Protein 8VA7 (pdb70)

Radius of gyration: 38.42 Å; Cα contacts (8 Å, |Δi|>4): 3735; chains: 2; bounding box: 82×102×112 Å

Secondary structure (DSSP, 8-state):
---GGG-TTS-HHHHHHHHHHH--HHHHHHHTB-SSSSEE--BTTTTB--EEEEE-SSS-PPPB-TT-SSB---SS--B--PPPHHHHHHHT-HHHHHHHHHHHHHHHHHTT-SEEE--B-----STT-TTGGGS--S-HHHHHHHHHHHHHHHHTTT-EEEEBT-S-----TTTTSEEEE--HHHIIIIISHHHHIIIIIS--SEEEE-SSEESSSBGGG-IIIIIIIIIIIS---SEEEE-TT----HHHHHHTT--BB------GGGSTTSHHHHHHHHHTSS-SHHHHHHHHHHHHHHHTTTT-SSS----SS-HHHHHHHHHHHHHH-EEEEEGGG-PSPPTT--SEEEE-GGGTS-SSS-SGGG---BS----HHHHHHHHS-TTSEEEE----------------HHHHHHHHHHHHHT-SEEEEEEE--SSTTSS-SS---S-SS-GGGHHHHHHHHHHH-S-EEEEEE-SS----TTGGG-SEEEE-----TTHHHHHHHHHHSSS------SS-B-SSGGGSHHHHTT-SS-EE-SSSS-EEEE-TTTT--THHHHHHTT---SB-TT----SS-EEE---B----BPPP-SSS-EEEEEEEEE-SSS-EEEEEEEEEEESS-SS---S-EEEEEEEEEE-TT-EEEEEEEE-GGGT-EEETTTTEEE---EEEEEEEESSSS-EEEEEEEEE-/--PPPPGGG-TTS-HHHHHHHHHHHS-HHHHHHHTB-SSSSEE--BTTTTBPPEEEE--SSSPPPPB-SSSSSB---SS--B--PPPHHHHHHHT-HHHHHHHHHHHHHHHHHTT-SEE---B------TTBTTGGGS--S-HHHHHHHHHHHHHHHHTTT-EEEEEEES-----TTTTSEEEE--HHHIIIIISHHHHIIIIIT--SEEEE-SSEESSSBGGG-IIIIIIIIIIIS---SEEEEPTT----HHHHHHTT--BB-S-------GGGSTTSHHHHHHHHTTSS-SHHHHHHHHHHHHHHHTTTT-SS-----SS-HHHHHHHHHHHHHH-EEEEEGGG-PSPPTT--SEEEE-STTT--SSS-SGGG---BS----HHHHHHHHH-GGGEEEE---------------S-HHHHHHHHHHHHTT-SEEEEEEE--SSTTSS-TT-B-S-SS-STTHHHHHHHHHHH-S-EEEEEE-SS----TTTTTSSEEEE-----TTHHHHHHHHHHSSS---B--SS-B-SSGGGSHHHHTT-SS-EE-TTSS-EEEE-TTTT--THHHHHHTT---SB-TT--B-SS-EEE------B-----SSS-EEEEEEEEE-SSS-EEEEEEEEEEESS-SS---S-EEEEEEEEEE-TT-EEEEEEEE-GGGT-EEETTTTEEE---SEEEEEEESSSS-EEEEEEEE-

Sequence (1413 aa):
QTLPYLDPTLPIERRIDDALARMTTAEKIALIHAQSKFSSPGVKRLGIPELWMTDGPHGIRPEVLWDEWEQAGWTNDSCVAFPALTALAATWNSALSQAYGKALGEEARWRNKSVVLGPGVNIARTPLNGRNFEYMGEDPYLAARMVVPYIYGVQSNGVATSLKHFALNNHELNRHTTNVRVSDRALREIYLPAFEAAVREGKTWTVMGAYNLYRDQHLCHNQYLLNDVLKREWNYDGVVVSDWGGTHNTDEAVRHGLDLEFGTWTAYDSYYLARPYADAIAAGRYGTDELDDKVRRVLRLTYRTEMRTDRPRGAMCSEEHYAVARAVGNEAIVLLKNDKNILPLPADARNLLVVGENAIKMMTVGGGSSSLKAQREVLPLDGLRARFGADRVRFERGYVGDDVGQDLRDDRSPERLMADAVAAARQADYVLFVGGLNKSAGQDCEDSDRAGLALPYGQDALIAALAKANPRTIVLNISGNPVAMPWKNDVAAILQVWMLGSEAGHSMADVISGDANPSGKLPFTSYAALDQCGAHALGAYPGQKRADSEIWDVDYKEDIFVGYRWVDRQRLQPNFPFGHGLSYTTFAYGRLQLPQSVAVPTASAPLRVSVPIANTGTRAGQEVVQVYVRELRPKVDRPERELKAFRKVMLQPGERQILTFDLDETAFRYYDDDKQQQWVVNAGEFEIQIGSSSRDIRTKAKIRLQSHMQTLPYLDPTLPIERRIDDALARMTTAEKIALIHAQSKFSSPGVKRLGIPELWMTDGPHGIRPEVLWDEWEQAGWTNDSCVAFPALTALAATWNSALSQAYGKALGEEARWRNKSVVLGPGVNIARTPLNGRNFEYMGEDPYLAARRMVVPYIYGVQSNGVATSLKHFALNNHELNRHTTNVRVSDRALREIYLPAFEAAVREGKTWTVMGAYNLYRDQHLCHNQYLLNDVLKREWNYDGVVVSDWGGTHNTDEAVRHGLDLEFGTWGASNAYDSYYLARPYADAIAAGRYGTDELDDKVRRVLRLTYRTEMRTDRPRGAMCSEEHYAVARAVGNEAIVLLKNDKNILPLPADARNLLVVGENAIKMMTVGGGSSSLKAQREVLPLDGLRARFGADRVRFERGYVGDVTGQDLRDDRSPERLMADAVAAARQADYVLFVGGLNKSAGQDCEDSDRAGLALPYGQDALIAALAKANPRTIVLNISGNPVAMPWKNDVAAILQVWMLGSEAGHSMADVISGDANPSGKLPFTSYAALDQCGAHALGAYPGQKRADSEIWDVDYKEDIFVGYRWVDRQRLQPNFPFGHGLSYTTFAYGRLQLKSVAVPTASAPLRVSVPIANTGTRAGQEVVQVYVRELRPKVDRPERELKAFRKVMLQPGERQILTFDLDETAFRYYDDKQQQWVVNAGEFEIQIGSSSRDIRTKAKIRL

Structure (mmCIF, N/CA/C/O backbone):
data_8VA7
#
_entry.id   8VA7
#
_cell.length_a   135.609
_cell.length_b   132.867
_cell.length_c   99.217
_cell.angle_alpha   90.00
_cell.angle_beta   116.27
_cell.angle_gamma   90.00
#
_symmetry.space_group_name_H-M   'C 1 2 1'
#
loop_
_entity.id
_entity.type
_entity.pdbx_description
1 polymer 'Glycoside hydrolase family 3'
2 non-polymer GLYCEROL
3 non-polymer 'PHOSPHATE ION'
4 non-polymer DI(HYDROXYETHYL)ETHER
5 non-polymer 'TRIETHYLENE GLYCOL'
6 water water
#
loop_
_atom_site.group_PDB
_atom_site.id
_atom_site.type_symbol
_atom_site.label_atom_id
_atom_site.label_alt_id
_atom_site.label_comp_id
_atom_site.label_asym_id
_atom_site.label_entity_id
_atom_site.label_seq_id
_atom_site.pdbx_PDB_ins_code
_atom_site.Cartn_x
_atom_site.Cartn_y
_atom_site.Cartn_z
_atom_site.occupancy
_atom_site.B_iso_or_equiv
_atom_site.auth_seq_id
_atom_site.auth_comp_id
_atom_site.auth_asym_id
_atom_site.auth_atom_id
_atom_site.pdbx_PDB_model_num
ATOM 1 N N . GLN A 1 22 ? 14.187 64.770 22.990 1.00 85.15 20 GLN A N 1
ATOM 2 C CA . GLN A 1 22 ? 13.122 64.074 23.703 1.00 87.42 20 GLN A CA 1
ATOM 3 C C . GLN A 1 22 ? 13.295 62.561 23.623 1.00 84.31 20 GLN A C 1
ATOM 4 O O . GLN A 1 22 ? 12.905 61.934 22.638 1.00 72.11 20 GLN A O 1
ATOM 10 N N . THR A 1 23 ? 13.884 61.982 24.666 1.00 88.30 21 THR A N 1
ATOM 11 C CA . THR A 1 23 ? 14.040 60.536 24.732 1.00 75.59 21 THR A CA 1
ATOM 12 C C . THR A 1 23 ? 12.677 59.864 24.840 1.00 73.25 21 THR A C 1
ATOM 13 O O . THR A 1 23 ? 11.806 60.306 25.594 1.00 73.78 21 THR A O 1
ATOM 17 N N . LEU A 1 24 ? 12.492 58.797 24.068 1.00 62.21 22 LEU A N 1
ATOM 18 C CA . LEU A 1 24 ? 11.225 58.083 24.086 1.00 58.41 22 LEU A CA 1
ATOM 19 C C . LEU A 1 24 ? 10.986 57.483 25.471 1.00 57.52 22 LEU A C 1
ATOM 20 O O . LEU A 1 24 ? 11.939 57.064 26.139 1.00 52.20 22 LEU A O 1
ATOM 25 N N . PRO A 1 25 ? 9.733 57.436 25.936 1.00 52.27 23 PRO A N 1
ATOM 26 C CA . PRO A 1 25 ? 9.484 57.012 27.326 1.00 53.11 23 PRO A CA 1
ATOM 27 C C . PRO A 1 25 ? 9.943 55.598 27.635 1.00 59.87 23 PRO A C 1
ATOM 28 O O . PRO A 1 25 ? 10.420 55.340 28.747 1.00 55.64 23 PRO A O 1
ATOM 32 N N . TYR A 1 26 ? 9.814 54.667 26.688 1.00 54.90 24 TYR A N 1
ATOM 33 C CA . TYR A 1 26 ? 10.228 53.295 26.956 1.00 52.74 24 TYR A CA 1
ATOM 34 C C . TYR A 1 26 ? 11.742 53.138 27.008 1.00 57.87 24 TYR A C 1
ATOM 35 O O . TYR A 1 26 ? 12.223 52.092 27.456 1.00 59.50 24 TYR A O 1
ATOM 44 N N . LEU A 1 27 ? 12.498 54.143 26.568 1.00 59.46 25 LEU A N 1
ATOM 45 C CA . LEU A 1 27 ? 13.950 54.137 26.668 1.00 50.85 25 LEU A CA 1
ATOM 46 C C . LEU A 1 27 ? 14.470 55.049 27.770 1.00 52.41 25 LEU A C 1
ATOM 47 O O . LEU A 1 27 ? 15.689 55.179 27.923 1.00 53.96 25 LEU A O 1
ATOM 52 N N . ASP A 1 28 ? 13.583 55.682 28.539 1.00 54.32 26 ASP A N 1
ATOM 53 C CA . ASP A 1 28 ? 13.995 56.614 29.580 1.00 66.89 26 ASP A CA 1
ATOM 54 C C . ASP A 1 28 ? 14.075 55.875 30.909 1.00 60.46 26 ASP A C 1
ATOM 55 O O . ASP A 1 28 ? 13.029 55.473 31.443 1.00 59.13 26 ASP A O 1
ATOM 60 N N . PRO A 1 29 ? 15.267 55.672 31.478 1.00 60.74 27 PRO A N 1
ATOM 61 C CA . PRO A 1 29 ? 15.357 54.925 32.744 1.00 60.22 27 PRO A CA 1
ATOM 62 C C . PRO A 1 29 ? 14.793 55.674 33.938 1.00 59.08 27 PRO A C 1
ATOM 63 O O . PRO A 1 29 ? 14.506 55.041 34.961 1.00 65.67 27 PRO A O 1
ATOM 67 N N . THR A 1 30 ? 14.624 56.993 33.845 1.00 56.60 28 THR A N 1
ATOM 68 C CA . THR A 1 30 ? 14.132 57.790 34.962 1.00 59.08 28 THR A CA 1
ATOM 69 C C . THR A 1 30 ? 12.627 57.671 35.166 1.00 60.88 28 THR A C 1
ATOM 70 O O . THR A 1 30 ? 12.092 58.310 36.079 1.00 68.76 28 THR A O 1
ATOM 74 N N . LEU A 1 31 ? 11.936 56.876 34.353 1.00 48.96 29 LEU A N 1
ATOM 75 C CA . LEU A 1 31 ? 10.496 56.717 34.468 1.00 56.60 29 LEU A CA 1
ATOM 76 C C . LEU A 1 31 ? 10.152 55.390 35.135 1.00 55.88 29 LEU A C 1
ATOM 77 O O . LEU A 1 31 ? 10.950 54.447 35.101 1.00 55.68 29 LEU A O 1
ATOM 82 N N . PRO A 1 32 ? 8.980 55.292 35.766 1.00 60.67 30 PRO A N 1
ATOM 83 C CA . PRO A 1 32 ? 8.572 54.015 36.363 1.00 56.95 30 PRO A CA 1
ATOM 84 C C . PRO A 1 32 ? 8.506 52.908 35.322 1.00 53.68 30 PRO A C 1
ATOM 85 O O . PRO A 1 32 ? 8.296 53.154 34.132 1.00 61.81 30 PRO A O 1
ATOM 89 N N . ILE A 1 33 ? 8.686 51.671 35.791 1.00 50.21 31 ILE A N 1
ATOM 90 C CA . ILE A 1 33 ? 8.785 50.535 34.878 1.00 45.87 31 ILE A CA 1
ATOM 91 C C . ILE A 1 33 ? 7.472 50.322 34.133 1.00 48.93 31 ILE A C 1
ATOM 92 O O . ILE A 1 33 ? 7.466 50.027 32.932 1.00 52.91 31 ILE A O 1
ATOM 97 N N . GLU A 1 34 ? 6.340 50.486 34.824 1.00 47.04 32 GLU A N 1
ATOM 98 C CA . GLU A 1 34 ? 5.050 50.255 34.182 1.00 46.06 32 GLU A CA 1
ATOM 99 C C . GLU A 1 34 ? 4.733 51.324 33.145 1.00 48.63 32 GLU A C 1
ATOM 100 O O . GLU A 1 34 ? 4.062 51.036 32.147 1.00 52.62 32 GLU A O 1
ATOM 106 N N . ARG A 1 35 ? 5.199 52.557 33.358 1.00 44.84 33 ARG A N 1
ATOM 107 C CA . ARG A 1 35 ? 5.020 53.591 32.345 1.00 47.44 33 ARG A CA 1
ATOM 108 C C . ARG A 1 35 ? 5.865 53.299 31.112 1.00 48.47 33 ARG A C 1
ATOM 109 O O . ARG A 1 35 ? 5.445 53.577 29.983 1.00 54.81 33 ARG A O 1
ATOM 117 N N . ARG A 1 36 ? 7.058 52.731 31.307 1.00 43.58 34 ARG A N 1
ATOM 118 C CA . ARG A 1 36 ? 7.881 52.336 30.170 1.00 49.44 34 ARG A CA 1
ATOM 119 C C . ARG A 1 36 ? 7.273 51.156 29.424 1.00 51.89 34 ARG A C 1
ATOM 120 O O . ARG A 1 36 ? 7.420 51.056 28.200 1.00 51.88 34 ARG A O 1
ATOM 128 N N . ILE A 1 37 ? 6.588 50.259 30.137 1.00 44.82 35 ILE A N 1
ATOM 129 C CA . ILE A 1 37 ? 5.946 49.123 29.483 1.00 50.33 35 ILE A CA 1
ATOM 130 C C . ILE A 1 37 ? 4.742 49.585 28.673 1.00 50.70 35 ILE A C 1
ATOM 131 O O . ILE A 1 37 ? 4.510 49.108 27.556 1.00 54.99 35 ILE A O 1
ATOM 136 N N . ASP A 1 38 ? 3.957 50.517 29.220 1.00 48.03 36 ASP A N 1
ATOM 137 C CA . ASP A 1 38 ? 2.800 51.030 28.492 1.00 54.64 36 ASP A CA 1
ATOM 138 C C . ASP A 1 38 ? 3.225 51.740 27.214 1.00 52.32 36 ASP A C 1
ATOM 139 O O . ASP A 1 38 ? 2.536 51.656 26.189 1.00 42.76 36 ASP A O 1
ATOM 144 N N . ASP A 1 39 ? 4.360 52.442 27.252 1.00 47.19 37 ASP A N 1
ATOM 145 C CA . ASP A 1 39 ? 4.832 53.134 26.058 1.00 54.34 37 ASP A CA 1
ATOM 146 C C . ASP A 1 39 ? 5.431 52.156 25.055 1.00 51.65 37 ASP A C 1
ATOM 147 O O . ASP A 1 39 ? 5.237 52.305 23.843 1.00 66.88 37 ASP A O 1
ATOM 152 N N . ALA A 1 40 ? 6.161 51.150 25.540 1.00 52.04 38 ALA A N 1
ATOM 153 C CA . ALA A 1 40 ? 6.704 50.134 24.645 1.00 53.05 38 ALA A CA 1
ATOM 154 C C . ALA A 1 40 ? 5.592 49.299 24.022 1.00 56.83 38 ALA A C 1
ATOM 155 O O . ALA A 1 40 ? 5.690 48.895 22.858 1.00 58.66 38 ALA A O 1
ATOM 157 N N . LEU A 1 41 ? 4.527 49.032 24.783 1.00 54.14 39 LEU A N 1
ATOM 158 C CA . LEU A 1 41 ? 3.407 48.262 24.251 1.00 48.69 39 LEU A CA 1
ATOM 159 C C . LEU A 1 41 ? 2.663 49.041 23.173 1.00 55.08 39 LEU A C 1
ATOM 160 O O . LEU A 1 41 ? 2.202 48.458 22.185 1.00 66.55 39 LEU A O 1
ATOM 165 N N . ALA A 1 42 ? 2.543 50.360 23.341 1.00 59.44 40 ALA A N 1
ATOM 166 C CA . ALA A 1 42 ? 1.835 51.176 22.362 1.00 55.14 40 ALA A CA 1
ATOM 167 C C . ALA A 1 42 ? 2.593 51.299 21.047 1.00 54.35 40 ALA A C 1
ATOM 168 O O . ALA A 1 42 ? 1.991 51.669 20.033 1.00 59.86 40 ALA A O 1
ATOM 170 N N . ARG A 1 43 ? 3.891 50.997 21.037 1.00 52.78 41 ARG A N 1
ATOM 171 C CA . ARG A 1 43 ? 4.707 51.113 19.837 1.00 51.29 41 ARG A CA 1
ATOM 172 C C . ARG A 1 43 ? 4.874 49.795 19.091 1.00 55.07 41 ARG A C 1
ATOM 173 O O . ARG A 1 43 ? 5.399 49.800 17.972 1.00 60.50 41 ARG A O 1
ATOM 181 N N . MET A 1 44 ? 4.444 48.680 19.672 1.00 52.45 42 MET A N 1
ATOM 182 C CA . MET A 1 44 ? 4.579 47.377 19.037 1.00 52.20 42 MET A CA 1
ATOM 183 C C . MET A 1 44 ? 3.396 47.100 18.119 1.00 51.33 42 MET A C 1
ATOM 184 O O . MET A 1 44 ? 2.259 47.481 18.415 1.00 43.90 42 MET A O 1
ATOM 189 N N . THR A 1 45 ? 3.673 46.434 17.002 1.00 44.96 43 THR A N 1
ATOM 190 C CA . THR A 1 45 ? 2.618 45.971 16.119 1.00 47.88 43 THR A CA 1
ATOM 191 C C . THR A 1 45 ? 2.064 44.640 16.620 1.00 40.44 43 THR A C 1
ATOM 192 O O . THR A 1 45 ? 2.639 43.985 17.493 1.00 46.03 43 THR A O 1
ATOM 196 N N . THR A 1 46 ? 0.925 44.240 16.052 1.00 52.27 44 THR A N 1
ATOM 197 C CA . THR A 1 46 ? 0.315 42.970 16.437 1.00 49.74 44 THR A CA 1
ATOM 198 C C . THR A 1 46 ? 1.241 41.799 16.128 1.00 45.51 44 THR A C 1
ATOM 199 O O . THR A 1 46 ? 1.334 40.847 16.913 1.00 48.62 44 THR A O 1
ATOM 203 N N . ALA A 1 47 ? 1.946 41.857 14.996 1.00 47.71 45 ALA A N 1
ATOM 204 C CA . ALA A 1 47 ? 2.898 40.801 14.665 1.00 49.10 45 ALA A CA 1
ATOM 205 C C . ALA A 1 47 ? 4.058 40.775 15.653 1.00 48.23 45 ALA A C 1
ATOM 206 O O . ALA A 1 47 ? 4.537 39.699 16.029 1.00 49.00 45 ALA A O 1
ATOM 208 N N . GLU A 1 48 ? 4.523 41.950 16.082 1.00 51.33 46 GLU A N 1
ATOM 209 C CA . GLU A 1 48 ? 5.577 42.004 17.089 1.00 44.73 46 GLU A CA 1
ATOM 210 C C . GLU A 1 48 ? 5.083 41.512 18.444 1.00 49.66 46 GLU A C 1
ATOM 211 O O . GLU A 1 48 ? 5.863 40.940 19.215 1.00 53.09 46 GLU A O 1
ATOM 217 N N . LYS A 1 49 ? 3.801 41.723 18.752 1.00 43.32 47 LYS A N 1
ATOM 218 C CA . LYS A 1 49 ? 3.246 41.208 20.000 1.00 38.85 47 LYS A CA 1
ATOM 219 C C . LYS A 1 49 ? 3.162 39.686 19.978 1.00 48.43 47 LYS A C 1
ATOM 220 O O . LYS A 1 49 ? 3.406 39.031 20.998 1.00 53.37 47 LYS A O 1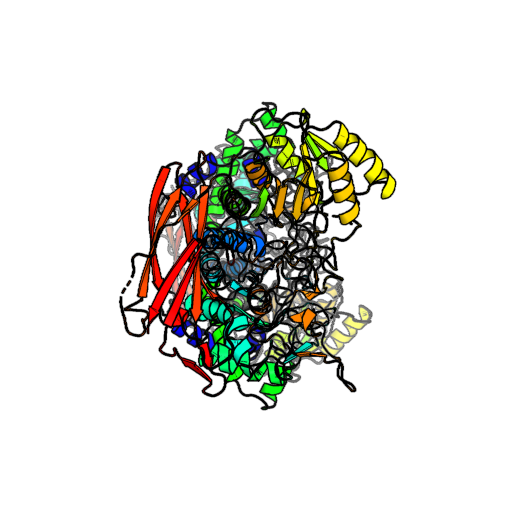
ATOM 226 N N . ILE A 1 50 ? 2.819 39.108 18.825 1.00 49.94 48 ILE A N 1
ATOM 227 C CA . ILE A 1 50 ? 2.735 37.656 18.716 1.00 44.43 48 ILE A CA 1
ATOM 228 C C . ILE A 1 50 ? 4.124 37.034 18.790 1.00 50.46 48 ILE A C 1
ATOM 229 O O . ILE A 1 50 ? 4.322 36.000 19.439 1.00 59.10 48 ILE A O 1
ATOM 234 N N . ALA A 1 51 ? 5.108 37.655 18.135 1.00 46.00 49 ALA A N 1
ATOM 235 C CA . ALA A 1 51 ? 6.461 37.109 18.145 1.00 53.19 49 ALA A CA 1
ATOM 236 C C . ALA A 1 51 ? 7.100 37.203 19.525 1.00 50.33 49 ALA A C 1
ATOM 237 O O . ALA A 1 51 ? 7.989 36.408 19.850 1.00 42.32 49 ALA A O 1
ATOM 239 N N . LEU A 1 52 ? 6.658 38.153 20.350 1.00 50.68 50 LEU A N 1
ATOM 240 C CA . LEU A 1 52 ? 7.282 38.347 21.654 1.00 45.49 50 LEU A CA 1
ATOM 241 C C . LEU A 1 52 ? 6.925 37.223 22.619 1.00 43.31 50 LEU A C 1
ATOM 242 O O . LEU A 1 52 ? 7.756 36.815 23.438 1.00 47.52 50 LEU A O 1
ATOM 247 N N . ILE A 1 53 ? 5.695 36.703 22.533 1.00 38.47 51 ILE A N 1
ATOM 248 C CA . ILE A 1 53 ? 5.194 35.770 23.538 1.00 40.67 51 ILE A CA 1
ATOM 249 C C . ILE A 1 53 ? 5.530 34.318 23.232 1.00 43.04 51 ILE A C 1
ATOM 250 O O . ILE A 1 53 ? 5.129 33.428 23.995 1.00 44.71 51 ILE A O 1
ATOM 255 N N . HIS A 1 54 ? 6.250 34.041 22.147 1.00 39.46 52 HIS A N 1
ATOM 256 C CA . HIS A 1 54 ? 6.674 32.680 21.853 1.00 40.85 52 HIS A CA 1
ATOM 257 C C . HIS A 1 54 ? 8.133 32.697 21.421 1.00 45.53 52 HIS A C 1
ATOM 258 O O . HIS A 1 54 ? 8.728 33.755 21.196 1.00 43.25 52 HIS A O 1
ATOM 265 N N . ALA A 1 55 ? 8.708 31.504 21.312 1.00 51.53 53 ALA A N 1
ATOM 266 C CA . ALA A 1 55 ? 10.139 31.356 21.103 1.00 45.05 53 ALA A CA 1
ATOM 267 C C . ALA A 1 55 ? 10.511 31.510 19.632 1.00 45.07 53 ALA A C 1
ATOM 268 O O . ALA A 1 55 ? 9.687 31.346 18.728 1.00 44.21 53 ALA A O 1
ATOM 270 N N . GLN A 1 56 ? 11.787 31.833 19.405 1.00 46.95 54 GLN A N 1
ATOM 271 C CA . GLN A 1 56 ? 12.375 31.825 18.074 1.00 38.67 54 GLN A CA 1
ATOM 272 C C . GLN A 1 56 ? 13.464 30.778 17.908 1.00 38.34 54 GLN A C 1
ATOM 273 O O . GLN A 1 56 ? 13.820 30.457 16.771 1.00 46.22 54 GLN A O 1
ATOM 279 N N . SER A 1 57 ? 14.000 30.250 19.002 1.00 49.90 55 SER A N 1
ATOM 280 C CA . SER A 1 57 ? 15.014 29.203 18.954 1.00 41.34 55 SER A CA 1
ATOM 281 C C . SER A 1 57 ? 14.702 28.213 20.071 1.00 38.08 55 SER A C 1
ATOM 282 O O . SER A 1 57 ? 13.574 28.139 20.570 1.00 47.87 55 SER A O 1
ATOM 285 N N . LYS A 1 58 ? 15.710 27.444 20.481 1.00 45.29 56 LYS A N 1
ATOM 286 C CA . LYS A 1 58 ? 15.506 26.467 21.544 1.00 40.93 56 LYS A CA 1
ATOM 287 C C . LYS A 1 58 ? 15.419 27.131 22.913 1.00 46.11 56 LYS A C 1
ATOM 288 O O . LYS A 1 58 ? 14.624 26.707 23.759 1.00 52.02 56 LYS A O 1
ATOM 294 N N . PHE A 1 59 ? 16.216 28.172 23.150 1.00 39.32 57 PHE A N 1
ATOM 295 C CA . PHE A 1 59 ? 16.282 28.806 24.463 1.00 40.77 57 PHE A CA 1
ATOM 296 C C . PHE A 1 59 ? 16.286 30.324 24.342 1.00 45.97 57 PHE A C 1
ATOM 297 O O . PHE A 1 59 ? 16.927 31.022 25.134 1.00 47.31 57 PHE A O 1
ATOM 305 N N . SER A 1 60 ? 15.568 30.866 23.359 1.00 40.13 58 SER A N 1
ATOM 306 C CA . SER A 1 60 ? 15.534 32.313 23.199 1.00 40.72 58 SER A CA 1
ATOM 307 C C . SER A 1 60 ? 14.237 32.740 22.528 1.00 47.57 58 SER A C 1
ATOM 308 O O . SER A 1 60 ? 13.679 32.020 21.695 1.00 46.09 58 SER A O 1
ATOM 311 N N . SER A 1 61 ? 13.765 33.927 22.911 1.00 43.44 59 SER A N 1
ATOM 312 C CA . SER A 1 61 ? 12.650 34.636 22.312 1.00 48.55 59 SER A CA 1
ATOM 313 C C . SER A 1 61 ? 13.159 35.884 21.595 1.00 50.21 59 SER A C 1
ATOM 314 O O . SER A 1 61 ? 14.125 36.510 22.044 1.00 45.66 59 SER A O 1
ATOM 317 N N . PRO A 1 62 ? 12.535 36.277 20.480 1.00 49.32 60 PRO A N 1
ATOM 318 C CA . PRO A 1 62 ? 13.138 37.322 19.636 1.00 43.75 60 PRO A CA 1
ATOM 319 C C . PRO A 1 62 ? 13.083 38.717 20.232 1.00 48.55 60 PRO A C 1
ATOM 320 O O . PRO A 1 62 ? 13.854 39.582 19.796 1.00 51.01 60 PRO A O 1
ATOM 324 N N . GLY A 1 63 ? 12.212 38.971 21.206 1.00 44.97 61 GLY A N 1
ATOM 325 C CA . GLY A 1 63 ? 12.076 40.331 21.688 1.00 40.78 61 GLY A CA 1
ATOM 326 C C . GLY A 1 63 ? 11.464 41.229 20.625 1.00 50.29 61 GLY A C 1
ATOM 327 O O . GLY A 1 63 ? 10.659 40.799 19.793 1.00 48.75 61 GLY A O 1
ATOM 328 N N . VAL A 1 64 ? 11.853 42.501 20.655 1.00 45.47 62 VAL A N 1
ATOM 329 C CA . VAL A 1 64 ? 11.443 43.481 19.652 1.00 43.90 62 VAL A CA 1
ATOM 330 C C . VAL A 1 64 ? 12.722 44.068 19.070 1.00 41.59 62 VAL A C 1
ATOM 331 O O . VAL A 1 64 ? 13.290 45.018 19.622 1.00 41.96 62 VAL A O 1
ATOM 335 N N . LYS A 1 65 ? 13.178 43.508 17.947 1.00 44.43 63 LYS A N 1
ATOM 336 C CA . LYS A 1 65 ? 14.450 43.927 17.368 1.00 40.80 63 LYS A CA 1
ATOM 337 C C . LYS A 1 65 ? 14.399 45.361 16.854 1.00 45.37 63 LYS A C 1
ATOM 338 O O . LYS A 1 65 ? 15.402 46.080 16.930 1.00 46.94 63 LYS A O 1
ATOM 344 N N . ARG A 1 66 ? 13.247 45.796 16.339 1.00 49.30 64 ARG A N 1
ATOM 345 C CA . ARG A 1 66 ? 13.138 47.146 15.795 1.00 47.92 64 ARG A CA 1
ATOM 346 C C . ARG A 1 66 ? 13.216 48.195 16.898 1.00 46.69 64 ARG A C 1
ATOM 347 O O . ARG A 1 66 ? 14.011 49.139 16.817 1.00 49.14 64 ARG A O 1
ATOM 355 N N . LEU A 1 67 ? 12.400 48.045 17.941 1.00 50.83 65 LEU A N 1
ATOM 356 C CA . LEU A 1 67 ? 12.330 49.028 19.015 1.00 45.96 65 LEU A CA 1
ATOM 357 C C . LEU A 1 67 ? 13.503 48.947 19.984 1.00 48.61 65 LEU A C 1
ATOM 358 O O . LEU A 1 67 ? 13.598 49.789 20.883 1.00 58.90 65 LEU A O 1
ATOM 363 N N . GLY A 1 68 ? 14.391 47.968 19.831 1.00 46.97 66 GLY A N 1
ATOM 364 C CA . GLY A 1 68 ? 15.527 47.824 20.715 1.00 31.84 66 GLY A CA 1
ATOM 365 C C . GLY A 1 68 ? 15.276 47.016 21.969 1.00 43.93 66 GLY A C 1
ATOM 366 O O . GLY A 1 68 ? 16.178 46.916 22.811 1.00 52.39 66 GLY A O 1
ATOM 367 N N . ILE A 1 69 ? 14.086 46.444 22.128 1.00 40.94 67 ILE A N 1
ATOM 368 C CA . ILE A 1 69 ? 13.773 45.605 23.283 1.00 42.96 67 ILE A CA 1
ATOM 369 C C . ILE A 1 69 ? 14.573 44.313 23.164 1.00 41.54 67 ILE A C 1
ATOM 370 O O . ILE A 1 69 ? 14.341 43.527 22.234 1.00 41.39 67 ILE A O 1
ATOM 375 N N . PRO A 1 70 ? 15.507 44.050 24.078 1.00 39.32 68 PRO A N 1
ATOM 376 C CA . PRO A 1 70 ? 16.428 42.918 23.906 1.00 40.08 68 PRO A CA 1
ATOM 377 C C . PRO A 1 70 ? 15.708 41.578 23.930 1.00 42.05 68 PRO A C 1
ATOM 378 O O . PRO A 1 70 ? 14.526 41.463 24.260 1.00 39.57 68 PRO A O 1
ATOM 382 N N . GLU A 1 71 ? 16.458 40.541 23.570 1.00 38.73 69 GLU A N 1
ATOM 383 C CA . GLU A 1 71 ? 15.946 39.182 23.588 1.00 40.17 69 GLU A CA 1
ATOM 384 C C . GLU A 1 71 ? 16.016 38.601 24.998 1.00 45.36 69 GLU A C 1
ATOM 385 O O . GLU A 1 71 ? 16.735 39.097 25.870 1.00 37.81 69 GLU A O 1
ATOM 391 N N . LEU A 1 72 ? 15.250 37.536 25.213 1.00 47.14 70 LEU A N 1
ATOM 392 C CA . LEU A 1 72 ? 15.257 36.789 26.464 1.00 48.32 70 LEU A CA 1
ATOM 393 C C . LEU A 1 72 ? 15.873 35.422 26.204 1.00 45.12 70 LEU A C 1
ATOM 394 O O . LEU A 1 72 ? 15.374 34.666 25.364 1.00 43.75 70 LEU A O 1
ATOM 399 N N . TRP A 1 73 ? 16.951 35.110 26.919 1.00 43.50 71 TRP A N 1
ATOM 400 C CA . TRP A 1 73 ? 17.686 33.862 26.737 1.00 45.91 71 TRP A CA 1
ATOM 401 C C . TRP A 1 73 ? 17.491 32.983 27.966 1.00 42.47 71 TRP A C 1
ATOM 402 O O . TRP A 1 73 ? 18.075 33.243 29.024 1.00 43.28 71 TRP A O 1
ATOM 413 N N . MET A 1 74 ? 16.675 31.944 27.822 1.00 39.19 72 MET A N 1
ATOM 414 C CA . MET A 1 74 ? 16.496 30.964 28.881 1.00 42.72 72 MET A CA 1
ATOM 415 C C . MET A 1 74 ? 17.705 30.040 28.950 1.00 44.51 72 MET A C 1
ATOM 416 O O . MET A 1 74 ? 18.389 29.803 27.950 1.00 42.69 72 MET A O 1
ATOM 421 N N . THR A 1 75 ? 17.969 29.516 30.145 1.00 39.89 73 THR A N 1
ATOM 422 C CA . THR A 1 75 ? 19.063 28.576 30.334 1.00 40.99 73 THR A CA 1
ATOM 423 C C . THR A 1 75 ? 18.659 27.518 31.349 1.00 44.58 73 THR A C 1
ATOM 424 O O . THR A 1 75 ? 17.999 27.818 32.348 1.00 43.60 73 THR A O 1
ATOM 428 N N . ASP A 1 76 ? 19.046 26.277 31.076 1.00 56.97 74 ASP A N 1
ATOM 429 C CA . ASP A 1 76 ? 18.755 25.176 31.979 1.00 43.53 74 ASP A CA 1
ATOM 430 C C . ASP A 1 76 ? 19.783 25.123 33.099 1.00 55.46 74 ASP A C 1
ATOM 431 O O . ASP A 1 76 ? 20.918 25.586 32.954 1.00 49.70 74 ASP A O 1
ATOM 436 N N . GLY A 1 77 ? 19.369 24.555 34.228 1.00 68.17 75 GLY A N 1
ATOM 437 C CA . GLY A 1 77 ? 20.273 24.302 35.321 1.00 62.78 75 GLY A CA 1
ATOM 438 C C . GLY A 1 77 ? 19.903 25.018 36.604 1.00 52.50 75 GLY A C 1
ATOM 439 O O . GLY A 1 77 ? 20.277 26.173 36.830 1.00 43.25 75 GLY A O 1
ATOM 440 N N . PRO A 1 78 ? 19.152 24.339 37.475 1.00 53.94 76 PRO A N 1
ATOM 441 C CA . PRO A 1 78 ? 19.017 24.826 38.855 1.00 49.03 76 PRO A CA 1
ATOM 442 C C . PRO A 1 78 ? 20.297 24.686 39.656 1.00 41.08 76 PRO A C 1
ATOM 443 O O . PRO A 1 78 ? 20.398 25.278 40.738 1.00 42.90 76 PRO A O 1
ATOM 447 N N . HIS A 1 79 ? 21.276 23.930 39.153 1.00 42.57 77 HIS A N 1
ATOM 448 C CA . HIS A 1 79 ? 22.552 23.732 39.822 1.00 38.27 77 HIS A CA 1
ATOM 449 C C . HIS A 1 79 ? 23.727 24.298 39.036 1.00 39.47 77 HIS A C 1
ATOM 450 O O . HIS A 1 79 ? 24.861 24.250 39.525 1.00 40.33 77 HIS A O 1
ATOM 457 N N . GLY A 1 80 ? 23.493 24.820 37.840 1.00 46.20 78 GLY A N 1
ATOM 458 C CA . GLY A 1 80 ? 24.576 25.348 37.035 1.00 44.90 78 GLY A CA 1
ATOM 459 C C . GLY A 1 80 ? 24.038 25.962 35.765 1.00 50.88 78 GLY A C 1
ATOM 460 O O . GLY A 1 80 ? 22.845 26.251 35.659 1.00 46.04 78 GLY A O 1
ATOM 461 N N . ILE A 1 81 ? 24.927 26.159 34.796 1.00 35.97 79 ILE A N 1
ATOM 462 C CA . ILE A 1 81 ? 24.566 26.737 33.505 1.00 41.76 79 ILE A CA 1
ATOM 463 C C . ILE A 1 81 ? 24.813 25.687 32.431 1.00 41.11 79 ILE A C 1
ATOM 464 O O . ILE A 1 81 ? 25.953 25.244 32.238 1.00 43.60 79 ILE A O 1
ATOM 469 N N . ARG A 1 82 ? 23.751 25.296 31.737 1.00 40.56 80 ARG A N 1
ATOM 470 C CA . ARG A 1 82 ? 23.865 24.276 30.706 1.00 45.47 80 ARG A CA 1
ATOM 471 C C . ARG A 1 82 ? 24.741 24.781 29.561 1.00 35.43 80 ARG A C 1
ATOM 472 O O . ARG A 1 82 ? 24.664 25.960 29.195 1.00 39.11 80 ARG A O 1
ATOM 480 N N . PRO A 1 83 ? 25.595 23.932 28.990 1.00 32.99 81 PRO A N 1
ATOM 481 C CA . PRO A 1 83 ? 26.381 24.347 27.823 1.00 41.97 81 PRO A CA 1
ATOM 482 C C . PRO A 1 83 ? 25.485 24.766 26.665 1.00 41.63 81 PRO A C 1
ATOM 483 O O . PRO A 1 83 ? 24.322 24.368 26.561 1.00 35.80 81 PRO A O 1
ATOM 487 N N . GLU A 1 84 ? 26.049 25.586 25.782 1.00 40.31 82 GLU A N 1
ATOM 488 C CA . GLU A 1 84 ? 25.276 26.157 24.688 1.00 46.81 82 GLU A CA 1
ATOM 489 C C . GLU A 1 84 ? 24.884 25.078 23.686 1.00 43.19 82 GLU A C 1
ATOM 490 O O . GLU A 1 84 ? 25.709 24.246 23.293 1.00 35.38 82 GLU A O 1
ATOM 496 N N . VAL A 1 85 ? 23.622 25.093 23.277 1.00 35.92 83 VAL A N 1
ATOM 497 C CA . VAL A 1 85 ? 23.110 24.151 22.305 1.00 41.12 83 VAL A CA 1
ATOM 498 C C . VAL A 1 85 ? 22.953 24.859 20.966 1.00 47.80 83 VAL A C 1
ATOM 499 O O . VAL A 1 85 ? 22.991 26.085 20.875 1.00 39.25 83 VAL A O 1
ATOM 503 N N . LEU A 1 86 ? 22.774 24.077 19.903 1.00 47.18 84 LEU A N 1
ATOM 504 C CA . LEU A 1 86 ? 22.551 24.651 18.585 1.00 40.90 84 LEU A CA 1
ATOM 505 C C . LEU A 1 86 ? 21.254 25.457 18.568 1.00 39.10 84 LEU A C 1
ATOM 506 O O . LEU A 1 86 ? 20.373 25.290 19.415 1.00 50.22 84 LEU A O 1
ATOM 511 N N . TRP A 1 87 ? 21.151 26.344 17.574 1.00 37.46 85 TRP A N 1
ATOM 512 C CA . TRP A 1 87 ? 20.044 27.294 17.523 1.00 28.36 85 TRP A CA 1
ATOM 513 C C . TRP A 1 87 ? 18.693 26.589 17.537 1.00 38.07 85 TRP A C 1
ATOM 514 O O . TRP A 1 87 ? 17.774 27.011 18.248 1.00 39.81 85 TRP A O 1
ATOM 525 N N . ASP A 1 88 ? 18.554 25.511 16.771 1.00 48.24 86 ASP A N 1
ATOM 526 C CA . ASP A 1 88 ? 17.285 24.801 16.650 1.00 52.57 86 ASP A CA 1
ATOM 527 C C . ASP A 1 88 ? 17.475 23.308 16.885 1.00 58.23 86 ASP A C 1
ATOM 528 O O . ASP A 1 88 ? 16.841 22.472 16.235 1.00 65.58 86 ASP A O 1
ATOM 533 N N . GLU A 1 89 ? 18.349 22.950 17.825 1.00 57.23 87 GLU A N 1
ATOM 534 C CA . GLU A 1 89 ? 18.606 21.553 18.143 1.00 56.90 87 GLU A CA 1
ATOM 535 C C . GLU A 1 89 ? 18.959 21.424 19.617 1.00 62.18 87 GLU A C 1
ATOM 536 O O . GLU A 1 89 ? 19.433 22.372 20.250 1.00 58.38 87 GLU A O 1
ATOM 542 N N . TRP A 1 90 ? 18.718 20.229 20.160 1.00 63.89 88 TRP A N 1
ATOM 543 C CA . TRP A 1 90 ? 19.126 19.910 21.521 1.00 46.83 88 TRP A CA 1
ATOM 544 C C . TRP A 1 90 ? 20.588 19.497 21.614 1.00 42.19 88 TRP A C 1
ATOM 545 O O . TRP A 1 90 ? 21.122 19.412 22.724 1.00 53.45 88 TRP A O 1
ATOM 556 N N . GLU A 1 91 ? 21.237 19.235 20.483 1.00 45.69 89 GLU A N 1
ATOM 557 C CA . GLU A 1 91 ? 22.645 18.873 20.478 1.00 48.80 89 GLU A CA 1
ATOM 558 C C . GLU A 1 91 ? 23.499 20.036 20.973 1.00 49.69 89 GLU A C 1
ATOM 559 O O . GLU A 1 91 ? 23.186 21.208 20.749 1.00 48.72 89 GLU A O 1
ATOM 565 N N . GLN A 1 92 ? 24.585 19.699 21.665 1.00 50.93 90 GLN A N 1
ATOM 566 C CA . GLN A 1 92 ? 25.507 20.715 22.151 1.00 47.02 90 GLN A CA 1
ATOM 567 C C . GLN A 1 92 ? 26.191 21.415 20.983 1.00 49.83 90 GLN A C 1
ATOM 568 O O . GLN A 1 92 ? 26.563 20.784 19.989 1.00 57.56 90 GLN A O 1
ATOM 574 N N . ALA A 1 93 ? 26.352 22.733 21.106 1.00 45.01 91 ALA A N 1
ATOM 575 C CA . ALA A 1 93 ? 26.881 23.547 20.020 1.00 48.01 91 ALA A CA 1
ATOM 576 C C . ALA A 1 93 ? 28.392 23.436 19.862 1.00 46.31 91 ALA A C 1
ATOM 577 O O . ALA A 1 93 ? 28.921 23.879 18.836 1.00 49.81 91 ALA A O 1
ATOM 579 N N . GLY A 1 94 ? 29.094 22.867 20.836 1.00 33.77 92 GLY A N 1
ATOM 580 C CA . GLY A 1 94 ? 30.533 22.740 20.749 1.00 37.16 92 GLY A CA 1
ATOM 581 C C . GLY A 1 94 ? 31.316 23.936 21.234 1.00 42.66 92 GLY A C 1
ATOM 582 O O . GLY A 1 94 ? 32.487 24.082 20.863 1.00 43.65 92 GLY A O 1
ATOM 583 N N . TRP A 1 95 ? 30.714 24.800 22.047 1.00 45.47 93 TRP A N 1
ATOM 584 C CA . TRP A 1 95 ? 31.430 25.953 22.571 1.00 47.78 93 TRP A CA 1
ATOM 585 C C . TRP A 1 95 ? 32.445 25.519 23.622 1.00 43.96 93 TRP A C 1
ATOM 586 O O . TRP A 1 95 ? 32.239 24.549 24.357 1.00 37.91 93 TRP A O 1
ATOM 597 N N . THR A 1 96 ? 33.560 26.248 23.681 1.00 39.87 94 THR A N 1
ATOM 598 C CA . THR A 1 96 ? 34.637 25.966 24.620 1.00 37.72 94 THR A CA 1
ATOM 599 C C . THR A 1 96 ? 34.756 27.035 25.701 1.00 44.23 94 THR A C 1
ATOM 600 O O . THR A 1 96 ? 35.824 27.191 26.302 1.00 45.92 94 THR A O 1
ATOM 604 N N . ASN A 1 97 ? 33.680 27.779 25.955 1.00 38.70 95 ASN A N 1
ATOM 605 C CA . ASN A 1 97 ? 33.669 28.803 26.987 1.00 32.38 95 ASN A CA 1
ATOM 606 C C . ASN A 1 97 ? 32.544 28.613 27.992 1.00 35.68 95 ASN A C 1
ATOM 607 O O . ASN A 1 97 ? 32.388 29.449 28.888 1.00 42.72 95 ASN A O 1
ATOM 612 N N . ASP A 1 98 ? 31.757 27.545 27.868 1.00 35.88 96 ASP A N 1
ATOM 613 C CA . ASP A 1 98 ? 30.599 27.312 28.717 1.00 39.73 96 ASP A CA 1
ATOM 614 C C . ASP A 1 98 ? 30.892 26.345 29.859 1.00 39.58 96 ASP A C 1
ATOM 615 O O . ASP A 1 98 ? 29.958 25.787 30.444 1.00 42.90 96 ASP A O 1
ATOM 620 N N . SER A 1 99 ? 32.166 26.135 30.186 1.00 37.19 97 SER A N 1
ATOM 621 C CA . SER A 1 99 ? 32.521 25.327 31.346 1.00 40.85 97 SER A CA 1
ATOM 622 C C . SER A 1 99 ? 32.250 26.123 32.616 1.00 37.76 97 SER A C 1
ATOM 623 O O . SER A 1 99 ? 32.876 27.162 32.851 1.00 44.29 97 SER A O 1
ATOM 626 N N . CYS A 1 100 ? 31.320 25.639 33.433 1.00 31.54 98 CYS A N 1
ATOM 627 C CA . CYS A 1 100 ? 30.823 26.369 34.587 1.00 37.57 98 CYS A CA 1
ATOM 628 C C . CYS A 1 100 ? 31.201 25.654 35.882 1.00 46.67 98 CYS A C 1
ATOM 629 O O . CYS A 1 100 ? 31.940 24.663 35.883 1.00 44.28 98 CYS A O 1
ATOM 632 N N . VAL A 1 101 ? 30.681 26.169 36.994 1.00 38.56 99 VAL A N 1
ATOM 633 C CA . VAL A 1 101 ? 30.786 25.528 38.299 1.00 36.37 99 VAL A CA 1
ATOM 634 C C . VAL A 1 101 ? 29.511 24.733 38.539 1.00 38.91 99 VAL A C 1
ATOM 635 O O . VAL A 1 101 ? 28.403 25.270 38.413 1.00 37.61 99 VAL A O 1
ATOM 639 N N . ALA A 1 102 ? 29.663 23.457 38.879 1.00 37.56 100 ALA A N 1
ATOM 640 C CA . ALA A 1 102 ? 28.523 22.580 39.136 1.00 32.56 100 ALA A CA 1
ATOM 641 C C . ALA A 1 102 ? 28.215 22.619 40.627 1.00 41.69 100 ALA A C 1
ATOM 642 O O . ALA A 1 102 ? 28.924 22.017 41.437 1.00 42.90 100 ALA A O 1
ATOM 644 N N . PHE A 1 103 ? 27.156 23.332 40.989 1.00 40.83 101 PHE A N 1
ATOM 645 C CA . PHE A 1 103 ? 26.743 23.442 42.376 1.00 38.76 101 PHE A CA 1
ATOM 646 C C . PHE A 1 103 ? 25.961 22.202 42.796 1.00 36.77 101 PHE A C 1
ATOM 647 O O . PHE A 1 103 ? 25.421 21.483 41.952 1.00 42.87 101 PHE A O 1
ATOM 655 N N . PRO A 1 104 ? 25.901 21.916 44.099 1.00 49.21 102 PRO A N 1
ATOM 656 C CA . PRO A 1 104 ? 25.165 20.733 44.559 1.00 49.33 102 PRO A CA 1
ATOM 657 C C . PRO A 1 104 ? 23.700 20.777 44.150 1.00 43.08 102 PRO A C 1
ATOM 658 O O . PRO A 1 104 ? 23.116 21.840 43.925 1.00 41.20 102 PRO A O 1
ATOM 662 N N . ALA A 1 105 ? 23.108 19.589 44.049 1.00 42.39 103 ALA A N 1
ATOM 663 C CA . ALA A 1 105 ? 21.699 19.476 43.707 1.00 37.80 103 ALA A CA 1
ATOM 664 C C . ALA A 1 105 ? 20.839 20.174 44.755 1.00 39.46 103 ALA A C 1
ATOM 665 O O . ALA A 1 105 ? 21.234 20.346 45.911 1.00 52.38 103 ALA A O 1
ATOM 667 N N . LEU A 1 106 ? 19.640 20.584 44.334 1.00 39.90 104 LEU A N 1
ATOM 668 C CA . LEU A 1 106 ? 18.745 21.300 45.236 1.00 38.41 104 LEU A CA 1
ATOM 669 C C . LEU A 1 106 ? 18.270 20.428 46.389 1.00 40.22 104 LEU A C 1
ATOM 670 O O . LEU A 1 106 ? 17.865 20.961 47.428 1.00 49.02 104 LEU A O 1
ATOM 675 N N . THR A 1 107 ? 18.307 19.103 46.235 1.00 46.61 105 THR A N 1
ATOM 676 C CA . THR A 1 107 ? 18.014 18.229 47.362 1.00 41.37 105 THR A CA 1
ATOM 677 C C . THR A 1 107 ? 19.134 18.248 48.395 1.00 42.19 105 THR A C 1
ATOM 678 O O . THR A 1 107 ? 18.901 17.883 49.552 1.00 53.25 105 THR A O 1
ATOM 682 N N . ALA A 1 108 ? 20.339 18.671 48.006 1.00 45.30 106 ALA A N 1
ATOM 683 C CA . ALA A 1 108 ? 21.417 18.826 48.975 1.00 40.48 106 ALA A CA 1
ATOM 684 C C . ALA A 1 108 ? 21.362 20.193 49.645 1.00 46.32 106 ALA A C 1
ATOM 685 O O . ALA A 1 108 ? 21.654 20.314 50.839 1.00 49.20 106 ALA A O 1
ATOM 687 N N . LEU A 1 109 ? 20.986 21.230 48.891 1.00 43.23 107 LEU A N 1
ATOM 688 C CA . LEU A 1 109 ? 20.827 22.555 49.481 1.00 47.68 107 LEU A CA 1
ATOM 689 C C . LEU A 1 109 ? 19.742 22.551 50.550 1.00 44.78 107 LEU A C 1
ATOM 690 O O . LEU A 1 109 ? 19.900 23.172 51.608 1.00 48.67 107 LEU A O 1
ATOM 695 N N . ALA A 1 110 ? 18.634 21.851 50.295 1.00 40.04 108 ALA A N 1
ATOM 696 C CA . ALA A 1 110 ? 17.583 21.742 51.301 1.00 41.04 108 ALA A CA 1
ATOM 697 C C . ALA A 1 110 ? 18.043 20.932 52.505 1.00 45.02 108 ALA A C 1
ATOM 698 O O . ALA A 1 110 ? 17.530 21.126 53.613 1.00 44.35 108 ALA A O 1
ATOM 700 N N . ALA A 1 111 ? 19.003 20.025 52.311 1.00 42.27 109 ALA A N 1
ATOM 701 C CA . ALA A 1 111 ? 19.525 19.245 53.426 1.00 46.08 109 ALA A CA 1
ATOM 702 C C . ALA A 1 111 ? 20.367 20.085 54.376 1.00 46.58 109 ALA A C 1
ATOM 703 O O . ALA A 1 111 ? 20.591 19.669 55.518 1.00 41.66 109 ALA A O 1
ATOM 705 N N . THR A 1 112 ? 20.837 21.254 53.934 1.00 41.91 110 THR A N 1
ATOM 706 C CA . THR A 1 112 ? 21.609 22.120 54.818 1.00 41.05 110 THR A CA 1
ATOM 707 C C . THR A 1 112 ? 20.721 22.816 55.839 1.00 39.58 110 THR A C 1
ATOM 708 O O . THR A 1 112 ? 21.181 23.130 56.943 1.00 36.86 110 THR A O 1
ATOM 712 N N . TRP A 1 113 ? 19.459 23.073 55.489 1.00 45.74 111 TRP A N 1
ATOM 713 C CA . TRP A 1 113 ? 18.522 23.828 56.320 1.00 42.18 111 TRP A CA 1
ATOM 714 C C . TRP A 1 113 ? 19.042 25.227 56.644 1.00 42.25 111 TRP A C 1
ATOM 715 O O . TRP A 1 113 ? 18.613 25.843 57.625 1.00 41.63 111 TRP A O 1
ATOM 726 N N . ASN A 1 114 ? 19.959 25.741 55.826 1.00 44.39 112 ASN A N 1
ATOM 727 C CA . ASN A 1 114 ? 20.601 27.032 56.045 1.00 43.31 112 ASN A CA 1
ATOM 728 C C . ASN A 1 114 ? 20.104 27.997 54.974 1.00 43.56 112 ASN A C 1
ATOM 729 O O . ASN A 1 114 ? 20.413 27.831 53.790 1.00 48.04 112 ASN A O 1
ATOM 734 N N . SER A 1 115 ? 19.338 29.008 55.394 1.00 41.69 113 SER A N 1
ATOM 735 C CA . SER A 1 115 ? 18.816 29.980 54.439 1.00 42.54 113 SER A CA 1
ATOM 736 C C . SER A 1 115 ? 19.907 30.910 53.924 1.00 42.44 113 SER A C 1
ATOM 737 O O . SER A 1 115 ? 19.799 31.427 52.806 1.00 41.91 113 SER A O 1
ATOM 740 N N . ALA A 1 116 ? 20.958 31.139 54.715 1.00 46.05 114 ALA A N 1
ATOM 741 C CA . ALA A 1 116 ? 22.045 32.001 54.262 1.00 49.35 114 ALA A CA 1
ATOM 742 C C . ALA A 1 116 ? 22.820 31.357 53.119 1.00 44.78 114 ALA A C 1
ATOM 743 O O . ALA A 1 116 ? 23.220 32.041 52.169 1.00 38.11 114 ALA A O 1
ATOM 745 N N . LEU A 1 117 ? 23.044 30.043 53.192 1.00 48.62 115 LEU A N 1
ATOM 746 C CA . LEU A 1 117 ? 23.724 29.352 52.104 1.00 48.35 115 LEU A CA 1
ATOM 747 C C . LEU A 1 117 ? 22.867 29.299 50.847 1.00 46.36 115 LEU A C 1
ATOM 748 O O . LEU A 1 117 ? 23.405 29.303 49.734 1.00 39.96 115 LEU A O 1
ATOM 753 N N . SER A 1 118 ? 21.541 29.251 51.001 1.00 44.31 116 SER A N 1
ATOM 754 C CA . SER A 1 118 ? 20.667 29.199 49.833 1.00 47.97 116 SER A CA 1
ATOM 755 C C . SER A 1 118 ? 20.720 30.500 49.042 1.00 45.02 116 SER A C 1
ATOM 756 O O . SER A 1 118 ? 20.641 30.485 47.808 1.00 40.37 116 SER A O 1
ATOM 759 N N . GLN A 1 119 ? 20.854 31.636 49.732 1.00 46.88 117 GLN A N 1
ATOM 760 C CA . GLN A 1 119 ? 20.971 32.910 49.033 1.00 42.13 117 GLN A CA 1
ATOM 761 C C . GLN A 1 119 ? 22.329 33.043 48.355 1.00 47.29 117 GLN A C 1
ATOM 762 O O . GLN A 1 119 ? 22.413 33.493 47.207 1.00 45.79 117 GLN A O 1
ATOM 768 N N . ALA A 1 120 ? 23.404 32.659 49.050 1.00 52.27 118 ALA A N 1
ATOM 769 C CA . ALA A 1 120 ? 24.720 32.654 48.421 1.00 48.76 118 ALA A CA 1
ATOM 770 C C . ALA A 1 120 ? 24.783 31.646 47.282 1.00 43.24 118 ALA A C 1
ATOM 771 O O . ALA A 1 120 ? 25.502 31.861 46.299 1.00 45.62 118 ALA A O 1
ATOM 773 N N . TYR A 1 121 ? 24.043 30.541 47.400 1.00 38.45 119 TYR A N 1
ATOM 774 C CA . TYR A 1 121 ? 23.914 29.606 46.288 1.00 41.53 119 TYR A CA 1
ATOM 775 C C . TYR A 1 121 ? 23.300 30.291 45.075 1.00 48.27 119 TYR A C 1
ATOM 776 O O . TYR A 1 121 ? 23.774 30.121 43.946 1.00 50.13 119 TYR A O 1
ATOM 785 N N . GLY A 1 122 ? 22.243 31.074 45.292 1.00 46.52 120 GLY A N 1
ATOM 786 C CA . GLY A 1 122 ? 21.604 31.757 44.182 1.00 36.99 120 GLY A CA 1
ATOM 787 C C . GLY A 1 122 ? 22.420 32.924 43.661 1.00 41.89 120 GLY A C 1
ATOM 788 O O . GLY A 1 122 ? 22.423 33.201 42.459 1.00 51.86 120 GLY A O 1
ATOM 789 N N . LYS A 1 123 ? 23.120 33.626 44.556 1.00 38.66 121 LYS A N 1
ATOM 790 C CA . LYS A 1 123 ? 23.945 34.749 44.125 1.00 43.22 121 LYS A CA 1
ATOM 791 C C . LYS A 1 123 ? 25.089 34.282 43.233 1.00 46.60 121 LYS A C 1
ATOM 792 O O . LYS A 1 123 ? 25.413 34.934 42.234 1.00 49.32 121 LYS A O 1
ATOM 798 N N . ALA A 1 124 ? 25.709 33.150 43.574 1.00 33.55 122 ALA A N 1
ATOM 799 C CA . ALA A 1 124 ? 26.792 32.628 42.748 1.00 45.34 122 ALA A CA 1
ATOM 800 C C . ALA A 1 124 ? 26.270 32.109 41.413 1.00 42.21 122 ALA A C 1
ATOM 801 O O . ALA A 1 124 ? 26.926 32.271 40.377 1.00 34.13 122 ALA A O 1
ATOM 803 N N . LEU A 1 125 ? 25.091 31.482 41.416 1.00 39.65 123 LEU A N 1
ATOM 804 C CA . LEU A 1 125 ? 24.529 30.965 40.173 1.00 50.35 123 LEU A CA 1
ATOM 805 C C . LEU A 1 125 ? 24.070 32.097 39.262 1.00 50.28 123 LEU A C 1
ATOM 806 O O . LEU A 1 125 ? 24.216 32.013 38.036 1.00 43.65 123 LEU A O 1
ATOM 811 N N . GLY A 1 126 ? 23.511 33.161 39.841 1.00 42.84 124 GLY A N 1
ATOM 812 C CA . GLY A 1 126 ? 23.111 34.302 39.038 1.00 44.96 124 GLY A CA 1
ATOM 813 C C . GLY A 1 126 ? 24.280 35.005 38.380 1.00 44.86 124 GLY A C 1
ATOM 814 O O . GLY A 1 126 ? 24.153 35.511 37.261 1.00 47.50 124 GLY A O 1
ATOM 815 N N . GLU A 1 127 ? 25.430 35.048 39.057 1.00 45.39 125 GLU A N 1
ATOM 816 C CA . GLU A 1 127 ? 26.613 35.659 38.461 1.00 48.75 125 GLU A CA 1
ATOM 817 C C . GLU A 1 127 ? 27.110 34.847 37.272 1.00 45.44 125 GLU A C 1
ATOM 818 O O . GLU A 1 127 ? 27.578 35.414 36.277 1.00 41.98 125 GLU A O 1
ATOM 824 N N . GLU A 1 128 ? 27.017 33.518 37.353 1.00 43.26 126 GLU A N 1
ATOM 825 C CA . GLU A 1 128 ? 27.360 32.684 36.208 1.00 44.12 126 GLU A CA 1
ATOM 826 C C . GLU A 1 128 ? 26.307 32.760 35.111 1.00 41.41 126 GLU A C 1
ATOM 827 O O . GLU A 1 128 ? 26.627 32.515 33.943 1.00 42.35 126 GLU A O 1
ATOM 833 N N . ALA A 1 129 ? 25.062 33.093 35.459 1.00 40.27 127 ALA A N 1
ATOM 834 C CA . ALA A 1 129 ? 24.051 33.327 34.435 1.00 42.72 127 ALA A CA 1
ATOM 835 C C . ALA A 1 129 ? 24.290 34.654 33.726 1.00 44.40 127 ALA A C 1
ATOM 836 O O . ALA A 1 129 ? 24.121 34.751 32.504 1.00 48.74 127 ALA A O 1
ATOM 838 N N . ARG A 1 130 ? 24.681 35.689 34.476 1.00 40.49 128 ARG A N 1
ATOM 839 C CA . ARG A 1 130 ? 25.034 36.962 33.856 1.00 46.24 128 ARG A CA 1
ATOM 840 C C . ARG A 1 130 ? 26.266 36.829 32.975 1.00 45.98 128 ARG A C 1
ATOM 841 O O . ARG A 1 130 ? 26.405 37.560 31.987 1.00 55.45 128 ARG A O 1
ATOM 849 N N . TRP A 1 131 ? 27.170 35.909 33.313 1.00 39.65 129 TRP A N 1
ATOM 850 C CA . TRP A 1 131 ? 28.367 35.717 32.502 1.00 44.52 129 TRP A CA 1
ATOM 851 C C . TRP A 1 131 ? 28.018 35.123 31.144 1.00 47.42 129 TRP A C 1
ATOM 852 O O . TRP A 1 131 ? 28.490 35.599 30.106 1.00 44.11 129 TRP A O 1
ATOM 863 N N . ARG A 1 132 ? 27.189 34.080 31.134 1.00 50.65 130 ARG A N 1
ATOM 864 C CA . ARG A 1 132 ? 26.732 33.465 29.895 1.00 40.02 130 ARG A CA 1
ATOM 865 C C . ARG A 1 132 ? 25.666 34.286 29.182 1.00 46.12 130 ARG A C 1
ATOM 866 O O . ARG A 1 132 ? 25.140 33.828 28.162 1.00 50.66 130 ARG A O 1
ATOM 874 N N . ASN A 1 133 ? 25.339 35.474 29.694 1.00 48.84 131 ASN A N 1
ATOM 875 C CA . ASN A 1 133 ? 24.338 36.357 29.094 1.00 45.47 131 ASN A CA 1
ATOM 876 C C . ASN A 1 133 ? 22.989 35.651 28.974 1.00 45.25 131 ASN A C 1
ATOM 877 O O . ASN A 1 133 ? 22.391 35.571 27.899 1.00 54.14 131 ASN A O 1
ATOM 882 N N . LYS A 1 134 ? 22.513 35.131 30.101 1.00 39.30 132 LYS A N 1
ATOM 883 C CA . LYS A 1 134 ? 21.242 34.431 30.176 1.00 40.05 132 LYS A CA 1
ATOM 884 C C . LYS A 1 134 ? 20.257 35.244 31.003 1.00 47.11 132 LYS A C 1
ATOM 885 O O . LYS A 1 134 ? 20.611 35.784 32.056 1.00 53.00 132 LYS A O 1
ATOM 891 N N . SER A 1 135 ? 19.018 35.326 30.523 1.00 33.69 133 SER A N 1
ATOM 892 C CA . SER A 1 135 ? 17.988 36.137 31.162 1.00 34.51 133 SER A CA 1
ATOM 893 C C . SER A 1 135 ? 17.291 35.399 32.300 1.00 38.75 133 SER A C 1
ATOM 894 O O . SER A 1 135 ? 17.095 35.962 33.382 1.00 42.07 133 SER A O 1
ATOM 897 N N . VAL A 1 136 ? 16.904 34.146 32.073 1.00 34.36 134 VAL A N 1
ATOM 898 C CA . VAL A 1 136 ? 16.118 33.376 33.029 1.00 32.46 134 VAL A CA 1
ATOM 899 C C . VAL A 1 136 ? 16.821 32.050 33.279 1.00 37.60 134 VAL A C 1
ATOM 900 O O . VAL A 1 136 ? 17.241 31.377 32.331 1.00 42.26 134 VAL A O 1
ATOM 904 N N . VAL A 1 137 ? 16.950 31.680 34.549 1.00 42.53 135 VAL A N 1
ATOM 905 C CA . VAL A 1 137 ? 17.456 30.370 34.943 1.00 43.14 135 VAL A CA 1
ATOM 906 C C . VAL A 1 137 ? 16.258 29.470 35.204 1.00 40.33 135 VAL A C 1
ATOM 907 O O . VAL A 1 137 ? 15.393 29.797 36.027 1.00 40.05 135 VAL A O 1
ATOM 911 N N . LEU A 1 138 ? 16.198 28.338 34.502 1.00 39.20 136 LEU A N 1
ATOM 912 C CA . LEU A 1 138 ? 15.089 27.396 34.648 1.00 50.87 136 LEU A CA 1
ATOM 913 C C . LEU A 1 138 ? 15.227 26.694 35.997 1.00 46.96 136 LEU A C 1
ATOM 914 O O . LEU A 1 138 ? 15.706 25.563 36.109 1.00 47.76 136 LEU A O 1
ATOM 919 N N . GLY A 1 139 ? 14.796 27.397 37.043 1.00 48.96 137 GLY A N 1
ATOM 920 C CA . GLY A 1 139 ? 14.877 26.914 38.401 1.00 39.07 137 GLY A CA 1
ATOM 921 C C . GLY A 1 139 ? 14.436 27.986 39.377 1.00 39.44 137 GLY A C 1
ATOM 922 O O . GLY A 1 139 ? 14.313 29.161 39.019 1.00 40.30 137 GLY A O 1
ATOM 923 N N . PRO A 1 140 ? 14.192 27.608 40.639 1.00 37.73 138 PRO A N 1
ATOM 924 C CA . PRO A 1 140 ? 14.322 26.275 41.235 1.00 40.03 138 PRO A CA 1
ATOM 925 C C . PRO A 1 140 ? 13.036 25.460 41.176 1.00 38.99 138 PRO A C 1
ATOM 926 O O . PRO A 1 140 ? 11.947 26.006 41.012 1.00 40.19 138 PRO A O 1
ATOM 930 N N . GLY A 1 141 ? 13.138 24.143 41.321 1.00 42.64 139 GLY A N 1
ATOM 931 C CA . GLY A 1 141 ? 11.973 23.281 41.403 1.00 49.85 139 GLY A CA 1
ATOM 932 C C . GLY A 1 141 ? 11.713 22.892 42.845 1.00 45.74 139 GLY A C 1
ATOM 933 O O . GLY A 1 141 ? 12.620 22.454 43.557 1.00 44.43 139 GLY A O 1
ATOM 934 N N . VAL A 1 142 ? 10.462 23.065 43.271 1.00 50.26 140 VAL A N 1
ATOM 935 C CA . VAL A 1 142 ? 10.074 22.770 44.646 1.00 52.68 140 VAL A CA 1
ATOM 936 C C . VAL A 1 142 ? 8.898 21.803 44.654 1.00 54.85 140 VAL A C 1
ATOM 937 O O . VAL A 1 142 ? 8.001 21.905 45.499 1.00 49.32 140 VAL A O 1
ATOM 941 N N . ASN A 1 143 ? 8.896 20.857 43.718 1.00 45.26 141 ASN A N 1
ATOM 942 C CA . ASN A 1 143 ? 7.837 19.858 43.673 1.00 44.56 141 ASN A CA 1
ATOM 943 C C . ASN A 1 143 ? 7.957 18.913 44.861 1.00 48.25 141 ASN A C 1
ATOM 944 O O . ASN A 1 143 ? 9.024 18.343 45.111 1.00 53.13 141 ASN A O 1
ATOM 949 N N . ILE A 1 144 ? 6.856 18.750 45.594 1.00 49.96 142 ILE A N 1
ATOM 950 C CA . ILE A 1 144 ? 6.857 17.909 46.784 1.00 41.53 142 ILE A CA 1
ATOM 951 C C . ILE A 1 144 ? 7.110 16.463 46.384 1.00 47.48 142 ILE A C 1
ATOM 952 O O . ILE A 1 144 ? 6.423 15.911 45.514 1.00 55.62 142 ILE A O 1
ATOM 957 N N . ALA A 1 145 ? 8.102 15.843 47.018 1.00 48.11 143 ALA A N 1
ATOM 958 C CA . ALA A 1 145 ? 8.456 14.451 46.748 1.00 56.48 143 ALA A CA 1
ATOM 959 C C . ALA A 1 145 ? 7.467 13.553 47.478 1.00 47.99 143 ALA A C 1
ATOM 960 O O . ALA A 1 145 ? 7.704 13.113 48.604 1.00 51.41 143 ALA A O 1
ATOM 962 N N . ARG A 1 146 ? 6.336 13.276 46.827 1.00 49.66 144 ARG A N 1
ATOM 963 C CA . ARG A 1 146 ? 5.328 12.403 47.414 1.00 54.66 144 ARG A CA 1
ATOM 964 C C . ARG A 1 146 ? 5.645 10.926 47.230 1.00 51.70 144 ARG A C 1
ATOM 965 O O . ARG A 1 146 ? 4.957 10.087 47.821 1.00 56.95 144 ARG A O 1
ATOM 973 N N . THR A 1 147 ? 6.658 10.588 46.432 1.00 48.58 145 THR A N 1
ATOM 974 C CA . THR A 1 147 ? 7.028 9.205 46.182 1.00 40.86 145 THR A CA 1
ATOM 975 C C . THR A 1 147 ? 8.540 9.094 46.041 1.00 48.06 145 THR A C 1
ATOM 976 O O . THR A 1 147 ? 9.170 9.945 45.395 1.00 42.03 145 THR A O 1
ATOM 980 N N . PRO A 1 148 ? 9.149 8.062 46.634 1.00 46.95 146 PRO A N 1
ATOM 981 C CA . PRO A 1 148 ? 10.604 7.890 46.510 1.00 44.62 146 PRO A CA 1
ATOM 982 C C . PRO A 1 148 ? 11.057 7.408 45.142 1.00 51.00 146 PRO A C 1
ATOM 983 O O . PRO A 1 148 ? 12.257 7.170 44.957 1.00 54.19 146 PRO A O 1
ATOM 987 N N . LEU A 1 149 ? 10.149 7.256 44.181 1.00 50.16 147 LEU A N 1
ATOM 988 C CA . LEU A 1 149 ? 10.489 6.754 42.858 1.00 39.82 147 LEU A CA 1
ATOM 989 C C . LEU A 1 149 ? 10.534 7.845 41.798 1.00 46.03 147 LEU A C 1
ATOM 990 O O . LEU A 1 149 ? 10.897 7.557 40.653 1.00 51.75 147 LEU A O 1
ATOM 995 N N . ASN A 1 150 ? 10.174 9.081 42.143 1.00 46.36 148 ASN A N 1
ATOM 996 C CA . ASN A 1 150 ? 10.216 10.169 41.174 1.00 47.27 148 ASN A CA 1
ATOM 997 C C . ASN A 1 150 ? 11.649 10.410 40.721 1.00 46.41 148 ASN A C 1
ATOM 998 O O . ASN A 1 150 ? 12.564 10.521 41.543 1.00 45.27 148 ASN A O 1
ATOM 1003 N N . GLY A 1 151 ? 11.838 10.495 39.404 1.00 43.82 149 GLY A N 1
ATOM 1004 C CA . GLY A 1 151 ? 13.186 10.531 38.861 1.00 37.09 149 GLY A CA 1
ATOM 1005 C C . GLY A 1 151 ? 13.927 11.818 39.170 1.00 41.28 149 GLY A C 1
ATOM 1006 O O . GLY A 1 151 ? 15.120 11.794 39.484 1.00 49.60 149 GLY A O 1
ATOM 1007 N N . ARG A 1 152 ? 13.240 12.957 39.080 1.00 43.89 150 ARG A N 1
ATOM 1008 C CA . ARG A 1 152 ? 13.882 14.257 39.232 1.00 54.90 150 ARG A CA 1
ATOM 1009 C C . ARG A 1 152 ? 13.646 14.872 40.611 1.00 54.97 150 ARG A C 1
ATOM 1010 O O . ARG A 1 152 ? 13.591 16.099 40.744 1.00 61.31 150 ARG A O 1
ATOM 1018 N N . ASN A 1 153 ? 13.521 14.040 41.648 1.00 51.00 151 ASN A N 1
ATOM 1019 C CA . ASN A 1 153 ? 13.458 14.561 43.009 1.00 44.67 151 ASN A CA 1
ATOM 1020 C C . ASN A 1 153 ? 14.781 15.166 43.457 1.00 47.12 151 ASN A C 1
ATOM 1021 O O . ASN A 1 153 ? 14.799 15.937 44.422 1.00 46.59 151 ASN A O 1
ATOM 1026 N N . PHE A 1 154 ? 15.884 14.838 42.777 1.00 53.14 152 PHE A N 1
ATOM 1027 C CA . PHE A 1 154 ? 17.192 15.339 43.186 1.00 46.71 152 PHE A CA 1
ATOM 1028 C C . PHE A 1 154 ? 17.303 16.850 43.017 1.00 50.12 152 PHE A C 1
ATOM 1029 O O . PHE A 1 154 ? 18.074 17.495 43.736 1.00 41.71 152 PHE A O 1
ATOM 1037 N N . GLU A 1 155 ? 16.558 17.431 42.078 1.00 48.70 153 GLU A N 1
ATOM 1038 C CA . GLU A 1 155 ? 16.565 18.873 41.872 1.00 37.05 153 GLU A CA 1
ATOM 1039 C C . GLU A 1 155 ? 15.419 19.572 42.590 1.00 40.95 153 GLU A C 1
ATOM 1040 O O . GLU A 1 155 ? 15.159 20.748 42.320 1.00 45.85 153 GLU A O 1
ATOM 1046 N N . TYR A 1 156 ? 14.731 18.881 43.492 1.00 47.50 154 TYR A N 1
ATOM 1047 C CA . TYR A 1 156 ? 13.665 19.461 44.293 1.00 56.12 154 TYR A CA 1
ATOM 1048 C C . TYR A 1 156 ? 14.158 19.664 45.725 1.00 54.08 154 TYR A C 1
ATOM 1049 O O . TYR A 1 156 ? 15.334 19.448 46.036 1.00 48.20 154 TYR A O 1
ATOM 1058 N N . MET A 1 157 ? 13.251 20.083 46.607 1.00 56.04 155 MET A N 1
ATOM 1059 C CA . MET A 1 157 ? 13.645 20.427 47.968 1.00 50.90 155 MET A CA 1
ATOM 1060 C C . MET A 1 157 ? 12.888 19.614 49.013 1.00 51.72 155 MET A C 1
ATOM 1061 O O . MET A 1 157 ? 12.326 20.178 49.957 1.00 50.11 155 MET A O 1
ATOM 1066 N N . GLY A 1 158 ? 12.870 18.296 48.856 1.00 42.20 156 GLY A N 1
ATOM 1067 C CA . GLY A 1 158 ? 12.348 17.421 49.889 1.00 42.92 156 GLY A CA 1
ATOM 1068 C C . GLY A 1 158 ? 10.848 17.206 49.814 1.00 47.45 156 GLY A C 1
ATOM 1069 O O . GLY A 1 158 ? 10.185 17.468 48.807 1.00 55.56 156 GLY A O 1
ATOM 1070 N N . GLU A 1 159 ? 10.308 16.716 50.933 1.00 44.17 157 GLU A N 1
ATOM 1071 C CA . GLU A 1 159 ? 8.905 16.338 51.029 1.00 42.56 157 GLU A CA 1
ATOM 1072 C C . GLU A 1 159 ? 8.065 17.283 51.875 1.00 48.34 157 GLU A C 1
ATOM 1073 O O . GLU A 1 159 ? 6.835 17.229 51.787 1.00 46.49 157 GLU A O 1
ATOM 1079 N N . ASP A 1 160 ? 8.687 18.134 52.691 1.00 42.63 158 ASP A N 1
ATOM 1080 C CA . ASP A 1 160 ? 7.913 19.012 53.561 1.00 37.66 158 ASP A CA 1
ATOM 1081 C C . ASP A 1 160 ? 7.691 20.359 52.885 1.00 43.64 158 ASP A C 1
ATOM 1082 O O . ASP A 1 160 ? 8.636 20.926 52.323 1.00 45.25 158 ASP A O 1
ATOM 1087 N N . PRO A 1 161 ? 6.469 20.896 52.920 1.00 51.02 159 PRO A N 1
ATOM 1088 C CA . PRO A 1 161 ? 6.230 22.196 52.277 1.00 49.34 159 PRO A CA 1
ATOM 1089 C C . PRO A 1 161 ? 6.920 23.353 52.978 1.00 51.69 159 PRO A C 1
ATOM 1090 O O . PRO A 1 161 ? 7.358 24.293 52.303 1.00 41.34 159 PRO A O 1
ATOM 1094 N N . TYR A 1 162 ? 7.038 23.314 54.309 1.00 42.27 160 TYR A N 1
ATOM 1095 C CA . TYR A 1 162 ? 7.641 24.434 55.024 1.00 45.30 160 TYR A CA 1
ATOM 1096 C C . TYR A 1 162 ? 9.142 24.510 54.774 1.00 48.32 160 TYR A C 1
ATOM 1097 O O . TYR A 1 162 ? 9.691 25.604 54.595 1.00 43.54 160 TYR A O 1
ATOM 1106 N N . LEU A 1 163 ? 9.826 23.363 54.771 1.00 41.45 161 LEU A N 1
ATOM 1107 C CA . LEU A 1 163 ? 11.256 23.364 54.479 1.00 42.45 161 LEU A CA 1
ATOM 1108 C C . LEU A 1 163 ? 11.527 23.871 53.069 1.00 54.36 161 LEU A C 1
ATOM 1109 O O . LEU A 1 163 ? 12.458 24.656 52.851 1.00 56.34 161 LEU A O 1
ATOM 1114 N N . ALA A 1 164 ? 10.719 23.440 52.098 1.00 53.91 162 ALA A N 1
ATOM 1115 C CA . ALA A 1 164 ? 10.884 23.925 50.732 1.00 47.55 162 ALA A CA 1
ATOM 1116 C C . ALA A 1 164 ? 10.577 25.414 50.635 1.00 46.32 162 ALA A C 1
ATOM 1117 O O . ALA A 1 164 ? 11.304 26.159 49.969 1.00 43.85 162 ALA A O 1
ATOM 1119 N N . ALA A 1 165 ? 9.512 25.867 51.303 1.00 44.26 163 ALA A N 1
ATOM 1120 C CA . ALA A 1 165 ? 9.141 27.276 51.239 1.00 45.21 163 ALA A CA 1
ATOM 1121 C C . ALA A 1 165 ? 10.184 28.172 51.896 1.00 49.76 163 ALA A C 1
ATOM 1122 O O . ALA A 1 165 ? 10.362 29.321 51.477 1.00 47.17 163 ALA A O 1
ATOM 1124 N N . ARG A 1 166 ? 10.880 27.673 52.920 1.00 47.55 164 ARG A N 1
ATOM 1125 C CA . ARG A 1 166 ? 11.895 28.474 53.592 1.00 45.40 164 ARG A CA 1
ATOM 1126 C C . ARG A 1 166 ? 13.240 28.445 52.879 1.00 44.50 164 ARG A C 1
ATOM 1127 O O . ARG A 1 166 ? 14.063 29.339 53.106 1.00 43.78 164 ARG A O 1
ATOM 1135 N N . MET A 1 167 ? 13.483 27.449 52.027 1.00 36.98 165 MET A N 1
ATOM 1136 C CA . MET A 1 167 ? 14.730 27.369 51.281 1.00 41.02 165 MET A CA 1
ATOM 1137 C C . MET A 1 167 ? 14.620 27.903 49.859 1.00 47.14 165 MET A C 1
ATOM 1138 O O . MET A 1 167 ? 15.655 28.153 49.230 1.00 42.14 165 MET A O 1
ATOM 1143 N N . VAL A 1 168 ? 13.404 28.088 49.341 1.00 44.69 166 VAL A N 1
ATOM 1144 C CA . VAL A 1 168 ? 13.256 28.569 47.970 1.00 46.18 166 VAL A CA 1
ATOM 1145 C C . VAL A 1 168 ? 13.344 30.091 47.907 1.00 45.04 166 VAL A C 1
ATOM 1146 O O . VAL A 1 168 ? 13.841 30.645 46.919 1.00 48.42 166 VAL A O 1
ATOM 1150 N N . VAL A 1 169 ? 12.889 30.787 48.945 1.00 42.49 167 VAL A N 1
ATOM 1151 C CA . VAL A 1 169 ? 12.854 32.248 48.953 1.00 39.33 167 VAL A CA 1
ATOM 1152 C C . VAL A 1 169 ? 14.267 32.828 48.917 1.00 43.13 167 VAL A C 1
ATOM 1153 O O . VAL A 1 169 ? 14.529 33.713 48.089 1.00 45.45 167 VAL A O 1
ATOM 1157 N N . PRO A 1 170 ? 15.209 32.389 49.765 1.00 50.80 168 PRO A N 1
ATOM 1158 C CA . PRO A 1 170 ? 16.572 32.932 49.645 1.00 48.86 168 PRO A CA 1
ATOM 1159 C C . PRO A 1 170 ? 17.252 32.558 48.341 1.00 44.57 168 PRO A C 1
ATOM 1160 O O . PRO A 1 170 ? 18.041 33.357 47.820 1.00 45.12 168 PRO A O 1
ATOM 1164 N N . TYR A 1 171 ? 16.972 31.370 47.798 1.00 43.43 169 TYR A N 1
ATOM 1165 C CA . TYR A 1 171 ? 17.523 30.997 46.498 1.00 43.31 169 TYR A CA 1
ATOM 1166 C C . TYR A 1 171 ? 17.096 31.984 45.418 1.00 43.98 169 TYR A C 1
ATOM 1167 O O . TYR A 1 171 ? 17.901 32.363 44.559 1.00 42.93 169 TYR A O 1
ATOM 1176 N N . ILE A 1 172 ? 15.832 32.411 45.446 1.00 43.05 170 ILE A N 1
ATOM 1177 C CA . ILE A 1 172 ? 15.339 33.342 44.437 1.00 50.43 170 ILE A CA 1
ATOM 1178 C C . ILE A 1 172 ? 15.927 34.731 44.655 1.00 46.80 170 ILE A C 1
ATOM 1179 O O . ILE A 1 172 ? 16.251 35.440 43.694 1.00 51.74 170 ILE A O 1
ATOM 1184 N N . TYR A 1 173 ? 16.079 35.141 45.918 1.00 41.91 171 TYR A N 1
ATOM 1185 C CA . TYR A 1 173 ? 16.695 36.433 46.206 1.00 39.96 171 TYR A CA 1
ATOM 1186 C C . TYR A 1 173 ? 18.112 36.504 45.651 1.00 46.16 171 TYR A C 1
ATOM 1187 O O . TYR A 1 173 ? 18.538 37.552 45.151 1.00 47.66 171 TYR A O 1
ATOM 1196 N N . GLY A 1 174 ? 18.853 35.397 45.724 1.00 46.13 172 GLY A N 1
ATOM 1197 C CA . GLY A 1 174 ? 20.236 35.416 45.273 1.00 51.30 172 GLY A CA 1
ATOM 1198 C C . GLY A 1 174 ? 20.362 35.548 43.767 1.00 53.69 172 GLY A C 1
ATOM 1199 O O . GLY A 1 174 ? 21.149 36.357 43.267 1.00 53.76 172 GLY A O 1
ATOM 1200 N N . VAL A 1 175 ? 19.589 34.754 43.023 1.00 46.71 173 VAL A N 1
ATOM 1201 C CA . VAL A 1 175 ? 19.671 34.791 41.566 1.00 43.44 173 VAL A CA 1
ATOM 1202 C C . VAL A 1 175 ? 19.166 36.128 41.037 1.00 49.46 173 VAL A C 1
ATOM 1203 O O . VAL A 1 175 ? 19.839 36.794 40.242 1.00 53.11 173 VAL A O 1
ATOM 1207 N N . GLN A 1 176 ? 17.976 36.543 41.474 1.00 45.71 174 GLN A N 1
ATOM 1208 C CA . GLN A 1 176 ? 17.375 37.767 40.960 1.00 41.92 174 GLN A CA 1
ATOM 1209 C C . GLN A 1 176 ? 18.084 39.026 41.442 1.00 49.93 174 GLN A C 1
ATOM 1210 O O . GLN A 1 176 ? 17.781 40.114 40.938 1.00 47.76 174 GLN A O 1
ATOM 1216 N N . SER A 1 177 ? 19.014 38.912 42.394 1.00 51.03 175 SER A N 1
ATOM 1217 C CA . SER A 1 177 ? 19.817 40.070 42.772 1.00 50.15 175 SER A CA 1
ATOM 1218 C C . SER A 1 177 ? 20.772 40.470 41.656 1.00 47.25 175 SER A C 1
ATOM 1219 O O . SER A 1 177 ? 21.176 41.636 41.576 1.00 53.07 175 SER A O 1
ATOM 1222 N N . ASN A 1 178 ? 21.143 39.526 40.793 1.00 48.23 176 ASN A N 1
ATOM 1223 C CA . ASN A 1 178 ? 21.999 39.801 39.649 1.00 57.47 176 ASN A CA 1
ATOM 1224 C C . ASN A 1 178 ? 21.223 40.278 38.429 1.00 51.09 176 ASN A C 1
ATOM 1225 O O . ASN A 1 178 ? 21.837 40.564 37.396 1.00 47.17 176 ASN A O 1
ATOM 1230 N N . GLY A 1 179 ? 19.900 40.371 38.519 1.00 47.39 177 GLY A N 1
ATOM 1231 C CA . GLY A 1 179 ? 19.093 40.701 37.365 1.00 48.18 177 GLY A CA 1
ATOM 1232 C C . GLY A 1 179 ? 18.743 39.528 36.482 1.00 47.73 177 GLY A C 1
ATOM 1233 O O . GLY A 1 179 ? 18.304 39.736 35.345 1.00 42.70 177 GLY A O 1
ATOM 1234 N N . VAL A 1 180 ? 18.935 38.302 36.962 1.00 49.11 178 VAL A N 1
ATOM 1235 C CA . VAL A 1 180 ? 18.583 37.088 36.235 1.00 42.49 178 VAL A CA 1
ATOM 1236 C C . VAL A 1 180 ? 17.364 36.482 36.911 1.00 41.85 178 VAL A C 1
ATOM 1237 O O . VAL A 1 180 ? 17.403 36.159 38.105 1.00 49.98 178 VAL A O 1
ATOM 1241 N N . ALA A 1 181 ? 16.284 36.325 36.153 1.00 41.53 179 ALA A N 1
ATOM 1242 C CA . ALA A 1 181 ? 15.041 35.832 36.724 1.00 45.05 179 ALA A CA 1
ATOM 1243 C C . ALA A 1 181 ? 15.130 34.341 37.026 1.00 42.92 179 ALA A C 1
ATOM 1244 O O . ALA A 1 181 ? 15.819 33.581 36.340 1.00 37.05 179 ALA A O 1
ATOM 1246 N N . THR A 1 182 ? 14.430 33.930 38.077 1.00 44.96 180 THR A N 1
ATOM 1247 C CA . THR A 1 182 ? 14.254 32.521 38.383 1.00 40.99 180 THR A CA 1
ATOM 1248 C C . THR A 1 182 ? 13.003 32.000 37.687 1.00 43.83 180 THR A C 1
ATOM 1249 O O . THR A 1 182 ? 12.120 32.764 37.291 1.00 44.44 180 THR A O 1
ATOM 1253 N N . SER A 1 183 ? 12.934 30.679 37.541 1.00 42.94 181 SER A N 1
ATOM 1254 C CA . SER A 1 183 ? 11.785 30.013 36.927 1.00 41.97 181 SER A CA 1
ATOM 1255 C C . SER A 1 183 ? 11.292 28.952 37.906 1.00 37.75 181 SER A C 1
ATOM 1256 O O . SER A 1 183 ? 11.798 27.828 37.918 1.00 32.40 181 SER A O 1
ATOM 1259 N N . LEU A 1 184 ? 10.309 29.322 38.728 1.00 40.64 182 LEU A N 1
ATOM 1260 C CA . LEU A 1 184 ? 9.692 28.400 39.673 1.00 35.82 182 LEU A CA 1
ATOM 1261 C C . LEU A 1 184 ? 9.166 27.174 38.935 1.00 44.30 182 LEU A C 1
ATOM 1262 O O . LEU A 1 184 ? 8.068 27.204 38.370 1.00 40.81 182 LEU A O 1
ATOM 1267 N N . LYS A 1 185 ? 9.944 26.094 38.941 1.00 48.04 183 LYS A N 1
ATOM 1268 C CA . LYS A 1 185 ? 9.711 24.992 38.018 1.00 39.80 183 LYS A CA 1
ATOM 1269 C C . LYS A 1 185 ? 8.490 24.168 38.406 1.00 42.76 183 LYS A C 1
ATOM 1270 O O . LYS A 1 185 ? 8.282 23.840 39.577 1.00 38.72 183 LYS A O 1
ATOM 1276 N N . HIS A 1 186 ? 7.682 23.841 37.396 1.00 59.17 184 HIS A N 1
ATOM 1277 C CA . HIS A 1 186 ? 6.625 22.835 37.498 1.00 51.87 184 HIS A CA 1
ATOM 1278 C C . HIS A 1 186 ? 5.553 23.241 38.508 1.00 47.51 184 HIS A C 1
ATOM 1279 O O . HIS A 1 186 ? 5.183 22.474 39.399 1.00 47.71 184 HIS A O 1
ATOM 1286 N N . PHE A 1 187 ? 5.050 24.467 38.358 1.00 43.49 185 PHE A N 1
ATOM 1287 C CA . PHE A 1 187 ? 3.923 24.922 39.161 1.00 46.54 185 PHE A CA 1
ATOM 1288 C C . PHE A 1 187 ? 2.716 24.042 38.875 1.00 55.34 185 PHE A C 1
ATOM 1289 O O . PHE A 1 187 ? 1.906 24.349 37.993 1.00 56.89 185 PHE A O 1
ATOM 1297 N N . ALA A 1 188 ? 2.596 22.941 39.614 1.00 52.47 186 ALA A N 1
ATOM 1298 C CA . ALA A 1 188 ? 1.608 21.918 39.303 1.00 52.92 186 ALA A CA 1
ATOM 1299 C C . ALA A 1 188 ? 1.541 20.862 40.392 1.00 55.13 186 ALA A C 1
ATOM 1300 O O . ALA A 1 188 ? 1.533 21.177 41.586 1.00 66.42 186 ALA A O 1
ATOM 1302 N N . LEU A 1 189 ? 1.479 19.603 39.972 1.00 49.30 187 LEU A N 1
ATOM 1303 C CA . LEU A 1 189 ? 1.584 18.448 40.850 1.00 55.12 187 LEU A CA 1
ATOM 1304 C C . LEU A 1 189 ? 2.481 17.403 40.203 1.00 59.60 187 LEU A C 1
ATOM 1305 O O . LEU A 1 189 ? 2.248 16.195 40.317 1.00 66.31 187 LEU A O 1
ATOM 1310 N N . ASN A 1 190 ? 3.517 17.866 39.500 1.00 49.13 188 ASN A N 1
ATOM 1311 C CA . ASN A 1 190 ? 4.453 16.999 38.784 1.00 53.38 188 ASN A CA 1
ATOM 1312 C C . ASN A 1 190 ? 5.337 16.286 39.803 1.00 48.13 188 ASN A C 1
ATOM 1313 O O . ASN A 1 190 ? 6.491 16.650 40.043 1.00 51.59 188 ASN A O 1
ATOM 1318 N N . ASN A 1 191 ? 4.778 15.241 40.408 1.00 49.53 189 ASN A N 1
ATOM 1319 C CA . ASN A 1 191 ? 5.452 14.493 41.459 1.00 50.83 189 ASN A CA 1
ATOM 1320 C C . ASN A 1 191 ? 5.999 13.154 40.984 1.00 50.39 189 ASN A C 1
ATOM 1321 O O . ASN A 1 191 ? 6.604 12.431 41.780 1.00 49.09 189 ASN A O 1
ATOM 1326 N N . HIS A 1 192 ? 5.792 12.802 39.717 1.00 54.63 190 HIS A N 1
ATOM 1327 C CA . HIS A 1 192 ? 6.404 11.617 39.135 1.00 49.95 190 HIS A CA 1
ATOM 1328 C C . HIS A 1 192 ? 6.513 11.825 37.633 1.00 45.98 190 HIS A C 1
ATOM 1329 O O . HIS A 1 192 ? 5.773 12.615 37.042 1.00 53.46 190 HIS A O 1
ATOM 1336 N N . GLU A 1 193 ? 7.453 11.108 37.017 1.00 48.00 191 GLU A N 1
ATOM 1337 C CA . GLU A 1 193 ? 7.776 11.328 35.614 1.00 51.98 191 GLU A CA 1
ATOM 1338 C C . GLU A 1 193 ? 7.146 10.314 34.671 1.00 47.24 191 GLU A C 1
ATOM 1339 O O . GLU A 1 193 ? 7.107 10.564 33.461 1.00 58.38 191 GLU A O 1
ATOM 1345 N N . LEU A 1 194 ? 6.657 9.188 35.182 1.00 47.80 192 LEU A N 1
ATOM 1346 C CA . LEU A 1 194 ? 6.002 8.205 34.329 1.00 45.61 192 LEU A CA 1
ATOM 1347 C C . LEU A 1 194 ? 4.688 8.775 33.808 1.00 48.66 192 LEU A C 1
ATOM 1348 O O . LEU A 1 194 ? 3.820 9.169 34.595 1.00 56.82 192 LEU A O 1
ATOM 1353 N N . ASN A 1 195 ? 4.550 8.828 32.481 1.00 54.67 193 ASN A N 1
ATOM 1354 C CA . ASN A 1 195 ? 3.369 9.392 31.826 1.00 53.23 193 ASN A CA 1
ATOM 1355 C C . ASN A 1 195 ? 3.156 10.849 32.230 1.00 46.64 193 ASN A C 1
ATOM 1356 O O . ASN A 1 195 ? 2.023 11.307 32.393 1.00 44.90 193 ASN A O 1
ATOM 1361 N N . ARG A 1 196 ? 4.258 11.590 32.379 1.00 45.83 194 ARG A N 1
ATOM 1362 C CA . ARG A 1 196 ? 4.177 12.958 32.883 1.00 37.20 194 ARG A CA 1
ATOM 1363 C C . ARG A 1 196 ? 3.432 13.893 31.939 1.00 46.77 194 ARG A C 1
ATOM 1364 O O . ARG A 1 196 ? 2.928 14.928 32.387 1.00 51.19 194 ARG A O 1
ATOM 1372 N N . HIS A 1 197 ? 3.350 13.562 30.650 1.00 51.27 195 HIS A N 1
ATOM 1373 C CA . HIS A 1 197 ? 2.648 14.411 29.695 1.00 43.28 195 HIS A CA 1
ATOM 1374 C C . HIS A 1 197 ? 1.151 14.142 29.638 1.00 42.06 195 HIS A C 1
ATOM 1375 O O . HIS A 1 197 ? 0.395 15.024 29.219 1.00 40.71 195 HIS A O 1
ATOM 1382 N N . THR A 1 198 ? 0.707 12.956 30.046 1.00 41.47 196 THR A N 1
ATOM 1383 C CA . THR A 1 198 ? -0.694 12.561 29.958 1.00 48.19 196 THR A CA 1
ATOM 1384 C C . THR A 1 198 ? -1.218 12.111 31.313 1.00 50.62 196 THR A C 1
ATOM 1385 O O . THR A 1 198 ? -1.993 11.156 31.414 1.00 63.91 196 THR A O 1
ATOM 1389 N N . THR A 1 199 ? -0.806 12.791 32.380 1.00 56.06 197 THR A N 1
ATOM 1390 C CA . THR A 1 199 ? -1.214 12.448 33.737 1.00 52.57 197 THR A CA 1
ATOM 1391 C C . THR A 1 199 ? -2.087 13.562 34.297 1.00 54.16 197 THR A C 1
ATOM 1392 O O . THR A 1 199 ? -1.658 14.719 34.366 1.00 57.55 197 THR A O 1
ATOM 1396 N N . ASN A 1 200 ? -3.307 13.211 34.692 1.00 51.99 198 ASN A N 1
ATOM 1397 C CA . ASN A 1 200 ? -4.227 14.138 35.336 1.00 47.04 198 ASN A CA 1
ATOM 1398 C C . ASN A 1 200 ? -4.260 13.834 36.829 1.00 51.90 198 ASN A C 1
ATOM 1399 O O . ASN A 1 200 ? -4.685 12.747 37.237 1.00 46.36 198 ASN A O 1
ATOM 1404 N N . VAL A 1 201 ? -3.811 14.788 37.635 1.00 55.11 199 VAL A N 1
ATOM 1405 C CA . VAL A 1 201 ? -3.726 14.615 39.080 1.00 55.87 199 VAL A CA 1
ATOM 1406 C C . VAL A 1 201 ? -5.062 14.986 39.708 1.00 51.37 199 VAL A C 1
ATOM 1407 O O . VAL A 1 201 ? -5.584 16.084 39.480 1.00 57.38 199 VAL A O 1
ATOM 1411 N N . ARG A 1 202 ? -5.617 14.073 40.501 1.00 42.22 200 ARG A N 1
ATOM 1412 C CA . ARG A 1 202 ? -6.840 14.315 41.257 1.00 48.76 200 ARG A CA 1
ATOM 1413 C C . ARG A 1 202 ? -6.468 14.408 42.731 1.00 57.51 200 ARG A C 1
ATOM 1414 O O . ARG A 1 202 ? -6.184 13.390 43.372 1.00 58.16 200 ARG A O 1
ATOM 1422 N N . VAL A 1 203 ? -6.467 15.627 43.265 1.00 56.77 201 VAL A N 1
ATOM 1423 C CA . VAL A 1 203 ? -6.071 15.882 44.643 1.00 47.52 201 VAL A CA 1
ATOM 1424 C C . VAL A 1 203 ? -7.109 16.788 45.291 1.00 44.89 201 VAL A C 1
ATOM 1425 O O . VAL A 1 203 ? -7.694 17.662 44.643 1.00 55.24 201 VAL A O 1
ATOM 1429 N N . SER A 1 204 ? -7.349 16.562 46.581 1.00 40.78 202 SER A N 1
ATOM 1430 C CA . SER A 1 204 ? -8.305 17.369 47.320 1.00 49.75 202 SER A CA 1
ATOM 1431 C C . SER A 1 204 ? -7.772 18.788 47.513 1.00 46.04 202 SER A C 1
ATOM 1432 O O . SER A 1 204 ? -6.588 19.074 47.316 1.00 54.08 202 SER A O 1
ATOM 1435 N N . ASP A 1 205 ? -8.674 19.690 47.909 1.00 38.60 203 ASP A N 1
ATOM 1436 C CA . ASP A 1 205 ? -8.270 21.069 48.161 1.00 44.42 203 ASP A CA 1
ATOM 1437 C C . ASP A 1 205 ? -7.403 21.184 49.408 1.00 52.33 203 ASP A C 1
ATOM 1438 O O . ASP A 1 205 ? -6.533 22.059 49.476 1.00 53.95 203 ASP A O 1
ATOM 1443 N N . ARG A 1 206 ? -7.622 20.318 50.401 1.00 54.42 204 ARG A N 1
ATOM 1444 C CA . ARG A 1 206 ? -6.820 20.373 51.619 1.00 59.54 204 ARG A CA 1
ATOM 1445 C C . ARG A 1 206 ? -5.374 19.982 51.341 1.00 52.40 204 ARG A C 1
ATOM 1446 O O . ARG A 1 206 ? -4.442 20.693 51.733 1.00 49.21 204 ARG A O 1
ATOM 1454 N N . ALA A 1 207 ? -5.168 18.850 50.663 1.00 45.68 205 ALA A N 1
ATOM 1455 C CA . ALA A 1 207 ? -3.811 18.431 50.329 1.00 50.49 205 ALA A CA 1
ATOM 1456 C C . ALA A 1 207 ? -3.148 19.405 49.365 1.00 54.12 205 ALA A C 1
ATOM 1457 O O . ALA A 1 207 ? -1.924 19.579 49.404 1.00 46.53 205 ALA A O 1
ATOM 1459 N N . LEU A 1 208 ? -3.936 20.050 48.504 1.00 50.47 206 LEU A N 1
ATOM 1460 C CA . LEU A 1 208 ? -3.383 21.044 47.591 1.00 44.91 206 LEU A CA 1
ATOM 1461 C C . LEU A 1 208 ? -2.900 22.278 48.345 1.00 47.39 206 LEU A C 1
ATOM 1462 O O . LEU A 1 208 ? -1.818 22.802 48.060 1.00 47.24 206 LEU A O 1
ATOM 1467 N N . ARG A 1 209 ? -3.682 22.746 49.319 1.00 52.64 207 ARG A N 1
ATOM 1468 C CA . ARG A 1 209 ? -3.353 23.981 50.021 1.00 57.39 207 ARG A CA 1
ATOM 1469 C C . ARG A 1 209 ? -2.310 23.780 51.115 1.00 56.97 207 ARG A C 1
ATOM 1470 O O . ARG A 1 209 ? -1.589 24.725 51.454 1.00 48.34 207 ARG A O 1
ATOM 1478 N N . GLU A 1 210 ? -2.211 22.576 51.680 1.00 52.88 208 GLU A N 1
ATOM 1479 C CA . GLU A 1 210 ? -1.328 22.346 52.816 1.00 49.93 208 GLU A CA 1
ATOM 1480 C C . GLU A 1 210 ? 0.004 21.710 52.444 1.00 44.94 208 GLU A C 1
ATOM 1481 O O . GLU A 1 210 ? 0.945 21.782 53.241 1.00 44.03 208 GLU A O 1
ATOM 1487 N N . ILE A 1 211 ? 0.115 21.097 51.267 1.00 47.19 209 ILE A N 1
ATOM 1488 C CA . ILE A 1 211 ? 1.317 20.344 50.923 1.00 45.64 209 ILE A CA 1
ATOM 1489 C C . ILE A 1 211 ? 1.946 20.874 49.642 1.00 47.27 209 ILE A C 1
ATOM 1490 O O . ILE A 1 211 ? 3.124 21.248 49.624 1.00 52.92 209 ILE A O 1
ATOM 1495 N N . TYR A 1 212 ? 1.168 20.913 48.564 1.00 49.58 210 TYR A N 1
ATOM 1496 C CA . TYR A 1 212 ? 1.729 21.128 47.236 1.00 46.64 210 TYR A CA 1
ATOM 1497 C C . TYR A 1 212 ? 1.838 22.597 46.849 1.00 40.63 210 TYR A C 1
ATOM 1498 O O . TYR A 1 212 ? 2.733 22.957 46.077 1.00 50.75 210 TYR A O 1
ATOM 1507 N N . LEU A 1 213 ? 0.967 23.455 47.366 1.00 41.63 211 LEU A N 1
ATOM 1508 C CA . LEU A 1 213 ? 0.998 24.876 47.028 1.00 47.76 211 LEU A CA 1
ATOM 1509 C C . LEU A 1 213 ? 1.862 25.748 47.944 1.00 50.23 211 LEU A C 1
ATOM 1510 O O . LEU A 1 213 ? 2.408 26.748 47.460 1.00 58.17 211 LEU A O 1
ATOM 1515 N N . PRO A 1 214 ? 1.999 25.454 49.253 1.00 38.15 212 PRO A N 1
ATOM 1516 C CA . PRO A 1 214 ? 2.777 26.365 50.118 1.00 50.89 212 PRO A CA 1
ATOM 1517 C C . PRO A 1 214 ? 4.156 26.734 49.593 1.00 46.72 212 PRO A C 1
ATOM 1518 O O . PRO A 1 214 ? 4.570 27.892 49.734 1.00 48.52 212 PRO A O 1
ATOM 1522 N N . ALA A 1 215 ? 4.882 25.791 48.989 1.00 47.38 213 ALA A N 1
ATOM 1523 C CA . ALA A 1 215 ? 6.216 26.110 48.490 1.00 43.69 213 ALA A CA 1
ATOM 1524 C C . ALA A 1 215 ? 6.156 27.111 47.341 1.00 52.61 213 ALA A C 1
ATOM 1525 O O . ALA A 1 215 ? 7.027 27.981 47.223 1.00 45.06 213 ALA A O 1
ATOM 1527 N N . PHE A 1 216 ? 5.132 27.011 46.489 1.00 52.11 214 PHE A N 1
ATOM 1528 C CA . PHE A 1 216 ? 5.012 27.935 45.366 1.00 41.60 214 PHE A CA 1
ATOM 1529 C C . PHE A 1 216 ? 4.529 29.309 45.815 1.00 44.96 214 PHE A C 1
ATOM 1530 O O . PHE A 1 216 ? 5.002 30.330 45.304 1.00 47.34 214 PHE A O 1
ATOM 1538 N N . GLU A 1 217 ? 3.592 29.355 46.766 1.00 50.21 215 GLU A N 1
ATOM 1539 C CA . GLU A 1 217 ? 3.061 30.638 47.216 1.00 47.59 215 GLU A CA 1
ATOM 1540 C C . GLU A 1 217 ? 4.137 31.479 47.890 1.00 44.39 215 GLU A C 1
ATOM 1541 O O . GLU A 1 217 ? 4.183 32.702 47.712 1.00 49.30 215 GLU A O 1
ATOM 1547 N N . ALA A 1 218 ? 5.012 30.842 48.671 1.00 48.84 216 ALA A N 1
ATOM 1548 C CA . ALA A 1 218 ? 6.094 31.578 49.316 1.00 45.59 216 ALA A CA 1
ATOM 1549 C C . ALA A 1 218 ? 7.075 32.129 48.289 1.00 48.32 216 ALA A C 1
ATOM 1550 O O . ALA A 1 218 ? 7.581 33.246 48.441 1.00 45.34 216 ALA A O 1
ATOM 1552 N N . ALA A 1 219 ? 7.349 31.361 47.232 1.00 47.34 217 ALA A N 1
ATOM 1553 C CA . ALA A 1 219 ? 8.272 31.825 46.203 1.00 46.45 217 ALA A CA 1
ATOM 1554 C C . ALA A 1 219 ? 7.677 32.962 45.381 1.00 51.07 217 ALA A C 1
ATOM 1555 O O . ALA A 1 219 ? 8.421 33.791 44.844 1.00 50.43 217 ALA A O 1
ATOM 1557 N N . VAL A 1 220 ? 6.354 33.022 45.276 1.00 42.34 218 VAL A N 1
ATOM 1558 C CA . VAL A 1 220 ? 5.693 34.071 44.507 1.00 38.93 218 VAL A CA 1
ATOM 1559 C C . VAL A 1 220 ? 5.450 35.313 45.355 1.00 46.78 218 VAL A C 1
ATOM 1560 O O . VAL A 1 220 ? 5.820 36.424 44.968 1.00 45.62 218 VAL A O 1
ATOM 1564 N N . ARG A 1 221 ? 4.830 35.143 46.524 1.00 44.81 219 ARG A N 1
ATOM 1565 C CA . ARG A 1 221 ? 4.480 36.295 47.349 1.00 37.66 219 ARG A CA 1
ATOM 1566 C C . ARG A 1 221 ? 5.705 36.888 48.036 1.00 45.96 219 ARG A C 1
ATOM 1567 O O . ARG A 1 221 ? 5.855 38.113 48.096 1.00 42.19 219 ARG A O 1
ATOM 1575 N N . GLU A 1 222 ? 6.587 36.042 48.566 1.00 43.09 220 GLU A N 1
ATOM 1576 C CA . GLU A 1 222 ? 7.755 36.514 49.299 1.00 51.69 220 GLU A CA 1
ATOM 1577 C C . GLU A 1 222 ? 9.013 36.546 48.439 1.00 53.18 220 GLU A C 1
ATOM 1578 O O . GLU A 1 222 ? 9.716 37.560 48.409 1.00 50.11 220 GLU A O 1
ATOM 1584 N N . GLY A 1 223 ? 9.313 35.451 47.736 1.00 53.24 221 GLY A N 1
ATOM 1585 C CA . GLY A 1 223 ? 10.482 35.420 46.875 1.00 46.05 221 GLY A CA 1
ATOM 1586 C C . GLY A 1 223 ? 10.401 36.356 45.687 1.00 51.52 221 GLY A C 1
ATOM 1587 O O . GLY A 1 223 ? 11.444 36.763 45.163 1.00 42.24 221 GLY A O 1
ATOM 1588 N N . LYS A 1 224 ? 9.186 36.702 45.253 1.00 42.43 222 LYS A N 1
ATOM 1589 C CA . LYS A 1 224 ? 8.966 37.629 44.141 1.00 48.03 222 LYS A CA 1
ATOM 1590 C C . LYS A 1 224 ? 9.613 37.115 42.854 1.00 44.86 222 LYS A C 1
ATOM 1591 O O . LYS A 1 224 ? 10.323 37.840 42.153 1.00 35.51 222 LYS A O 1
ATOM 1597 N N . THR A 1 225 ? 9.358 35.847 42.543 1.00 40.83 223 THR A N 1
ATOM 1598 C CA . THR A 1 225 ? 9.908 35.255 41.333 1.00 45.53 223 THR A CA 1
ATOM 1599 C C . THR A 1 225 ? 9.327 35.932 40.096 1.00 46.99 223 THR A C 1
ATOM 1600 O O . THR A 1 225 ? 8.134 36.248 40.038 1.00 40.40 223 THR A O 1
ATOM 1604 N N . TRP A 1 226 ? 10.187 36.174 39.109 1.00 43.74 224 TRP A N 1
ATOM 1605 C CA . TRP A 1 226 ? 9.791 36.869 37.892 1.00 43.95 224 TRP A CA 1
ATOM 1606 C C . TRP A 1 226 ? 9.278 35.933 36.807 1.00 42.39 224 TRP A C 1
ATOM 1607 O O . TRP A 1 226 ? 8.711 36.409 35.818 1.00 44.55 224 TRP A O 1
ATOM 1618 N N . THR A 1 227 ? 9.453 34.623 36.968 1.00 44.20 225 THR A N 1
ATOM 1619 C CA . THR A 1 227 ? 9.000 33.654 35.979 1.00 43.68 225 THR A CA 1
ATOM 1620 C C . THR A 1 227 ? 8.553 32.390 36.697 1.00 46.04 225 THR A C 1
ATOM 1621 O O . THR A 1 227 ? 9.236 31.917 37.610 1.00 42.24 225 THR A O 1
ATOM 1625 N N . VAL A 1 228 ? 7.400 31.860 36.294 1.00 45.63 226 VAL A N 1
ATOM 1626 C CA . VAL A 1 228 ? 6.858 30.616 36.828 1.00 42.31 226 VAL A CA 1
ATOM 1627 C C . VAL A 1 228 ? 6.649 29.654 35.666 1.00 46.03 226 VAL A C 1
ATOM 1628 O O . VAL A 1 228 ? 6.063 30.028 34.644 1.00 44.41 226 VAL A O 1
ATOM 1632 N N . MET A 1 229 ? 7.132 28.424 35.818 1.00 35.59 227 MET A N 1
ATOM 1633 C CA . MET A 1 229 ? 7.041 27.417 34.770 1.00 38.02 227 MET A CA 1
ATOM 1634 C C . MET A 1 229 ? 5.938 26.418 35.094 1.00 43.17 227 MET A C 1
ATOM 1635 O O . MET A 1 229 ? 5.915 25.844 36.188 1.00 43.76 227 MET A O 1
ATOM 1640 N N . GLY A 1 230 ? 5.030 26.213 34.140 1.00 43.81 228 GLY A N 1
ATOM 1641 C CA . GLY A 1 230 ? 4.036 25.167 34.280 1.00 44.35 228 GLY A CA 1
ATOM 1642 C C . GLY A 1 230 ? 4.588 23.815 33.869 1.00 48.88 228 GLY A C 1
ATOM 1643 O O . GLY A 1 230 ? 5.444 23.704 32.993 1.00 55.40 228 GLY A O 1
ATOM 1644 N N . ALA A 1 231 ? 4.083 22.768 34.515 1.00 43.47 229 ALA A N 1
ATOM 1645 C CA . ALA A 1 231 ? 4.608 21.426 34.316 1.00 51.62 229 ALA A CA 1
ATOM 1646 C C . ALA A 1 231 ? 3.933 20.758 33.119 1.00 48.46 229 ALA A C 1
ATOM 1647 O O . ALA A 1 231 ? 3.137 21.366 32.399 1.00 50.00 229 ALA A O 1
ATOM 1649 N N . TYR A 1 232 ? 4.254 19.481 32.902 1.00 48.78 230 TYR A N 1
ATOM 1650 C CA . TYR A 1 232 ? 3.718 18.714 31.786 1.00 38.94 230 TYR A CA 1
ATOM 1651 C C . TYR A 1 232 ? 2.390 18.040 32.098 1.00 38.30 230 TYR A C 1
ATOM 1652 O O . TYR A 1 232 ? 1.641 17.722 31.168 1.00 50.46 230 TYR A O 1
ATOM 1661 N N . ASN A 1 233 ? 2.083 17.811 33.372 1.00 47.67 231 ASN A N 1
ATOM 1662 C CA . ASN A 1 233 ? 0.920 17.022 33.756 1.00 57.05 231 ASN A CA 1
ATOM 1663 C C . ASN A 1 233 ? -0.350 17.865 33.643 1.00 55.67 231 ASN A C 1
ATOM 1664 O O . ASN A 1 233 ? -0.334 19.007 33.176 1.00 54.61 231 ASN A O 1
ATOM 1669 N N . LEU A 1 234 ? -1.474 17.300 34.079 1.00 54.83 232 LEU A N 1
ATOM 1670 C CA . LEU A 1 234 ? -2.770 17.953 34.001 1.00 56.21 232 LEU A CA 1
ATOM 1671 C C . LEU A 1 234 ? -3.406 18.025 35.382 1.00 55.90 232 LEU A C 1
ATOM 1672 O O . LEU A 1 234 ? -3.153 17.182 36.248 1.00 52.58 232 LEU A O 1
ATOM 1677 N N . TYR A 1 235 ? -4.236 19.048 35.578 1.00 54.51 233 TYR A N 1
ATOM 1678 C CA . TYR A 1 235 ? -5.011 19.209 36.803 1.00 55.84 233 TYR A CA 1
ATOM 1679 C C . TYR A 1 235 ? -6.421 19.625 36.419 1.00 55.96 233 TYR A C 1
ATOM 1680 O O . TYR A 1 235 ? -6.601 20.630 35.723 1.00 56.11 233 TYR A O 1
ATOM 1689 N N . ARG A 1 236 ? -7.412 18.854 36.871 1.00 54.03 234 ARG A N 1
ATOM 1690 C CA . ARG A 1 236 ? -8.811 19.038 36.476 1.00 55.87 234 ARG A CA 1
ATOM 1691 C C . ARG A 1 236 ? -8.959 18.977 34.956 1.00 53.07 234 ARG A C 1
ATOM 1692 O O . ARG A 1 236 ? -9.629 19.808 34.338 1.00 52.16 234 ARG A O 1
ATOM 1700 N N . ASP A 1 237 ? -8.311 17.976 34.354 1.00 53.64 235 ASP A N 1
ATOM 1701 C CA . ASP A 1 237 ? -8.358 17.736 32.910 1.00 57.49 235 ASP A CA 1
ATOM 1702 C C . ASP A 1 237 ? -7.858 18.936 32.110 1.00 53.24 235 ASP A C 1
ATOM 1703 O O . ASP A 1 237 ? -8.345 19.209 31.010 1.00 53.99 235 ASP A O 1
ATOM 1708 N N . GLN A 1 238 ? -6.881 19.660 32.652 1.00 51.36 236 GLN A N 1
ATOM 1709 C CA . GLN A 1 238 ? -6.272 20.788 31.959 1.00 51.64 236 GLN A CA 1
ATOM 1710 C C . GLN A 1 238 ? -4.773 20.767 32.204 1.00 55.44 236 GLN A C 1
ATOM 1711 O O . GLN A 1 238 ? -4.334 20.680 33.355 1.00 62.42 236 GLN A O 1
ATOM 1717 N N . HIS A 1 239 ? -3.993 20.846 31.127 1.00 48.86 237 HIS A N 1
ATOM 1718 C CA . HIS A 1 239 ? -2.549 20.959 31.269 1.00 52.11 237 HIS A CA 1
ATOM 1719 C C . HIS A 1 239 ? -2.195 22.230 32.029 1.00 52.72 237 HIS A C 1
ATOM 1720 O O . HIS A 1 239 ? -2.821 23.278 31.847 1.00 55.06 237 HIS A O 1
ATOM 1727 N N . LEU A 1 240 ? -1.187 22.131 32.893 1.00 53.60 238 LEU A N 1
ATOM 1728 C CA . LEU A 1 240 ? -0.852 23.233 33.785 1.00 52.21 238 LEU A CA 1
ATOM 1729 C C . LEU A 1 240 ? -0.153 24.387 33.081 1.00 51.70 238 LEU A C 1
ATOM 1730 O O . LEU A 1 240 ? -0.047 25.470 33.667 1.00 47.58 238 LEU A O 1
ATOM 1735 N N . CYS A 1 241 ? 0.325 24.192 31.851 1.00 49.54 239 CYS A N 1
ATOM 1736 C CA . CYS A 1 241 ? 0.844 25.316 31.084 1.00 48.30 239 CYS A CA 1
ATOM 1737 C C . CYS A 1 241 ? -0.261 26.239 30.593 1.00 41.35 239 CYS A C 1
ATOM 1738 O O . CYS A 1 241 ? 0.036 27.349 30.141 1.00 45.71 239 CYS A O 1
ATOM 1741 N N . HIS A 1 242 ? -1.524 25.807 30.675 1.00 43.23 240 HIS A N 1
ATOM 1742 C CA . HIS A 1 242 ? -2.693 26.611 30.344 1.00 51.84 240 HIS A CA 1
ATOM 1743 C C . HIS A 1 242 ? -3.868 26.073 31.167 1.00 52.42 240 HIS A C 1
ATOM 1744 O O . HIS A 1 242 ? -4.855 25.546 30.655 1.00 51.87 240 HIS A O 1
ATOM 1751 N N . ASN A 1 243 ? -3.756 26.216 32.485 1.00 50.38 241 ASN A N 1
ATOM 1752 C CA . ASN A 1 243 ? -4.756 25.745 33.436 1.00 55.03 241 ASN A CA 1
ATOM 1753 C C . ASN A 1 243 ? -5.457 26.952 34.045 1.00 54.02 241 ASN A C 1
ATOM 1754 O O . ASN A 1 243 ? -4.815 27.780 34.700 1.00 52.96 241 ASN A O 1
ATOM 1759 N N . GLN A 1 244 ? -6.772 27.048 33.836 1.00 48.24 242 GLN A N 1
ATOM 1760 C CA . GLN A 1 244 ? -7.509 28.209 34.328 1.00 52.22 242 GLN A CA 1
ATOM 1761 C C . GLN A 1 244 ? -7.598 28.227 35.849 1.00 61.92 242 GLN A C 1
ATOM 1762 O O . GLN A 1 244 ? -7.711 29.303 36.448 1.00 58.41 242 GLN A O 1
ATOM 1768 N N . TYR A 1 245 ? -7.545 27.059 36.490 1.00 54.29 243 TYR A N 1
ATOM 1769 C CA . TYR A 1 245 ? -7.765 26.997 37.930 1.00 46.88 243 TYR A CA 1
ATOM 1770 C C . TYR A 1 245 ? -6.537 27.444 38.714 1.00 50.50 243 TYR A C 1
ATOM 1771 O O . TYR A 1 245 ? -6.663 28.180 39.699 1.00 43.81 243 TYR A O 1
ATOM 1780 N N . LEU A 1 246 ? -5.345 27.022 38.296 1.00 52.82 244 LEU A N 1
ATOM 1781 C CA . LEU A 1 246 ? -4.129 27.331 39.037 1.00 53.70 244 LEU A CA 1
ATOM 1782 C C . LEU A 1 246 ? -3.356 28.519 38.480 1.00 52.72 244 LEU A C 1
ATOM 1783 O O . LEU A 1 246 ? -2.715 29.236 39.255 1.00 52.42 244 LEU A O 1
ATOM 1788 N N . LEU A 1 247 ? -3.399 28.753 37.166 1.00 46.84 245 LEU A N 1
ATOM 1789 C CA . LEU A 1 247 ? -2.672 29.889 36.605 1.00 43.05 245 LEU A CA 1
ATOM 1790 C C . LEU A 1 247 ? -3.447 31.192 36.767 1.00 46.61 245 LEU A C 1
ATOM 1791 O O . LEU A 1 247 ? -2.855 32.232 37.074 1.00 47.23 245 LEU A O 1
ATOM 1796 N N . ASN A 1 248 ? -4.763 31.159 36.561 1.00 51.13 246 ASN A N 1
ATOM 1797 C CA . ASN A 1 248 ? -5.580 32.365 36.668 1.00 55.45 246 ASN A CA 1
ATOM 1798 C C . ASN A 1 248 ? -6.105 32.573 38.087 1.00 56.64 246 ASN A C 1
ATOM 1799 O O . ASN A 1 248 ? -5.778 33.572 38.734 1.00 60.94 246 ASN A O 1
ATOM 1804 N N . ASP A 1 249 ? -6.918 31.635 38.579 1.00 50.77 247 ASP A N 1
ATOM 1805 C CA . ASP A 1 249 ? -7.605 31.837 39.852 1.00 48.78 247 ASP A CA 1
ATOM 1806 C C . ASP A 1 249 ? -6.621 31.914 41.013 1.00 57.37 247 ASP A C 1
ATOM 1807 O O . ASP A 1 249 ? -6.730 32.795 41.874 1.00 57.91 247 ASP A O 1
ATOM 1812 N N . VAL A 1 250 ? -5.653 31.001 41.055 1.00 58.24 248 VAL A N 1
ATOM 1813 C CA . VAL A 1 250 ? -4.744 30.905 42.192 1.00 46.53 248 VAL A CA 1
ATOM 1814 C C . VAL A 1 250 ? -3.558 31.843 42.009 1.00 53.19 248 VAL A C 1
ATOM 1815 O O . VAL A 1 250 ? -3.293 32.698 42.861 1.00 56.65 248 VAL A O 1
ATOM 1819 N N . LEU A 1 251 ? -2.837 31.692 40.898 1.00 48.79 249 LEU A N 1
ATOM 1820 C CA . LEU A 1 251 ? -1.577 32.402 40.709 1.00 48.59 249 LEU A CA 1
ATOM 1821 C C . LEU A 1 251 ? -1.784 33.889 40.446 1.00 50.15 249 LEU A C 1
ATOM 1822 O O . LEU A 1 251 ? -1.382 34.728 41.258 1.00 44.41 249 LEU A O 1
ATOM 1827 N N . LYS A 1 252 ? -2.411 34.229 39.318 1.00 46.50 250 LYS A N 1
ATOM 1828 C CA . LYS A 1 252 ? -2.497 35.624 38.906 1.00 48.04 250 LYS A CA 1
ATOM 1829 C C . LYS A 1 252 ? -3.565 36.411 39.656 1.00 49.70 250 LYS A C 1
ATOM 1830 O O . LYS A 1 252 ? -3.450 37.637 39.754 1.00 53.00 250 LYS A O 1
ATOM 1836 N N . ARG A 1 253 ? -4.592 35.748 40.189 1.00 45.93 251 ARG A N 1
ATOM 1837 C CA . ARG A 1 253 ? -5.670 36.438 40.893 1.00 51.29 251 ARG A CA 1
ATOM 1838 C C . ARG A 1 253 ? -5.483 36.405 42.407 1.00 53.05 251 ARG A C 1
ATOM 1839 O O . ARG A 1 253 ? -5.315 37.453 43.037 1.00 51.29 251 ARG A O 1
ATOM 1847 N N . GLU A 1 254 ? -5.511 35.211 43.006 1.00 54.16 252 GLU A N 1
ATOM 1848 C CA . GLU A 1 254 ? -5.431 35.111 44.461 1.00 54.97 252 GLU A CA 1
ATOM 1849 C C . GLU A 1 254 ? -4.075 35.573 44.981 1.00 57.69 252 GLU A C 1
ATOM 1850 O O . GLU A 1 254 ? -4.002 36.296 45.982 1.00 50.57 252 GLU A O 1
ATOM 1856 N N . TRP A 1 255 ? -2.994 35.171 44.319 1.00 54.35 253 TRP A N 1
ATOM 1857 C CA . TRP A 1 255 ? -1.648 35.532 44.742 1.00 51.32 253 TRP A CA 1
ATOM 1858 C C . TRP A 1 255 ? -1.152 36.823 44.104 1.00 49.70 253 TRP A C 1
ATOM 1859 O O . TRP A 1 255 ? -0.059 37.285 44.451 1.00 50.38 253 TRP A O 1
ATOM 1870 N N . ASN A 1 256 ? -1.927 37.411 43.192 1.00 53.45 254 ASN A N 1
ATOM 1871 C CA . ASN A 1 256 ? -1.580 38.669 42.528 1.00 47.92 254 ASN A CA 1
ATOM 1872 C C . ASN A 1 256 ? -0.208 38.579 41.861 1.00 52.00 254 ASN A C 1
ATOM 1873 O O . ASN A 1 256 ? 0.686 39.394 42.097 1.00 55.37 254 ASN A O 1
ATOM 1878 N N . TYR A 1 257 ? -0.049 37.568 41.011 1.00 47.61 255 TYR A N 1
ATOM 1879 C CA . TYR A 1 257 ? 1.220 37.322 40.337 1.00 52.32 255 TYR A CA 1
ATOM 1880 C C . TYR A 1 257 ? 1.353 38.251 39.135 1.00 53.57 255 TYR A C 1
ATOM 1881 O O . TYR A 1 257 ? 0.493 38.256 38.248 1.00 53.17 255 TYR A O 1
ATOM 1890 N N . ASP A 1 258 ? 2.432 39.032 39.107 1.00 48.29 256 ASP A N 1
ATOM 1891 C CA . ASP A 1 258 ? 2.684 39.984 38.035 1.00 46.31 256 ASP A CA 1
ATOM 1892 C C . ASP A 1 258 ? 3.769 39.525 37.072 1.00 52.90 256 ASP A C 1
ATOM 1893 O O . ASP A 1 258 ? 4.078 40.248 36.118 1.00 58.09 256 ASP A O 1
ATOM 1898 N N . GLY A 1 259 ? 4.356 38.355 37.292 1.00 50.90 257 GLY A N 1
ATOM 1899 C CA . GLY A 1 259 ? 5.430 37.856 36.460 1.00 48.23 257 GLY A CA 1
ATOM 1900 C C . GLY A 1 259 ? 4.932 37.122 35.233 1.00 46.60 257 GLY A C 1
ATOM 1901 O O . GLY A 1 259 ? 3.778 37.249 34.819 1.00 47.04 257 GLY A O 1
ATOM 1902 N N . VAL A 1 260 ? 5.830 36.332 34.649 1.00 46.40 258 VAL A N 1
ATOM 1903 C CA . VAL A 1 260 ? 5.558 35.580 33.431 1.00 48.24 258 VAL A CA 1
ATOM 1904 C C . VAL A 1 260 ? 5.284 34.130 33.799 1.00 50.49 258 VAL A C 1
ATOM 1905 O O . VAL A 1 260 ? 6.010 33.538 34.608 1.00 44.34 258 VAL A O 1
ATOM 1909 N N . VAL A 1 261 ? 4.234 33.559 33.212 1.00 52.25 259 VAL A N 1
ATOM 1910 C CA . VAL A 1 261 ? 3.969 32.132 33.342 1.00 50.65 259 VAL A CA 1
ATOM 1911 C C . VAL A 1 261 ? 4.521 31.431 32.108 1.00 47.07 259 VAL A C 1
ATOM 1912 O O . VAL A 1 261 ? 3.793 31.184 31.140 1.00 40.93 259 VAL A O 1
ATOM 1916 N N . VAL A 1 262 ? 5.821 31.128 32.127 1.00 48.46 260 VAL A N 1
ATOM 1917 C CA . VAL A 1 262 ? 6.420 30.396 31.021 1.00 37.80 260 VAL A CA 1
ATOM 1918 C C . VAL A 1 262 ? 5.986 28.934 31.081 1.00 41.05 260 VAL A C 1
ATOM 1919 O O . VAL A 1 262 ? 5.524 28.429 32.111 1.00 38.22 260 VAL A O 1
ATOM 1923 N N . SER A 1 263 ? 6.121 28.250 29.951 1.00 43.75 261 SER A N 1
ATOM 1924 C CA . SER A 1 263 ? 5.751 26.850 29.842 1.00 49.82 261 SER A CA 1
ATOM 1925 C C . SER A 1 263 ? 7.000 25.981 29.817 1.00 46.00 261 SER A C 1
ATOM 1926 O O . SER A 1 263 ? 8.064 26.404 29.355 1.00 38.35 261 SER A O 1
ATOM 1929 N N . ASP A 1 264 ? 6.865 24.763 30.333 1.00 43.80 262 ASP A N 1
ATOM 1930 C CA . ASP A 1 264 ? 7.933 23.788 30.190 1.00 44.73 262 ASP A CA 1
ATOM 1931 C C . ASP A 1 264 ? 8.065 23.392 28.724 1.00 45.69 262 ASP A C 1
ATOM 1932 O O . ASP A 1 264 ? 7.094 23.411 27.962 1.00 46.50 262 ASP A O 1
ATOM 1937 N N . TRP A 1 265 ? 9.288 23.042 28.330 1.00 46.35 263 TRP A N 1
ATOM 1938 C CA . TRP A 1 265 ? 9.601 22.785 26.930 1.00 45.01 263 TRP A CA 1
ATOM 1939 C C . TRP A 1 265 ? 8.806 21.600 26.395 1.00 46.77 263 TRP A C 1
ATOM 1940 O O . TRP A 1 265 ? 9.222 20.445 26.530 1.00 45.80 263 TRP A O 1
ATOM 1951 N N . GLY A 1 266 ? 7.658 21.887 25.786 1.00 48.92 264 GLY A N 1
ATOM 1952 C CA . GLY A 1 266 ? 6.763 20.867 25.284 1.00 47.44 264 GLY A CA 1
ATOM 1953 C C . GLY A 1 266 ? 5.455 20.729 26.033 1.00 48.25 264 GLY A C 1
ATOM 1954 O O . GLY A 1 266 ? 4.703 19.787 25.756 1.00 57.99 264 GLY A O 1
ATOM 1955 N N . GLY A 1 267 ? 5.155 21.634 26.965 1.00 43.48 265 GLY A N 1
ATOM 1956 C CA . GLY A 1 267 ? 3.969 21.533 27.790 1.00 46.98 265 GLY A CA 1
ATOM 1957 C C . GLY A 1 267 ? 2.719 22.171 27.236 1.00 52.53 265 GLY A C 1
ATOM 1958 O O . GLY A 1 267 ? 1.624 21.903 27.740 1.00 51.15 265 GLY A O 1
ATOM 1959 N N . THR A 1 268 ? 2.845 23.016 26.215 1.00 52.63 266 THR A N 1
ATOM 1960 C CA . THR A 1 268 ? 1.683 23.639 25.596 1.00 47.05 266 THR A CA 1
ATOM 1961 C C . THR A 1 268 ? 1.100 22.706 24.544 1.00 44.19 266 THR A C 1
ATOM 1962 O O . THR A 1 268 ? 1.826 22.200 23.681 1.00 41.54 266 THR A O 1
ATOM 1966 N N . HIS A 1 269 ? -0.215 22.480 24.614 1.00 47.19 267 HIS A N 1
ATOM 1967 C CA . HIS A 1 269 ? -0.863 21.534 23.715 1.00 52.06 267 HIS A CA 1
ATOM 1968 C C . HIS A 1 269 ? -2.175 22.055 23.136 1.00 48.47 267 HIS A C 1
ATOM 1969 O O . HIS A 1 269 ? -2.865 21.301 22.439 1.00 46.79 267 HIS A O 1
ATOM 1976 N N . ASN A 1 270 ? -2.540 23.310 23.390 1.00 46.08 268 ASN A N 1
ATOM 1977 C CA . ASN A 1 270 ? -3.825 23.833 22.946 1.00 43.24 268 ASN A CA 1
ATOM 1978 C C . ASN A 1 270 ? -3.698 25.331 22.717 1.00 50.51 268 ASN A C 1
ATOM 1979 O O . ASN A 1 270 ? -3.123 26.041 23.547 1.00 53.47 268 ASN A O 1
ATOM 1984 N N . THR A 1 271 ? -4.238 25.805 21.593 1.00 48.96 269 THR A N 1
ATOM 1985 C CA . THR A 1 271 ? -4.209 27.233 21.293 1.00 50.01 269 THR A CA 1
ATOM 1986 C C . THR A 1 271 ? -5.250 27.996 22.103 1.00 50.63 269 THR A C 1
ATOM 1987 O O . THR A 1 271 ? -4.953 29.063 22.650 1.00 60.22 269 THR A O 1
ATOM 1991 N N . ASP A 1 272 ? -6.470 27.459 22.197 1.00 51.73 270 ASP A N 1
ATOM 1992 C CA . ASP A 1 272 ? -7.543 28.169 22.887 1.00 51.54 270 ASP A CA 1
ATOM 1993 C C . ASP A 1 272 ? -7.239 28.337 24.371 1.00 50.93 270 ASP A C 1
ATOM 1994 O O . ASP A 1 272 ? -7.456 29.414 24.939 1.00 54.07 270 ASP A O 1
ATOM 1999 N N . GLU A 1 273 ? -6.735 27.284 25.018 1.00 49.65 271 GLU A N 1
ATOM 2000 C CA . GLU A 1 273 ? -6.440 27.378 26.443 1.00 51.97 271 GLU A CA 1
ATOM 2001 C C . GLU A 1 273 ? -5.227 28.260 26.713 1.00 49.85 271 GLU A C 1
ATOM 2002 O O . GLU A 1 273 ? -5.185 28.953 27.736 1.00 44.31 271 GLU A O 1
ATOM 2008 N N . ALA A 1 274 ? -4.241 28.261 25.812 1.00 47.49 272 ALA A N 1
ATOM 2009 C CA . ALA A 1 274 ? -3.053 29.084 26.010 1.00 49.77 272 ALA A CA 1
ATOM 2010 C C . ALA A 1 274 ? -3.363 30.575 25.968 1.00 53.24 272 ALA A C 1
ATOM 2011 O O . ALA A 1 274 ? -2.565 31.375 26.467 1.00 46.71 272 ALA A O 1
ATOM 2013 N N . VAL A 1 275 ? -4.496 30.964 25.390 1.00 50.55 273 VAL A N 1
ATOM 2014 C CA . VAL A 1 275 ? -4.863 32.374 25.312 1.00 52.22 273 VAL A CA 1
ATOM 2015 C C . VAL A 1 275 ? -5.651 32.813 26.540 1.00 47.42 273 VAL A C 1
ATOM 2016 O O . VAL A 1 275 ? -5.382 33.872 27.112 1.00 46.35 273 VAL A O 1
ATOM 2020 N N . ARG A 1 276 ? -6.624 32.009 26.967 1.00 49.99 274 ARG A N 1
ATOM 2021 C CA . ARG A 1 276 ? -7.515 32.390 28.055 1.00 53.08 274 ARG A CA 1
ATOM 2022 C C . ARG A 1 276 ? -6.983 31.994 29.427 1.00 52.94 274 ARG A C 1
ATOM 2023 O O . ARG A 1 276 ? -7.148 32.748 30.392 1.00 56.75 274 ARG A O 1
ATOM 2031 N N . HIS A 1 277 ? -6.349 30.828 29.540 1.00 48.41 275 HIS A N 1
ATOM 2032 C CA . HIS A 1 277 ? -5.926 30.322 30.840 1.00 60.17 275 HIS A CA 1
ATOM 2033 C C . HIS A 1 277 ? -4.623 30.940 31.335 1.00 57.13 275 HIS A C 1
ATOM 2034 O O . HIS A 1 277 ? -4.143 30.552 32.406 1.00 53.05 275 HIS A O 1
ATOM 2041 N N . GLY A 1 278 ? -4.039 31.876 30.592 1.00 47.03 276 GLY A N 1
ATOM 2042 C CA . GLY A 1 278 ? -2.924 32.650 31.101 1.00 56.96 276 GLY A CA 1
ATOM 2043 C C . GLY A 1 278 ? -1.546 32.071 30.854 1.00 49.74 276 GLY A C 1
ATOM 2044 O O . GLY A 1 278 ? -0.781 31.854 31.798 1.00 52.14 276 GLY A O 1
ATOM 2045 N N . LEU A 1 279 ? -1.214 31.820 29.591 1.00 49.54 277 LEU A N 1
ATOM 2046 C CA . LEU A 1 279 ? 0.134 31.435 29.196 1.00 43.11 277 LEU A CA 1
ATOM 2047 C C . LEU A 1 279 ? 0.820 32.652 28.589 1.00 49.16 277 LEU A C 1
ATOM 2048 O O . LEU A 1 279 ? 0.327 33.224 27.611 1.00 50.17 277 LEU A O 1
ATOM 2053 N N . ASP A 1 280 ? 1.949 33.050 29.173 1.00 47.07 278 ASP A N 1
ATOM 2054 C CA . ASP A 1 280 ? 2.633 34.272 28.769 1.00 46.51 278 ASP A CA 1
ATOM 2055 C C . ASP A 1 280 ? 3.789 34.035 27.810 1.00 50.00 278 ASP A C 1
ATOM 2056 O O . ASP A 1 280 ? 4.027 34.872 26.933 1.00 54.53 278 ASP A O 1
ATOM 2061 N N . LEU A 1 281 ? 4.513 32.926 27.947 1.00 40.53 279 LEU A N 1
ATOM 2062 C CA . LEU A 1 281 ? 5.676 32.661 27.109 1.00 43.75 279 LEU A CA 1
ATOM 2063 C C . LEU A 1 281 ? 5.730 31.179 26.771 1.00 47.28 279 LEU A C 1
ATOM 2064 O O . LEU A 1 281 ? 5.725 30.334 27.671 1.00 43.67 279 LEU A O 1
ATOM 2069 N N . GLU A 1 282 ? 5.786 30.872 25.477 1.00 44.30 280 GLU A N 1
ATOM 2070 C CA . GLU A 1 282 ? 5.741 29.504 24.980 1.00 45.08 280 GLU A CA 1
ATOM 2071 C C . GLU A 1 282 ? 7.114 29.078 24.473 1.00 46.74 280 GLU A C 1
ATOM 2072 O O . GLU A 1 282 ? 7.793 29.841 23.778 1.00 47.75 280 GLU A O 1
ATOM 2078 N N . PHE A 1 283 ? 7.512 27.853 24.815 1.00 43.85 281 PHE A N 1
ATOM 2079 C CA . PHE A 1 283 ? 8.822 27.333 24.450 1.00 42.47 281 PHE A CA 1
ATOM 2080 C C . PHE A 1 283 ? 8.735 25.835 24.192 1.00 47.01 281 PHE A C 1
ATOM 2081 O O . PHE A 1 283 ? 7.980 25.125 24.862 1.00 45.07 281 PHE A O 1
ATOM 2089 N N . GLY A 1 284 ? 9.519 25.365 23.222 1.00 38.33 282 GLY A N 1
ATOM 2090 C CA . GLY A 1 284 ? 9.684 23.942 22.991 1.00 41.44 282 GLY A CA 1
ATOM 2091 C C . GLY A 1 284 ? 8.454 23.199 22.524 1.00 45.51 282 GLY A C 1
ATOM 2092 O O . GLY A 1 284 ? 8.365 21.986 22.727 1.00 52.47 282 GLY A O 1
ATOM 2093 N N . THR A 1 285 ? 7.503 23.886 21.896 1.00 54.31 283 THR A N 1
ATOM 2094 C CA . THR A 1 285 ? 6.292 23.228 21.422 1.00 55.87 283 THR A CA 1
ATOM 2095 C C . THR A 1 285 ? 6.616 22.268 20.282 1.00 56.11 283 THR A C 1
ATOM 2096 O O . THR A 1 285 ? 7.346 22.617 19.350 1.00 58.56 283 THR A O 1
ATOM 2100 N N . TRP A 1 286 ? 6.073 21.054 20.365 1.00 55.50 284 TRP A N 1
ATOM 2101 C CA . TRP A 1 286 ? 6.328 20.044 19.346 1.00 58.54 284 TRP A CA 1
ATOM 2102 C C . TRP A 1 286 ? 5.744 20.471 18.005 1.00 66.44 284 TRP A C 1
ATOM 2103 O O . TRP A 1 286 ? 4.648 21.034 17.935 1.00 66.07 284 TRP A O 1
ATOM 2114 N N . THR A 1 287 ? 6.485 20.198 16.936 1.00 74.38 285 THR A N 1
ATOM 2115 C CA . THR A 1 287 ? 6.041 20.541 15.590 1.00 72.53 285 THR A CA 1
ATOM 2116 C C . THR A 1 287 ? 5.954 19.298 14.710 1.00 69.23 285 THR A C 1
ATOM 2117 O O . THR A 1 287 ? 4.964 19.091 14.009 1.00 77.49 285 THR A O 1
ATOM 2121 N N . ALA A 1 297 ? 8.329 26.195 11.840 1.00 48.15 295 ALA A N 1
ATOM 2122 C CA . ALA A 1 297 ? 8.146 25.472 13.093 1.00 55.80 295 ALA A CA 1
ATOM 2123 C C . ALA A 1 297 ? 7.685 26.411 14.203 1.00 57.76 295 ALA A C 1
ATOM 2124 O O . ALA A 1 297 ? 6.637 26.198 14.814 1.00 44.39 295 ALA A O 1
ATOM 2126 N N . TYR A 1 298 ? 8.477 27.455 14.460 1.00 45.72 296 TYR A N 1
ATOM 2127 C CA . TYR A 1 298 ? 8.128 28.412 15.502 1.00 41.92 296 TYR A CA 1
ATOM 2128 C C . TYR A 1 298 ? 6.901 29.236 15.142 1.00 46.31 296 TYR A C 1
ATOM 2129 O O . TYR A 1 298 ? 6.218 29.734 16.043 1.00 57.71 296 TYR A O 1
ATOM 2138 N N . ASP A 1 299 ? 6.603 29.389 13.851 1.00 58.90 297 ASP A N 1
ATOM 2139 C CA . ASP A 1 299 ? 5.354 30.023 13.455 1.00 46.24 297 ASP A CA 1
ATOM 2140 C C . ASP A 1 299 ? 4.152 29.130 13.729 1.00 42.05 297 ASP A C 1
ATOM 2141 O O . ASP A 1 299 ? 3.018 29.619 13.721 1.00 53.78 297 ASP A O 1
ATOM 2146 N N . SER A 1 300 ? 4.373 27.841 13.975 1.00 47.52 298 SER A N 1
ATOM 2147 C CA . SER A 1 300 ? 3.299 26.890 14.219 1.00 49.40 298 SER A CA 1
ATOM 2148 C C . SER A 1 300 ? 3.009 26.689 15.702 1.00 47.90 298 SER A C 1
ATOM 2149 O O . SER A 1 300 ? 2.271 25.763 16.055 1.00 44.04 298 SER A O 1
ATOM 2152 N N . TYR A 1 301 ? 3.569 27.525 16.571 1.00 44.91 299 TYR A N 1
ATOM 2153 C CA . TYR A 1 301 ? 3.291 27.407 17.993 1.00 52.91 299 TYR A CA 1
ATOM 2154 C C . TYR A 1 301 ? 1.844 27.792 18.290 1.00 44.61 299 TYR A C 1
ATOM 2155 O O . TYR A 1 301 ? 1.190 28.504 17.524 1.00 51.22 299 TYR A O 1
ATOM 2164 N N . TYR A 1 302 ? 1.347 27.309 19.430 1.00 45.08 300 TYR A N 1
ATOM 2165 C CA . TYR A 1 302 ? -0.035 27.576 19.812 1.00 51.43 300 TYR A CA 1
ATOM 2166 C C . TYR A 1 302 ? -0.288 29.055 20.079 1.00 56.29 300 TYR A C 1
ATOM 2167 O O . TYR A 1 302 ? -1.440 29.497 20.013 1.00 54.80 300 TYR A O 1
ATOM 2176 N N . LEU A 1 303 ? 0.757 29.828 20.374 1.00 49.35 301 LEU A N 1
ATOM 2177 C CA . LEU A 1 303 ? 0.654 31.274 20.522 1.00 47.72 301 LEU A CA 1
ATOM 2178 C C . LEU A 1 303 ? 1.327 32.009 19.365 1.00 52.37 301 LEU A C 1
ATOM 2179 O O . LEU A 1 303 ? 1.890 33.090 19.553 1.00 58.93 301 LEU A O 1
ATOM 2184 N N . ALA A 1 304 ? 1.275 31.432 18.160 1.00 50.94 302 ALA A N 1
ATOM 2185 C CA . ALA A 1 304 ? 1.939 32.018 16.998 1.00 54.48 302 ALA A CA 1
ATOM 2186 C C . ALA A 1 304 ? 0.878 32.230 15.923 1.00 52.63 302 ALA A C 1
ATOM 2187 O O . ALA A 1 304 ? -0.068 32.975 16.149 1.00 43.50 302 ALA A O 1
ATOM 2189 N N . ARG A 1 305 ? 1.020 31.595 14.758 1.00 48.70 303 ARG A N 1
ATOM 2190 C CA . ARG A 1 305 ? 0.060 31.811 13.678 1.00 47.69 303 ARG A CA 1
ATOM 2191 C C . ARG A 1 305 ? -1.371 31.425 14.044 1.00 46.02 303 ARG A C 1
ATOM 2192 O O . ARG A 1 305 ? -2.290 32.175 13.668 1.00 46.07 303 ARG A O 1
ATOM 2200 N N . PRO A 1 306 ? -1.641 30.310 14.740 1.00 44.32 304 PRO A N 1
ATOM 2201 C CA . PRO A 1 306 ? -3.029 30.065 15.175 1.00 45.77 304 PRO A CA 1
ATOM 2202 C C . PRO A 1 306 ? -3.604 31.193 16.013 1.00 52.81 304 PRO A C 1
ATOM 2203 O O . PRO A 1 306 ? -4.802 31.487 15.911 1.00 49.82 304 PRO A O 1
ATOM 2207 N N . TYR A 1 307 ? -2.779 31.842 16.838 1.00 51.67 305 TYR A N 1
ATOM 2208 C CA . TYR A 1 307 ? -3.254 32.977 17.621 1.00 49.71 305 TYR A CA 1
ATOM 2209 C C . TYR A 1 307 ? -3.407 34.222 16.753 1.00 41.14 305 TYR A C 1
ATOM 2210 O O . TYR A 1 307 ? -4.391 34.958 16.887 1.00 40.62 305 TYR A O 1
ATOM 2219 N N . ALA A 1 308 ? -2.451 34.467 15.853 1.00 53.17 306 ALA A N 1
ATOM 2220 C CA . ALA A 1 308 ? -2.527 35.643 14.992 1.00 48.61 306 ALA A CA 1
ATOM 2221 C C . ALA A 1 308 ? -3.712 35.572 14.037 1.00 52.82 306 ALA A C 1
ATOM 2222 O O . ALA A 1 308 ? -4.286 36.610 13.688 1.00 51.11 306 ALA A O 1
ATOM 2224 N N . ASP A 1 309 ? -4.092 34.368 13.602 1.00 45.20 307 ASP A N 1
ATOM 2225 C CA . ASP A 1 309 ? -5.239 34.245 12.708 1.00 50.10 307 ASP A CA 1
ATOM 2226 C C . ASP A 1 309 ? -6.549 34.424 13.463 1.00 53.80 307 ASP A C 1
ATOM 2227 O O . ASP A 1 309 ? -7.494 35.030 12.943 1.00 54.68 307 ASP A O 1
ATOM 2232 N N . ALA A 1 310 ? -6.625 33.907 14.692 1.00 49.56 308 ALA A N 1
ATOM 2233 C CA . ALA A 1 310 ? -7.853 34.025 15.470 1.00 44.36 308 ALA A CA 1
ATOM 2234 C C . ALA A 1 310 ? -8.120 35.465 15.888 1.00 52.00 308 ALA A C 1
ATOM 2235 O O . ALA A 1 310 ? -9.282 35.852 16.063 1.00 55.09 308 ALA A O 1
ATOM 2237 N N . ILE A 1 311 ? -7.068 36.270 16.053 1.00 50.32 309 ILE A N 1
ATOM 2238 C CA . ILE A 1 311 ? -7.260 37.679 16.379 1.00 50.76 309 ILE A CA 1
ATOM 2239 C C . ILE A 1 311 ? -7.782 38.439 15.166 1.00 59.27 309 ILE A C 1
ATOM 2240 O O . ILE A 1 311 ? -8.708 39.252 15.276 1.00 62.71 309 ILE A O 1
ATOM 2245 N N . ALA A 1 312 ? -7.203 38.185 13.990 1.00 53.51 310 ALA A N 1
ATOM 2246 C CA . ALA A 1 312 ? -7.651 38.868 12.782 1.00 54.36 310 ALA A CA 1
ATOM 2247 C C . ALA A 1 312 ? -9.047 38.422 12.366 1.00 61.03 310 ALA A C 1
ATOM 2248 O O . ALA A 1 312 ? -9.813 39.223 11.819 1.00 54.26 310 ALA A O 1
ATOM 2250 N N . ALA A 1 313 ? -9.394 37.158 12.618 1.00 58.75 311 ALA A N 1
ATOM 2251 C CA . ALA A 1 313 ? -10.718 36.648 12.280 1.00 53.73 311 ALA A CA 1
ATOM 2252 C C . ALA A 1 313 ? -11.805 37.152 13.218 1.00 59.94 311 ALA A C 1
ATOM 2253 O O . ALA A 1 313 ? -12.990 37.055 12.880 1.00 51.96 311 ALA A O 1
ATOM 2255 N N . GLY A 1 314 ? -11.435 37.678 14.381 1.00 50.92 312 GLY A N 1
ATOM 2256 C CA . GLY A 1 314 ? -12.395 38.213 15.321 1.00 54.37 312 GLY A CA 1
ATOM 2257 C C . GLY A 1 314 ? -12.810 37.284 16.440 1.00 48.75 312 GLY A C 1
ATOM 2258 O O . GLY A 1 314 ? -13.768 37.598 17.154 1.00 57.90 312 GLY A O 1
ATOM 2259 N N . ARG A 1 315 ? -12.124 36.156 16.617 1.00 53.67 313 ARG A N 1
ATOM 2260 C CA . ARG A 1 315 ? -12.448 35.223 17.689 1.00 54.40 313 ARG A CA 1
ATOM 2261 C C . ARG A 1 315 ? -11.795 35.596 19.013 1.00 53.76 313 ARG A C 1
ATOM 2262 O O . ARG A 1 315 ? -12.391 35.371 20.073 1.00 51.89 313 ARG A O 1
ATOM 2270 N N . TYR A 1 316 ? -10.590 36.155 18.980 1.00 50.81 314 TYR A N 1
ATOM 2271 C CA . TYR A 1 316 ? -9.888 36.592 20.177 1.00 45.04 314 TYR A CA 1
ATOM 2272 C C . TYR A 1 316 ? -9.557 38.072 20.067 1.00 51.75 314 TYR A C 1
ATOM 2273 O O . TYR A 1 316 ? -9.251 38.572 18.979 1.00 50.03 314 TYR A O 1
ATOM 2282 N N . GLY A 1 317 ? -9.625 38.773 21.200 1.00 54.12 315 GLY A N 1
ATOM 2283 C CA . GLY A 1 317 ? -9.242 40.166 21.258 1.00 42.87 315 GLY A CA 1
ATOM 2284 C C . GLY A 1 317 ? -7.758 40.338 21.521 1.00 54.60 315 GLY A C 1
ATOM 2285 O O . GLY A 1 317 ? -7.007 39.380 21.700 1.00 68.96 315 GLY A O 1
ATOM 2286 N N . THR A 1 318 ? -7.333 41.598 21.540 1.00 59.47 316 THR A N 1
ATOM 2287 C CA . THR A 1 318 ? -5.945 41.938 21.815 1.00 61.06 316 THR A CA 1
ATOM 2288 C C . THR A 1 318 ? -5.701 42.292 23.276 1.00 47.75 316 THR A C 1
ATOM 2289 O O . THR A 1 318 ? -4.548 42.507 23.662 1.00 52.15 316 THR A O 1
ATOM 2293 N N . ASP A 1 319 ? -6.752 42.353 24.097 1.00 48.75 317 ASP A N 1
ATOM 2294 C CA . ASP A 1 319 ? -6.571 42.651 25.514 1.00 58.83 317 ASP A CA 1
ATOM 2295 C C . ASP A 1 319 ? -5.833 41.520 26.221 1.00 56.01 317 ASP A C 1
ATOM 2296 O O . ASP A 1 319 ? -4.883 41.761 26.975 1.00 46.64 317 ASP A O 1
ATOM 2301 N N . GLU A 1 320 ? -6.260 40.275 25.991 1.00 55.61 318 GLU A N 1
ATOM 2302 C CA . GLU A 1 320 ? -5.528 39.138 26.537 1.00 47.34 318 GLU A CA 1
ATOM 2303 C C . GLU A 1 320 ? -4.138 39.030 25.927 1.00 52.58 318 GLU A C 1
ATOM 2304 O O . GLU A 1 320 ? -3.206 38.553 26.584 1.00 54.74 318 GLU A O 1
ATOM 2310 N N . LEU A 1 321 ? -3.979 39.464 24.675 1.00 55.35 319 LEU A N 1
ATOM 2311 C CA . LEU A 1 321 ? -2.651 39.498 24.073 1.00 56.78 319 LEU A CA 1
ATOM 2312 C C . LEU A 1 321 ? -1.783 40.565 24.725 1.00 51.39 319 LEU A C 1
ATOM 2313 O O . LEU A 1 321 ? -0.597 40.332 24.990 1.00 49.35 319 LEU A O 1
ATOM 2318 N N . ASP A 1 322 ? -2.357 41.740 24.999 1.00 50.05 320 ASP A N 1
ATOM 2319 C CA . ASP A 1 322 ? -1.595 42.800 25.648 1.00 51.46 320 ASP A CA 1
ATOM 2320 C C . ASP A 1 322 ? -1.175 42.410 27.059 1.00 49.60 320 ASP A C 1
ATOM 2321 O O . ASP A 1 322 ? -0.103 42.816 27.519 1.00 49.84 320 ASP A O 1
ATOM 2326 N N . ASP A 1 323 ? -2.000 41.627 27.760 1.00 50.98 321 ASP A N 1
ATOM 2327 C CA . ASP A 1 323 ? -1.620 41.165 29.092 1.00 49.78 321 ASP A CA 1
ATOM 2328 C C . ASP A 1 323 ? -0.386 40.276 29.032 1.00 50.74 321 ASP A C 1
ATOM 2329 O O . ASP A 1 323 ? 0.506 40.381 29.883 1.00 49.42 321 ASP A O 1
ATOM 2334 N N . LYS A 1 324 ? -0.318 39.390 28.036 1.00 52.33 322 LYS A N 1
ATOM 2335 C CA . LYS A 1 324 ? 0.873 38.567 27.862 1.00 43.97 322 LYS A CA 1
ATOM 2336 C C . LYS A 1 324 ? 2.084 39.426 27.525 1.00 47.79 322 LYS A C 1
ATOM 2337 O O . LYS A 1 324 ? 3.172 39.224 28.077 1.00 48.16 322 LYS A O 1
ATOM 2343 N N . VAL A 1 325 ? 1.912 40.397 26.625 1.00 45.37 323 VAL A N 1
ATOM 2344 C CA . VAL A 1 325 ? 3.011 41.289 26.271 1.00 45.33 323 VAL A CA 1
ATOM 2345 C C . VAL A 1 325 ? 3.398 42.160 27.461 1.00 44.73 323 VAL A C 1
ATOM 2346 O O . VAL A 1 325 ? 4.582 42.443 27.681 1.00 43.26 323 VAL A O 1
ATOM 2350 N N . ARG A 1 326 ? 2.410 42.591 28.250 1.00 45.29 324 ARG A N 1
ATOM 2351 C CA . ARG A 1 326 ? 2.700 43.405 29.427 1.00 43.28 324 ARG A CA 1
ATOM 2352 C C . ARG A 1 326 ? 3.598 42.658 30.404 1.00 53.56 324 ARG A C 1
ATOM 2353 O O . ARG A 1 326 ? 4.489 43.252 31.022 1.00 52.55 324 ARG A O 1
ATOM 2361 N N . ARG A 1 327 ? 3.384 41.349 30.550 1.00 50.09 325 ARG A N 1
ATOM 2362 C CA . ARG A 1 327 ? 4.173 40.564 31.491 1.00 43.26 325 ARG A CA 1
ATOM 2363 C C . ARG A 1 327 ? 5.536 40.198 30.916 1.00 40.76 325 ARG A C 1
ATOM 2364 O O . ARG A 1 327 ? 6.542 40.235 31.633 1.00 44.42 325 ARG A O 1
ATOM 2372 N N . VAL A 1 328 ? 5.592 39.846 29.630 1.00 48.81 326 VAL A N 1
ATOM 2373 C CA . VAL A 1 328 ? 6.873 39.518 29.011 1.00 45.60 326 VAL A CA 1
ATOM 2374 C C . VAL A 1 328 ? 7.773 40.747 28.967 1.00 46.64 326 VAL A C 1
ATOM 2375 O O . VAL A 1 328 ? 8.985 40.654 29.199 1.00 42.38 326 VAL A O 1
ATOM 2379 N N . LEU A 1 329 ? 7.199 41.919 28.679 1.00 46.70 327 LEU A N 1
ATOM 2380 C CA . LEU A 1 329 ? 7.980 43.150 28.731 1.00 46.58 327 LEU A CA 1
ATOM 2381 C C . LEU A 1 329 ? 8.425 43.459 30.155 1.00 45.39 327 LEU A C 1
ATOM 2382 O O . LEU A 1 329 ? 9.545 43.937 30.370 1.00 44.76 327 LEU A O 1
ATOM 2387 N N . ARG A 1 330 ? 7.563 43.192 31.140 1.00 45.52 328 ARG A N 1
ATOM 2388 C CA . ARG A 1 330 ? 7.955 43.386 32.533 1.00 44.72 328 ARG A CA 1
ATOM 2389 C C . ARG A 1 330 ? 9.110 42.466 32.906 1.00 49.40 328 ARG A C 1
ATOM 2390 O O . ARG A 1 330 ? 10.006 42.855 33.665 1.00 50.88 328 ARG A O 1
ATOM 2398 N N . LEU A 1 331 ? 9.110 41.242 32.375 1.00 44.94 329 LEU A N 1
ATOM 2399 C CA . LEU A 1 331 ? 10.248 40.350 32.569 1.00 40.91 329 LEU A CA 1
ATOM 2400 C C . LEU A 1 331 ? 11.498 40.901 31.895 1.00 44.39 329 LEU A C 1
ATOM 2401 O O . LEU A 1 331 ? 12.600 40.811 32.448 1.00 44.69 329 LEU A O 1
ATOM 2406 N N . THR A 1 332 ? 11.344 41.478 30.701 1.00 45.73 330 THR A N 1
ATOM 2407 C CA . THR A 1 332 ? 12.495 42.016 29.982 1.00 44.98 330 THR A CA 1
ATOM 2408 C C . THR A 1 332 ? 13.034 43.268 30.662 1.00 46.48 330 THR A C 1
ATOM 2409 O O . THR A 1 332 ? 14.252 43.475 30.717 1.00 46.11 330 THR A O 1
ATOM 2413 N N . TYR A 1 333 ? 12.145 44.114 31.190 1.00 53.87 331 TYR A N 1
ATOM 2414 C CA . TYR A 1 333 ? 12.584 45.329 31.867 1.00 52.28 331 TYR A CA 1
ATOM 2415 C C . TYR A 1 333 ? 13.224 45.045 33.219 1.00 50.12 331 TYR A C 1
ATOM 2416 O O . TYR A 1 333 ? 13.991 45.878 33.713 1.00 50.18 331 TYR A O 1
ATOM 2425 N N . ARG A 1 334 ? 12.931 43.895 33.825 1.00 50.97 332 ARG A N 1
ATOM 2426 C CA . ARG A 1 334 ? 13.599 43.496 35.057 1.00 48.60 332 ARG A CA 1
ATOM 2427 C C . ARG A 1 334 ? 14.933 42.807 34.806 1.00 48.25 332 ARG A C 1
ATOM 2428 O O . ARG A 1 334 ? 15.680 42.575 35.764 1.00 47.90 332 ARG A O 1
ATOM 2436 N N . THR A 1 335 ? 15.254 42.482 33.554 1.00 41.96 333 THR A N 1
ATOM 2437 C CA . THR A 1 335 ? 16.467 41.732 33.250 1.00 42.95 333 THR A CA 1
ATOM 2438 C C . THR A 1 335 ? 17.331 42.440 32.213 1.00 39.72 333 THR A C 1
ATOM 2439 O O . THR A 1 335 ? 18.180 43.265 32.563 1.00 52.65 333 THR A O 1
ATOM 2443 N N . GLU A 1 336 ? 17.118 42.127 30.932 1.00 44.21 334 GLU A N 1
ATOM 2444 C CA . GLU A 1 336 ? 18.027 42.582 29.884 1.00 42.64 334 GLU A CA 1
ATOM 2445 C C . GLU A 1 336 ? 17.919 44.075 29.603 1.00 47.33 334 GLU A C 1
ATOM 2446 O O . GLU A 1 336 ? 18.861 44.655 29.052 1.00 55.38 334 GLU A O 1
ATOM 2452 N N . MET A 1 337 ? 16.801 44.711 29.957 1.00 43.51 335 MET A N 1
ATOM 2453 C CA . MET A 1 337 ? 16.654 46.137 29.692 1.00 41.68 335 MET A CA 1
ATOM 2454 C C . MET A 1 337 ? 17.476 46.991 30.649 1.00 51.13 335 MET A C 1
ATOM 2455 O O . MET A 1 337 ? 17.768 48.148 30.332 1.00 48.69 335 MET A O 1
ATOM 2460 N N . ARG A 1 338 ? 17.856 46.448 31.802 1.00 54.71 336 ARG A N 1
ATOM 2461 C CA . ARG A 1 338 ? 18.617 47.198 32.786 1.00 56.41 336 ARG A CA 1
ATOM 2462 C C . ARG A 1 338 ? 20.095 47.251 32.409 1.00 58.02 336 ARG A C 1
ATOM 2463 O O . ARG A 1 338 ? 20.579 46.501 31.557 1.00 63.56 336 ARG A O 1
ATOM 2471 N N . THR A 1 339 ? 20.816 48.162 33.066 1.00 62.59 337 THR A N 1
ATOM 2472 C CA . THR A 1 339 ? 22.257 48.282 32.908 1.00 65.36 337 THR A CA 1
ATOM 2473 C C . THR A 1 339 ? 23.029 48.156 34.212 1.00 64.47 337 THR A C 1
ATOM 2474 O O . THR A 1 339 ? 24.212 47.801 34.171 1.00 70.19 337 THR A O 1
ATOM 2478 N N . ASP A 1 340 ? 22.400 48.420 35.356 1.00 52.33 338 ASP A N 1
ATOM 2479 C CA . ASP A 1 340 ? 23.070 48.392 36.650 1.00 49.74 338 ASP A CA 1
ATOM 2480 C C . ASP A 1 340 ? 23.317 46.982 37.173 1.00 54.27 338 ASP A C 1
ATOM 2481 O O . ASP A 1 340 ? 23.808 46.836 38.298 1.00 58.06 338 ASP A O 1
ATOM 2486 N N . ARG A 1 341 ? 22.989 45.951 36.400 1.00 48.83 339 ARG A N 1
ATOM 2487 C CA . ARG A 1 341 ? 23.197 44.587 36.852 1.00 47.07 339 ARG A CA 1
ATOM 2488 C C . ARG A 1 341 ? 24.690 44.269 36.926 1.00 48.82 339 ARG A C 1
ATOM 2489 O O . ARG A 1 341 ? 25.492 44.832 36.176 1.00 49.49 339 ARG A O 1
ATOM 2497 N N . PRO A 1 342 ? 25.088 43.373 37.825 1.00 46.16 340 PRO A N 1
ATOM 2498 C CA . PRO A 1 342 ? 26.491 42.950 37.861 1.00 43.06 340 PRO A CA 1
ATOM 2499 C C . PRO A 1 342 ? 26.834 42.113 36.641 1.00 42.78 340 PRO A C 1
ATOM 2500 O O . PRO A 1 342 ? 26.010 41.350 36.131 1.00 35.43 340 PRO A O 1
ATOM 2504 N N . ARG A 1 343 ? 28.074 42.271 36.170 1.00 37.86 341 ARG A N 1
ATOM 2505 C CA . ARG A 1 343 ? 28.499 41.566 34.965 1.00 36.14 341 ARG A CA 1
ATOM 2506 C C . ARG A 1 343 ? 28.593 40.064 35.193 1.00 40.83 341 ARG A C 1
ATOM 2507 O O . ARG A 1 343 ? 28.311 39.280 34.279 1.00 42.67 341 ARG A O 1
ATOM 2515 N N . GLY A 1 344 ? 28.980 39.645 36.395 1.00 38.85 342 GLY A N 1
ATOM 2516 C CA . GLY A 1 344 ? 29.108 38.237 36.699 1.00 31.81 342 GLY A CA 1
ATOM 2517 C C . GLY A 1 344 ? 30.488 37.696 36.391 1.00 38.39 342 GLY A C 1
ATOM 2518 O O . GLY A 1 344 ? 31.376 38.382 35.874 1.00 32.20 342 GLY A O 1
ATOM 2519 N N . ALA A 1 345 ? 30.666 36.423 36.727 1.00 42.18 343 ALA A N 1
ATOM 2520 C CA . ALA A 1 345 ? 31.917 35.718 36.483 1.00 39.97 343 ALA A CA 1
ATOM 2521 C C . ALA A 1 345 ? 31.616 34.226 36.437 1.00 40.74 343 ALA A C 1
ATOM 2522 O O . ALA A 1 345 ? 30.487 33.791 36.683 1.00 31.54 343 ALA A O 1
ATOM 2524 N N . MET A 1 346 ? 32.642 33.439 36.121 1.00 32.93 344 MET A N 1
ATOM 2525 C CA . MET A 1 346 ? 32.485 31.994 36.037 1.00 37.86 344 MET A CA 1
ATOM 2526 C C . MET A 1 346 ? 33.765 31.323 36.510 1.00 42.71 344 MET A C 1
ATOM 2527 O O . MET A 1 346 ? 34.863 31.737 36.126 1.00 42.01 344 MET A O 1
ATOM 2532 N N . CYS A 1 347 ? 33.611 30.297 37.350 1.00 39.09 345 CYS A N 1
ATOM 2533 C CA . CYS A 1 347 ? 34.734 29.527 37.887 1.00 41.79 345 CYS A CA 1
ATOM 2534 C C . CYS A 1 347 ? 35.679 30.413 38.699 1.00 38.94 345 CYS A C 1
ATOM 2535 O O . CYS A 1 347 ? 36.902 30.358 38.553 1.00 43.58 345 CYS A O 1
ATOM 2538 N N . SER A 1 348 ? 35.097 31.233 39.568 1.00 38.98 346 SER A N 1
ATOM 2539 C CA . SER A 1 348 ? 35.869 32.081 40.461 1.00 44.43 346 SER A CA 1
ATOM 2540 C C . SER A 1 348 ? 36.091 31.378 41.798 1.00 46.68 346 SER A C 1
ATOM 2541 O O . SER A 1 348 ? 35.468 30.360 42.108 1.00 39.88 346 SER A O 1
ATOM 2544 N N . GLU A 1 349 ? 37.002 31.938 42.599 1.00 50.75 347 GLU A N 1
ATOM 2545 C CA . GLU A 1 349 ? 37.277 31.364 43.913 1.00 47.96 347 GLU A CA 1
ATOM 2546 C C . GLU A 1 349 ? 36.054 31.446 44.817 1.00 42.62 347 GLU A C 1
ATOM 2547 O O . GLU A 1 349 ? 35.799 30.533 45.611 1.00 43.91 347 GLU A O 1
ATOM 2553 N N . GLU A 1 350 ? 35.284 32.531 44.709 1.00 40.47 348 GLU A N 1
ATOM 2554 C CA . GLU A 1 350 ? 34.076 32.665 45.517 1.00 40.80 348 GLU A CA 1
ATOM 2555 C C . GLU A 1 350 ? 33.037 31.615 45.142 1.00 43.72 348 GLU A C 1
ATOM 2556 O O . GLU A 1 350 ? 32.431 30.994 46.023 1.00 36.32 348 GLU A O 1
ATOM 2562 N N . HIS A 1 351 ? 32.822 31.401 43.840 1.00 46.24 349 HIS A N 1
ATOM 2563 C CA . HIS A 1 351 ? 31.805 30.448 43.402 1.00 41.81 349 HIS A CA 1
ATOM 2564 C C . HIS A 1 351 ? 32.171 29.023 43.796 1.00 44.17 349 HIS A C 1
ATOM 2565 O O . HIS A 1 351 ? 31.298 28.237 44.182 1.00 40.00 349 HIS A O 1
ATOM 2572 N N . TYR A 1 352 ? 33.454 28.668 43.703 1.00 45.24 350 TYR A N 1
ATOM 2573 C CA . TYR A 1 352 ? 33.882 27.356 44.176 1.00 42.81 350 TYR A CA 1
ATOM 2574 C C . TYR A 1 352 ? 33.761 27.254 45.691 1.00 47.51 350 TYR A C 1
ATOM 2575 O O . TYR A 1 352 ? 33.417 26.190 46.221 1.00 48.71 350 TYR A O 1
ATOM 2584 N N . ALA A 1 353 ? 34.034 28.350 46.404 1.00 45.04 351 ALA A N 1
ATOM 2585 C CA . ALA A 1 353 ? 33.909 28.336 47.857 1.00 40.40 351 ALA A CA 1
ATOM 2586 C C . ALA A 1 353 ? 32.457 28.199 48.296 1.00 46.35 351 ALA A C 1
ATOM 2587 O O . ALA A 1 353 ? 32.182 27.588 49.335 1.00 44.65 351 ALA A O 1
ATOM 2589 N N . VAL A 1 354 ? 31.521 28.759 47.527 1.00 42.75 352 VAL A N 1
ATOM 2590 C CA . VAL A 1 354 ? 30.105 28.605 47.849 1.00 36.21 352 VAL A CA 1
ATOM 2591 C C . VAL A 1 354 ? 29.679 27.153 47.681 1.00 38.32 352 VAL A C 1
ATOM 2592 O O . VAL A 1 354 ? 29.038 26.571 48.563 1.00 45.76 352 VAL A O 1
ATOM 2596 N N . ALA A 1 355 ? 30.033 26.543 46.546 1.00 48.31 353 ALA A N 1
ATOM 2597 C CA . ALA A 1 355 ? 29.715 25.134 46.335 1.00 45.13 353 ALA A CA 1
ATOM 2598 C C . ALA A 1 355 ? 30.403 24.248 47.363 1.00 46.69 353 ALA A C 1
ATOM 2599 O O . ALA A 1 355 ? 29.871 23.195 47.733 1.00 46.48 353 ALA A O 1
ATOM 2601 N N . ARG A 1 356 ? 31.583 24.657 47.834 1.00 47.98 354 ARG A N 1
ATOM 2602 C CA . ARG A 1 356 ? 32.261 23.917 48.892 1.00 42.67 354 ARG A CA 1
ATOM 2603 C C . ARG A 1 356 ? 31.491 24.009 50.204 1.00 40.44 354 ARG A C 1
ATOM 2604 O O . ARG A 1 356 ? 31.317 23.002 50.900 1.00 39.10 354 ARG A O 1
ATOM 2612 N N . ALA A 1 357 ? 31.014 25.207 50.550 1.00 36.47 355 ALA A N 1
ATOM 2613 C CA . ALA A 1 357 ? 30.297 25.389 51.807 1.00 26.47 355 ALA A CA 1
ATOM 2614 C C . ALA A 1 357 ? 28.947 24.683 51.785 1.00 32.52 355 ALA A C 1
ATOM 2615 O O . ALA A 1 357 ? 28.524 24.112 52.797 1.00 40.53 355 ALA A O 1
ATOM 2617 N N . VAL A 1 358 ? 28.253 24.717 50.645 1.00 40.94 356 VAL A N 1
ATOM 2618 C CA . VAL A 1 358 ? 26.969 24.030 50.537 1.00 37.68 356 VAL A CA 1
ATOM 2619 C C . VAL A 1 358 ? 27.147 22.531 50.741 1.00 40.54 356 VAL A C 1
ATOM 2620 O O . VAL A 1 358 ? 26.347 21.884 51.427 1.00 39.66 356 VAL A O 1
ATOM 2624 N N . GLY A 1 359 ? 28.204 21.959 50.163 1.00 41.72 357 GLY A N 1
ATOM 2625 C CA . GLY A 1 359 ? 28.419 20.526 50.291 1.00 40.27 357 GLY A CA 1
ATOM 2626 C C . GLY A 1 359 ? 28.789 20.104 51.700 1.00 41.94 357 GLY A C 1
ATOM 2627 O O . GLY A 1 359 ? 28.346 19.056 52.178 1.00 38.31 357 GLY A O 1
ATOM 2628 N N . ASN A 1 360 ? 29.606 20.909 52.385 1.00 37.49 358 ASN A N 1
ATOM 2629 C CA . ASN A 1 360 ? 30.012 20.562 53.743 1.00 36.11 358 ASN A CA 1
ATOM 2630 C C . ASN A 1 360 ? 28.826 20.540 54.696 1.00 41.38 358 ASN A C 1
ATOM 2631 O O . ASN A 1 360 ? 28.795 19.728 55.629 1.00 40.83 358 ASN A O 1
ATOM 2636 N N . GLU A 1 361 ? 27.843 21.409 54.481 1.00 28.56 359 GLU A N 1
ATOM 2637 C CA . GLU A 1 361 ? 26.657 21.452 55.325 1.00 24.86 359 GLU A CA 1
ATOM 2638 C C . GLU A 1 361 ? 25.499 20.637 54.764 1.00 33.55 359 GLU A C 1
ATOM 2639 O O . GLU A 1 361 ? 24.448 20.560 55.407 1.00 40.64 359 GLU A O 1
ATOM 2645 N N . ALA A 1 362 ? 25.663 20.028 53.590 1.00 37.15 360 ALA A N 1
ATOM 2646 C CA . ALA A 1 362 ? 24.617 19.188 53.023 1.00 40.77 360 ALA A CA 1
ATOM 2647 C C . ALA A 1 362 ? 24.759 17.728 53.420 1.00 38.48 360 ALA A C 1
ATOM 2648 O O . ALA A 1 362 ? 23.745 17.034 53.565 1.00 46.73 360 ALA A O 1
ATOM 2650 N N . ILE A 1 363 ? 25.994 17.248 53.590 1.00 29.82 361 ILE A N 1
ATOM 2651 C CA . ILE A 1 363 ? 26.215 15.853 53.949 1.00 37.82 361 ILE A CA 1
ATOM 2652 C C . ILE A 1 363 ? 25.516 15.552 55.265 1.00 43.93 361 ILE A C 1
ATOM 2653 O O . ILE A 1 363 ? 25.722 16.240 56.273 1.00 42.09 361 ILE A O 1
ATOM 2658 N N . VAL A 1 364 ? 24.669 14.527 55.256 1.00 41.13 362 VAL A N 1
ATOM 2659 C CA . VAL A 1 364 ? 23.884 14.136 56.419 1.00 38.81 362 VAL A CA 1
ATOM 2660 C C . VAL A 1 364 ? 24.523 12.899 57.032 1.00 47.14 362 VAL A C 1
ATOM 2661 O O . VAL A 1 364 ? 24.666 11.868 56.364 1.00 45.56 362 VAL A O 1
ATOM 2665 N N . LEU A 1 365 ? 24.910 12.997 58.301 1.00 57.04 363 LEU A N 1
ATOM 2666 C CA . LEU A 1 365 ? 25.481 11.862 59.019 1.00 44.98 363 LEU A CA 1
ATOM 2667 C C . LEU A 1 365 ? 24.340 11.021 59.579 1.00 51.26 363 LEU A C 1
ATOM 2668 O O . LEU A 1 365 ? 23.690 11.413 60.554 1.00 54.52 363 LEU A O 1
ATOM 2673 N N . LEU A 1 366 ? 24.090 9.867 58.962 1.00 49.25 364 LEU A N 1
ATOM 2674 C CA . LEU A 1 366 ? 22.975 9.024 59.381 1.00 49.86 364 LEU A CA 1
ATOM 2675 C C . LEU A 1 366 ? 23.370 8.122 60.547 1.00 52.02 364 LEU A C 1
ATOM 2676 O O . LEU A 1 366 ? 22.760 8.170 61.620 1.00 54.06 364 LEU A O 1
ATOM 2681 N N . LYS A 1 367 ? 24.394 7.297 60.352 1.00 50.81 365 LYS A N 1
ATOM 2682 C CA . LYS A 1 367 ? 24.877 6.378 61.372 1.00 43.80 365 LYS A CA 1
ATOM 2683 C C . LYS A 1 367 ? 26.354 6.644 61.632 1.00 47.54 365 LYS A C 1
ATOM 2684 O O . LYS A 1 367 ? 27.095 7.027 60.722 1.00 43.86 365 LYS A O 1
ATOM 2690 N N . ASN A 1 368 ? 26.777 6.452 62.885 1.00 43.17 366 ASN A N 1
ATOM 2691 C CA . ASN A 1 368 ? 28.162 6.654 63.299 1.00 44.32 366 ASN A CA 1
ATOM 2692 C C . ASN A 1 368 ? 28.381 5.811 64.557 1.00 54.03 366 ASN A C 1
ATOM 2693 O O . ASN A 1 368 ? 28.530 6.313 65.673 1.00 45.45 366 ASN A O 1
ATOM 2698 N N . ASP A 1 369 ? 28.407 4.494 64.365 1.00 52.62 367 ASP A N 1
ATOM 2699 C CA . ASP A 1 369 ? 28.496 3.565 65.481 1.00 47.53 367 ASP A CA 1
ATOM 2700 C C . ASP A 1 369 ? 29.869 3.646 66.135 1.00 48.19 367 ASP A C 1
ATOM 2701 O O . ASP A 1 369 ? 30.896 3.639 65.450 1.00 41.54 367 ASP A O 1
ATOM 2706 N N . LYS A 1 370 ? 29.876 3.736 67.467 1.00 54.17 368 LYS A N 1
ATOM 2707 C CA . LYS A 1 370 ? 31.088 3.772 68.285 1.00 49.83 368 LYS A CA 1
ATOM 2708 C C . LYS A 1 370 ? 32.017 4.925 67.912 1.00 49.03 368 LYS A C 1
ATOM 2709 O O . LYS A 1 370 ? 33.225 4.853 68.161 1.00 43.20 368 LYS A O 1
ATOM 2715 N N . ASN A 1 371 ? 31.467 5.989 67.327 1.00 54.02 369 ASN A N 1
ATOM 2716 C CA . ASN A 1 371 ? 32.232 7.173 66.933 1.00 50.12 369 ASN A CA 1
ATOM 2717 C C . ASN A 1 371 ? 33.408 6.802 66.031 1.00 52.95 369 ASN A C 1
ATOM 2718 O O . ASN A 1 371 ? 34.535 7.270 66.209 1.00 54.60 369 ASN A O 1
ATOM 2723 N N . ILE A 1 372 ? 33.134 5.942 65.046 1.00 49.30 370 ILE A N 1
ATOM 2724 C CA . ILE A 1 372 ? 34.172 5.558 64.094 1.00 49.73 370 ILE A CA 1
ATOM 2725 C C . ILE A 1 372 ? 34.636 6.768 63.294 1.00 61.42 370 ILE A C 1
ATOM 2726 O O . ILE A 1 372 ? 35.820 6.881 62.952 1.00 61.37 370 ILE A O 1
ATOM 2731 N N . LEU A 1 373 ? 33.727 7.696 62.999 1.00 58.93 371 LEU A N 1
ATOM 2732 C CA . LEU A 1 373 ? 34.049 8.959 62.353 1.00 48.26 371 LEU A CA 1
ATOM 2733 C C . LEU A 1 373 ? 34.126 10.077 63.385 1.00 49.69 371 LEU A C 1
ATOM 2734 O O . LEU A 1 373 ? 33.368 10.073 64.362 1.00 53.88 371 LEU A O 1
ATOM 2739 N N . PRO A 1 374 ? 35.030 11.051 63.208 1.00 47.40 372 PRO A N 1
ATOM 2740 C CA . PRO A 1 374 ? 35.946 11.242 62.076 1.00 47.88 372 PRO A CA 1
ATOM 2741 C C . PRO A 1 374 ? 37.159 10.321 62.133 1.00 47.80 372 PRO A C 1
ATOM 2742 O O . PRO A 1 374 ? 37.501 9.789 63.186 1.00 47.12 372 PRO A O 1
ATOM 2746 N N . LEU A 1 375 ? 37.824 10.116 61.000 1.00 46.00 373 LEU A N 1
ATOM 2747 C CA . LEU A 1 375 ? 39.013 9.284 60.975 1.00 48.85 373 LEU A CA 1
ATOM 2748 C C . LEU A 1 375 ? 40.159 9.981 61.707 1.00 48.59 373 LEU A C 1
ATOM 2749 O O . LEU A 1 375 ? 40.208 11.212 61.773 1.00 50.70 373 LEU A O 1
ATOM 2754 N N . PRO A 1 376 ? 41.089 9.214 62.275 1.00 51.43 374 PRO A N 1
ATOM 2755 C CA . PRO A 1 376 ? 42.239 9.827 62.948 1.00 48.61 374 PRO A CA 1
ATOM 2756 C C . PRO A 1 376 ? 43.095 10.626 61.977 1.00 40.80 374 PRO A C 1
ATOM 2757 O O . PRO A 1 376 ? 43.000 10.484 60.756 1.00 52.51 374 PRO A O 1
ATOM 2761 N N . ALA A 1 377 ? 43.946 11.484 62.545 1.00 33.89 375 ALA A N 1
ATOM 2762 C CA . ALA A 1 377 ? 44.826 12.304 61.720 1.00 43.47 375 ALA A CA 1
ATOM 2763 C C . ALA A 1 377 ? 45.863 11.461 60.990 1.00 49.01 375 ALA A C 1
ATOM 2764 O O . ALA A 1 377 ? 46.300 11.831 59.894 1.00 60.71 375 ALA A O 1
ATOM 2766 N N . ASP A 1 378 ? 46.269 10.333 61.574 1.00 46.42 376 ASP A N 1
ATOM 2767 C CA . ASP A 1 378 ? 47.226 9.424 60.958 1.00 61.30 376 ASP A CA 1
ATOM 2768 C C . ASP A 1 378 ? 46.544 8.239 60.281 1.00 58.80 376 ASP A C 1
ATOM 2769 O O . ASP A 1 378 ? 47.108 7.140 60.237 1.00 57.84 376 ASP A O 1
ATOM 2774 N N . ALA A 1 379 ? 45.338 8.441 59.756 1.00 48.83 377 ALA A N 1
ATOM 2775 C CA . ALA A 1 379 ? 44.592 7.350 59.146 1.00 51.31 377 ALA A CA 1
ATOM 2776 C C . ALA A 1 379 ? 45.267 6.896 57.858 1.00 55.11 377 ALA A C 1
ATOM 2777 O O . ALA A 1 379 ? 45.547 7.706 56.970 1.00 56.12 377 ALA A O 1
ATOM 2779 N N . ARG A 1 380 ? 45.529 5.594 57.760 1.00 48.87 378 ARG A N 1
ATOM 2780 C CA . ARG A 1 380 ? 46.157 5.006 56.587 1.00 50.76 378 ARG A CA 1
ATOM 2781 C C . ARG A 1 380 ? 45.449 3.698 56.259 1.00 50.31 378 ARG A C 1
ATOM 2782 O O . ARG A 1 380 ? 44.500 3.294 56.940 1.00 50.34 378 ARG A O 1
ATOM 2790 N N . ASN A 1 381 ? 45.921 3.035 55.201 1.00 47.91 379 ASN A N 1
ATOM 2791 C CA . ASN A 1 381 ? 45.393 1.737 54.776 1.00 52.91 379 ASN A CA 1
ATOM 2792 C C . ASN A 1 381 ? 43.893 1.817 54.493 1.00 51.12 379 ASN A C 1
ATOM 2793 O O . ASN A 1 381 ? 43.120 0.930 54.863 1.00 51.54 379 ASN A O 1
ATOM 2798 N N . LEU A 1 382 ? 43.476 2.893 53.832 1.00 55.60 380 LEU A N 1
ATOM 2799 C CA . LEU A 1 382 ? 42.072 3.104 53.509 1.00 53.56 380 LEU A CA 1
ATOM 2800 C C . LEU A 1 382 ? 41.738 2.476 52.163 1.00 44.31 380 LEU A C 1
ATOM 2801 O O . LEU A 1 382 ? 42.511 2.575 51.206 1.00 43.16 380 LEU A O 1
ATOM 2806 N N . LEU A 1 383 ? 40.579 1.826 52.097 1.00 44.84 381 LEU A N 1
ATOM 2807 C CA . LEU A 1 383 ? 40.089 1.204 50.875 1.00 47.22 381 LEU A CA 1
ATOM 2808 C C . LEU A 1 383 ? 38.790 1.874 50.456 1.00 51.11 381 LEU A C 1
ATOM 2809 O O . LEU A 1 383 ? 37.847 1.963 51.250 1.00 53.63 381 LEU A O 1
ATOM 2814 N N . VAL A 1 384 ? 38.744 2.345 49.213 1.00 47.05 382 VAL A N 1
ATOM 2815 C CA . VAL A 1 384 ? 37.553 2.960 48.638 1.00 51.50 382 VAL A CA 1
ATOM 2816 C C . VAL A 1 384 ? 36.956 1.987 47.633 1.00 41.60 382 VAL A C 1
ATOM 2817 O O . VAL A 1 384 ? 37.668 1.468 46.764 1.00 42.62 382 VAL A O 1
ATOM 2821 N N . VAL A 1 385 ? 35.657 1.730 47.758 1.00 43.75 383 VAL A N 1
ATOM 2822 C CA . VAL A 1 385 ? 34.947 0.795 46.893 1.00 45.25 383 VAL A CA 1
ATOM 2823 C C . VAL A 1 385 ? 33.716 1.492 46.333 1.00 46.18 383 VAL A C 1
ATOM 2824 O O . VAL A 1 385 ? 33.023 2.220 47.052 1.00 48.21 383 VAL A O 1
ATOM 2828 N N . GLY A 1 386 ? 33.449 1.277 45.049 1.00 52.63 384 GLY A N 1
ATOM 2829 C CA . GLY A 1 386 ? 32.245 1.796 44.423 1.00 52.25 384 GLY A CA 1
ATOM 2830 C C . GLY A 1 386 ? 32.489 2.483 43.095 1.00 56.18 384 GLY A C 1
ATOM 2831 O O . GLY A 1 386 ? 33.559 3.043 42.841 1.00 58.69 384 GLY A O 1
ATOM 2832 N N . GLU A 1 387 ? 31.475 2.438 42.227 1.00 57.32 385 GLU A N 1
ATOM 2833 C CA . GLU A 1 387 ? 31.559 3.140 40.951 1.00 55.18 385 GLU A CA 1
ATOM 2834 C C . GLU A 1 387 ? 31.427 4.646 41.141 1.00 54.04 385 GLU A C 1
ATOM 2835 O O . GLU A 1 387 ? 32.143 5.424 40.498 1.00 50.52 385 GLU A O 1
ATOM 2841 N N . ASN A 1 388 ? 30.529 5.075 42.030 1.00 50.95 386 ASN A N 1
ATOM 2842 C CA . ASN A 1 388 ? 30.311 6.493 42.295 1.00 51.36 386 ASN A CA 1
ATOM 2843 C C . ASN A 1 388 ? 31.513 7.176 42.936 1.00 56.06 386 ASN A C 1
ATOM 2844 O O . ASN A 1 388 ? 31.456 8.387 43.174 1.00 54.48 386 ASN A O 1
ATOM 2849 N N . ALA A 1 389 ? 32.587 6.440 43.224 1.00 48.31 387 ALA A N 1
ATOM 2850 C CA . ALA A 1 389 ? 33.799 7.051 43.749 1.00 49.55 387 ALA A CA 1
ATOM 2851 C C . ALA A 1 389 ? 34.700 7.601 42.652 1.00 48.11 387 ALA A C 1
ATOM 2852 O O . ALA A 1 389 ? 35.601 8.393 42.948 1.00 48.28 387 ALA A O 1
ATOM 2854 N N . ILE A 1 390 ? 34.482 7.201 41.399 1.00 46.89 388 ILE A N 1
ATOM 2855 C CA . ILE A 1 390 ? 35.304 7.661 40.285 1.00 49.41 388 ILE A CA 1
ATOM 2856 C C . ILE A 1 390 ? 34.415 8.080 39.122 1.00 53.43 388 ILE A C 1
ATOM 2857 O O . ILE A 1 390 ? 34.905 8.346 38.018 1.00 49.84 388 ILE A O 1
ATOM 2862 N N . LYS A 1 391 ? 33.106 8.143 39.355 1.00 47.89 389 LYS A N 1
ATOM 2863 C CA . LYS A 1 391 ? 32.140 8.483 38.318 1.00 54.65 389 LYS A CA 1
ATOM 2864 C C . LYS A 1 391 ? 31.678 9.924 38.491 1.00 50.30 389 LYS A C 1
ATOM 2865 O O . LYS A 1 391 ? 31.340 10.345 39.602 1.00 55.11 389 LYS A O 1
ATOM 2871 N N . MET A 1 392 ? 31.662 10.671 37.391 1.00 53.20 390 MET A N 1
ATOM 2872 C CA . MET A 1 392 ? 31.210 12.054 37.418 1.00 53.75 390 MET A CA 1
ATOM 2873 C C . MET A 1 392 ? 29.689 12.112 37.486 1.00 60.42 390 MET A C 1
ATOM 2874 O O . MET A 1 392 ? 28.992 11.370 36.787 1.00 53.44 390 MET A O 1
ATOM 2879 N N . MET A 1 393 ? 29.177 13.002 38.336 1.00 49.82 391 MET A N 1
ATOM 2880 C CA . MET A 1 393 ? 27.743 13.156 38.544 1.00 41.45 391 MET A CA 1
ATOM 2881 C C . MET A 1 393 ? 27.203 14.464 37.981 1.00 53.44 391 MET A C 1
ATOM 2882 O O . MET A 1 393 ? 26.034 14.789 38.210 1.00 58.85 391 MET A O 1
ATOM 2887 N N . THR A 1 394 ? 28.020 15.221 37.250 1.00 45.61 392 THR A N 1
ATOM 2888 C CA . THR A 1 394 ? 27.584 16.492 36.688 1.00 40.58 392 THR A CA 1
ATOM 2889 C C . THR A 1 394 ? 27.225 16.406 35.213 1.00 48.62 392 THR A C 1
ATOM 2890 O O . THR A 1 394 ? 26.482 17.264 34.722 1.00 45.60 392 THR A O 1
ATOM 2894 N N . VAL A 1 395 ? 27.728 15.403 34.501 1.00 43.17 393 VAL A N 1
ATOM 2895 C CA . VAL A 1 395 ? 27.436 15.211 33.086 1.00 44.21 393 VAL A CA 1
ATOM 2896 C C . VAL A 1 395 ? 26.319 14.184 32.955 1.00 53.32 393 VAL A C 1
ATOM 2897 O O . VAL A 1 395 ? 26.248 13.221 33.731 1.00 42.85 393 VAL A O 1
ATOM 2901 N N . GLY A 1 396 ? 25.431 14.401 31.989 1.00 48.68 394 GLY A N 1
ATOM 2902 C CA . GLY A 1 396 ? 24.311 13.510 31.753 1.00 40.25 394 GLY A CA 1
ATOM 2903 C C . GLY A 1 396 ? 23.041 13.995 32.425 1.00 44.40 394 GLY A C 1
ATOM 2904 O O . GLY A 1 396 ? 23.016 14.984 33.163 1.00 48.50 394 GLY A O 1
ATOM 2905 N N . GLY A 1 397 ? 21.962 13.267 32.154 1.00 47.76 395 GLY A N 1
ATOM 2906 C CA . GLY A 1 397 ? 20.668 13.590 32.713 1.00 47.68 395 GLY A CA 1
ATOM 2907 C C . GLY A 1 397 ? 19.836 14.560 31.907 1.00 49.91 395 GLY A C 1
ATOM 2908 O O . GLY A 1 397 ? 18.843 15.080 32.430 1.00 53.62 395 GLY A O 1
ATOM 2909 N N . GLY A 1 398 ? 20.204 14.823 30.655 1.00 55.55 396 GLY A N 1
ATOM 2910 C CA . GLY A 1 398 ? 19.438 15.722 29.815 1.00 50.27 396 GLY A CA 1
ATOM 2911 C C . GLY A 1 398 ? 19.545 17.177 30.224 1.00 53.02 396 GLY A C 1
ATOM 2912 O O . GLY A 1 398 ? 20.572 17.822 29.990 1.00 42.44 396 GLY A O 1
ATOM 2913 N N . SER A 1 399 ? 18.484 17.705 30.840 1.00 47.34 397 SER A N 1
ATOM 2914 C CA . SER A 1 399 ? 18.479 19.112 31.223 1.00 48.53 397 SER A CA 1
ATOM 2915 C C . SER A 1 399 ? 19.428 19.387 32.384 1.00 50.03 397 SER A C 1
ATOM 2916 O O . SER A 1 399 ? 19.899 20.519 32.540 1.00 58.93 397 SER A O 1
ATOM 2919 N N . SER A 1 400 ? 19.719 18.378 33.202 1.00 49.18 398 SER A N 1
ATOM 2920 C CA . SER A 1 400 ? 20.651 18.542 34.312 1.00 45.36 398 SER A CA 1
ATOM 2921 C C . SER A 1 400 ? 22.105 18.371 33.896 1.00 42.79 398 SER A C 1
ATOM 2922 O O . SER A 1 400 ? 22.988 18.435 34.759 1.00 46.64 398 SER A O 1
ATOM 2925 N N . SER A 1 401 ? 22.376 18.158 32.611 1.00 45.39 399 SER A N 1
ATOM 2926 C CA . SER A 1 401 ? 23.747 17.974 32.158 1.00 43.07 399 SER A CA 1
ATOM 2927 C C . SER A 1 401 ? 24.521 19.283 32.251 1.00 40.43 399 SER A C 1
ATOM 2928 O O . SER A 1 401 ? 24.008 20.354 31.915 1.00 38.64 399 SER A O 1
ATOM 2931 N N . LEU A 1 402 ? 25.764 19.187 32.714 1.00 40.54 400 LEU A N 1
ATOM 2932 C CA . LEU A 1 402 ? 26.634 20.342 32.868 1.00 38.44 400 LEU A CA 1
ATOM 2933 C C . LEU A 1 402 ? 28.038 19.977 32.414 1.00 35.46 400 LEU A C 1
ATOM 2934 O O . LEU A 1 402 ? 28.485 18.843 32.606 1.00 37.05 400 LEU A O 1
ATOM 2939 N N . LYS A 1 403 ? 28.724 20.940 31.807 1.00 31.76 401 LYS A N 1
ATOM 2940 C CA . LYS A 1 403 ? 30.144 20.810 31.488 1.00 34.72 401 LYS A CA 1
ATOM 2941 C C . LYS A 1 403 ? 30.905 21.505 32.611 1.00 36.12 401 LYS A C 1
ATOM 2942 O O . LYS A 1 403 ? 31.214 22.694 32.536 1.00 37.17 401 LYS A O 1
ATOM 2948 N N . ALA A 1 404 ? 31.189 20.757 33.673 1.00 31.19 402 ALA A N 1
ATOM 2949 C CA . ALA A 1 404 ? 31.925 21.316 34.797 1.00 37.15 402 ALA A CA 1
ATOM 2950 C C . ALA A 1 404 ? 33.390 21.497 34.425 1.00 35.54 402 ALA A C 1
ATOM 2951 O O . ALA A 1 404 ? 34.014 20.593 33.860 1.00 40.09 402 ALA A O 1
ATOM 2953 N N . GLN A 1 405 ? 33.936 22.677 34.730 1.00 35.30 403 GLN A N 1
ATOM 2954 C CA . GLN A 1 405 ? 35.359 22.911 34.509 1.00 40.90 403 GLN A CA 1
ATOM 2955 C C . GLN A 1 405 ? 36.202 21.910 35.288 1.00 40.89 403 GLN A C 1
ATOM 2956 O O . GLN A 1 405 ? 37.232 21.434 34.795 1.00 34.65 403 GLN A O 1
ATOM 2962 N N . ARG A 1 406 ? 35.779 21.578 36.506 1.00 40.33 404 ARG A N 1
ATOM 2963 C CA . ARG A 1 406 ? 36.421 20.542 37.299 1.00 47.75 404 ARG A CA 1
ATOM 2964 C C . ARG A 1 406 ? 35.369 19.881 38.175 1.00 48.26 404 ARG A C 1
ATOM 2965 O O . ARG A 1 406 ? 34.436 20.540 38.643 1.00 50.09 404 ARG A O 1
ATOM 2973 N N . GLU A 1 407 ? 35.518 18.576 38.383 1.00 44.37 405 GLU A N 1
ATOM 2974 C CA . GLU A 1 407 ? 34.662 17.833 39.303 1.00 45.29 405 GLU A CA 1
ATOM 2975 C C . GLU A 1 407 ? 35.553 16.912 40.120 1.00 42.44 405 GLU A C 1
ATOM 2976 O O . GLU A 1 407 ? 36.073 15.923 39.594 1.00 51.36 405 GLU A O 1
ATOM 2982 N N . VAL A 1 408 ? 35.733 17.238 41.397 1.00 40.12 406 VAL A N 1
ATOM 2983 C CA . VAL A 1 408 ? 36.580 16.440 42.276 1.00 49.15 406 VAL A CA 1
ATOM 2984 C C . VAL A 1 408 ? 35.848 15.139 42.590 1.00 43.83 406 VAL A C 1
ATOM 2985 O O . VAL A 1 408 ? 34.839 15.139 43.300 1.00 45.16 406 VAL A O 1
ATOM 2989 N N . LEU A 1 409 ? 36.350 14.031 42.055 1.00 41.86 407 LEU A N 1
ATOM 2990 C CA . LEU A 1 409 ? 35.756 12.737 42.331 1.00 45.50 407 LEU A CA 1
ATOM 2991 C C . LEU A 1 409 ? 35.976 12.360 43.796 1.00 42.12 407 LEU A C 1
ATOM 2992 O O . LEU A 1 409 ? 36.922 12.835 44.430 1.00 50.36 407 LEU A O 1
ATOM 2997 N N . PRO A 1 410 ? 35.103 11.521 44.362 1.00 45.98 408 PRO A N 1
ATOM 2998 C CA . PRO A 1 410 ? 35.311 11.083 45.753 1.00 51.16 408 PRO A CA 1
ATOM 2999 C C . PRO A 1 410 ? 36.669 10.447 45.993 1.00 43.94 408 PRO A C 1
ATOM 3000 O O . PRO A 1 410 ? 37.236 10.617 47.080 1.00 49.49 408 PRO A O 1
ATOM 3004 N N . LEU A 1 411 ? 37.216 9.725 45.012 1.00 37.57 409 LEU A N 1
ATOM 3005 C CA . LEU A 1 411 ? 38.553 9.165 45.177 1.00 39.08 409 LEU A CA 1
ATOM 3006 C C . LEU A 1 411 ? 39.616 10.256 45.134 1.00 43.20 409 LEU A C 1
ATOM 3007 O O . LEU A 1 411 ? 40.611 10.190 45.865 1.00 47.11 409 LEU A O 1
ATOM 3012 N N . ASP A 1 412 ? 39.422 11.271 44.288 1.00 45.26 410 ASP A N 1
ATOM 3013 C CA . ASP A 1 412 ? 40.384 12.366 44.214 1.00 43.92 410 ASP A CA 1
ATOM 3014 C C . ASP A 1 412 ? 40.363 13.208 45.483 1.00 50.07 410 ASP A C 1
ATOM 3015 O O . ASP A 1 412 ? 41.411 13.677 45.941 1.00 49.19 410 ASP A O 1
ATOM 3020 N N . GLY A 1 413 ? 39.178 13.413 46.062 1.00 44.45 411 GLY A N 1
ATOM 3021 C CA . GLY A 1 413 ? 39.092 14.199 47.281 1.00 39.15 411 GLY A CA 1
ATOM 3022 C C . GLY A 1 413 ? 39.685 13.485 48.481 1.00 41.85 411 GLY A C 1
ATOM 3023 O O . GLY A 1 413 ? 40.327 14.108 49.330 1.00 49.73 411 GLY A O 1
ATOM 3024 N N . LEU A 1 414 ? 39.479 12.168 48.568 1.00 39.23 412 LEU A N 1
ATOM 3025 C CA . LEU A 1 414 ? 40.038 11.408 49.681 1.00 37.94 412 LEU A CA 1
ATOM 3026 C C . LEU A 1 414 ? 41.544 11.230 49.542 1.00 41.50 412 LEU A C 1
ATOM 3027 O O . LEU A 1 414 ? 42.255 11.184 50.552 1.00 46.22 412 LEU A O 1
ATOM 3032 N N . ARG A 1 415 ? 42.050 11.125 48.311 1.00 45.65 413 ARG A N 1
ATOM 3033 C CA . ARG A 1 415 ? 43.492 11.013 48.117 1.00 41.59 413 ARG A CA 1
ATOM 3034 C C . ARG A 1 415 ? 44.198 12.348 48.311 1.00 41.79 413 ARG A C 1
ATOM 3035 O O . ARG A 1 415 ? 45.368 12.371 48.706 1.00 44.07 413 ARG A O 1
ATOM 3043 N N . ALA A 1 416 ? 43.515 13.462 48.036 1.00 38.87 414 ALA A N 1
ATOM 3044 C CA . ALA A 1 416 ? 44.103 14.766 48.323 1.00 38.55 414 ALA A CA 1
ATOM 3045 C C . ALA A 1 416 ? 44.216 15.005 49.822 1.00 35.16 414 ALA A C 1
ATOM 3046 O O . ALA A 1 416 ? 45.157 15.666 50.274 1.00 48.99 414 ALA A O 1
ATOM 3048 N N . ARG A 1 417 ? 43.274 14.474 50.603 1.00 31.77 415 ARG A N 1
ATOM 3049 C CA . ARG A 1 417 ? 43.332 14.606 52.053 1.00 41.84 415 ARG A CA 1
ATOM 3050 C C . ARG A 1 417 ? 44.270 13.582 52.680 1.00 43.28 415 ARG A C 1
ATOM 3051 O O . ARG A 1 417 ? 44.877 13.860 53.721 1.00 47.49 415 ARG A O 1
ATOM 3059 N N . PHE A 1 418 ? 44.406 12.405 52.066 1.00 44.61 416 PHE A N 1
ATOM 3060 C CA . PHE A 1 418 ? 45.293 11.341 52.541 1.00 43.54 416 PHE A CA 1
ATOM 3061 C C . PHE A 1 418 ? 46.133 10.884 51.350 1.00 43.84 416 PHE A C 1
ATOM 3062 O O . PHE A 1 418 ? 45.754 9.951 50.638 1.00 40.89 416 PHE A O 1
ATOM 3070 N N . GLY A 1 419 ? 47.272 11.539 51.142 1.00 41.04 417 GLY A N 1
ATOM 3071 C CA . GLY A 1 419 ? 48.113 11.279 49.992 1.00 43.67 417 GLY A CA 1
ATOM 3072 C C . GLY A 1 419 ? 48.905 9.993 50.113 1.00 42.34 417 GLY A C 1
ATOM 3073 O O . GLY A 1 419 ? 48.616 9.122 50.938 1.00 36.91 417 GLY A O 1
ATOM 3074 N N . ALA A 1 420 ? 49.917 9.878 49.261 1.00 41.79 418 ALA A N 1
ATOM 3075 C CA . ALA A 1 420 ? 50.846 8.732 49.228 1.00 40.46 418 ALA A CA 1
ATOM 3076 C C . ALA A 1 420 ? 50.016 7.458 49.036 1.00 43.27 418 ALA A C 1
ATOM 3077 O O . ALA A 1 420 ? 49.060 7.456 48.245 1.00 49.79 418 ALA A O 1
ATOM 3079 N N . ASP A 1 421 ? 50.347 6.368 49.730 1.00 49.76 419 ASP A N 1
ATOM 3080 C CA . ASP A 1 421 ? 49.619 5.111 49.623 1.00 49.47 419 ASP A CA 1
ATOM 3081 C C . ASP A 1 421 ? 48.582 4.947 50.730 1.00 44.33 419 ASP A C 1
ATOM 3082 O O . ASP A 1 421 ? 48.193 3.819 51.050 1.00 50.55 419 ASP A O 1
ATOM 3087 N N . ARG A 1 422 ? 48.121 6.052 51.318 1.00 40.21 420 ARG A N 1
ATOM 3088 C CA . ARG A 1 422 ? 47.165 5.982 52.416 1.00 44.05 420 ARG A CA 1
ATOM 3089 C C . ARG A 1 422 ? 45.757 5.620 51.959 1.00 46.90 420 ARG A C 1
ATOM 3090 O O . ARG A 1 422 ? 44.910 5.323 52.808 1.00 44.98 420 ARG A O 1
ATOM 3098 N N . VAL A 1 423 ? 45.485 5.630 50.654 1.00 45.21 421 VAL A N 1
ATOM 3099 C CA . VAL A 1 423 ? 44.151 5.350 50.132 1.00 49.11 421 VAL A CA 1
ATOM 3100 C C . VAL A 1 423 ? 44.279 4.409 48.942 1.00 52.81 421 VAL A C 1
ATOM 3101 O O . VAL A 1 423 ? 44.910 4.755 47.937 1.00 50.04 421 VAL A O 1
ATOM 3105 N N . ARG A 1 424 ? 43.681 3.226 49.052 1.00 49.10 422 ARG A N 1
ATOM 3106 C CA . ARG A 1 424 ? 43.575 2.277 47.956 1.00 46.75 422 ARG A CA 1
ATOM 3107 C C . ARG A 1 424 ? 42.143 2.256 47.435 1.00 44.45 422 ARG A C 1
ATOM 3108 O O . ARG A 1 424 ? 41.209 2.701 48.107 1.00 47.06 422 ARG A O 1
ATOM 3116 N N . PHE A 1 425 ? 41.975 1.731 46.223 1.00 38.97 423 PHE A N 1
ATOM 3117 C CA . PHE A 1 425 ? 40.672 1.743 45.572 1.00 48.68 423 PHE A CA 1
ATOM 3118 C C . PHE A 1 425 ? 40.404 0.419 44.873 1.00 45.71 423 PHE A C 1
ATOM 3119 O O . PHE A 1 425 ? 41.301 -0.171 44.265 1.00 46.19 423 PHE A O 1
ATOM 3127 N N . GLU A 1 426 ? 39.156 -0.036 44.966 1.00 45.09 424 GLU A N 1
ATOM 3128 C CA . GLU A 1 426 ? 38.656 -1.165 44.197 1.00 51.29 424 GLU A CA 1
ATOM 3129 C C . GLU A 1 426 ? 37.328 -0.777 43.562 1.00 52.70 424 GLU A C 1
ATOM 3130 O O . GLU A 1 426 ? 36.543 -0.021 44.142 1.00 45.78 424 GLU A O 1
ATOM 3136 N N . ARG A 1 427 ? 37.086 -1.300 42.357 1.00 47.51 425 ARG A N 1
ATOM 3137 C CA . ARG A 1 427 ? 35.888 -0.932 41.608 1.00 46.83 425 ARG A CA 1
ATOM 3138 C C . ARG A 1 427 ? 34.623 -1.352 42.349 1.00 49.13 425 ARG A C 1
ATOM 3139 O O . ARG A 1 427 ? 33.777 -0.516 42.686 1.00 54.15 425 ARG A O 1
ATOM 3147 N N . GLY A 1 428 ? 34.474 -2.648 42.606 1.00 49.34 426 GLY A N 1
ATOM 3148 C CA . GLY A 1 428 ? 33.324 -3.134 43.343 1.00 50.75 426 GLY A CA 1
ATOM 3149 C C . GLY A 1 428 ? 32.157 -3.537 42.465 1.00 64.64 426 GLY A C 1
ATOM 3150 O O . GLY A 1 428 ? 31.746 -4.702 42.469 1.00 70.12 426 GLY A O 1
ATOM 3151 N N . TYR A 1 429 ? 31.608 -2.587 41.711 1.00 57.31 427 TYR A N 1
ATOM 3152 C CA . TYR A 1 429 ? 30.464 -2.863 40.856 1.00 50.00 427 TYR A CA 1
ATOM 3153 C C . TYR A 1 429 ? 30.515 -1.951 39.639 1.00 58.86 427 TYR A C 1
ATOM 3154 O O . TYR A 1 429 ? 31.277 -0.983 39.589 1.00 58.38 427 TYR A O 1
ATOM 3163 N N . VAL A 1 430 ? 29.682 -2.275 38.652 1.00 60.68 428 VAL A N 1
ATOM 3164 C CA . VAL A 1 430 ? 29.558 -1.499 37.424 1.00 52.18 428 VAL A CA 1
ATOM 3165 C C . VAL A 1 430 ? 28.089 -1.157 37.222 1.00 53.41 428 VAL A C 1
ATOM 3166 O O . VAL A 1 430 ? 27.219 -2.020 37.384 1.00 53.77 428 VAL A O 1
ATOM 3170 N N . GLY A 1 431 ? 27.815 0.100 36.880 1.00 63.86 429 GLY A N 1
ATOM 3171 C CA . GLY A 1 431 ? 26.463 0.531 36.585 1.00 58.47 429 GLY A CA 1
ATOM 3172 C C . GLY A 1 431 ? 26.272 0.868 35.120 1.00 70.76 429 GLY A C 1
ATOM 3173 O O . GLY A 1 431 ? 25.640 0.111 34.377 1.00 71.62 429 GLY A O 1
ATOM 3174 N N A ASP A 1 432 ? 26.817 2.006 34.695 0.50 69.21 430 ASP A N 1
ATOM 3175 N N B ASP A 1 432 ? 26.818 2.005 34.694 0.50 69.21 430 ASP A N 1
ATOM 3176 C CA A ASP A 1 432 ? 26.751 2.435 33.306 0.50 68.76 430 ASP A CA 1
ATOM 3177 C CA B ASP A 1 432 ? 26.751 2.426 33.303 0.50 68.81 430 ASP A CA 1
ATOM 3178 C C A ASP A 1 432 ? 28.073 3.078 32.916 0.50 71.34 430 ASP A C 1
ATOM 3179 C C B ASP A 1 432 ? 28.068 3.081 32.915 0.50 71.34 430 ASP A C 1
ATOM 3180 O O A ASP A 1 432 ? 28.807 3.587 33.768 0.50 69.71 430 ASP A O 1
ATOM 3181 O O B ASP A 1 432 ? 28.793 3.602 33.767 0.50 69.71 430 ASP A O 1
ATOM 3190 N N . VAL A 1 433 ? 28.365 3.044 31.618 1.00 81.90 431 VAL A N 1
ATOM 3191 C CA . VAL A 1 433 ? 29.598 3.612 31.063 1.00 79.09 431 VAL A CA 1
ATOM 3192 C C . VAL A 1 433 ? 30.841 3.030 31.733 1.00 67.30 431 VAL A C 1
ATOM 3193 O O . VAL A 1 433 ? 30.847 1.877 32.164 1.00 64.73 431 VAL A O 1
ATOM 3197 N N . GLY A 1 443 ? 33.648 10.678 27.532 1.00 59.16 441 GLY A N 1
ATOM 3198 C CA . GLY A 1 443 ? 35.011 11.138 27.726 1.00 69.52 441 GLY A CA 1
ATOM 3199 C C . GLY A 1 443 ? 35.678 10.537 28.947 1.00 68.11 441 GLY A C 1
ATOM 3200 O O . GLY A 1 443 ? 36.885 10.679 29.141 1.00 61.59 441 GLY A O 1
ATOM 3201 N N . GLN A 1 444 ? 34.884 9.861 29.774 1.00 67.35 442 GLN A N 1
ATOM 3202 C CA . GLN A 1 444 ? 35.363 9.225 30.995 1.00 71.93 442 GLN A CA 1
ATOM 3203 C C . GLN A 1 444 ? 35.383 7.717 30.783 1.00 71.45 442 GLN A C 1
ATOM 3204 O O . GLN A 1 444 ? 34.340 7.110 30.518 1.00 76.14 442 GLN A O 1
ATOM 3210 N N . ASP A 1 445 ? 36.567 7.117 30.902 1.00 60.71 443 ASP A N 1
ATOM 3211 C CA . ASP A 1 445 ? 36.753 5.693 30.624 1.00 75.82 443 ASP A CA 1
ATOM 3212 C C . ASP A 1 445 ? 36.497 4.911 31.907 1.00 70.40 443 ASP A C 1
ATOM 3213 O O . ASP A 1 445 ? 37.396 4.697 32.722 1.00 72.15 443 ASP A O 1
ATOM 3218 N N . LEU A 1 446 ? 35.250 4.474 32.086 1.00 68.65 444 LEU A N 1
ATOM 3219 C CA . LEU A 1 446 ? 34.850 3.672 33.235 1.00 62.28 444 LEU A CA 1
ATOM 3220 C C . LEU A 1 446 ? 34.789 2.184 32.906 1.00 62.97 444 LEU A C 1
ATOM 3221 O O . LEU A 1 446 ? 33.970 1.453 33.473 1.00 56.38 444 LEU A O 1
ATOM 3226 N N . ARG A 1 447 ? 35.644 1.723 31.997 1.00 67.00 445 ARG A N 1
ATOM 3227 C CA . ARG A 1 447 ? 35.636 0.330 31.574 1.00 64.37 445 ARG A CA 1
ATOM 3228 C C . ARG A 1 447 ? 36.302 -0.557 32.617 1.00 69.92 445 ARG A C 1
ATOM 3229 O O . ARG A 1 447 ? 37.343 -0.206 33.181 1.00 63.36 445 ARG A O 1
ATOM 3237 N N . ASP A 1 448 ? 35.692 -1.713 32.871 1.00 64.54 446 ASP A N 1
ATOM 3238 C CA . ASP A 1 448 ? 36.268 -2.705 33.775 1.00 68.29 446 ASP A CA 1
ATOM 3239 C C . ASP A 1 448 ? 35.813 -4.077 33.298 1.00 68.93 446 ASP A C 1
ATOM 3240 O O . ASP A 1 448 ? 34.645 -4.438 33.472 1.00 70.21 446 ASP A O 1
ATOM 3245 N N . ASP A 1 449 ? 36.731 -4.835 32.700 1.00 66.23 447 ASP A N 1
ATOM 3246 C CA . ASP A 1 449 ? 36.405 -6.131 32.102 1.00 71.70 447 ASP A CA 1
ATOM 3247 C C . ASP A 1 449 ? 36.543 -7.236 33.152 1.00 72.11 447 ASP A C 1
ATOM 3248 O O . ASP A 1 449 ? 37.432 -8.088 33.104 1.00 73.60 447 ASP A O 1
ATOM 3253 N N . ARG A 1 450 ? 35.623 -7.209 34.114 1.00 75.41 448 ARG A N 1
ATOM 3254 C CA . ARG A 1 450 ? 35.606 -8.179 35.200 1.00 69.38 448 ARG A CA 1
ATOM 3255 C C . ARG A 1 450 ? 34.169 -8.540 35.543 1.00 67.47 448 ARG A C 1
ATOM 3256 O O . ARG A 1 450 ? 33.278 -7.686 35.510 1.00 60.99 448 ARG A O 1
ATOM 3264 N N . SER A 1 451 ? 33.954 -9.812 35.871 1.00 70.97 449 SER A N 1
ATOM 3265 C CA . SER A 1 451 ? 32.626 -10.305 36.190 1.00 74.38 449 SER A CA 1
ATOM 3266 C C . SER A 1 451 ? 32.117 -9.680 37.488 1.00 67.57 449 SER A C 1
ATOM 3267 O O . SER A 1 451 ? 32.906 -9.215 38.314 1.00 75.80 449 SER A O 1
ATOM 3270 N N . PRO A 1 452 ? 30.795 -9.649 37.687 1.00 69.09 450 PRO A N 1
ATOM 3271 C CA . PRO A 1 452 ? 30.267 -9.135 38.962 1.00 72.18 450 PRO A CA 1
ATOM 3272 C C . PRO A 1 452 ? 30.723 -9.939 40.166 1.00 77.34 450 PRO A C 1
ATOM 3273 O O . PRO A 1 452 ? 30.837 -9.383 41.265 1.00 73.52 450 PRO A O 1
ATOM 3277 N N . GLU A 1 453 ? 30.986 -11.236 39.992 1.00 75.72 451 GLU A N 1
ATOM 3278 C CA . GLU A 1 453 ? 31.559 -12.024 41.079 1.00 72.14 451 GLU A CA 1
ATOM 3279 C C . GLU A 1 453 ? 33.019 -11.655 41.311 1.00 71.96 451 GLU A C 1
ATOM 3280 O O . GLU A 1 453 ? 33.461 -11.538 42.460 1.00 62.11 451 GLU A O 1
ATOM 3286 N N . ARG A 1 454 ? 33.781 -11.462 40.231 1.00 68.25 452 ARG A N 1
ATOM 3287 C CA . ARG A 1 454 ? 35.193 -11.120 40.369 1.00 67.15 452 ARG A CA 1
ATOM 3288 C C . ARG A 1 454 ? 35.372 -9.727 40.962 1.00 71.53 452 ARG A C 1
ATOM 3289 O O . ARG A 1 454 ? 36.309 -9.492 41.735 1.00 67.39 452 ARG A O 1
ATOM 3297 N N . LEU A 1 455 ? 34.488 -8.791 40.609 1.00 62.58 453 LEU A N 1
ATOM 3298 C CA . LEU A 1 455 ? 34.570 -7.448 41.173 1.00 68.75 453 LEU A CA 1
ATOM 3299 C C . LEU A 1 455 ? 34.359 -7.470 42.681 1.00 65.35 453 LEU A C 1
ATOM 3300 O O . LEU A 1 455 ? 35.051 -6.765 43.424 1.00 63.06 453 LEU A O 1
ATOM 3305 N N . MET A 1 456 ? 33.409 -8.280 43.153 1.00 59.54 454 MET A N 1
ATOM 3306 C CA . MET A 1 456 ? 33.165 -8.370 44.587 1.00 64.04 454 MET A CA 1
ATOM 3307 C C . MET A 1 456 ? 34.257 -9.163 45.293 1.00 63.23 454 MET A C 1
ATOM 3308 O O . MET A 1 456 ? 34.606 -8.850 46.437 1.00 63.06 454 MET A O 1
ATOM 3313 N N . ALA A 1 457 ? 34.811 -10.182 44.631 1.00 66.84 455 ALA A N 1
ATOM 3314 C CA . ALA A 1 457 ? 35.873 -10.974 45.244 1.00 64.38 455 ALA A CA 1
ATOM 3315 C C . ALA A 1 457 ? 37.134 -10.144 45.450 1.00 61.78 455 ALA A C 1
ATOM 3316 O O . ALA A 1 457 ? 37.834 -10.308 46.456 1.00 59.07 455 ALA A O 1
ATOM 3318 N N . ASP A 1 458 ? 37.443 -9.251 44.507 1.00 66.78 456 ASP A N 1
ATOM 3319 C CA . ASP A 1 458 ? 38.598 -8.376 44.674 1.00 60.34 456 ASP A CA 1
ATOM 3320 C C . ASP A 1 458 ? 38.341 -7.306 45.726 1.00 64.09 456 ASP A C 1
ATOM 3321 O O . ASP A 1 458 ? 39.284 -6.830 46.368 1.00 68.56 456 ASP A O 1
ATOM 3326 N N . ALA A 1 459 ? 37.078 -6.918 45.917 1.00 65.67 457 ALA A N 1
ATOM 3327 C CA . ALA A 1 459 ? 36.755 -5.902 46.912 1.00 64.59 457 ALA A CA 1
ATOM 3328 C C . ALA A 1 459 ? 36.804 -6.465 48.327 1.00 60.26 457 ALA A C 1
ATOM 3329 O O . ALA A 1 459 ? 37.264 -5.786 49.251 1.00 67.37 457 ALA A O 1
ATOM 3331 N N . VAL A 1 460 ? 36.336 -7.700 48.517 1.00 57.54 458 VAL A N 1
ATOM 3332 C CA . VAL A 1 460 ? 36.357 -8.288 49.852 1.00 60.96 458 VAL A CA 1
ATOM 3333 C C . VAL A 1 460 ? 37.758 -8.765 50.219 1.00 60.73 458 VAL A C 1
ATOM 3334 O O . VAL A 1 460 ? 38.111 -8.803 51.403 1.00 69.36 458 VAL A O 1
ATOM 3338 N N . ALA A 1 461 ? 38.575 -9.133 49.228 1.00 60.90 459 ALA A N 1
ATOM 3339 C CA . ALA A 1 461 ? 39.946 -9.540 49.519 1.00 52.34 459 ALA A CA 1
ATOM 3340 C C . ALA A 1 461 ? 40.772 -8.363 50.018 1.00 55.32 459 ALA A C 1
ATOM 3341 O O . ALA A 1 461 ? 41.616 -8.521 50.908 1.00 64.94 459 ALA A O 1
ATOM 3343 N N . ALA A 1 462 ? 40.543 -7.175 49.457 1.00 56.87 460 ALA A N 1
ATOM 3344 C CA . ALA A 1 462 ? 41.215 -5.974 49.930 1.00 61.09 460 ALA A CA 1
ATOM 3345 C C . ALA A 1 462 ? 40.572 -5.403 51.186 1.00 59.87 460 ALA A C 1
ATOM 3346 O O . ALA A 1 462 ? 41.241 -4.683 51.935 1.00 64.10 460 ALA A O 1
ATOM 3348 N N . ALA A 1 463 ? 39.296 -5.710 51.434 1.00 54.89 461 ALA A N 1
ATOM 3349 C CA . ALA A 1 463 ? 38.634 -5.212 52.634 1.00 57.01 461 ALA A CA 1
ATOM 3350 C C . ALA A 1 463 ? 39.160 -5.893 53.891 1.00 63.54 461 ALA A C 1
ATOM 3351 O O . ALA A 1 463 ? 39.114 -5.304 54.977 1.00 61.08 461 ALA A O 1
ATOM 3353 N N . ARG A 1 464 ? 39.654 -7.127 53.767 1.00 66.68 462 ARG A N 1
ATOM 3354 C CA . ARG A 1 464 ? 40.243 -7.808 54.915 1.00 69.19 462 ARG A CA 1
ATOM 3355 C C . ARG A 1 464 ? 41.502 -7.096 55.392 1.00 64.90 462 ARG A C 1
ATOM 3356 O O . ARG A 1 464 ? 41.716 -6.935 56.599 1.00 69.69 462 ARG A O 1
ATOM 3364 N N . GLN A 1 465 ? 42.343 -6.660 54.461 1.00 62.11 463 GLN A N 1
ATOM 3365 C CA . GLN A 1 465 ? 43.609 -6.002 54.786 1.00 62.07 463 GLN A CA 1
ATOM 3366 C C . GLN A 1 465 ? 43.483 -4.487 54.696 1.00 69.42 463 GLN A C 1
ATOM 3367 O O . GLN A 1 465 ? 44.269 -3.818 54.025 1.00 74.68 463 GLN A O 1
ATOM 3373 N N . ALA A 1 466 ? 42.486 -3.925 55.376 1.00 61.69 464 ALA A N 1
ATOM 3374 C CA . ALA A 1 466 ? 42.246 -2.491 55.354 1.00 56.34 464 ALA A CA 1
ATOM 3375 C C . ALA A 1 466 ? 41.742 -2.037 56.714 1.00 49.07 464 ALA A C 1
ATOM 3376 O O . ALA A 1 466 ? 40.942 -2.729 57.351 1.00 57.50 464 ALA A O 1
ATOM 3378 N N . ASP A 1 467 ? 42.215 -0.870 57.155 1.00 51.85 465 ASP A N 1
ATOM 3379 C CA . ASP A 1 467 ? 41.764 -0.322 58.430 1.00 48.66 465 ASP A CA 1
ATOM 3380 C C . ASP A 1 467 ? 40.319 0.152 58.346 1.00 50.64 465 ASP A C 1
ATOM 3381 O O . ASP A 1 467 ? 39.540 -0.045 59.285 1.00 50.70 465 ASP A O 1
ATOM 3386 N N . TYR A 1 468 ? 39.947 0.781 57.233 1.00 60.31 466 TYR A N 1
ATOM 3387 C CA . TYR A 1 468 ? 38.588 1.254 57.020 1.00 52.51 466 TYR A CA 1
ATOM 3388 C C . TYR A 1 468 ? 38.169 0.939 55.591 1.00 53.00 466 TYR A C 1
ATOM 3389 O O . TYR A 1 468 ? 39.003 0.801 54.693 1.00 53.88 466 TYR A O 1
ATOM 3398 N N . VAL A 1 469 ? 36.859 0.826 55.391 1.00 52.24 467 VAL A N 1
ATOM 3399 C CA . VAL A 1 469 ? 36.272 0.581 54.078 1.00 47.63 467 VAL A CA 1
ATOM 3400 C C . VAL A 1 469 ? 35.331 1.738 53.780 1.00 50.67 467 VAL A C 1
ATOM 3401 O O . VAL A 1 469 ? 34.284 1.879 54.425 1.00 50.56 467 VAL A O 1
ATOM 3405 N N . LEU A 1 470 ? 35.698 2.567 52.805 1.00 49.03 468 LEU A N 1
ATOM 3406 C CA . LEU A 1 470 ? 34.905 3.734 52.420 1.00 52.46 468 LEU A CA 1
ATOM 3407 C C . LEU A 1 470 ? 34.170 3.403 51.125 1.00 48.47 468 LEU A C 1
ATOM 3408 O O . LEU A 1 470 ? 34.679 3.622 50.025 1.00 48.12 468 LEU A O 1
ATOM 3413 N N . PHE A 1 471 ? 32.956 2.871 51.260 1.00 41.44 469 PHE A N 1
ATOM 3414 C CA . PHE A 1 471 ? 32.140 2.549 50.099 1.00 43.48 469 PHE A CA 1
ATOM 3415 C C . PHE A 1 471 ? 31.374 3.782 49.637 1.00 43.61 469 PHE A C 1
ATOM 3416 O O . PHE A 1 471 ? 30.653 4.407 50.421 1.00 47.84 469 PHE A O 1
ATOM 3424 N N . VAL A 1 472 ? 31.529 4.125 48.361 1.00 40.67 470 VAL A N 1
ATOM 3425 C CA . VAL A 1 472 ? 30.871 5.281 47.760 1.00 45.00 470 VAL A CA 1
ATOM 3426 C C . VAL A 1 472 ? 29.978 4.754 46.644 1.00 49.25 470 VAL A C 1
ATOM 3427 O O . VAL A 1 472 ? 30.450 4.482 45.534 1.00 46.29 470 VAL A O 1
ATOM 3431 N N . GLY A 1 473 ? 28.688 4.607 46.932 1.00 41.35 471 GLY A N 1
ATOM 3432 C CA . GLY A 1 473 ? 27.725 4.097 45.983 1.00 46.42 471 GLY A CA 1
ATOM 3433 C C . GLY A 1 473 ? 26.560 5.055 45.813 1.00 51.92 471 GLY A C 1
ATOM 3434 O O . GLY A 1 473 ? 26.688 6.270 45.998 1.00 45.14 471 GLY A O 1
ATOM 3435 N N . GLY A 1 474 ? 25.410 4.488 45.448 1.00 42.57 472 GLY A N 1
ATOM 3436 C CA . GLY A 1 474 ? 24.201 5.257 45.247 1.00 40.38 472 GLY A CA 1
ATOM 3437 C C . GLY A 1 474 ? 23.644 5.064 43.845 1.00 48.52 472 GLY A C 1
ATOM 3438 O O . GLY A 1 474 ? 23.757 3.982 43.253 1.00 43.22 472 GLY A O 1
ATOM 3439 N N . LEU A 1 475 ? 23.037 6.127 43.325 1.00 39.48 473 LEU A N 1
ATOM 3440 C CA . LEU A 1 475 ? 22.427 6.121 42.009 1.00 36.82 473 LEU A CA 1
ATOM 3441 C C . LEU A 1 475 ? 23.342 6.844 41.017 1.00 41.68 473 LEU A C 1
ATOM 3442 O O . LEU A 1 475 ? 24.556 6.946 41.228 1.00 43.53 473 LEU A O 1
ATOM 3447 N N . ASN A 1 476 ? 22.766 7.350 39.932 1.00 50.88 474 ASN A N 1
ATOM 3448 C CA . ASN A 1 476 ? 23.486 8.142 38.940 1.00 52.67 474 ASN A CA 1
ATOM 3449 C C . ASN A 1 476 ? 22.461 8.973 38.176 1.00 41.62 474 ASN A C 1
ATOM 3450 O O . ASN A 1 476 ? 21.301 9.086 38.588 1.00 39.43 474 ASN A O 1
ATOM 3455 N N . LYS A 1 477 ? 22.884 9.552 37.054 1.00 43.20 475 LYS A N 1
ATOM 3456 C CA . LYS A 1 477 ? 22.010 10.372 36.227 1.00 43.67 475 LYS A CA 1
ATOM 3457 C C . LYS A 1 477 ? 21.485 9.634 35.002 1.00 41.68 475 LYS A C 1
ATOM 3458 O O . LYS A 1 477 ? 20.944 10.272 34.095 1.00 54.15 475 LYS A O 1
ATOM 3464 N N . SER A 1 478 ? 21.626 8.312 34.954 1.00 44.33 476 SER A N 1
ATOM 3465 C CA . SER A 1 478 ? 21.085 7.551 33.841 1.00 44.39 476 SER A CA 1
ATOM 3466 C C . SER A 1 478 ? 19.574 7.386 33.997 1.00 49.28 476 SER A C 1
ATOM 3467 O O . SER A 1 478 ? 18.991 7.685 35.043 1.00 49.23 476 SER A O 1
ATOM 3470 N N . ALA A 1 479 ? 18.938 6.903 32.933 1.00 54.27 477 ALA A N 1
ATOM 3471 C CA . ALA A 1 479 ? 17.496 6.699 32.950 1.00 49.17 477 ALA A CA 1
ATOM 3472 C C . ALA A 1 479 ? 17.128 5.603 33.943 1.00 39.61 477 ALA A C 1
ATOM 3473 O O . ALA A 1 479 ? 17.698 4.508 33.919 1.00 39.33 477 ALA A O 1
ATOM 3475 N N . GLY A 1 480 ? 16.173 5.902 34.821 1.00 40.70 478 GLY A N 1
ATOM 3476 C CA . GLY A 1 480 ? 15.765 4.983 35.861 1.00 45.40 478 GLY A CA 1
ATOM 3477 C C . GLY A 1 480 ? 16.289 5.306 37.243 1.00 54.08 478 GLY A C 1
ATOM 3478 O O . GLY A 1 480 ? 15.931 4.608 38.201 1.00 48.01 478 GLY A O 1
ATOM 3479 N N . GLN A 1 481 ? 17.126 6.334 37.380 1.00 42.82 479 GLN A N 1
ATOM 3480 C CA . GLN A 1 481 ? 17.659 6.719 38.681 1.00 46.96 479 GLN A CA 1
ATOM 3481 C C . GLN A 1 481 ? 17.333 8.178 38.972 1.00 43.25 479 GLN A C 1
ATOM 3482 O O . GLN A 1 481 ? 16.166 8.530 39.176 1.00 53.49 479 GLN A O 1
ATOM 3488 N N . ASP A 1 482 ? 18.352 9.034 38.993 1.00 33.85 480 ASP A N 1
ATOM 3489 C CA . ASP A 1 482 ? 18.147 10.472 39.152 1.00 37.16 480 ASP A CA 1
ATOM 3490 C C . ASP A 1 482 ? 18.163 11.142 37.778 1.00 45.99 480 ASP A C 1
ATOM 3491 O O . ASP A 1 482 ? 19.069 11.897 37.421 1.00 52.00 480 ASP A O 1
ATOM 3496 N N . CYS A 1 483 ? 17.124 10.842 37.001 1.00 45.02 481 CYS A N 1
ATOM 3497 C CA . CYS A 1 483 ? 16.975 11.367 35.653 1.00 44.22 481 CYS A CA 1
ATOM 3498 C C . CYS A 1 483 ? 15.586 11.969 35.495 1.00 52.39 481 CYS A C 1
ATOM 3499 O O . CYS A 1 483 ? 14.674 11.692 36.276 1.00 45.27 481 CYS A O 1
ATOM 3502 N N . GLU A 1 484 ? 15.428 12.789 34.456 1.00 58.63 482 GLU A N 1
ATOM 3503 C CA . GLU A 1 484 ? 14.232 13.612 34.318 1.00 49.93 482 GLU A CA 1
ATOM 3504 C C . GLU A 1 484 ? 13.096 12.927 33.570 1.00 55.82 482 GLU A C 1
ATOM 3505 O O . GLU A 1 484 ? 11.926 13.219 33.845 1.00 59.03 482 GLU A O 1
ATOM 3511 N N . ASP A 1 485 ? 13.396 12.030 32.630 1.00 57.89 483 ASP A N 1
ATOM 3512 C CA . ASP A 1 485 ? 12.376 11.460 31.760 1.00 62.63 483 ASP A CA 1
ATOM 3513 C C . ASP A 1 485 ? 11.986 10.039 32.160 1.00 58.20 483 ASP A C 1
ATOM 3514 O O . ASP A 1 485 ? 11.439 9.298 31.336 1.00 54.95 483 ASP A O 1
ATOM 3519 N N . SER A 1 486 ? 12.245 9.647 33.404 1.00 50.83 484 SER A N 1
ATOM 3520 C CA . SER A 1 486 ? 11.911 8.302 33.855 1.00 53.41 484 SER A CA 1
ATOM 3521 C C . SER A 1 486 ? 11.792 8.303 35.372 1.00 51.33 484 SER A C 1
ATOM 3522 O O . SER A 1 486 ? 12.076 9.300 36.040 1.00 50.22 484 SER A O 1
ATOM 3525 N N . ASP A 1 487 ? 11.362 7.165 35.905 1.00 40.41 485 ASP A N 1
ATOM 3526 C CA . ASP A 1 487 ? 11.238 6.946 37.337 1.00 48.70 485 ASP A CA 1
ATOM 3527 C C . ASP A 1 487 ? 12.092 5.755 37.750 1.00 54.77 485 ASP A C 1
ATOM 3528 O O . ASP A 1 487 ? 12.649 5.036 36.916 1.00 57.12 485 ASP A O 1
ATOM 3533 N N . ARG A 1 488 ? 12.188 5.549 39.060 1.00 46.97 486 ARG A N 1
ATOM 3534 C CA . ARG A 1 488 ? 12.940 4.425 39.593 1.00 45.34 486 ARG A CA 1
ATOM 3535 C C . ARG A 1 488 ? 12.096 3.157 39.568 1.00 51.64 486 ARG A C 1
ATOM 3536 O O . ARG A 1 488 ? 10.873 3.194 39.732 1.00 53.42 486 ARG A O 1
ATOM 3544 N N . ALA A 1 489 ? 12.767 2.023 39.358 1.00 48.61 487 ALA A N 1
ATOM 3545 C CA . ALA A 1 489 ? 12.066 0.744 39.368 1.00 48.43 487 ALA A CA 1
ATOM 3546 C C . ALA A 1 489 ? 11.702 0.316 40.783 1.00 57.28 487 ALA A C 1
ATOM 3547 O O . ALA A 1 489 ? 10.739 -0.436 40.973 1.00 63.79 487 ALA A O 1
ATOM 3549 N N . GLY A 1 490 ? 12.446 0.780 41.778 1.00 60.85 488 GLY A N 1
ATOM 3550 C CA . GLY A 1 490 ? 12.154 0.418 43.148 1.00 52.09 488 GLY A CA 1
ATOM 3551 C C . GLY A 1 490 ? 12.978 1.238 44.115 1.00 48.26 488 GLY A C 1
ATOM 3552 O O . GLY A 1 490 ? 13.663 2.187 43.730 1.00 47.77 488 GLY A O 1
ATOM 3553 N N . LEU A 1 491 ? 12.898 0.853 45.388 1.00 53.94 489 LEU A N 1
ATOM 3554 C CA . LEU A 1 491 ? 13.625 1.544 46.445 1.00 43.19 489 LEU A CA 1
ATOM 3555 C C . LEU A 1 491 ? 15.015 0.970 46.682 1.00 46.30 489 LEU A C 1
ATOM 3556 O O . LEU A 1 491 ? 15.863 1.656 47.267 1.00 49.86 489 LEU A O 1
ATOM 3561 N N . ALA A 1 492 ? 15.272 -0.257 46.237 1.00 49.57 490 ALA A N 1
ATOM 3562 C CA . ALA A 1 492 ? 16.553 -0.899 46.484 1.00 54.11 490 ALA A CA 1
ATOM 3563 C C . ALA A 1 492 ? 17.657 -0.260 45.645 1.00 48.48 490 ALA A C 1
ATOM 3564 O O . ALA A 1 492 ? 17.406 0.419 44.646 1.00 59.59 490 ALA A O 1
ATOM 3566 N N . LEU A 1 493 ? 18.893 -0.490 46.069 1.00 52.63 491 LEU A N 1
ATOM 3567 C CA . LEU A 1 493 ? 20.043 0.007 45.323 1.00 53.23 491 LEU A CA 1
ATOM 3568 C C . LEU A 1 493 ? 20.229 -0.815 44.052 1.00 60.29 491 LEU A C 1
ATOM 3569 O O . LEU A 1 493 ? 20.165 -2.049 44.102 1.00 66.83 491 LEU A O 1
ATOM 3574 N N . PRO A 1 494 ? 20.461 -0.182 42.908 1.00 50.60 492 PRO A N 1
ATOM 3575 C CA . PRO A 1 494 ? 20.626 -0.929 41.659 1.00 57.44 492 PRO A CA 1
ATOM 3576 C C . PRO A 1 494 ? 22.000 -1.581 41.578 1.00 54.72 492 PRO A C 1
ATOM 3577 O O . PRO A 1 494 ? 22.870 -1.384 42.427 1.00 54.61 492 PRO A O 1
ATOM 3581 N N . TYR A 1 495 ? 22.176 -2.376 40.522 1.00 56.10 493 TYR A N 1
ATOM 3582 C CA . TYR A 1 495 ? 23.434 -3.055 40.213 1.00 62.93 493 TYR A CA 1
ATOM 3583 C C . TYR A 1 495 ? 23.894 -3.976 41.340 1.00 65.56 493 TYR A C 1
ATOM 3584 O O . TYR A 1 495 ? 25.086 -4.284 41.445 1.00 63.04 493 TYR A O 1
ATOM 3593 N N . GLY A 1 496 ? 22.970 -4.422 42.185 1.00 61.27 494 GLY A N 1
ATOM 3594 C CA . GLY A 1 496 ? 23.311 -5.346 43.256 1.00 45.54 494 GLY A CA 1
ATOM 3595 C C . GLY A 1 496 ? 24.253 -4.779 44.295 1.00 51.92 494 GLY A C 1
ATOM 3596 O O . GLY A 1 496 ? 25.179 -5.473 44.734 1.00 55.67 494 GLY A O 1
ATOM 3597 N N . GLN A 1 497 ? 24.038 -3.526 44.704 1.00 49.07 495 GLN A N 1
ATOM 3598 C CA . GLN A 1 497 ? 24.895 -2.924 45.719 1.00 54.00 495 GLN A CA 1
ATOM 3599 C C . GLN A 1 497 ? 24.618 -3.472 47.113 1.00 58.69 495 GLN A C 1
ATOM 3600 O O . GLN A 1 497 ? 25.492 -3.387 47.982 1.00 44.63 495 GLN A O 1
ATOM 3606 N N . ASP A 1 498 ? 23.427 -4.030 47.347 1.00 48.79 496 ASP A N 1
ATOM 3607 C CA . ASP A 1 498 ? 23.121 -4.597 48.656 1.00 53.31 496 ASP A CA 1
ATOM 3608 C C . ASP A 1 498 ? 24.028 -5.779 48.973 1.00 58.67 496 ASP A C 1
ATOM 3609 O O . ASP A 1 498 ? 24.539 -5.896 50.094 1.00 56.99 496 ASP A O 1
ATOM 3614 N N . ALA A 1 499 ? 24.243 -6.666 47.998 1.00 51.62 497 ALA A N 1
ATOM 3615 C CA . ALA A 1 499 ? 25.131 -7.802 48.220 1.00 57.20 497 ALA A CA 1
ATOM 3616 C C . ALA A 1 499 ? 26.585 -7.364 48.332 1.00 54.59 497 ALA A C 1
ATOM 3617 O O . ALA A 1 499 ? 27.389 -8.048 48.975 1.00 51.95 497 ALA A O 1
ATOM 3619 N N . LEU A 1 500 ? 26.943 -6.235 47.719 1.00 59.51 498 LEU A N 1
ATOM 3620 C CA . LEU A 1 500 ? 28.314 -5.746 47.803 1.00 56.47 498 LEU A CA 1
ATOM 3621 C C . LEU A 1 500 ? 28.597 -5.101 49.154 1.00 54.24 498 LEU A C 1
ATOM 3622 O O . LEU A 1 500 ? 29.673 -5.303 49.727 1.00 53.17 498 LEU A O 1
ATOM 3627 N N . ILE A 1 501 ? 27.646 -4.324 49.676 1.00 56.92 499 ILE A N 1
ATOM 3628 C CA . ILE A 1 501 ? 27.839 -3.686 50.974 1.00 52.29 499 ILE A CA 1
ATOM 3629 C C . ILE A 1 501 ? 27.817 -4.725 52.088 1.00 57.10 499 ILE A C 1
ATOM 3630 O O . ILE A 1 501 ? 28.568 -4.624 53.066 1.00 54.30 499 ILE A O 1
ATOM 3635 N N . ALA A 1 502 ? 26.963 -5.743 51.958 1.00 55.03 500 ALA A N 1
ATOM 3636 C CA . ALA A 1 502 ? 26.922 -6.800 52.963 1.00 56.11 500 ALA A CA 1
ATOM 3637 C C . ALA A 1 502 ? 28.204 -7.624 52.951 1.00 53.35 500 ALA A C 1
ATOM 3638 O O . ALA A 1 502 ? 28.682 -8.053 54.008 1.00 53.49 500 ALA A O 1
ATOM 3640 N N . ALA A 1 503 ? 28.776 -7.853 51.767 1.00 51.14 501 ALA A N 1
ATOM 3641 C CA . ALA A 1 503 ? 30.016 -8.616 51.682 1.00 53.23 501 ALA A CA 1
ATOM 3642 C C . ALA A 1 503 ? 31.201 -7.825 52.218 1.00 52.97 501 ALA A C 1
ATOM 3643 O O . ALA A 1 503 ? 32.125 -8.410 52.794 1.00 58.24 501 ALA A O 1
ATOM 3645 N N . LEU A 1 504 ? 31.199 -6.502 52.038 1.00 56.60 502 LEU A N 1
ATOM 3646 C CA . LEU A 1 504 ? 32.268 -5.683 52.597 1.00 60.76 502 LEU A CA 1
ATOM 3647 C C . LEU A 1 504 ? 32.127 -5.534 54.106 1.00 57.05 502 LEU A C 1
ATOM 3648 O O . LEU A 1 504 ? 33.135 -5.482 54.820 1.00 57.46 502 LEU A O 1
ATOM 3653 N N . ALA A 1 505 ? 30.891 -5.467 54.609 1.00 54.77 503 ALA A N 1
ATOM 3654 C CA . ALA A 1 505 ? 30.683 -5.356 56.048 1.00 57.19 503 ALA A CA 1
ATOM 3655 C C . ALA A 1 505 ? 31.046 -6.647 56.770 1.00 57.51 503 ALA A C 1
ATOM 3656 O O . ALA A 1 505 ? 31.499 -6.606 57.919 1.00 49.58 503 ALA A O 1
ATOM 3658 N N . LYS A 1 506 ? 30.853 -7.797 56.120 1.00 50.98 504 LYS A N 1
ATOM 3659 C CA . LYS A 1 506 ? 31.240 -9.063 56.733 1.00 54.14 504 LYS A CA 1
ATOM 3660 C C . LYS A 1 506 ? 32.755 -9.219 56.761 1.00 62.78 504 LYS A C 1
ATOM 3661 O O . LYS A 1 506 ? 33.319 -9.689 57.757 1.00 65.42 504 LYS A O 1
ATOM 3667 N N . ALA A 1 507 ? 33.431 -8.825 55.680 1.00 48.20 505 ALA A N 1
ATOM 3668 C CA . ALA A 1 507 ? 34.884 -8.922 55.632 1.00 57.36 505 ALA A CA 1
ATOM 3669 C C . ALA A 1 507 ? 35.564 -7.888 56.518 1.00 56.20 505 ALA A C 1
ATOM 3670 O O . ALA A 1 507 ? 36.740 -8.058 56.857 1.00 60.40 505 ALA A O 1
ATOM 3672 N N . ASN A 1 508 ? 34.858 -6.828 56.902 1.00 51.76 506 ASN A N 1
ATOM 3673 C CA . ASN A 1 508 ? 35.440 -5.785 57.735 1.00 56.45 506 ASN A CA 1
ATOM 3674 C C . ASN A 1 508 ? 34.335 -5.039 58.474 1.00 61.84 506 ASN A C 1
ATOM 3675 O O . ASN A 1 508 ? 33.461 -4.434 57.840 1.00 63.75 506 ASN A O 1
ATOM 3680 N N . PRO A 1 509 ? 34.336 -5.058 59.811 1.00 70.68 507 PRO A N 1
ATOM 3681 C CA . PRO A 1 509 ? 33.309 -4.315 60.558 1.00 68.90 507 PRO A CA 1
ATOM 3682 C C . PRO A 1 509 ? 33.447 -2.807 60.448 1.00 65.16 507 PRO A C 1
ATOM 3683 O O . PRO A 1 509 ? 32.503 -2.092 60.809 1.00 64.88 507 PRO A O 1
ATOM 3687 N N . ARG A 1 510 ? 34.579 -2.305 59.967 1.00 57.64 508 ARG A N 1
ATOM 3688 C CA . ARG A 1 510 ? 34.790 -0.866 59.808 1.00 63.27 508 ARG A CA 1
ATOM 3689 C C . ARG A 1 510 ? 34.537 -0.446 58.360 1.00 61.18 508 ARG A C 1
ATOM 3690 O O . ARG A 1 510 ? 35.403 0.093 57.670 1.00 55.85 508 ARG A O 1
ATOM 3698 N N . THR A 1 511 ? 33.315 -0.708 57.906 1.00 54.70 509 THR A N 1
ATOM 3699 C CA . THR A 1 511 ? 32.870 -0.334 56.570 1.00 51.06 509 THR A CA 1
ATOM 3700 C C . THR A 1 511 ? 31.976 0.895 56.666 1.00 54.02 509 THR A C 1
ATOM 3701 O O . THR A 1 511 ? 31.074 0.946 57.507 1.00 56.10 509 THR A O 1
ATOM 3705 N N . ILE A 1 512 ? 32.234 1.882 55.810 1.00 51.66 510 ILE A N 1
ATOM 3706 C CA . ILE A 1 512 ? 31.505 3.144 55.804 1.00 52.67 510 ILE A CA 1
ATOM 3707 C C . ILE A 1 512 ? 30.843 3.306 54.442 1.00 49.00 510 ILE A C 1
ATOM 3708 O O . ILE A 1 512 ? 31.483 3.089 53.407 1.00 51.68 510 ILE A O 1
ATOM 3713 N N . VAL A 1 513 ? 29.567 3.686 54.446 1.00 43.07 511 VAL A N 1
ATOM 3714 C CA . VAL A 1 513 ? 28.761 3.788 53.235 1.00 51.35 511 VAL A CA 1
ATOM 3715 C C . VAL A 1 513 ? 28.465 5.256 52.960 1.00 52.60 511 VAL A C 1
ATOM 3716 O O . VAL A 1 513 ? 27.979 5.975 53.842 1.00 50.15 511 VAL A O 1
ATOM 3720 N N . LEU A 1 514 ? 28.754 5.696 51.736 1.00 44.22 512 LEU A N 1
ATOM 3721 C CA . LEU A 1 514 ? 28.437 7.042 51.274 1.00 42.63 512 LEU A CA 1
ATOM 3722 C C . LEU A 1 514 ? 27.444 6.927 50.127 1.00 40.84 512 LEU A C 1
ATOM 3723 O O . LEU A 1 514 ? 27.769 6.368 49.075 1.00 49.29 512 LEU A O 1
ATOM 3728 N N . ASN A 1 515 ? 26.240 7.456 50.331 1.00 40.30 513 ASN A N 1
ATOM 3729 C CA . ASN A 1 515 ? 25.133 7.283 49.399 1.00 45.35 513 ASN A CA 1
ATOM 3730 C C . ASN A 1 515 ? 24.961 8.546 48.562 1.00 48.67 513 ASN A C 1
ATOM 3731 O O . ASN A 1 515 ? 24.662 9.617 49.103 1.00 47.29 513 ASN A O 1
ATOM 3736 N N . ILE A 1 516 ? 25.141 8.417 47.251 1.00 45.74 514 ILE A N 1
ATOM 3737 C CA . ILE A 1 516 ? 24.968 9.519 46.310 1.00 43.41 514 ILE A CA 1
ATOM 3738 C C . ILE A 1 516 ? 23.635 9.297 45.605 1.00 43.00 514 ILE A C 1
ATOM 3739 O O . ILE A 1 516 ? 23.546 8.525 44.646 1.00 39.20 514 ILE A O 1
ATOM 3744 N N . SER A 1 517 ? 22.591 9.976 46.077 1.00 42.84 515 SER A N 1
ATOM 3745 C CA . SER A 1 517 ? 21.264 9.819 45.498 1.00 44.26 515 SER A CA 1
ATOM 3746 C C . SER A 1 517 ? 20.406 11.014 45.881 1.00 52.35 515 SER A C 1
ATOM 3747 O O . SER A 1 517 ? 20.625 11.648 46.917 1.00 55.24 515 SER A O 1
ATOM 3750 N N . GLY A 1 518 ? 19.426 11.310 45.031 1.00 46.76 516 GLY A N 1
ATOM 3751 C CA . GLY A 1 518 ? 18.469 12.363 45.310 1.00 48.34 516 GLY A CA 1
ATOM 3752 C C . GLY A 1 518 ? 17.189 11.814 45.903 1.00 50.08 516 GLY A C 1
ATOM 3753 O O . GLY A 1 518 ? 16.298 12.571 46.300 1.00 48.64 516 GLY A O 1
ATOM 3754 N N . ASN A 1 519 ? 17.091 10.490 45.962 1.00 44.06 517 ASN A N 1
ATOM 3755 C CA . ASN A 1 519 ? 15.957 9.783 46.530 1.00 47.84 517 ASN A CA 1
ATOM 3756 C C . ASN A 1 519 ? 16.441 8.817 47.600 1.00 53.10 517 ASN A C 1
ATOM 3757 O O . ASN A 1 519 ? 17.585 8.355 47.550 1.00 57.31 517 ASN A O 1
ATOM 3762 N N . PRO A 1 520 ? 15.597 8.500 48.581 1.00 50.21 518 PRO A N 1
ATOM 3763 C CA . PRO A 1 520 ? 15.995 7.521 49.597 1.00 46.60 518 PRO A CA 1
ATOM 3764 C C . PRO A 1 520 ? 16.188 6.142 48.989 1.00 51.68 518 PRO A C 1
ATOM 3765 O O . PRO A 1 520 ? 15.538 5.770 48.009 1.00 46.88 518 PRO A O 1
ATOM 3769 N N . VAL A 1 521 ? 17.104 5.381 49.582 1.00 54.97 519 VAL A N 1
ATOM 3770 C CA . VAL A 1 521 ? 17.430 4.044 49.106 1.00 55.25 519 VAL A CA 1
ATOM 3771 C C . VAL A 1 521 ? 17.190 3.047 50.229 1.00 50.54 519 VAL A C 1
ATOM 3772 O O . VAL A 1 521 ? 17.264 3.384 51.415 1.00 53.24 519 VAL A O 1
ATOM 3776 N N . ALA A 1 522 ? 16.889 1.809 49.845 1.00 53.55 520 ALA A N 1
ATOM 3777 C CA . ALA A 1 522 ? 16.697 0.750 50.825 1.00 50.46 520 ALA A CA 1
ATOM 3778 C C . ALA A 1 522 ? 18.029 0.374 51.460 1.00 50.99 520 ALA A C 1
ATOM 3779 O O . ALA A 1 522 ? 19.072 0.367 50.799 1.00 53.00 520 ALA A O 1
ATOM 3781 N N . MET A 1 523 ? 17.993 0.062 52.754 1.00 52.02 521 MET A N 1
ATOM 3782 C CA . MET A 1 523 ? 19.194 -0.258 53.526 1.00 47.48 521 MET A CA 1
ATOM 3783 C C . MET A 1 523 ? 18.961 -1.534 54.323 1.00 52.24 521 MET A C 1
ATOM 3784 O O . MET A 1 523 ? 18.737 -1.489 55.540 1.00 63.37 521 MET A O 1
ATOM 3789 N N . PRO A 1 524 ? 19.011 -2.698 53.669 1.00 52.88 522 PRO A N 1
ATOM 3790 C CA . PRO A 1 524 ? 18.977 -3.957 54.427 1.00 51.29 522 PRO A CA 1
ATOM 3791 C C . PRO A 1 524 ? 20.259 -4.216 55.192 1.00 47.68 522 PRO A C 1
ATOM 3792 O O . PRO A 1 524 ? 20.272 -5.073 56.084 1.00 46.80 522 PRO A O 1
ATOM 3796 N N . TRP A 1 525 ? 21.333 -3.497 54.867 1.00 49.06 523 TRP A N 1
ATOM 3797 C CA . TRP A 1 525 ? 22.628 -3.618 55.520 1.00 46.35 523 TRP A CA 1
ATOM 3798 C C . TRP A 1 525 ? 22.839 -2.553 56.589 1.00 50.88 523 TRP A C 1
ATOM 3799 O O . TRP A 1 525 ? 23.986 -2.251 56.936 1.00 59.54 523 TRP A O 1
ATOM 3810 N N . LYS A 1 526 ? 21.754 -1.974 57.111 1.00 55.45 524 LYS A N 1
ATOM 3811 C CA . LYS A 1 526 ? 21.880 -0.873 58.062 1.00 60.25 524 LYS A CA 1
ATOM 3812 C C . LYS A 1 526 ? 22.590 -1.314 59.337 1.00 61.19 524 LYS A C 1
ATOM 3813 O O . LYS A 1 526 ? 23.459 -0.600 59.851 1.00 60.18 524 LYS A O 1
ATOM 3819 N N . ASN A 1 527 ? 22.237 -2.488 59.860 1.00 68.31 525 ASN A N 1
ATOM 3820 C CA . ASN A 1 527 ? 22.816 -2.981 61.104 1.00 48.90 525 ASN A CA 1
ATOM 3821 C C . ASN A 1 527 ? 24.184 -3.624 60.915 1.00 55.85 525 ASN A C 1
ATOM 3822 O O . ASN A 1 527 ? 24.792 -4.045 61.905 1.00 53.31 525 ASN A O 1
ATOM 3827 N N . ASP A 1 528 ? 24.679 -3.711 59.681 1.00 55.55 526 ASP A N 1
ATOM 3828 C CA . ASP A 1 528 ? 25.982 -4.299 59.405 1.00 59.67 526 ASP A CA 1
ATOM 3829 C C . ASP A 1 528 ? 27.065 -3.259 59.151 1.00 55.45 526 ASP A C 1
ATOM 3830 O O . ASP A 1 528 ? 28.251 -3.600 59.190 1.00 59.39 526 ASP A O 1
ATOM 3835 N N . VAL A 1 529 ? 26.690 -2.010 58.901 1.00 57.92 527 VAL A N 1
ATOM 3836 C CA . VAL A 1 529 ? 27.624 -0.958 58.517 1.00 52.54 527 VAL A CA 1
ATOM 3837 C C . VAL A 1 529 ? 27.916 -0.082 59.727 1.00 55.92 527 VAL A C 1
ATOM 3838 O O . VAL A 1 529 ? 27.021 0.209 60.531 1.00 52.74 527 VAL A O 1
ATOM 3842 N N . ALA A 1 530 ? 29.177 0.335 59.862 1.00 52.42 528 ALA A N 1
ATOM 3843 C CA . ALA A 1 530 ? 29.563 1.181 60.985 1.00 48.89 528 ALA A CA 1
ATOM 3844 C C . ALA A 1 530 ? 28.995 2.588 60.842 1.00 51.45 528 ALA A C 1
ATOM 3845 O O . ALA A 1 530 ? 28.332 3.096 61.754 1.00 56.12 528 ALA A O 1
ATOM 3847 N N . ALA A 1 531 ? 29.242 3.235 59.703 1.00 44.94 529 ALA A N 1
ATOM 3848 C CA . ALA A 1 531 ? 28.830 4.613 59.483 1.00 46.40 529 ALA A CA 1
ATOM 3849 C C . ALA A 1 531 ? 28.171 4.754 58.119 1.00 49.52 529 ALA A C 1
ATOM 3850 O O . ALA A 1 531 ? 28.646 4.191 57.128 1.00 47.12 529 ALA A O 1
ATOM 3852 N N . ILE A 1 532 ? 27.077 5.513 58.074 1.00 46.59 530 ILE A N 1
ATOM 3853 C CA . ILE A 1 532 ? 26.326 5.760 56.848 1.00 51.68 530 ILE A CA 1
ATOM 3854 C C . ILE A 1 532 ? 26.144 7.263 56.690 1.00 48.75 530 ILE A C 1
ATOM 3855 O O . ILE A 1 532 ? 25.743 7.947 57.639 1.00 45.61 530 ILE A O 1
ATOM 3860 N N . LEU A 1 533 ? 26.431 7.774 55.493 1.00 48.68 531 LEU A N 1
ATOM 3861 C CA . LEU A 1 533 ? 26.300 9.193 55.193 1.00 44.58 531 LEU A CA 1
ATOM 3862 C C . LEU A 1 533 ? 25.507 9.377 53.908 1.00 45.76 531 LEU A C 1
ATOM 3863 O O . LEU A 1 533 ? 25.717 8.654 52.929 1.00 45.57 531 LEU A O 1
ATOM 3868 N N . GLN A 1 534 ? 24.599 10.351 53.917 1.00 45.70 532 GLN A N 1
ATOM 3869 C CA . GLN A 1 534 ? 23.851 10.751 52.727 1.00 44.14 532 GLN A CA 1
ATOM 3870 C C . GLN A 1 534 ? 24.540 11.987 52.158 1.00 41.08 532 GLN A C 1
ATOM 3871 O O . GLN A 1 534 ? 24.332 13.104 52.639 1.00 51.55 532 GLN A O 1
ATOM 3877 N N . VAL A 1 535 ? 25.365 11.784 51.128 1.00 43.78 533 VAL A N 1
ATOM 3878 C CA . VAL A 1 535 ? 26.234 12.843 50.621 1.00 47.22 533 VAL A CA 1
ATOM 3879 C C . VAL A 1 535 ? 25.673 13.554 49.395 1.00 47.60 533 VAL A C 1
ATOM 3880 O O . VAL A 1 535 ? 26.242 14.578 48.980 1.00 52.04 533 VAL A O 1
ATOM 3884 N N . TRP A 1 536 ? 24.592 13.046 48.798 1.00 44.88 534 TRP A N 1
ATOM 3885 C CA . TRP A 1 536 ? 23.925 13.693 47.670 1.00 48.44 534 TRP A CA 1
ATOM 3886 C C . TRP A 1 536 ? 24.840 13.852 46.461 1.00 43.97 534 TRP A C 1
ATOM 3887 O O . TRP A 1 536 ? 25.932 13.277 46.412 1.00 44.62 534 TRP A O 1
ATOM 3898 N N . MET A 1 537 ? 24.392 14.633 45.478 1.00 41.64 535 MET A N 1
ATOM 3899 C CA . MET A 1 537 ? 25.205 15.017 44.330 1.00 44.10 535 MET A CA 1
ATOM 3900 C C . MET A 1 537 ? 25.694 16.442 44.563 1.00 45.70 535 MET A C 1
ATOM 3901 O O . MET A 1 537 ? 24.916 17.396 44.464 1.00 45.86 535 MET A O 1
ATOM 3906 N N . LEU A 1 538 ? 26.983 16.585 44.875 1.00 44.76 536 LEU A N 1
ATOM 3907 C CA . LEU A 1 538 ? 27.527 17.874 45.283 1.00 49.56 536 LEU A CA 1
ATOM 3908 C C . LEU A 1 538 ? 28.135 18.668 44.134 1.00 50.52 536 LEU A C 1
ATOM 3909 O O . LEU A 1 538 ? 28.339 19.879 44.279 1.00 44.49 536 LEU A O 1
ATOM 3914 N N . GLY A 1 539 ? 28.436 18.027 43.013 1.00 41.47 537 GLY A N 1
ATOM 3915 C CA . GLY A 1 539 ? 28.878 18.749 41.830 1.00 37.68 537 GLY A CA 1
ATOM 3916 C C . GLY A 1 539 ? 30.384 18.933 41.799 1.00 40.77 537 GLY A C 1
ATOM 3917 O O . GLY A 1 539 ? 31.136 17.965 41.922 1.00 38.45 537 GLY A O 1
ATOM 3918 N N . SER A 1 540 ? 30.819 20.185 41.633 1.00 37.04 538 SER A N 1
ATOM 3919 C CA . SER A 1 540 ? 32.232 20.464 41.387 1.00 44.29 538 SER A CA 1
ATOM 3920 C C . SER A 1 540 ? 33.095 20.084 42.584 1.00 42.31 538 SER A C 1
ATOM 3921 O O . SER A 1 540 ? 34.070 19.336 42.447 1.00 48.09 538 SER A O 1
ATOM 3924 N N . GLU A 1 541 ? 32.759 20.595 43.764 1.00 46.51 539 GLU A N 1
ATOM 3925 C CA . GLU A 1 541 ? 33.529 20.320 44.977 1.00 45.57 539 GLU A CA 1
ATOM 3926 C C . GLU A 1 541 ? 32.946 19.141 45.752 1.00 46.48 539 GLU A C 1
ATOM 3927 O O . GLU A 1 541 ? 32.749 19.200 46.965 1.00 58.34 539 GLU A O 1
ATOM 3933 N N . ALA A 1 542 ? 32.669 18.047 45.041 1.00 45.86 540 ALA A N 1
ATOM 3934 C CA . ALA A 1 542 ? 32.046 16.884 45.666 1.00 53.54 540 ALA A CA 1
ATOM 3935 C C . ALA A 1 542 ? 33.042 16.109 46.521 1.00 43.47 540 ALA A C 1
ATOM 3936 O O . ALA A 1 542 ? 32.821 15.906 47.719 1.00 47.91 540 ALA A O 1
ATOM 3938 N N . GLY A 1 543 ? 34.147 15.666 45.917 1.00 45.68 541 GLY A N 1
ATOM 3939 C CA . GLY A 1 543 ? 35.121 14.877 46.652 1.00 45.23 541 GLY A CA 1
ATOM 3940 C C . GLY A 1 543 ? 35.801 15.643 47.769 1.00 47.53 541 GLY A C 1
ATOM 3941 O O . GLY A 1 543 ? 36.216 15.049 48.769 1.00 45.43 541 GLY A O 1
ATOM 3942 N N . HIS A 1 544 ? 35.926 16.963 47.622 1.00 44.29 542 HIS A N 1
ATOM 3943 C CA . HIS A 1 544 ? 36.553 17.762 48.668 1.00 37.90 542 HIS A CA 1
ATOM 3944 C C . HIS A 1 544 ? 35.634 17.914 49.874 1.00 45.23 542 HIS A C 1
ATOM 3945 O O . HIS A 1 544 ? 36.100 17.905 51.019 1.00 39.21 542 HIS A O 1
ATOM 3952 N N . SER A 1 545 ? 34.327 18.054 49.639 1.00 44.36 543 SER A N 1
ATOM 3953 C CA . SER A 1 545 ? 33.384 18.151 50.749 1.00 37.88 543 SER A CA 1
ATOM 3954 C C . SER A 1 545 ? 33.321 16.847 51.535 1.00 48.08 543 SER A C 1
ATOM 3955 O O . SER A 1 545 ? 33.183 16.863 52.764 1.00 43.44 543 SER A O 1
ATOM 3958 N N . MET A 1 546 ? 33.418 15.708 50.843 1.00 42.31 544 MET A N 1
ATOM 3959 C CA . MET A 1 546 ? 33.409 14.421 51.532 1.00 38.44 544 MET A CA 1
ATOM 3960 C C . MET A 1 546 ? 34.642 14.255 52.410 1.00 48.68 544 MET A C 1
ATOM 3961 O O . MET A 1 546 ? 34.540 13.786 53.550 1.00 43.28 544 MET A O 1
ATOM 3966 N N . ALA A 1 547 ? 35.816 14.634 51.898 1.00 49.98 545 ALA A N 1
ATOM 3967 C CA . ALA A 1 547 ? 37.041 14.514 52.680 1.00 41.59 545 ALA A CA 1
ATOM 3968 C C . ALA A 1 547 ? 37.023 15.424 53.902 1.00 45.65 545 ALA A C 1
ATOM 3969 O O . ALA A 1 547 ? 37.573 15.062 54.948 1.00 43.39 545 ALA A O 1
ATOM 3971 N N . ASP A 1 548 ? 36.402 16.601 53.792 1.00 38.45 546 ASP A N 1
ATOM 3972 C CA . ASP A 1 548 ? 36.291 17.482 54.949 1.00 41.14 546 ASP A CA 1
ATOM 3973 C C . ASP A 1 548 ? 35.430 16.865 56.043 1.00 49.84 546 ASP A C 1
ATOM 3974 O O . ASP A 1 548 ? 35.660 17.121 57.231 1.00 53.25 546 ASP A O 1
ATOM 3979 N N . VAL A 1 549 ? 34.443 16.051 55.667 1.00 52.69 547 VAL A N 1
ATOM 3980 C CA . VAL A 1 549 ? 33.578 15.421 56.658 1.00 48.04 547 VAL A CA 1
ATOM 3981 C C . VAL A 1 549 ? 34.198 14.132 57.182 1.00 48.73 547 VAL A C 1
ATOM 3982 O O . VAL A 1 549 ? 34.180 13.867 58.390 1.00 52.72 547 VAL A O 1
ATOM 3986 N N . ILE A 1 550 ? 34.764 13.317 56.291 1.00 44.66 548 ILE A N 1
ATOM 3987 C CA . ILE A 1 550 ? 35.343 12.042 56.704 1.00 49.03 548 ILE A CA 1
ATOM 3988 C C . ILE A 1 550 ? 36.555 12.269 57.600 1.00 44.44 548 ILE A C 1
ATOM 3989 O O . ILE A 1 550 ? 36.704 11.626 58.646 1.00 41.50 548 ILE A O 1
ATOM 3994 N N . SER A 1 551 ? 37.437 13.193 57.210 1.00 47.43 549 SER A N 1
ATOM 3995 C CA . SER A 1 551 ? 38.641 13.437 57.997 1.00 49.20 549 SER A CA 1
ATOM 3996 C C . SER A 1 551 ? 38.330 14.163 59.299 1.00 54.30 549 SER A C 1
ATOM 3997 O O . SER A 1 551 ? 39.013 13.946 60.307 1.00 57.73 549 SER A O 1
ATOM 4000 N N . GLY A 1 552 ? 37.316 15.026 59.300 1.00 48.81 550 GLY A N 1
ATOM 4001 C CA . GLY A 1 552 ? 36.954 15.795 60.473 1.00 34.65 550 GLY A CA 1
ATOM 4002 C C . GLY A 1 552 ? 37.192 17.284 60.358 1.00 40.83 550 GLY A C 1
ATOM 4003 O O . GLY A 1 552 ? 36.931 18.009 61.324 1.00 45.30 550 GLY A O 1
ATOM 4004 N N . ASP A 1 553 ? 37.675 17.768 59.211 1.00 41.05 551 ASP A N 1
ATOM 4005 C CA . ASP A 1 553 ? 37.894 19.197 59.026 1.00 41.78 551 ASP A CA 1
ATOM 4006 C C . ASP A 1 553 ? 36.598 19.997 59.042 1.00 48.23 551 ASP A C 1
ATOM 4007 O O . ASP A 1 553 ? 36.654 21.231 59.091 1.00 48.43 551 ASP A O 1
ATOM 4012 N N . ALA A 1 554 ? 35.446 19.331 58.999 1.00 36.65 552 ALA A N 1
ATOM 4013 C CA . ALA A 1 554 ? 34.155 19.996 59.079 1.00 44.79 552 ALA A CA 1
ATOM 4014 C C . ALA A 1 554 ? 33.189 19.091 59.828 1.00 47.86 552 ALA A C 1
ATOM 4015 O O . ALA A 1 554 ? 33.203 17.871 59.645 1.00 48.51 552 ALA A O 1
ATOM 4017 N N . ASN A 1 555 ? 32.356 19.694 60.673 1.00 43.81 553 ASN A N 1
ATOM 4018 C CA . ASN A 1 555 ? 31.384 18.942 61.455 1.00 46.10 553 ASN A CA 1
ATOM 4019 C C . ASN A 1 555 ? 30.105 18.771 60.646 1.00 41.37 553 ASN A C 1
ATOM 4020 O O . ASN A 1 555 ? 29.517 19.776 60.224 1.00 45.92 553 ASN A O 1
ATOM 4025 N N . PRO A 1 556 ? 29.647 17.543 60.402 1.00 42.49 554 PRO A N 1
ATOM 4026 C CA . PRO A 1 556 ? 28.426 17.353 59.607 1.00 43.84 554 PRO A CA 1
ATOM 4027 C C . PRO A 1 556 ? 27.219 17.989 60.282 1.00 45.28 554 PRO A C 1
ATOM 4028 O O . PRO A 1 556 ? 26.915 17.709 61.444 1.00 49.41 554 PRO A O 1
ATOM 4032 N N . SER A 1 557 ? 26.525 18.850 59.534 1.00 39.05 555 SER A N 1
ATOM 4033 C CA . SER A 1 557 ? 25.367 19.570 60.051 1.00 42.37 555 SER A CA 1
ATOM 4034 C C . SER A 1 557 ? 24.147 19.415 59.150 1.00 34.89 555 SER A C 1
ATOM 4035 O O . SER A 1 557 ? 23.218 20.225 59.230 1.00 37.53 555 SER A O 1
ATOM 4038 N N . GLY A 1 558 ? 24.127 18.393 58.299 1.00 38.30 556 GLY A N 1
ATOM 4039 C CA . GLY A 1 558 ? 23.024 18.197 57.376 1.00 45.14 556 GLY A CA 1
ATOM 4040 C C . GLY A 1 558 ? 21.907 17.366 57.988 1.00 39.59 556 GLY A C 1
ATOM 4041 O O . GLY A 1 558 ? 22.150 16.451 58.772 1.00 48.64 556 GLY A O 1
ATOM 4042 N N . LYS A 1 559 ? 20.676 17.705 57.617 1.00 39.37 557 LYS A N 1
ATOM 4043 C CA . LYS A 1 559 ? 19.490 16.968 58.023 1.00 35.82 557 LYS A CA 1
ATOM 4044 C C . LYS A 1 559 ? 18.769 16.457 56.783 1.00 48.08 557 LYS A C 1
ATOM 4045 O O . LYS A 1 559 ? 18.860 17.051 55.705 1.00 54.34 557 LYS A O 1
ATOM 4051 N N . LEU A 1 560 ? 18.052 15.353 56.941 1.00 49.59 558 LEU A N 1
ATOM 4052 C CA . LEU A 1 560 ? 17.359 14.744 55.809 1.00 50.94 558 LEU A CA 1
ATOM 4053 C C . LEU A 1 560 ? 16.155 15.586 55.403 1.00 48.51 558 LEU A C 1
ATOM 4054 O O . LEU A 1 560 ? 15.287 15.855 56.244 1.00 50.81 558 LEU A O 1
ATOM 4059 N N . PRO A 1 561 ? 16.062 16.025 54.146 1.00 36.88 559 PRO A N 1
ATOM 4060 C CA . PRO A 1 561 ? 14.868 16.749 53.693 1.00 42.54 559 PRO A CA 1
ATOM 4061 C C . PRO A 1 561 ? 13.685 15.851 53.368 1.00 52.23 559 PRO A C 1
ATOM 4062 O O . PRO A 1 561 ? 12.619 16.368 53.017 1.00 50.86 559 PRO A O 1
ATOM 4066 N N . PHE A 1 562 ? 13.841 14.532 53.465 1.00 50.72 560 PHE A N 1
ATOM 4067 C CA . PHE A 1 562 ? 12.742 13.601 53.262 1.00 47.73 560 PHE A CA 1
ATOM 4068 C C . PHE A 1 562 ? 12.849 12.474 54.279 1.00 43.90 560 PHE A C 1
ATOM 4069 O O . PHE A 1 562 ? 13.828 12.365 55.022 1.00 47.50 560 PHE A O 1
ATOM 4077 N N . THR A 1 563 ? 11.825 11.626 54.300 1.00 45.78 561 THR A N 1
ATOM 4078 C CA . THR A 1 563 ? 11.796 10.455 55.169 1.00 52.41 561 THR A CA 1
ATOM 4079 C C . THR A 1 563 ? 12.431 9.285 54.425 1.00 53.07 561 THR A C 1
ATOM 4080 O O . THR A 1 563 ? 11.902 8.826 53.408 1.00 53.82 561 THR A O 1
ATOM 4084 N N . SER A 1 564 ? 13.569 8.807 54.926 1.00 49.87 562 SER A N 1
ATOM 4085 C CA . SER A 1 564 ? 14.227 7.652 54.328 1.00 46.52 562 SER A CA 1
ATOM 4086 C C . SER A 1 564 ? 13.459 6.380 54.662 1.00 46.61 562 SER A C 1
ATOM 4087 O O . SER A 1 564 ? 13.688 5.767 55.710 1.00 49.82 562 SER A O 1
ATOM 4090 N N . TYR A 1 565 ? 12.547 5.979 53.779 1.00 47.43 563 TYR A N 1
ATOM 4091 C CA . TYR A 1 565 ? 11.705 4.819 54.039 1.00 47.47 563 TYR A CA 1
ATOM 4092 C C . TYR A 1 565 ? 12.534 3.543 54.093 1.00 51.49 563 TYR A C 1
ATOM 4093 O O . TYR A 1 565 ? 13.492 3.370 53.334 1.00 49.41 563 TYR A O 1
ATOM 4102 N N . ALA A 1 566 ? 12.157 2.642 55.002 1.00 58.61 564 ALA A N 1
ATOM 4103 C CA . ALA A 1 566 ? 12.802 1.337 55.067 1.00 57.76 564 ALA A CA 1
ATOM 4104 C C . ALA A 1 566 ? 12.289 0.401 53.983 1.00 57.40 564 ALA A C 1
ATOM 4105 O O . ALA A 1 566 ? 13.032 -0.470 53.517 1.00 61.98 564 ALA A O 1
ATOM 4107 N N . ALA A 1 567 ? 11.033 0.566 53.572 1.00 63.34 565 ALA A N 1
ATOM 4108 C CA . ALA A 1 567 ? 10.447 -0.225 52.501 1.00 61.89 565 ALA A CA 1
ATOM 4109 C C . ALA A 1 567 ? 9.592 0.685 51.632 1.00 61.05 565 ALA A C 1
ATOM 4110 O O . ALA A 1 567 ? 9.251 1.806 52.018 1.00 55.05 565 ALA A O 1
ATOM 4112 N N . LEU A 1 568 ? 9.246 0.187 50.442 1.00 63.82 566 LEU A N 1
ATOM 4113 C CA . LEU A 1 568 ? 8.494 1.004 49.496 1.00 54.23 566 LEU A CA 1
ATOM 4114 C C . LEU A 1 568 ? 7.064 1.246 49.963 1.00 62.96 566 LEU A C 1
ATOM 4115 O O . LEU A 1 568 ? 6.504 2.319 49.707 1.00 58.34 566 LEU A O 1
ATOM 4120 N N . ASP A 1 569 ? 6.460 0.277 50.649 1.00 64.09 567 ASP A N 1
ATOM 4121 C CA . ASP A 1 569 ? 5.082 0.417 51.103 1.00 56.02 567 ASP A CA 1
ATOM 4122 C C . ASP A 1 569 ? 4.940 1.321 52.320 1.00 52.32 567 ASP A C 1
ATOM 4123 O O . ASP A 1 569 ? 3.810 1.563 52.758 1.00 60.14 567 ASP A O 1
ATOM 4128 N N . GLN A 1 570 ? 6.041 1.824 52.879 1.00 53.17 568 GLN A N 1
ATOM 4129 C CA . GLN A 1 570 ? 5.952 2.789 53.967 1.00 59.30 568 GLN A CA 1
ATOM 4130 C C . GLN A 1 570 ? 5.565 4.181 53.488 1.00 57.64 568 GLN A C 1
ATOM 4131 O O . GLN A 1 570 ? 5.287 5.051 54.321 1.00 48.39 568 GLN A O 1
ATOM 4137 N N . CYS A 1 571 ? 5.544 4.411 52.178 1.00 56.36 569 CYS A N 1
ATOM 4138 C CA . CYS A 1 571 ? 5.104 5.680 51.619 1.00 54.05 569 CYS A CA 1
ATOM 4139 C C . CYS A 1 571 ? 3.598 5.654 51.398 1.00 53.15 569 CYS A C 1
ATOM 4140 O O . CYS A 1 571 ? 3.044 4.656 50.928 1.00 55.23 569 CYS A O 1
ATOM 4143 N N . GLY A 1 572 ? 2.938 6.762 51.745 1.00 47.69 570 GLY A N 1
ATOM 4144 C CA . GLY A 1 572 ? 1.491 6.819 51.625 1.00 48.17 570 GLY A CA 1
ATOM 4145 C C . GLY A 1 572 ? 1.001 6.697 50.197 1.00 52.18 570 GLY A C 1
ATOM 4146 O O . GLY A 1 572 ? -0.095 6.186 49.953 1.00 53.84 570 GLY A O 1
ATOM 4147 N N . ALA A 1 573 ? 1.802 7.160 49.234 1.00 57.89 571 ALA A N 1
ATOM 4148 C CA . ALA A 1 573 ? 1.403 7.068 47.835 1.00 55.52 571 ALA A CA 1
ATOM 4149 C C . ALA A 1 573 ? 1.439 5.632 47.330 1.00 57.25 571 ALA A C 1
ATOM 4150 O O . ALA A 1 573 ? 0.669 5.274 46.433 1.00 59.65 571 ALA A O 1
ATOM 4152 N N . HIS A 1 574 ? 2.316 4.800 47.891 1.00 54.56 572 HIS A N 1
ATOM 4153 C CA . HIS A 1 574 ? 2.464 3.418 47.452 1.00 50.60 572 HIS A CA 1
ATOM 4154 C C . HIS A 1 574 ? 1.703 2.425 48.315 1.00 49.89 572 HIS A C 1
ATOM 4155 O O . HIS A 1 574 ? 1.326 1.357 47.820 1.00 49.75 572 HIS A O 1
ATOM 4162 N N . ALA A 1 575 ? 1.473 2.743 49.591 1.00 56.84 573 ALA A N 1
ATOM 4163 C CA . ALA A 1 575 ? 0.700 1.845 50.442 1.00 58.49 573 ALA A CA 1
ATOM 4164 C C . ALA A 1 575 ? -0.748 1.762 49.980 1.00 57.82 573 ALA A C 1
ATOM 4165 O O . ALA A 1 575 ? -1.346 0.680 49.978 1.00 63.46 573 ALA A O 1
ATOM 4167 N N . LEU A 1 576 ? -1.326 2.892 49.579 1.00 55.24 574 LEU A N 1
ATOM 4168 C CA . LEU A 1 576 ? -2.696 2.928 49.087 1.00 51.59 574 LEU A CA 1
ATOM 4169 C C . LEU A 1 576 ? -2.802 2.594 47.605 1.00 60.28 574 LEU A C 1
ATOM 4170 O O . LEU A 1 576 ? -3.901 2.682 47.045 1.00 61.08 574 LEU A O 1
ATOM 4175 N N . GLY A 1 577 ? -1.697 2.217 46.963 1.00 51.44 575 GLY A N 1
ATOM 4176 C CA . GLY A 1 577 ? -1.706 1.837 45.563 1.00 50.56 575 GLY A CA 1
ATOM 4177 C C . GLY A 1 577 ? -2.186 2.935 44.637 1.00 61.14 575 GLY A C 1
ATOM 4178 O O . GLY A 1 577 ? -3.225 2.793 43.985 1.00 73.49 575 GLY A O 1
ATOM 4179 N N . ALA A 1 578 ? -1.440 4.032 44.565 1.00 56.28 576 ALA A N 1
ATOM 4180 C CA . ALA A 1 578 ? -1.843 5.173 43.753 1.00 57.02 576 ALA A CA 1
ATOM 4181 C C . ALA A 1 578 ? -0.613 5.969 43.322 1.00 58.48 576 ALA A C 1
ATOM 4182 O O . ALA A 1 578 ? -0.562 7.194 43.445 1.00 62.92 576 ALA A O 1
ATOM 4184 N N . TYR A 1 579 ? 0.400 5.276 42.807 1.00 64.47 577 TYR A N 1
ATOM 4185 C CA . TYR A 1 579 ? 1.588 5.960 42.310 1.00 65.19 577 TYR A CA 1
ATOM 4186 C C . TYR A 1 579 ? 1.468 6.269 40.818 1.00 73.80 577 TYR A C 1
ATOM 4187 O O . TYR A 1 579 ? 1.575 7.441 40.436 1.00 82.48 577 TYR A O 1
ATOM 4196 N N . PRO A 1 580 ? 1.252 5.272 39.930 1.00 69.80 578 PRO A N 1
ATOM 4197 C CA . PRO A 1 580 ? 1.274 5.589 38.496 1.00 53.79 578 PRO A CA 1
ATOM 4198 C C . PRO A 1 580 ? -0.023 6.219 38.016 1.00 61.41 578 PRO A C 1
ATOM 4199 O O . PRO A 1 580 ? -0.020 7.040 37.093 1.00 70.04 578 PRO A O 1
ATOM 4203 N N . GLY A 1 581 ? -1.132 5.851 38.642 1.00 60.55 579 GLY A N 1
ATOM 4204 C CA . GLY A 1 581 ? -2.444 6.260 38.189 1.00 65.65 579 GLY A CA 1
ATOM 4205 C C . GLY A 1 581 ? -3.149 5.151 37.437 1.00 73.17 579 GLY A C 1
ATOM 4206 O O . GLY A 1 581 ? -2.710 3.998 37.389 1.00 68.94 579 GLY A O 1
ATOM 4207 N N . GLN A 1 582 ? -4.274 5.520 36.832 1.00 77.38 580 GLN A N 1
ATOM 4208 C CA . GLN A 1 582 ? -5.095 4.591 36.068 1.00 75.35 580 GLN A CA 1
ATOM 4209 C C . GLN A 1 582 ? -5.224 5.088 34.635 1.00 70.84 580 GLN A C 1
ATOM 4210 O O . GLN A 1 582 ? -5.597 6.243 34.404 1.00 69.37 580 GLN A O 1
ATOM 4216 N N . LYS A 1 583 ? -4.909 4.215 33.682 1.00 71.99 581 LYS A N 1
ATOM 4217 C CA . LYS A 1 583 ? -5.037 4.537 32.268 1.00 67.74 581 LYS A CA 1
ATOM 4218 C C . LYS A 1 583 ? -6.505 4.517 31.859 1.00 67.82 581 LYS A C 1
ATOM 4219 O O . LYS A 1 583 ? -7.218 3.543 32.121 1.00 74.25 581 LYS A O 1
ATOM 4225 N N . ARG A 1 584 ? -6.954 5.594 31.220 1.00 66.28 582 ARG A N 1
ATOM 4226 C CA . ARG A 1 584 ? -8.332 5.661 30.755 1.00 70.20 582 ARG A CA 1
ATOM 4227 C C . ARG A 1 584 ? -8.549 4.712 29.582 1.00 68.02 582 ARG A C 1
ATOM 4228 O O . ARG A 1 584 ? -7.617 4.367 28.850 1.00 73.53 582 ARG A O 1
ATOM 4236 N N . ALA A 1 585 ? -9.802 4.288 29.410 1.00 68.89 583 ALA A N 1
ATOM 4237 C CA . ALA A 1 585 ? -10.124 3.305 28.380 1.00 69.90 583 ALA A CA 1
ATOM 4238 C C . ALA A 1 585 ? -9.929 3.884 26.983 1.00 69.68 583 ALA A C 1
ATOM 4239 O O . ALA A 1 585 ? -9.146 3.361 26.183 1.00 74.33 583 ALA A O 1
ATOM 4241 N N . ASP A 1 586 ? -10.637 4.970 26.672 1.00 76.04 584 ASP A N 1
ATOM 4242 C CA . ASP A 1 586 ? -10.554 5.557 25.338 1.00 84.15 584 ASP A CA 1
ATOM 4243 C C . ASP A 1 586 ? -9.366 6.507 25.219 1.00 75.97 584 ASP A C 1
ATOM 4244 O O . ASP A 1 586 ? -8.490 6.320 24.368 1.00 75.55 584 ASP A O 1
ATOM 4249 N N . SER A 1 587 ? -9.320 7.530 26.068 1.00 73.45 585 SER A N 1
ATOM 4250 C CA . SER A 1 587 ? -8.274 8.536 25.980 1.00 66.97 585 SER A CA 1
ATOM 4251 C C . SER A 1 587 ? -6.934 7.968 26.450 1.00 69.12 585 SER A C 1
ATOM 4252 O O . SER A 1 587 ? -6.847 6.875 27.017 1.00 72.22 585 SER A O 1
ATOM 4255 N N . GLU A 1 588 ? -5.876 8.738 26.203 1.00 62.19 586 GLU A N 1
ATOM 4256 C CA . GLU A 1 588 ? -4.526 8.379 26.613 1.00 60.82 586 GLU A CA 1
ATOM 4257 C C . GLU A 1 588 ? -4.126 9.033 27.929 1.00 68.85 586 GLU A C 1
ATOM 4258 O O . GLU A 1 588 ? -2.970 8.909 28.347 1.00 63.90 586 GLU A O 1
ATOM 4264 N N . ILE A 1 589 ? -5.052 9.719 28.589 1.00 65.65 587 ILE A N 1
ATOM 4265 C CA . ILE A 1 589 ? -4.754 10.423 29.830 1.00 68.91 587 ILE A CA 1
ATOM 4266 C C . ILE A 1 589 ? -4.748 9.435 30.988 1.00 70.26 587 ILE A C 1
ATOM 4267 O O . ILE A 1 589 ? -5.609 8.551 31.079 1.00 68.51 587 ILE A O 1
ATOM 4272 N N . TRP A 1 590 ? -3.766 9.576 31.872 1.00 64.85 588 TRP A N 1
ATOM 4273 C CA . TRP A 1 590 ? -3.685 8.792 33.095 1.00 56.99 588 TRP A CA 1
ATOM 4274 C C . TRP A 1 590 ? -4.251 9.598 34.256 1.00 66.27 588 TRP A C 1
ATOM 4275 O O . TRP A 1 590 ? -4.021 10.807 34.355 1.00 68.28 588 TRP A O 1
ATOM 4286 N N . ASP A 1 591 ? -4.991 8.925 35.130 1.00 67.14 589 ASP A N 1
ATOM 4287 C CA . ASP A 1 591 ? -5.635 9.557 36.279 1.00 60.41 589 ASP A CA 1
ATOM 4288 C C . ASP A 1 591 ? -4.995 9.018 37.554 1.00 63.22 589 ASP A C 1
ATOM 4289 O O . ASP A 1 591 ? -5.266 7.886 37.964 1.00 73.76 589 ASP A O 1
ATOM 4294 N N . VAL A 1 592 ? -4.146 9.831 38.180 1.00 54.78 590 VAL A N 1
ATOM 4295 C CA . VAL A 1 592 ? -3.560 9.508 39.475 1.00 57.10 590 VAL A CA 1
ATOM 4296 C C . VAL A 1 592 ? -4.374 10.202 40.557 1.00 57.52 590 VAL A C 1
ATOM 4297 O O . VAL A 1 592 ? -4.738 11.378 40.425 1.00 54.95 590 VAL A O 1
ATOM 4301 N N . ASP A 1 593 ? -4.683 9.467 41.622 1.00 58.00 591 ASP A N 1
ATOM 4302 C CA . ASP A 1 593 ? -5.519 9.965 42.709 1.00 60.86 591 ASP A CA 1
ATOM 4303 C C . ASP A 1 593 ? -4.678 10.005 43.978 1.00 59.34 591 ASP A C 1
ATOM 4304 O O . ASP A 1 593 ? -4.325 8.956 44.527 1.00 65.21 591 ASP A O 1
ATOM 4309 N N . TYR A 1 594 ? -4.352 11.213 44.438 1.00 55.27 592 TYR A N 1
ATOM 4310 C CA . TYR A 1 594 ? -3.570 11.371 45.658 1.00 55.25 592 TYR A CA 1
ATOM 4311 C C . TYR A 1 594 ? -4.386 10.913 46.861 1.00 49.07 592 TYR A C 1
ATOM 4312 O O . TYR A 1 594 ? -5.062 11.721 47.506 1.00 50.21 592 TYR A O 1
ATOM 4321 N N . LYS A 1 595 ? -4.326 9.616 47.166 1.00 47.48 593 LYS A N 1
ATOM 4322 C CA . LYS A 1 595 ? -5.172 9.054 48.212 1.00 50.85 593 LYS A CA 1
ATOM 4323 C C . LYS A 1 595 ? -4.622 9.312 49.610 1.00 51.94 593 LYS A C 1
ATOM 4324 O O . LYS A 1 595 ? -5.394 9.335 50.575 1.00 60.57 593 LYS A O 1
ATOM 4330 N N . GLU A 1 596 ? -3.308 9.507 49.748 1.00 40.26 594 GLU A N 1
ATOM 4331 C CA . GLU A 1 596 ? -2.752 9.789 51.067 1.00 46.64 594 GLU A CA 1
ATOM 4332 C C . GLU A 1 596 ? -3.091 11.195 51.544 1.00 54.80 594 GLU A C 1
ATOM 4333 O O . GLU A 1 596 ? -2.935 11.483 52.736 1.00 47.75 594 GLU A O 1
ATOM 4339 N N . ASP A 1 597 ? -3.542 12.066 50.643 1.00 51.26 595 ASP A N 1
ATOM 4340 C CA . ASP A 1 597 ? -4.029 13.416 50.968 1.00 50.20 595 ASP A CA 1
ATOM 4341 C C . ASP A 1 597 ? -2.878 14.190 51.609 1.00 50.14 595 ASP A C 1
ATOM 4342 O O . ASP A 1 597 ? -1.773 14.206 51.045 1.00 53.68 595 ASP A O 1
ATOM 4347 N N . ILE A 1 598 ? -3.078 14.836 52.761 1.00 53.02 596 ILE A N 1
ATOM 4348 C CA . ILE A 1 598 ? -2.020 15.636 53.367 1.00 66.96 596 ILE A CA 1
ATOM 4349 C C . ILE A 1 598 ? -0.922 14.774 53.972 1.00 68.57 596 ILE A C 1
ATOM 4350 O O . ILE A 1 598 ? 0.192 15.264 54.194 1.00 66.53 596 ILE A O 1
ATOM 4355 N N . PHE A 1 599 ? -1.200 13.500 54.245 1.00 57.51 597 PHE A N 1
ATOM 4356 C CA . PHE A 1 599 ? -0.245 12.624 54.923 1.00 62.89 597 PHE A CA 1
ATOM 4357 C C . PHE A 1 599 ? 0.795 12.150 53.911 1.00 54.31 597 PHE A C 1
ATOM 4358 O O . PHE A 1 599 ? 0.738 11.042 53.371 1.00 51.26 597 PHE A O 1
ATOM 4366 N N . VAL A 1 600 ? 1.771 13.019 53.660 1.00 62.53 598 VAL A N 1
ATOM 4367 C CA . VAL A 1 600 ? 2.843 12.769 52.705 1.00 58.07 598 VAL A CA 1
ATOM 4368 C C . VAL A 1 600 ? 4.168 12.799 53.452 1.00 53.72 598 VAL A C 1
ATOM 4369 O O . VAL A 1 600 ? 4.438 13.740 54.209 1.00 55.73 598 VAL A O 1
ATOM 4373 N N . GLY A 1 601 ? 4.986 11.776 53.242 1.00 52.63 599 GLY A N 1
ATOM 4374 C CA . GLY A 1 601 ? 6.302 11.745 53.864 1.00 54.55 599 GLY A CA 1
ATOM 4375 C C . GLY A 1 601 ? 6.211 11.344 55.317 1.00 60.57 599 GLY A C 1
ATOM 4376 O O . GLY A 1 601 ? 5.614 10.317 55.654 1.00 54.06 599 GLY A O 1
ATOM 4377 N N . TYR A 1 602 ? 6.808 12.156 56.193 1.00 54.70 600 TYR A N 1
ATOM 4378 C CA . TYR A 1 602 ? 6.774 11.855 57.619 1.00 48.05 600 TYR A CA 1
ATOM 4379 C C . TYR A 1 602 ? 5.379 12.007 58.207 1.00 53.43 600 TYR A C 1
ATOM 4380 O O . TYR A 1 602 ? 5.113 11.468 59.286 1.00 56.61 600 TYR A O 1
ATOM 4389 N N . ARG A 1 603 ? 4.483 12.722 57.523 1.00 60.93 601 ARG A N 1
ATOM 4390 C CA . ARG A 1 603 ? 3.102 12.822 57.978 1.00 57.58 601 ARG A CA 1
ATOM 4391 C C . ARG A 1 603 ? 2.357 11.500 57.854 1.00 52.85 601 ARG A C 1
ATOM 4392 O O . ARG A 1 603 ? 1.294 11.342 58.463 1.00 62.31 601 ARG A O 1
ATOM 4400 N N . TRP A 1 604 ? 2.887 10.552 57.080 1.00 50.97 602 TRP A N 1
ATOM 4401 C CA . TRP A 1 604 ? 2.269 9.241 56.935 1.00 56.90 602 TRP A CA 1
ATOM 4402 C C . TRP A 1 604 ? 2.838 8.223 57.916 1.00 47.59 602 TRP A C 1
ATOM 4403 O O . TRP A 1 604 ? 2.079 7.459 58.522 1.00 57.34 602 TRP A O 1
ATOM 4414 N N . VAL A 1 605 ? 4.162 8.198 58.088 1.00 47.12 603 VAL A N 1
ATOM 4415 C CA . VAL A 1 605 ? 4.767 7.244 59.009 1.00 57.02 603 VAL A CA 1
ATOM 4416 C C . VAL A 1 605 ? 4.464 7.590 60.461 1.00 55.70 603 VAL A C 1
ATOM 4417 O O . VAL A 1 605 ? 4.493 6.704 61.322 1.00 63.85 603 VAL A O 1
ATOM 4421 N N . ASP A 1 606 ? 4.166 8.856 60.760 1.00 46.60 604 ASP A N 1
ATOM 4422 C CA . ASP A 1 606 ? 3.807 9.226 62.125 1.00 50.25 604 ASP A CA 1
ATOM 4423 C C . ASP A 1 606 ? 2.385 8.794 62.464 1.00 61.27 604 ASP A C 1
ATOM 4424 O O . ASP A 1 606 ? 2.131 8.307 63.571 1.00 61.51 604 ASP A O 1
ATOM 4429 N N . ARG A 1 607 ? 1.448 8.965 61.528 1.00 59.44 605 ARG A N 1
ATOM 4430 C CA . ARG A 1 607 ? 0.078 8.519 61.764 1.00 58.82 605 ARG A CA 1
ATOM 4431 C C . ARG A 1 607 ? 0.000 7.000 61.830 1.00 63.15 605 ARG A C 1
ATOM 4432 O O . ARG A 1 607 ? -0.621 6.437 62.740 1.00 68.44 605 ARG A O 1
ATOM 4440 N N . GLN A 1 608 ? 0.628 6.317 60.875 1.00 52.82 606 GLN A N 1
ATOM 4441 C CA . GLN A 1 608 ? 0.625 4.861 60.844 1.00 61.25 606 GLN A CA 1
ATOM 4442 C C . GLN A 1 608 ? 1.598 4.244 61.840 1.00 62.91 606 GLN A C 1
ATOM 4443 O O . GLN A 1 608 ? 1.629 3.014 61.963 1.00 59.12 606 GLN A O 1
ATOM 4449 N N . ARG A 1 609 ? 2.382 5.063 62.545 1.00 57.55 607 ARG A N 1
ATOM 4450 C CA . ARG A 1 609 ? 3.344 4.591 63.543 1.00 61.78 607 ARG A CA 1
ATOM 4451 C C . ARG A 1 609 ? 4.312 3.573 62.940 1.00 60.17 607 ARG A C 1
ATOM 4452 O O . ARG A 1 609 ? 4.557 2.501 63.497 1.00 63.08 607 ARG A O 1
ATOM 4460 N N . LEU A 1 610 ? 4.864 3.924 61.783 1.00 54.59 608 LEU A N 1
ATOM 4461 C CA . LEU A 1 610 ? 5.843 3.099 61.094 1.00 59.62 608 LEU A CA 1
ATOM 4462 C C . LEU A 1 610 ? 7.252 3.567 61.431 1.00 53.74 608 LEU A C 1
ATOM 4463 O O . LEU A 1 610 ? 7.476 4.734 61.763 1.00 53.42 608 LEU A O 1
ATOM 4468 N N . GLN A 1 611 ? 8.205 2.641 61.343 1.00 60.78 609 GLN A N 1
ATOM 4469 C CA . GLN A 1 611 ? 9.590 2.918 61.710 1.00 65.10 609 GLN A CA 1
ATOM 4470 C C . GLN A 1 611 ? 10.475 2.892 60.471 1.00 53.80 609 GLN A C 1
ATOM 4471 O O . GLN A 1 611 ? 10.895 1.811 60.032 1.00 58.09 609 GLN A O 1
ATOM 4477 N N . PRO A 1 612 ? 10.788 4.035 59.876 1.00 50.13 610 PRO A N 1
ATOM 4478 C CA . PRO A 1 612 ? 11.696 4.065 58.727 1.00 59.11 610 PRO A CA 1
ATOM 4479 C C . PRO A 1 612 ? 13.139 3.880 59.185 1.00 55.99 610 PRO A C 1
ATOM 4480 O O . PRO A 1 612 ? 13.432 3.769 60.374 1.00 59.74 610 PRO A O 1
ATOM 4484 N N . ASN A 1 613 ? 14.048 3.844 58.209 1.00 52.47 611 ASN A N 1
ATOM 4485 C CA . ASN A 1 613 ? 15.468 3.759 58.534 1.00 54.07 611 ASN A CA 1
ATOM 4486 C C . ASN A 1 613 ? 15.941 5.023 59.242 1.00 54.89 611 ASN A C 1
ATOM 4487 O O . ASN A 1 613 ? 16.598 4.954 60.287 1.00 56.16 611 ASN A O 1
ATOM 4492 N N . PHE A 1 614 ? 15.611 6.190 58.686 1.00 47.28 612 PHE A N 1
ATOM 4493 C CA . PHE A 1 614 ? 15.958 7.471 59.279 1.00 46.32 612 PHE A CA 1
ATOM 4494 C C . PHE A 1 614 ? 14.808 8.431 58.995 1.00 45.17 612 PHE A C 1
ATOM 4495 O O . PHE A 1 614 ? 14.391 8.568 57.830 1.00 58.00 612 PHE A O 1
ATOM 4503 N N . PRO A 1 615 ? 14.277 9.099 60.010 1.00 43.38 613 PRO A N 1
ATOM 4504 C CA . PRO A 1 615 ? 13.094 9.944 59.825 1.00 45.49 613 PRO A CA 1
ATOM 4505 C C . PRO A 1 615 ? 13.455 11.267 59.156 1.00 45.18 613 PRO A C 1
ATOM 4506 O O . PRO A 1 615 ? 14.607 11.538 58.824 1.00 48.97 613 PRO A O 1
ATOM 4510 N N . PHE A 1 616 ? 12.430 12.093 58.960 1.00 42.16 614 PHE A N 1
ATOM 4511 C CA . PHE A 1 616 ? 12.624 13.416 58.385 1.00 38.88 614 PHE A CA 1
ATOM 4512 C C . PHE A 1 616 ? 13.391 14.309 59.353 1.00 48.09 614 PHE A C 1
ATOM 4513 O O . PHE A 1 616 ? 13.197 14.248 60.570 1.00 50.24 614 PHE A O 1
ATOM 4521 N N . GLY A 1 617 ? 14.272 15.142 58.804 1.00 43.42 615 GLY A N 1
ATOM 4522 C CA . GLY A 1 617 ? 15.070 16.019 59.637 1.00 46.90 615 GLY A CA 1
ATOM 4523 C C . GLY A 1 617 ? 16.107 15.318 60.482 1.00 48.51 615 GLY A C 1
ATOM 4524 O O . GLY A 1 617 ? 16.591 15.897 61.457 1.00 43.64 615 GLY A O 1
ATOM 4525 N N . HIS A 1 618 ? 16.462 14.084 60.137 1.00 49.23 616 HIS A N 1
ATOM 4526 C CA . HIS A 1 618 ? 17.472 13.343 60.877 1.00 44.89 616 HIS A CA 1
ATOM 4527 C C . HIS A 1 618 ? 18.868 13.733 60.407 1.00 49.44 616 HIS A C 1
ATOM 4528 O O . HIS A 1 618 ? 19.097 13.957 59.216 1.00 57.11 616 HIS A O 1
ATOM 4535 N N . GLY A 1 619 ? 19.802 13.812 61.352 1.00 52.97 617 GLY A N 1
ATOM 4536 C CA . GLY A 1 619 ? 21.172 14.168 61.036 1.00 41.90 617 GLY A CA 1
ATOM 4537 C C . GLY A 1 619 ? 22.057 14.265 62.262 1.00 38.21 617 GLY A C 1
ATOM 4538 O O . GLY A 1 619 ? 21.828 15.105 63.136 1.00 44.55 617 GLY A O 1
ATOM 4539 N N . LEU A 1 620 ? 23.077 13.414 62.333 1.00 44.22 618 LEU A N 1
ATOM 4540 C CA . LEU A 1 620 ? 23.955 13.354 63.494 1.00 47.19 618 LEU A CA 1
ATOM 4541 C C . LEU A 1 620 ? 25.020 14.446 63.406 1.00 47.12 618 LEU A C 1
ATOM 4542 O O . LEU A 1 620 ? 24.982 15.326 62.541 1.00 45.88 618 LEU A O 1
ATOM 4547 N N . SER A 1 621 ? 25.990 14.394 64.316 1.00 48.54 619 SER A N 1
ATOM 4548 C CA . SER A 1 621 ? 27.080 15.359 64.349 1.00 49.09 619 SER A CA 1
ATOM 4549 C C . SER A 1 621 ? 28.233 14.755 65.135 1.00 41.56 619 SER A C 1
ATOM 4550 O O . SER A 1 621 ? 28.045 13.845 65.946 1.00 51.76 619 SER A O 1
ATOM 4553 N N . TYR A 1 622 ? 29.436 15.275 64.883 1.00 40.63 620 TYR A N 1
ATOM 4554 C CA . TYR A 1 622 ? 30.606 14.836 65.635 1.00 50.23 620 TYR A CA 1
ATOM 4555 C C . TYR A 1 622 ? 30.620 15.360 67.065 1.00 50.40 620 TYR A C 1
ATOM 4556 O O . TYR A 1 622 ? 31.537 15.019 67.820 1.00 53.29 620 TYR A O 1
ATOM 4565 N N . THR A 1 623 ? 29.641 16.175 67.448 1.00 49.48 621 THR A N 1
ATOM 4566 C CA . THR A 1 623 ? 29.473 16.649 68.814 1.00 48.13 621 THR A CA 1
ATOM 4567 C C . THR A 1 623 ? 28.035 16.381 69.246 1.00 50.93 621 THR A C 1
ATOM 4568 O O . THR A 1 623 ? 27.223 15.854 68.480 1.00 41.16 621 THR A O 1
ATOM 4572 N N . THR A 1 624 ? 27.719 16.746 70.485 1.00 49.36 622 THR A N 1
ATOM 4573 C CA . THR A 1 624 ? 26.392 16.538 71.043 1.00 41.71 622 THR A CA 1
ATOM 4574 C C . THR A 1 624 ? 25.746 17.879 71.365 1.00 44.18 622 THR A C 1
ATOM 4575 O O . THR A 1 624 ? 26.423 18.895 71.544 1.00 48.38 622 THR A O 1
ATOM 4579 N N . PHE A 1 625 ? 24.417 17.868 71.438 1.00 33.82 623 PHE A N 1
ATOM 4580 C CA . PHE A 1 625 ? 23.640 19.058 71.752 1.00 43.06 623 PHE A CA 1
ATOM 4581 C C . PHE A 1 625 ? 22.582 18.716 72.790 1.00 46.77 623 PHE A C 1
ATOM 4582 O O . PHE A 1 625 ? 21.907 17.687 72.685 1.00 41.55 623 PHE A O 1
ATOM 4590 N N . ALA A 1 626 ? 22.444 19.581 73.790 1.00 44.23 624 ALA A N 1
ATOM 4591 C CA . ALA A 1 626 ? 21.476 19.406 74.862 1.00 46.19 624 ALA A CA 1
ATOM 4592 C C . ALA A 1 626 ? 20.423 20.503 74.794 1.00 51.99 624 ALA A C 1
ATOM 4593 O O . ALA A 1 626 ? 20.742 21.670 74.546 1.00 56.47 624 ALA A O 1
ATOM 4595 N N . TYR A 1 627 ? 19.169 20.121 75.016 1.00 48.72 625 TYR A N 1
ATOM 4596 C CA . TYR A 1 627 ? 18.037 21.034 74.946 1.00 51.57 625 TYR A CA 1
ATOM 4597 C C . TYR A 1 627 ? 17.492 21.276 76.346 1.00 57.98 625 TYR A C 1
ATOM 4598 O O . TYR A 1 627 ? 17.282 20.326 77.108 1.00 51.53 625 TYR A O 1
ATOM 4607 N N . GLY A 1 628 ? 17.265 22.542 76.680 1.00 54.86 626 GLY A N 1
ATOM 4608 C CA . GLY A 1 628 ? 16.645 22.900 77.935 1.00 47.32 626 GLY A CA 1
ATOM 4609 C C . GLY A 1 628 ? 15.134 22.786 77.866 1.00 53.37 626 GLY A C 1
ATOM 4610 O O . GLY A 1 628 ? 14.555 22.260 76.915 1.00 62.31 626 GLY A O 1
ATOM 4611 N N . ARG A 1 629 ? 14.488 23.297 78.908 1.00 50.77 627 ARG A N 1
ATOM 4612 C CA . ARG A 1 629 ? 13.034 23.292 78.968 1.00 55.60 627 ARG A CA 1
ATOM 4613 C C . ARG A 1 629 ? 12.459 24.372 78.061 1.00 60.33 627 ARG A C 1
ATOM 4614 O O . ARG A 1 629 ? 12.948 25.505 78.032 1.00 58.33 627 ARG A O 1
ATOM 4622 N N . LEU A 1 630 ? 11.422 24.008 77.309 1.00 60.76 628 LEU A N 1
ATOM 4623 C CA . LEU A 1 630 ? 10.736 24.972 76.461 1.00 52.27 628 LEU A CA 1
ATOM 4624 C C . LEU A 1 630 ? 10.063 26.037 77.317 1.00 56.28 628 LEU A C 1
ATOM 4625 O O . LEU A 1 630 ? 9.367 25.723 78.287 1.00 64.82 628 LEU A O 1
ATOM 4630 N N . GLN A 1 631 ? 10.279 27.300 76.959 1.00 50.28 629 GLN A N 1
ATOM 4631 C CA . GLN A 1 631 ? 9.763 28.434 77.717 1.00 63.38 629 GLN A CA 1
ATOM 4632 C C . GLN A 1 631 ? 8.542 28.993 76.995 1.00 76.99 629 GLN A C 1
ATOM 4633 O O . GLN A 1 631 ? 8.669 29.620 75.938 1.00 68.02 629 GLN A O 1
ATOM 4639 N N . LEU A 1 632 ? 7.359 28.764 77.569 1.00 86.11 630 LEU A N 1
ATOM 4640 C CA . LEU A 1 632 ? 6.110 29.273 77.031 1.00 84.06 630 LEU A CA 1
ATOM 4641 C C . LEU A 1 632 ? 5.587 30.421 77.889 1.00 99.79 630 LEU A C 1
ATOM 4642 O O . LEU A 1 632 ? 5.782 30.432 79.108 1.00 107.26 630 LEU A O 1
ATOM 4647 N N . PRO A 1 633 ? 4.923 31.402 77.285 1.00 103.23 631 PRO A N 1
ATOM 4648 C CA . PRO A 1 633 ? 4.321 32.478 78.077 1.00 107.56 631 PRO A CA 1
ATOM 4649 C C . PRO A 1 633 ? 3.084 31.993 78.818 1.00 105.77 631 PRO A C 1
ATOM 4650 O O . PRO A 1 633 ? 2.419 31.033 78.424 1.00 101.40 631 PRO A O 1
ATOM 4654 N N . GLN A 1 634 ? 2.784 32.681 79.915 1.00 94.71 632 GLN A N 1
ATOM 4655 C CA . GLN A 1 634 ? 1.638 32.334 80.746 1.00 91.79 632 GLN A CA 1
ATOM 4656 C C . GLN A 1 634 ? 0.324 32.653 80.039 1.00 91.21 632 GLN A C 1
ATOM 4657 O O . GLN A 1 634 ? -0.525 31.779 79.863 1.00 75.52 632 GLN A O 1
ATOM 4663 N N . SER A 1 637 ? -3.381 29.655 77.923 1.00 79.06 635 SER A N 1
ATOM 4664 C CA . SER A 1 637 ? -4.608 30.397 77.657 1.00 77.89 635 SER A CA 1
ATOM 4665 C C . SER A 1 637 ? -4.322 31.644 76.827 1.00 75.81 635 SER A C 1
ATOM 4666 O O . SER A 1 637 ? -5.103 32.596 76.828 1.00 73.91 635 SER A O 1
ATOM 4669 N N . VAL A 1 638 ? -3.192 31.632 76.118 1.00 73.97 636 VAL A N 1
ATOM 4670 C CA . VAL A 1 638 ? -2.823 32.764 75.279 1.00 76.67 636 VAL A CA 1
ATOM 4671 C C . VAL A 1 638 ? -3.714 32.796 74.041 1.00 69.52 636 VAL A C 1
ATOM 4672 O O . VAL A 1 638 ? -4.175 31.758 73.546 1.00 68.22 636 VAL A O 1
ATOM 4676 N N . ALA A 1 639 ? -3.978 34.003 73.546 1.00 68.43 637 ALA A N 1
ATOM 4677 C CA . ALA A 1 639 ? -4.793 34.164 72.353 1.00 72.69 637 ALA A CA 1
ATOM 4678 C C . ALA A 1 639 ? -4.027 33.699 71.115 1.00 70.89 637 ALA A C 1
ATOM 4679 O O . ALA A 1 639 ? -2.822 33.430 71.153 1.00 72.47 637 ALA A O 1
ATOM 4681 N N . VAL A 1 640 ? -4.749 33.603 70.003 1.00 64.99 638 VAL A N 1
ATOM 4682 C CA . VAL A 1 640 ? -4.157 33.206 68.728 1.00 62.54 638 VAL A CA 1
ATOM 4683 C C . VAL A 1 640 ? -3.191 34.295 68.279 1.00 72.07 638 VAL A C 1
ATOM 4684 O O . VAL A 1 640 ? -3.591 35.460 68.142 1.00 79.61 638 VAL A O 1
ATOM 4688 N N . PRO A 1 641 ? -1.923 33.972 68.045 1.00 67.28 639 PRO A N 1
ATOM 4689 C CA . PRO A 1 641 ? -0.952 35.003 67.664 1.00 67.26 639 PRO A CA 1
ATOM 4690 C C . PRO A 1 641 ? -1.175 35.479 66.236 1.00 71.86 639 PRO A C 1
ATOM 4691 O O . PRO A 1 641 ? -1.883 34.863 65.437 1.00 71.71 639 PRO A O 1
ATOM 4695 N N . THR A 1 642 ? -0.550 36.612 65.925 1.00 71.23 640 THR A N 1
ATOM 4696 C CA . THR A 1 642 ? -0.588 37.207 64.597 1.00 69.28 640 THR A CA 1
ATOM 4697 C C . THR A 1 642 ? 0.832 37.560 64.172 1.00 75.47 640 THR A C 1
ATOM 4698 O O . THR A 1 642 ? 1.806 37.261 64.870 1.00 69.80 640 THR A O 1
ATOM 4702 N N . ALA A 1 643 ? 0.949 38.204 63.009 1.00 78.79 641 ALA A N 1
ATOM 4703 C CA . ALA A 1 643 ? 2.261 38.624 62.531 1.00 76.08 641 ALA A CA 1
ATOM 4704 C C . ALA A 1 643 ? 2.824 39.764 63.368 1.00 68.76 641 ALA A C 1
ATOM 4705 O O . ALA A 1 643 ? 4.046 39.878 63.517 1.00 65.87 641 ALA A O 1
ATOM 4707 N N . SER A 1 644 ? 1.957 40.613 63.920 1.00 72.09 642 SER A N 1
ATOM 4708 C CA . SER A 1 644 ? 2.394 41.715 64.767 1.00 73.11 642 SER A CA 1
ATOM 4709 C C . SER A 1 644 ? 2.523 41.323 66.232 1.00 76.52 642 SER A C 1
ATOM 4710 O O . SER A 1 644 ? 3.273 41.974 66.969 1.00 81.62 642 SER A O 1
ATOM 4713 N N . ALA A 1 645 ? 1.815 40.283 66.670 1.00 65.88 643 ALA A N 1
ATOM 4714 C CA . ALA A 1 645 ? 1.893 39.781 68.041 1.00 69.21 643 ALA A CA 1
ATOM 4715 C C . ALA A 1 645 ? 2.065 38.269 67.984 1.00 72.23 643 ALA A C 1
ATOM 4716 O O . ALA A 1 645 ? 1.102 37.513 68.169 1.00 61.11 643 ALA A O 1
ATOM 4718 N N . PRO A 1 646 ? 3.280 37.794 67.730 1.00 75.29 644 PRO A N 1
ATOM 4719 C CA . PRO A 1 646 ? 3.506 36.352 67.601 1.00 69.75 644 PRO A CA 1
ATOM 4720 C C . PRO A 1 646 ? 3.611 35.674 68.961 1.00 63.87 644 PRO A C 1
ATOM 4721 O O . PRO A 1 646 ? 3.752 36.314 70.004 1.00 72.54 644 PRO A O 1
ATOM 4725 N N . LEU A 1 647 ? 3.539 34.345 68.927 1.00 54.24 645 LEU A N 1
ATOM 4726 C CA . LEU A 1 647 ? 3.701 33.521 70.123 1.00 64.24 645 LEU A CA 1
ATOM 4727 C C . LEU A 1 647 ? 5.184 33.206 70.275 1.00 69.38 645 LEU A C 1
ATOM 4728 O O . LEU A 1 647 ? 5.731 32.371 69.551 1.00 66.23 645 LEU A O 1
ATOM 4733 N N . ARG A 1 648 ? 5.836 33.879 71.218 1.00 69.24 646 ARG A N 1
ATOM 4734 C CA . ARG A 1 648 ? 7.274 33.735 71.407 1.00 60.11 646 ARG A CA 1
ATOM 4735 C C . ARG A 1 648 ? 7.566 32.494 72.243 1.00 53.26 646 ARG A C 1
ATOM 4736 O O . ARG A 1 648 ? 7.059 32.355 73.361 1.00 73.69 646 ARG A O 1
ATOM 4744 N N . VAL A 1 649 ? 8.380 31.594 71.699 1.00 54.80 647 VAL A N 1
ATOM 4745 C CA . VAL A 1 649 ? 8.836 30.409 72.412 1.00 60.73 647 VAL A CA 1
ATOM 4746 C C . VAL A 1 649 ? 10.358 30.418 72.424 1.00 63.07 647 VAL A C 1
ATOM 4747 O O . VAL A 1 649 ? 11.002 30.941 71.508 1.00 52.43 647 VAL A O 1
ATOM 4751 N N . SER A 1 650 ? 10.935 29.847 73.479 1.00 62.34 648 SER A N 1
ATOM 4752 C CA . SER A 1 650 ? 12.380 29.830 73.643 1.00 56.41 648 SER A CA 1
ATOM 4753 C C . SER A 1 650 ? 12.821 28.477 74.178 1.00 52.63 648 SER A C 1
ATOM 4754 O O . SER A 1 650 ? 12.120 27.847 74.974 1.00 61.15 648 SER A O 1
ATOM 4757 N N . VAL A 1 651 ? 13.996 28.041 73.734 1.00 48.76 649 VAL A N 1
ATOM 4758 C CA . VAL A 1 651 ? 14.570 26.770 74.168 1.00 52.34 649 VAL A CA 1
ATOM 4759 C C . VAL A 1 651 ? 16.083 26.921 74.290 1.00 48.97 649 VAL A C 1
ATOM 4760 O O . VAL A 1 651 ? 16.742 27.370 73.341 1.00 54.31 649 VAL A O 1
ATOM 4764 N N . PRO A 1 652 ? 16.670 26.588 75.437 1.00 52.83 650 PRO A N 1
ATOM 4765 C CA . PRO A 1 652 ? 18.131 26.651 75.556 1.00 46.25 650 PRO A CA 1
ATOM 4766 C C . PRO A 1 652 ? 18.798 25.569 74.722 1.00 50.76 650 PRO A C 1
ATOM 4767 O O . PRO A 1 652 ? 18.361 24.416 74.701 1.00 53.22 650 PRO A O 1
ATOM 4771 N N . ILE A 1 653 ? 19.863 25.956 74.025 1.00 50.30 651 ILE A N 1
ATOM 4772 C CA . ILE A 1 653 ? 20.667 25.041 73.224 1.00 51.02 651 ILE A CA 1
ATOM 4773 C C . ILE A 1 653 ? 22.110 25.149 73.696 1.00 55.09 651 ILE A C 1
ATOM 4774 O O . ILE A 1 653 ? 22.627 26.258 73.873 1.00 51.10 651 ILE A O 1
ATOM 4779 N N . ALA A 1 654 ? 22.756 24.003 73.900 1.00 47.42 652 ALA A N 1
ATOM 4780 C CA . ALA A 1 654 ? 24.132 23.971 74.371 1.00 49.90 652 ALA A CA 1
ATOM 4781 C C . ALA A 1 654 ? 24.892 22.860 73.663 1.00 52.92 652 ALA A C 1
ATOM 4782 O O . ALA A 1 654 ? 24.336 21.794 73.386 1.00 45.56 652 ALA A O 1
ATOM 4784 N N . ASN A 1 655 ? 26.166 23.121 73.372 1.00 49.83 653 ASN A N 1
ATOM 4785 C CA . ASN A 1 655 ? 27.061 22.128 72.780 1.00 47.91 653 ASN A CA 1
ATOM 4786 C C . ASN A 1 655 ? 27.770 21.409 73.921 1.00 49.83 653 ASN A C 1
ATOM 4787 O O . ASN A 1 655 ? 28.703 21.944 74.524 1.00 51.96 653 ASN A O 1
ATOM 4792 N N . THR A 1 656 ? 27.327 20.187 74.219 1.00 45.84 654 THR A N 1
ATOM 4793 C CA . THR A 1 656 ? 27.883 19.391 75.307 1.00 47.67 654 THR A CA 1
ATOM 4794 C C . THR A 1 656 ? 28.949 18.412 74.825 1.00 45.54 654 THR A C 1
ATOM 4795 O O . THR A 1 656 ? 29.070 17.309 75.368 1.00 51.94 654 THR A O 1
ATOM 4799 N N . GLY A 1 657 ? 29.725 18.795 73.814 1.00 50.88 655 GLY A N 1
ATOM 4800 C CA . GLY A 1 657 ? 30.777 17.938 73.303 1.00 52.08 655 GLY A CA 1
ATOM 4801 C C . GLY A 1 657 ? 32.138 18.601 73.310 1.00 54.54 655 GLY A C 1
ATOM 4802 O O . GLY A 1 657 ? 32.317 19.662 73.915 1.00 61.13 655 GLY A O 1
ATOM 4803 N N . THR A 1 658 ? 33.109 17.985 72.637 1.00 55.31 656 THR A N 1
ATOM 4804 C CA . THR A 1 658 ? 34.465 18.512 72.576 1.00 57.79 656 THR A CA 1
ATOM 4805 C C . THR A 1 658 ? 34.785 19.203 71.256 1.00 59.91 656 THR A C 1
ATOM 4806 O O . THR A 1 658 ? 35.826 19.861 71.158 1.00 69.94 656 THR A O 1
ATOM 4810 N N . ARG A 1 659 ? 33.926 19.076 70.249 1.00 54.82 657 ARG A N 1
ATOM 4811 C CA . ARG A 1 659 ? 34.166 19.649 68.935 1.00 47.22 657 ARG A CA 1
ATOM 4812 C C . ARG A 1 659 ? 33.100 20.689 68.617 1.00 49.79 657 ARG A C 1
ATOM 4813 O O . ARG A 1 659 ? 31.968 20.610 69.104 1.00 54.34 657 ARG A O 1
ATOM 4821 N N . ALA A 1 660 ? 33.474 21.666 67.798 1.00 45.76 658 ALA A N 1
ATOM 4822 C CA . ALA A 1 660 ? 32.524 22.666 67.336 1.00 42.20 658 ALA A CA 1
ATOM 4823 C C . ALA A 1 660 ? 31.664 22.098 66.214 1.00 45.17 658 ALA A C 1
ATOM 4824 O O . ALA A 1 660 ? 32.109 21.261 65.424 1.00 45.05 658 ALA A O 1
ATOM 4826 N N . GLY A 1 661 ? 30.420 22.559 66.153 1.00 43.57 659 GLY A N 1
ATOM 4827 C CA . GLY A 1 661 ? 29.502 22.072 65.139 1.00 45.93 659 GLY A CA 1
ATOM 4828 C C . GLY A 1 661 ? 28.250 22.916 65.092 1.00 46.03 659 GLY A C 1
ATOM 4829 O O . GLY A 1 661 ? 28.042 23.811 65.915 1.00 43.35 659 GLY A O 1
ATOM 4830 N N . GLN A 1 662 ? 27.412 22.610 64.104 1.00 46.17 660 GLN A N 1
ATOM 4831 C CA . GLN A 1 662 ? 26.150 23.303 63.891 1.00 37.48 660 GLN A CA 1
ATOM 4832 C C . GLN A 1 662 ? 24.998 22.331 64.097 1.00 39.26 660 GLN A C 1
ATOM 4833 O O . GLN A 1 662 ? 25.098 21.152 63.745 1.00 43.40 660 GLN A O 1
ATOM 4839 N N . GLU A 1 663 ? 23.905 22.832 64.667 1.00 40.34 661 GLU A N 1
ATOM 4840 C CA . GLU A 1 663 ? 22.718 22.032 64.929 1.00 38.25 661 GLU A CA 1
ATOM 4841 C C . GLU A 1 663 ? 21.497 22.725 64.347 1.00 40.39 661 GLU A C 1
ATOM 4842 O O . GLU A 1 663 ? 21.338 23.941 64.484 1.00 48.92 661 GLU A O 1
ATOM 4848 N N . VAL A 1 664 ? 20.640 21.944 63.699 1.00 45.75 662 VAL A N 1
ATOM 4849 C CA . VAL A 1 664 ? 19.406 22.441 63.104 1.00 38.32 662 VAL A CA 1
ATOM 4850 C C . VAL A 1 664 ? 18.290 22.179 64.109 1.00 39.69 662 VAL A C 1
ATOM 4851 O O . VAL A 1 664 ? 17.749 21.072 64.184 1.00 42.97 662 VAL A O 1
ATOM 4855 N N . VAL A 1 665 ? 17.946 23.198 64.889 1.00 42.03 663 VAL A N 1
ATOM 4856 C CA . VAL A 1 665 ? 16.867 23.088 65.865 1.00 42.93 663 VAL A CA 1
ATOM 4857 C C . VAL A 1 665 ? 15.538 23.189 65.127 1.00 49.95 663 VAL A C 1
ATOM 4858 O O . VAL A 1 665 ? 15.256 24.195 64.469 1.00 55.02 663 VAL A O 1
ATOM 4862 N N . GLN A 1 666 ? 14.719 22.148 65.236 1.00 40.92 664 GLN A N 1
ATOM 4863 C CA . GLN A 1 666 ? 13.475 22.037 64.486 1.00 42.09 664 GLN A CA 1
ATOM 4864 C C . GLN A 1 666 ? 12.289 22.143 65.434 1.00 45.29 664 GLN A C 1
ATOM 4865 O O . GLN A 1 666 ? 12.253 21.467 66.468 1.00 43.58 664 GLN A O 1
ATOM 4871 N N . VAL A 1 667 ? 11.322 22.984 65.078 1.00 36.43 665 VAL A N 1
ATOM 4872 C CA . VAL A 1 667 ? 10.125 23.210 65.879 1.00 40.27 665 VAL A CA 1
ATOM 4873 C C . VAL A 1 667 ? 8.946 22.550 65.178 1.00 42.52 665 VAL A C 1
ATOM 4874 O O . VAL A 1 667 ? 8.745 22.743 63.973 1.00 47.86 665 VAL A O 1
ATOM 4878 N N . TYR A 1 668 ? 8.171 21.774 65.931 1.00 48.58 666 TYR A N 1
ATOM 4879 C CA . TYR A 1 668 ? 7.005 21.082 65.404 1.00 46.68 666 TYR A CA 1
ATOM 4880 C C . TYR A 1 668 ? 5.782 21.441 66.234 1.00 44.76 666 TYR A C 1
ATOM 4881 O O . TYR A 1 668 ? 5.875 21.660 67.445 1.00 46.93 666 TYR A O 1
ATOM 4890 N N . VAL A 1 669 ? 4.631 21.500 65.568 1.00 41.59 667 VAL A N 1
ATOM 4891 C CA . VAL A 1 669 ? 3.364 21.847 66.199 1.00 47.81 667 VAL A CA 1
ATOM 4892 C C . VAL A 1 669 ? 2.396 20.687 66.016 1.00 50.26 667 VAL A C 1
ATOM 4893 O O . VAL A 1 669 ? 2.336 20.078 64.942 1.00 51.00 667 VAL A O 1
ATOM 4897 N N . ARG A 1 670 ? 1.645 20.380 67.072 1.00 54.47 668 ARG A N 1
ATOM 4898 C CA . ARG A 1 670 ? 0.689 19.281 67.077 1.00 56.73 668 ARG A CA 1
ATOM 4899 C C . ARG A 1 670 ? -0.625 19.762 67.672 1.00 53.74 668 ARG A C 1
ATOM 4900 O O . ARG A 1 670 ? -0.636 20.364 68.751 1.00 65.09 668 ARG A O 1
ATOM 4908 N N . GLU A 1 671 ? -1.724 19.503 66.970 1.00 55.78 669 GLU A N 1
ATOM 4909 C CA . GLU A 1 671 ? -3.060 19.816 67.459 1.00 58.20 669 GLU A CA 1
ATOM 4910 C C . GLU A 1 671 ? -3.666 18.551 68.054 1.00 65.87 669 GLU A C 1
ATOM 4911 O O . GLU A 1 671 ? -3.785 17.531 67.366 1.00 62.07 669 GLU A O 1
ATOM 4917 N N . LEU A 1 672 ? -4.045 18.621 69.332 1.00 71.68 670 LEU A N 1
ATOM 4918 C CA . LEU A 1 672 ? -4.495 17.424 70.036 1.00 70.37 670 LEU A CA 1
ATOM 4919 C C . LEU A 1 672 ? -5.873 16.978 69.560 1.00 69.75 670 LEU A C 1
ATOM 4920 O O . LEU A 1 672 ? -6.098 15.784 69.330 1.00 75.73 670 LEU A O 1
ATOM 4925 N N . ARG A 1 673 ? -6.807 17.916 69.410 1.00 76.59 671 ARG A N 1
ATOM 4926 C CA . ARG A 1 673 ? -8.178 17.607 69.007 1.00 81.17 671 ARG A CA 1
ATOM 4927 C C . ARG A 1 673 ? -8.593 18.542 67.879 1.00 70.57 671 ARG A C 1
ATOM 4928 O O . ARG A 1 673 ? -9.187 19.602 68.121 1.00 73.78 671 ARG A O 1
ATOM 4936 N N . PRO A 1 674 ? -8.298 18.185 66.634 1.00 77.38 672 PRO A N 1
ATOM 4937 C CA . PRO A 1 674 ? -8.718 19.003 65.496 1.00 72.98 672 PRO A CA 1
ATOM 4938 C C . PRO A 1 674 ? -10.074 18.557 64.957 1.00 74.65 672 PRO A C 1
ATOM 4939 O O . PRO A 1 674 ? -10.598 17.497 65.306 1.00 67.01 672 PRO A O 1
ATOM 4943 N N . LYS A 1 675 ? -10.636 19.400 64.090 1.00 75.30 673 LYS A N 1
ATOM 4944 C CA . LYS A 1 675 ? -11.897 19.067 63.436 1.00 69.26 673 LYS A CA 1
ATOM 4945 C C . LYS A 1 675 ? -11.681 18.036 62.333 1.00 66.94 673 LYS A C 1
ATOM 4946 O O . LYS A 1 675 ? -12.225 16.928 62.386 1.00 67.48 673 LYS A O 1
ATOM 4952 N N . VAL A 1 676 ? -10.886 18.389 61.325 1.00 73.70 674 VAL A N 1
ATOM 4953 C CA . VAL A 1 676 ? -10.554 17.475 60.239 1.00 77.09 674 VAL A CA 1
ATOM 4954 C C . VAL A 1 676 ? -9.314 16.681 60.624 1.00 67.16 674 VAL A C 1
ATOM 4955 O O . VAL A 1 676 ? -8.767 16.855 61.719 1.00 65.39 674 VAL A O 1
ATOM 4959 N N . ASP A 1 677 ? -8.862 15.806 59.730 1.00 61.47 675 ASP A N 1
ATOM 4960 C CA . ASP A 1 677 ? -7.669 15.016 59.996 1.00 62.08 675 ASP A CA 1
ATOM 4961 C C . ASP A 1 677 ? -6.421 15.881 59.866 1.00 67.54 675 ASP A C 1
ATOM 4962 O O . ASP A 1 677 ? -6.268 16.630 58.896 1.00 69.90 675 ASP A O 1
ATOM 4967 N N . ARG A 1 678 ? -5.533 15.779 60.850 1.00 58.62 676 ARG A N 1
ATOM 4968 C CA . ARG A 1 678 ? -4.265 16.490 60.855 1.00 62.33 676 ARG A CA 1
ATOM 4969 C C . ARG A 1 678 ? -3.169 15.541 61.313 1.00 64.06 676 ARG A C 1
ATOM 4970 O O . ARG A 1 678 ? -3.425 14.633 62.115 1.00 50.58 676 ARG A O 1
ATOM 4978 N N . PRO A 1 679 ? -1.946 15.716 60.815 1.00 65.77 677 PRO A N 1
ATOM 4979 C CA . PRO A 1 679 ? -0.858 14.794 61.167 1.00 67.56 677 PRO A CA 1
ATOM 4980 C C . PRO A 1 679 ? -0.510 14.860 62.646 1.00 57.94 677 PRO A C 1
ATOM 4981 O O . PRO A 1 679 ? -0.974 15.720 63.399 1.00 57.23 677 PRO A O 1
ATOM 4985 N N . GLU A 1 680 ? 0.337 13.915 63.064 1.00 57.22 678 GLU A N 1
ATOM 4986 C CA . GLU A 1 680 ? 0.789 13.885 64.451 1.00 62.85 678 GLU A CA 1
ATOM 4987 C C . GLU A 1 680 ? 1.652 15.093 64.787 1.00 57.73 678 GLU A C 1
ATOM 4988 O O . GLU A 1 680 ? 1.666 15.539 65.940 1.00 59.19 678 GLU A O 1
ATOM 4994 N N . ARG A 1 681 ? 2.373 15.630 63.806 1.00 53.01 679 ARG A N 1
ATOM 4995 C CA . ARG A 1 681 ? 3.182 16.828 63.986 1.00 57.13 679 ARG A CA 1
ATOM 4996 C C . ARG A 1 681 ? 3.588 17.346 62.615 1.00 57.80 679 ARG A C 1
ATOM 4997 O O . ARG A 1 681 ? 3.750 16.568 61.669 1.00 42.03 679 ARG A O 1
ATOM 5005 N N . GLU A 1 682 ? 3.740 18.665 62.517 1.00 56.35 680 GLU A N 1
ATOM 5006 C CA . GLU A 1 682 ? 4.110 19.323 61.272 1.00 51.28 680 GLU A CA 1
ATOM 5007 C C . GLU A 1 682 ? 5.228 20.320 61.535 1.00 50.96 680 GLU A C 1
ATOM 5008 O O . GLU A 1 682 ? 5.221 21.018 62.553 1.00 56.15 680 GLU A O 1
ATOM 5014 N N . LEU A 1 683 ? 6.186 20.383 60.613 1.00 50.02 681 LEU A N 1
ATOM 5015 C CA . LEU A 1 683 ? 7.281 21.335 60.736 1.00 45.56 681 LEU A CA 1
ATOM 5016 C C . LEU A 1 683 ? 6.767 22.753 60.516 1.00 46.30 681 LEU A C 1
ATOM 5017 O O . LEU A 1 683 ? 6.120 23.041 59.505 1.00 50.41 681 LEU A O 1
ATOM 5022 N N . LYS A 1 684 ? 7.056 23.642 61.468 1.00 51.18 682 LYS A N 1
ATOM 5023 C CA . LYS A 1 684 ? 6.577 25.016 61.405 1.00 51.96 682 LYS A CA 1
ATOM 5024 C C . LYS A 1 684 ? 7.659 26.065 61.608 1.00 42.19 682 LYS A C 1
ATOM 5025 O O . LYS A 1 684 ? 7.396 27.245 61.348 1.00 44.22 682 LYS A O 1
ATOM 5031 N N . ALA A 1 685 ? 8.852 25.687 62.058 1.00 43.78 683 ALA A N 1
ATOM 5032 C CA . ALA A 1 685 ? 9.949 26.627 62.247 1.00 44.00 683 ALA A CA 1
ATOM 5033 C C . ALA A 1 685 ? 11.234 25.843 62.451 1.00 44.30 683 ALA A C 1
ATOM 5034 O O . ALA A 1 685 ? 11.208 24.699 62.916 1.00 50.96 683 ALA A O 1
ATOM 5036 N N . PHE A 1 686 ? 12.354 26.468 62.096 1.00 44.65 684 PHE A N 1
ATOM 5037 C CA . PHE A 1 686 ? 13.663 25.878 62.335 1.00 41.68 684 PHE A CA 1
ATOM 5038 C C . PHE A 1 686 ? 14.722 26.964 62.231 1.00 40.93 684 PHE A C 1
ATOM 5039 O O . PHE A 1 686 ? 14.542 27.961 61.527 1.00 44.85 684 PHE A O 1
ATOM 5047 N N . ARG A 1 687 ? 15.827 26.759 62.946 1.00 40.00 685 ARG A N 1
ATOM 5048 C CA . ARG A 1 687 ? 16.954 27.681 62.899 1.00 45.00 685 ARG A CA 1
ATOM 5049 C C . ARG A 1 687 ? 18.241 26.897 63.097 1.00 46.36 685 ARG A C 1
ATOM 5050 O O . ARG A 1 687 ? 18.320 26.042 63.984 1.00 46.11 685 ARG A O 1
ATOM 5058 N N . LYS A 1 688 ? 19.240 27.191 62.270 1.00 44.20 686 LYS A N 1
ATOM 5059 C CA . LYS A 1 688 ? 20.534 26.525 62.320 1.00 44.79 686 LYS A CA 1
ATOM 5060 C C . LYS A 1 688 ? 21.523 27.426 63.052 1.00 41.42 686 LYS A C 1
ATOM 5061 O O . LYS A 1 688 ? 21.773 28.557 62.622 1.00 45.95 686 LYS A O 1
ATOM 5067 N N . VAL A 1 689 ? 22.083 26.925 64.151 1.00 39.35 687 VAL A N 1
ATOM 5068 C CA . VAL A 1 689 ? 22.964 27.705 65.012 1.00 43.73 687 VAL A CA 1
ATOM 5069 C C . VAL A 1 689 ? 24.283 26.961 65.181 1.00 46.25 687 VAL A C 1
ATOM 5070 O O . VAL A 1 689 ? 24.306 25.729 65.278 1.00 42.52 687 VAL A O 1
ATOM 5074 N N . MET A 1 690 ? 25.382 27.712 65.199 1.00 41.79 688 MET A N 1
ATOM 5075 C CA . MET A 1 690 ? 26.714 27.164 65.416 1.00 35.06 688 MET A CA 1
ATOM 5076 C C . MET A 1 690 ? 27.144 27.452 66.848 1.00 43.58 688 MET A C 1
ATOM 5077 O O . MET A 1 690 ? 27.076 28.599 67.303 1.00 34.83 688 MET A O 1
ATOM 5082 N N . LEU A 1 691 ? 27.592 26.414 67.550 1.00 46.08 689 LEU A N 1
ATOM 5083 C CA . LEU A 1 691 ? 27.949 26.520 68.958 1.00 41.93 689 LEU A CA 1
ATOM 5084 C C . LEU A 1 691 ? 29.348 25.972 69.182 1.00 42.08 689 LEU A C 1
ATOM 5085 O O . LEU A 1 691 ? 29.690 24.901 68.671 1.00 40.92 689 LEU A O 1
ATOM 5090 N N . GLN A 1 692 ? 30.150 26.709 69.941 1.00 39.97 690 GLN A N 1
ATOM 5091 C CA . GLN A 1 692 ? 31.458 26.240 70.358 1.00 46.19 690 GLN A CA 1
ATOM 5092 C C . GLN A 1 692 ? 31.312 25.208 71.473 1.00 45.15 690 GLN A C 1
ATOM 5093 O O . GLN A 1 692 ? 30.271 25.138 72.132 1.00 49.94 690 GLN A O 1
ATOM 5099 N N . PRO A 1 693 ? 32.333 24.377 71.693 1.00 45.44 691 PRO A N 1
ATOM 5100 C CA . PRO A 1 693 ? 32.251 23.377 72.770 1.00 52.47 691 PRO A CA 1
ATOM 5101 C C . PRO A 1 693 ? 32.017 24.031 74.123 1.00 52.68 691 PRO A C 1
ATOM 5102 O O . PRO A 1 693 ? 32.842 24.807 74.612 1.00 43.93 691 PRO A O 1
ATOM 5106 N N . GLY A 1 694 ? 30.872 23.713 74.728 1.00 51.31 692 GLY A N 1
ATOM 5107 C CA . GLY A 1 694 ? 30.506 24.242 76.022 1.00 54.17 692 GLY A CA 1
ATOM 5108 C C . GLY A 1 694 ? 29.662 25.497 75.993 1.00 57.71 692 GLY A C 1
ATOM 5109 O O . GLY A 1 694 ? 29.207 25.942 77.054 1.00 58.35 692 GLY A O 1
ATOM 5110 N N . GLU A 1 695 ? 29.435 26.082 74.819 1.00 51.07 693 GLU A N 1
ATOM 5111 C CA . GLU A 1 695 ? 28.661 27.310 74.721 1.00 46.94 693 GLU A CA 1
ATOM 5112 C C . GLU A 1 695 ? 27.169 27.005 74.721 1.00 47.93 693 GLU A C 1
ATOM 5113 O O . GLU A 1 695 ? 26.720 26.029 74.113 1.00 48.01 693 GLU A O 1
ATOM 5119 N N . ARG A 1 696 ? 26.402 27.850 75.406 1.00 60.53 694 ARG A N 1
ATOM 5120 C CA . ARG A 1 696 ? 24.957 27.700 75.508 1.00 59.38 694 ARG A CA 1
ATOM 5121 C C . ARG A 1 696 ? 24.285 28.991 75.069 1.00 61.35 694 ARG A C 1
ATOM 5122 O O . ARG A 1 696 ? 24.669 30.077 75.516 1.00 60.79 694 ARG A O 1
ATOM 5130 N N . GLN A 1 697 ? 23.285 28.872 74.197 1.00 50.25 695 GLN A N 1
ATOM 5131 C CA . GLN A 1 697 ? 22.527 30.012 73.702 1.00 54.77 695 GLN A CA 1
ATOM 5132 C C . GLN A 1 697 ? 21.038 29.778 73.917 1.00 59.96 695 GLN A C 1
ATOM 5133 O O . GLN A 1 697 ? 20.602 28.691 74.307 1.00 58.17 695 GLN A O 1
ATOM 5139 N N . ILE A 1 698 ? 20.257 30.822 73.653 1.00 54.60 696 ILE A N 1
ATOM 5140 C CA . ILE A 1 698 ? 18.803 30.779 73.738 1.00 53.21 696 ILE A CA 1
ATOM 5141 C C . ILE A 1 698 ? 18.240 31.145 72.372 1.00 60.57 696 ILE A C 1
ATOM 5142 O O . ILE A 1 698 ? 18.586 32.193 71.815 1.00 55.07 696 ILE A O 1
ATOM 5147 N N . LEU A 1 699 ? 17.380 30.284 71.836 1.00 58.40 697 LEU A N 1
ATOM 5148 C CA . LEU A 1 699 ? 16.762 30.492 70.532 1.00 60.00 697 LEU A CA 1
ATOM 5149 C C . LEU A 1 699 ? 15.297 30.855 70.732 1.00 58.64 697 LEU A C 1
ATOM 5150 O O . LEU A 1 699 ? 14.529 30.063 71.286 1.00 49.20 697 LEU A O 1
ATOM 5155 N N . THR A 1 700 ? 14.916 32.045 70.277 1.00 55.97 698 THR A N 1
ATOM 5156 C CA . THR A 1 700 ? 13.551 32.541 70.402 1.00 53.22 698 THR A CA 1
ATOM 5157 C C . THR A 1 700 ? 12.867 32.465 69.044 1.00 56.63 698 THR A C 1
ATOM 5158 O O . THR A 1 700 ? 13.345 33.056 68.069 1.00 46.62 698 THR A O 1
ATOM 5162 N N . PHE A 1 701 ? 11.754 31.739 68.983 1.00 63.53 699 PHE A N 1
ATOM 5163 C CA . PHE A 1 701 ? 10.967 31.592 67.768 1.00 55.58 699 PHE A CA 1
ATOM 5164 C C . PHE A 1 701 ? 9.668 32.376 67.897 1.00 58.86 699 PHE A C 1
ATOM 5165 O O . PHE A 1 701 ? 8.997 32.317 68.932 1.00 59.08 699 PHE A O 1
ATOM 5173 N N . ASP A 1 702 ? 9.316 33.106 66.842 1.00 65.07 700 ASP A N 1
ATOM 5174 C CA . ASP A 1 702 ? 8.080 33.885 66.796 1.00 64.19 700 ASP A CA 1
ATOM 5175 C C . ASP A 1 702 ? 7.073 33.131 65.934 1.00 56.34 700 ASP A C 1
ATOM 5176 O O . ASP A 1 702 ? 7.134 33.178 64.703 1.00 46.34 700 ASP A O 1
ATOM 5181 N N . LEU A 1 703 ? 6.144 32.438 66.587 1.00 63.17 701 LEU A N 1
ATOM 5182 C CA . LEU A 1 703 ? 5.116 31.656 65.911 1.00 64.21 701 LEU A CA 1
ATOM 5183 C C . LEU A 1 703 ? 3.851 32.496 65.784 1.00 58.01 701 LEU A C 1
ATOM 5184 O O . LEU A 1 703 ? 3.308 32.962 66.792 1.00 65.88 701 LEU A O 1
ATOM 5189 N N . ASP A 1 704 ? 3.386 32.685 64.555 1.00 58.02 702 ASP A N 1
ATOM 5190 C CA . ASP A 1 704 ? 2.159 33.417 64.295 1.00 64.13 702 ASP A CA 1
ATOM 5191 C C . ASP A 1 704 ? 1.046 32.429 63.934 1.00 62.63 702 ASP A C 1
ATOM 5192 O O . ASP A 1 704 ? 1.121 31.240 64.266 1.00 61.73 702 ASP A O 1
ATOM 5197 N N . GLU A 1 705 ? 0.008 32.912 63.248 1.00 67.36 703 GLU A N 1
ATOM 5198 C CA . GLU A 1 705 ? -1.126 32.058 62.913 1.00 65.71 703 GLU A CA 1
ATOM 5199 C C . GLU A 1 705 ? -0.766 30.973 61.906 1.00 67.74 703 GLU A C 1
ATOM 5200 O O . GLU A 1 705 ? -1.472 29.962 61.829 1.00 65.40 703 GLU A O 1
ATOM 5206 N N . THR A 1 706 ? 0.314 31.150 61.142 1.00 62.17 704 THR A N 1
ATOM 5207 C CA . THR A 1 706 ? 0.701 30.160 60.142 1.00 66.87 704 THR A CA 1
ATOM 5208 C C . THR A 1 706 ? 1.273 28.888 60.753 1.00 60.81 704 THR A C 1
ATOM 5209 O O . THR A 1 706 ? 1.515 27.924 60.019 1.00 62.88 704 THR A O 1
ATOM 5213 N N . ALA A 1 707 ? 1.497 28.858 62.066 1.00 65.22 705 ALA A N 1
ATOM 5214 C CA . ALA A 1 707 ? 2.013 27.676 62.739 1.00 63.30 705 ALA A CA 1
ATOM 5215 C C . ALA A 1 707 ? 0.919 26.796 63.329 1.00 62.80 705 ALA A C 1
ATOM 5216 O O . ALA A 1 707 ? 1.197 25.645 63.682 1.00 60.09 705 ALA A O 1
ATOM 5218 N N . PHE A 1 708 ? -0.309 27.303 63.441 1.00 60.53 706 PHE A N 1
ATOM 5219 C CA . PHE A 1 708 ? -1.401 26.554 64.044 1.00 55.17 706 PHE A CA 1
ATOM 5220 C C . PHE A 1 708 ? -2.623 26.438 63.146 1.00 60.74 706 PHE A C 1
ATOM 5221 O O . PHE A 1 708 ? -3.621 25.840 63.565 1.00 62.43 706 PHE A O 1
ATOM 5229 N N . ARG A 1 709 ? -2.579 26.981 61.935 1.00 59.57 707 ARG A N 1
ATOM 5230 C CA . ARG A 1 709 ? -3.738 27.003 61.057 1.00 59.46 707 ARG A CA 1
ATOM 5231 C C . ARG A 1 709 ? -3.744 25.795 60.126 1.00 61.83 707 ARG A C 1
ATOM 5232 O O . ARG A 1 709 ? -2.714 25.170 59.862 1.00 65.82 707 ARG A O 1
ATOM 5240 N N . TYR A 1 710 ? -4.935 25.474 59.628 1.00 65.35 708 TYR A N 1
ATOM 5241 C CA . TYR A 1 710 ? -5.140 24.432 58.633 1.00 63.91 708 TYR A CA 1
ATOM 5242 C C . TYR A 1 710 ? -6.084 24.965 57.563 1.00 61.32 708 TYR A C 1
ATOM 5243 O O . TYR A 1 710 ? -6.601 26.082 57.660 1.00 67.41 708 TYR A O 1
ATOM 5252 N N . TYR A 1 711 ? -6.313 24.160 56.529 1.00 52.09 709 TYR A N 1
ATOM 5253 C CA . TYR A 1 711 ? -7.193 24.533 55.430 1.00 61.27 709 TYR A CA 1
ATOM 5254 C C . TYR A 1 711 ? -8.363 23.562 55.388 1.00 64.39 709 TYR A C 1
ATOM 5255 O O . TYR A 1 711 ? -8.169 22.361 55.172 1.00 67.17 709 TYR A O 1
ATOM 5264 N N A ASP A 1 712 ? -9.570 24.083 55.589 0.50 63.40 710 ASP A N 1
ATOM 5265 N N B ASP A 1 712 ? -9.569 24.078 55.605 0.50 63.83 710 ASP A N 1
ATOM 5266 C CA A ASP A 1 712 ? -10.793 23.294 55.531 0.50 65.52 710 ASP A CA 1
ATOM 5267 C CA B ASP A 1 712 ? -10.786 23.283 55.526 0.50 65.55 710 ASP A CA 1
ATOM 5268 C C A ASP A 1 712 ? -11.446 23.501 54.170 0.50 64.02 710 ASP A C 1
ATOM 5269 C C B ASP A 1 712 ? -11.440 23.499 54.168 0.50 64.02 710 ASP A C 1
ATOM 5270 O O A ASP A 1 712 ? -11.722 24.639 53.777 0.50 62.69 710 ASP A O 1
ATOM 5271 O O B ASP A 1 712 ? -11.710 24.639 53.776 0.50 61.32 710 ASP A O 1
ATOM 5280 N N . ASP A 1 713 ? -11.688 22.401 53.453 1.00 68.03 711 ASP A N 1
ATOM 5281 C CA . ASP A 1 713 ? -12.247 22.483 52.109 1.00 68.37 711 ASP A CA 1
ATOM 5282 C C . ASP A 1 713 ? -13.700 22.942 52.085 1.00 69.93 711 ASP A C 1
ATOM 5283 O O . ASP A 1 713 ? -14.189 23.320 51.016 1.00 70.19 711 ASP A O 1
ATOM 5288 N N . LYS A 1 714 ? -14.397 22.927 53.223 1.00 67.16 712 LYS A N 1
ATOM 5289 C CA . LYS A 1 714 ? -15.782 23.389 53.239 1.00 67.71 712 LYS A CA 1
ATOM 5290 C C . LYS A 1 714 ? -15.865 24.911 53.224 1.00 63.13 712 LYS A C 1
ATOM 5291 O O . LYS A 1 714 ? -16.666 25.483 52.477 1.00 71.98 712 LYS A O 1
ATOM 5297 N N . GLN A 1 715 ? -15.049 25.581 54.036 1.00 60.78 713 GLN A N 1
ATOM 5298 C CA . GLN A 1 715 ? -15.052 27.036 54.102 1.00 67.01 713 GLN A CA 1
ATOM 5299 C C . GLN A 1 715 ? -14.126 27.685 53.082 1.00 67.01 713 GLN A C 1
ATOM 5300 O O . GLN A 1 715 ? -14.243 28.894 52.850 1.00 66.34 713 GLN A O 1
ATOM 5306 N N . GLN A 1 716 ? -13.216 26.918 52.477 1.00 73.36 714 GLN A N 1
ATOM 5307 C CA . GLN A 1 716 ? -12.283 27.426 51.469 1.00 66.00 714 GLN A CA 1
ATOM 5308 C C . GLN A 1 716 ? -11.464 28.598 52.010 1.00 69.23 714 GLN A C 1
ATOM 5309 O O . GLN A 1 716 ? -11.307 29.634 51.360 1.00 71.43 714 GLN A O 1
ATOM 5315 N N . GLN A 1 717 ? -10.935 28.423 53.219 1.00 68.12 715 GLN A N 1
ATOM 5316 C CA . GLN A 1 717 ? -10.124 29.446 53.861 1.00 75.18 715 GLN A CA 1
ATOM 5317 C C . GLN A 1 717 ? -9.158 28.778 54.828 1.00 66.02 715 GLN A C 1
ATOM 5318 O O . GLN A 1 717 ? -9.230 27.574 55.082 1.00 65.17 715 GLN A O 1
ATOM 5324 N N . TRP A 1 718 ? -8.243 29.581 55.363 1.00 69.22 716 TRP A N 1
ATOM 5325 C CA . TRP A 1 718 ? -7.328 29.146 56.410 1.00 67.21 716 TRP A CA 1
ATOM 5326 C C . TRP A 1 718 ? -7.881 29.603 57.754 1.00 63.64 716 TRP A C 1
ATOM 5327 O O . TRP A 1 718 ? -7.983 30.807 58.010 1.00 65.86 716 TRP A O 1
ATOM 5338 N N . VAL A 1 719 ? -8.241 28.645 58.604 1.00 64.44 717 VAL A N 1
ATOM 5339 C CA . VAL A 1 719 ? -8.846 28.935 59.897 1.00 72.42 717 VAL A CA 1
ATOM 5340 C C . VAL A 1 719 ? -8.000 28.310 60.997 1.00 69.40 717 VAL A C 1
ATOM 5341 O O . VAL A 1 719 ? -7.274 27.335 60.776 1.00 60.92 717 VAL A O 1
ATOM 5345 N N . VAL A 1 720 ? -8.099 28.886 62.192 1.00 71.16 718 VAL A N 1
ATOM 5346 C CA . VAL A 1 720 ? -7.404 28.395 63.376 1.00 69.10 718 VAL A CA 1
ATOM 5347 C C . VAL A 1 720 ? -8.453 27.886 64.355 1.00 69.58 718 VAL A C 1
ATOM 5348 O O . VAL A 1 720 ? -9.377 28.621 64.724 1.00 61.81 718 VAL A O 1
ATOM 5352 N N . ASN A 1 721 ? -8.312 26.631 64.771 1.00 72.82 719 ASN A N 1
ATOM 5353 C CA . ASN A 1 721 ? -9.240 26.016 65.710 1.00 68.94 719 ASN A CA 1
ATOM 5354 C C . ASN A 1 721 ? -8.721 26.189 67.131 1.00 69.41 719 ASN A C 1
ATOM 5355 O O . ASN A 1 721 ? -7.552 25.906 67.412 1.00 68.74 719 ASN A O 1
ATOM 5360 N N . ALA A 1 722 ? -9.592 26.655 68.023 1.00 71.67 720 ALA A N 1
ATOM 5361 C CA . ALA A 1 722 ? -9.207 26.843 69.414 1.00 60.52 720 ALA A CA 1
ATOM 5362 C C . ALA A 1 722 ? -9.061 25.497 70.113 1.00 67.22 720 ALA A C 1
ATOM 5363 O O . ALA A 1 722 ? -9.851 24.574 69.894 1.00 68.33 720 ALA A O 1
ATOM 5365 N N . GLY A 1 723 ? -8.044 25.390 70.955 1.00 59.52 721 GLY A N 1
ATOM 5366 C CA . GLY A 1 723 ? -7.782 24.157 71.664 1.00 55.25 721 GLY A CA 1
ATOM 5367 C C . GLY A 1 723 ? -6.329 24.091 72.095 1.00 73.74 721 GLY A C 1
ATOM 5368 O O . GLY A 1 723 ? -5.584 25.065 71.992 1.00 71.78 721 GLY A O 1
ATOM 5369 N N . GLU A 1 724 ? -5.948 22.911 72.580 1.00 72.40 722 GLU A N 1
ATOM 5370 C CA . GLU A 1 724 ? -4.592 22.691 73.062 1.00 63.56 722 GLU A CA 1
ATOM 5371 C C . GLU A 1 724 ? -3.662 22.350 71.905 1.00 61.28 722 GLU A C 1
ATOM 5372 O O . GLU A 1 724 ? -3.973 21.487 71.078 1.00 67.38 722 GLU A O 1
ATOM 5378 N N . PHE A 1 725 ? -2.520 23.030 71.853 1.00 63.31 723 PHE A N 1
ATOM 5379 C CA . PHE A 1 725 ? -1.484 22.775 70.862 1.00 67.40 723 PHE A CA 1
ATOM 5380 C C . PHE A 1 725 ? -0.192 22.421 71.582 1.00 60.64 723 PHE A C 1
ATOM 5381 O O . PHE A 1 725 ? 0.209 23.116 72.522 1.00 61.72 723 PHE A O 1
ATOM 5389 N N . GLU A 1 726 ? 0.454 21.345 71.144 1.00 61.95 724 GLU A N 1
ATOM 5390 C CA . GLU A 1 726 ? 1.713 20.897 71.726 1.00 65.29 724 GLU A CA 1
ATOM 5391 C C . GLU A 1 726 ? 2.849 21.338 70.812 1.00 55.60 724 GLU A C 1
ATOM 5392 O O . GLU A 1 726 ? 2.946 20.885 69.667 1.00 52.02 724 GLU A O 1
ATOM 5398 N N . ILE A 1 727 ? 3.701 22.224 71.317 1.00 52.71 725 ILE A N 1
ATOM 5399 C CA . ILE A 1 727 ? 4.872 22.689 70.583 1.00 47.86 725 ILE A CA 1
ATOM 5400 C C . ILE A 1 727 ? 6.035 21.761 70.907 1.00 53.45 725 ILE A C 1
ATOM 5401 O O . ILE A 1 727 ? 6.462 21.664 72.063 1.00 59.54 725 ILE A O 1
ATOM 5406 N N . GLN A 1 728 ? 6.544 21.074 69.888 1.00 51.10 726 GLN A N 1
ATOM 5407 C CA . GLN A 1 728 ? 7.614 20.099 70.041 1.00 53.35 726 GLN A CA 1
ATOM 5408 C C . GLN A 1 728 ? 8.880 20.629 69.385 1.00 50.24 726 GLN A C 1
ATOM 5409 O O . GLN A 1 728 ? 8.837 21.125 68.254 1.00 50.58 726 GLN A O 1
ATOM 5415 N N . ILE A 1 729 ? 10.004 20.521 70.091 1.00 45.06 727 ILE A N 1
ATOM 5416 C CA . ILE A 1 729 ? 11.295 20.988 69.601 1.00 47.31 727 ILE A CA 1
ATOM 5417 C C . ILE A 1 729 ? 12.323 19.887 69.817 1.00 47.14 727 ILE A C 1
ATOM 5418 O O . ILE A 1 729 ? 12.451 19.361 70.927 1.00 55.37 727 ILE A O 1
ATOM 5423 N N . GLY A 1 730 ? 13.054 19.543 68.759 1.00 44.78 728 GLY A N 1
ATOM 5424 C CA . GLY A 1 730 ? 14.049 18.494 68.848 1.00 49.98 728 GLY A CA 1
ATOM 5425 C C . GLY A 1 730 ? 15.016 18.549 67.685 1.00 46.45 728 GLY A C 1
ATOM 5426 O O . GLY A 1 730 ? 14.969 19.451 66.846 1.00 46.83 728 GLY A O 1
ATOM 5427 N N . SER A 1 731 ? 15.902 17.556 67.649 1.00 50.14 729 SER A N 1
ATOM 5428 C CA . SER A 1 731 ? 16.928 17.447 66.621 1.00 45.26 729 SER A CA 1
ATOM 5429 C C . SER A 1 731 ? 16.441 16.728 65.369 1.00 46.28 729 SER A C 1
ATOM 5430 O O . SER A 1 731 ? 17.219 16.567 64.422 1.00 31.30 729 SER A O 1
ATOM 5433 N N . SER A 1 732 ? 15.185 16.294 65.343 1.00 48.48 730 SER A N 1
ATOM 5434 C CA . SER A 1 732 ? 14.623 15.579 64.205 1.00 43.16 730 SER A CA 1
ATOM 5435 C C . SER A 1 732 ? 13.106 15.586 64.342 1.00 51.41 730 SER A C 1
ATOM 5436 O O . SER A 1 732 ? 12.552 16.136 65.298 1.00 53.25 730 SER A O 1
ATOM 5439 N N . SER A 1 733 ? 12.432 14.965 63.371 1.00 46.36 731 SER A N 1
ATOM 5440 C CA . SER A 1 733 ? 10.982 14.837 63.449 1.00 45.77 731 SER A CA 1
ATOM 5441 C C . SER A 1 733 ? 10.554 13.811 64.489 1.00 47.19 731 SER A C 1
ATOM 5442 O O . SER A 1 733 ? 9.386 13.802 64.888 1.00 56.06 731 SER A O 1
ATOM 5445 N N . ARG A 1 734 ? 11.470 12.947 64.931 1.00 48.42 732 ARG A N 1
ATOM 5446 C CA . ARG A 1 734 ? 11.184 11.983 65.982 1.00 54.75 732 ARG A CA 1
ATOM 5447 C C . ARG A 1 734 ? 12.084 12.115 67.200 1.00 55.79 732 ARG A C 1
ATOM 5448 O O . ARG A 1 734 ? 11.722 11.604 68.265 1.00 47.81 732 ARG A O 1
ATOM 5456 N N . ASP A 1 735 ? 13.231 12.781 67.082 1.00 60.86 733 ASP A N 1
ATOM 5457 C CA . ASP A 1 735 ? 14.127 12.999 68.217 1.00 55.61 733 ASP A CA 1
ATOM 5458 C C . ASP A 1 735 ? 13.731 14.275 68.964 1.00 57.08 733 ASP A C 1
ATOM 5459 O O . ASP A 1 735 ? 14.504 15.221 69.111 1.00 57.29 733 ASP A O 1
ATOM 5464 N N . ILE A 1 736 ? 12.487 14.282 69.439 1.00 54.18 734 ILE A N 1
ATOM 5465 C CA . ILE A 1 736 ? 11.955 15.435 70.156 1.00 50.29 734 ILE A CA 1
ATOM 5466 C C . ILE A 1 736 ? 12.621 15.517 71.524 1.00 60.58 734 ILE A C 1
ATOM 5467 O O . ILE A 1 736 ? 12.489 14.607 72.352 1.00 63.59 734 ILE A O 1
ATOM 5472 N N . ARG A 1 737 ? 13.339 16.611 71.767 1.00 55.29 735 ARG A N 1
ATOM 5473 C CA . ARG A 1 737 ? 14.072 16.782 73.015 1.00 54.35 735 ARG A CA 1
ATOM 5474 C C . ARG A 1 737 ? 13.263 17.501 74.084 1.00 60.90 735 ARG A C 1
ATOM 5475 O O . ARG A 1 737 ? 13.478 17.260 75.278 1.00 56.20 735 ARG A O 1
ATOM 5483 N N . THR A 1 738 ? 12.343 18.380 73.689 1.00 57.14 736 THR A N 1
ATOM 5484 C CA . THR A 1 738 ? 11.523 19.110 74.643 1.00 52.82 736 THR A CA 1
ATOM 5485 C C . THR A 1 738 ? 10.150 19.353 74.036 1.00 48.48 736 THR A C 1
ATOM 5486 O O . THR A 1 738 ? 10.013 19.536 72.823 1.00 67.91 736 THR A O 1
ATOM 5490 N N . LYS A 1 739 ? 9.132 19.344 74.893 1.00 53.45 737 LYS A N 1
ATOM 5491 C CA . LYS A 1 739 ? 7.760 19.550 74.459 1.00 46.74 737 LYS A CA 1
ATOM 5492 C C . LYS A 1 739 ? 7.005 20.295 75.549 1.00 57.41 737 LYS A C 1
ATOM 5493 O O . LYS A 1 739 ? 7.361 20.226 76.728 1.00 73.71 737 LYS A O 1
ATOM 5499 N N . ALA A 1 740 ? 5.958 21.008 75.142 1.00 62.05 738 ALA A N 1
ATOM 5500 C CA . ALA A 1 740 ? 5.129 21.755 76.077 1.00 60.07 738 ALA A CA 1
ATOM 5501 C C . ALA A 1 740 ? 3.806 22.086 75.404 1.00 66.52 738 ALA A C 1
ATOM 5502 O O . ALA A 1 740 ? 3.776 22.443 74.224 1.00 63.10 738 ALA A O 1
ATOM 5504 N N . LYS A 1 741 ? 2.720 21.969 76.162 1.00 68.98 739 LYS A N 1
ATOM 5505 C CA . LYS A 1 741 ? 1.376 22.200 75.656 1.00 62.19 739 LYS A CA 1
ATOM 5506 C C . LYS A 1 741 ? 0.926 23.624 75.959 1.00 65.48 739 LYS A C 1
ATOM 5507 O O . LYS A 1 741 ? 1.360 24.240 76.937 1.00 68.62 739 LYS A O 1
ATOM 5513 N N . ILE A 1 742 ? 0.044 24.143 75.105 1.00 64.85 740 ILE A N 1
ATOM 5514 C CA . ILE A 1 742 ? -0.490 25.490 75.257 1.00 66.30 740 ILE A CA 1
ATOM 5515 C C . ILE A 1 742 ? -1.882 25.521 74.642 1.00 62.43 740 ILE A C 1
ATOM 5516 O O . ILE A 1 742 ? -2.171 24.805 73.679 1.00 71.10 740 ILE A O 1
ATOM 5521 N N . ARG A 1 743 ? -2.754 26.346 75.216 1.00 60.48 741 ARG A N 1
ATOM 5522 C CA . ARG A 1 743 ? -4.134 26.474 74.766 1.00 73.88 741 ARG A CA 1
ATOM 5523 C C . ARG A 1 743 ? -4.332 27.827 74.097 1.00 72.87 741 ARG A C 1
ATOM 5524 O O . ARG A 1 743 ? -3.917 28.859 74.636 1.00 80.16 741 ARG A O 1
ATOM 5532 N N . LEU A 1 744 ? -4.964 27.819 72.927 1.00 71.17 742 LEU A N 1
ATOM 5533 C CA . LEU A 1 744 ? -5.259 29.030 72.177 1.00 71.74 742 LEU A CA 1
ATOM 5534 C C . LEU A 1 744 ? -6.761 29.278 72.149 1.00 73.27 742 LEU A C 1
ATOM 5535 O O . LEU A 1 744 ? -7.564 28.341 72.150 1.00 71.51 742 LEU A O 1
ATOM 5540 N N . GLN A 1 745 ? -7.133 30.554 72.122 1.00 74.44 743 GLN A N 1
ATOM 5541 C CA . GLN A 1 745 ? -8.539 30.941 72.091 1.00 72.16 743 GLN A CA 1
ATOM 5542 C C . GLN A 1 745 ? -8.752 32.119 71.147 1.00 85.46 743 GLN A C 1
ATOM 5543 O O . GLN A 1 745 ? -8.011 33.102 71.181 1.00 76.31 743 GLN A O 1
ATOM 5550 N N . SER B 1 19 ? 31.418 40.969 56.627 1.00 68.81 17 SER B N 1
ATOM 5551 C CA . SER B 1 19 ? 31.095 40.362 55.343 1.00 86.45 17 SER B CA 1
ATOM 5552 C C . SER B 1 19 ? 30.962 41.416 54.247 1.00 96.14 17 SER B C 1
ATOM 5553 O O . SER B 1 19 ? 30.453 41.132 53.164 1.00 96.88 17 SER B O 1
ATOM 5556 N N . HIS B 1 20 ? 31.423 42.633 54.532 1.00 97.25 18 HIS B N 1
ATOM 5557 C CA . HIS B 1 20 ? 31.327 43.759 53.602 1.00 96.55 18 HIS B CA 1
ATOM 5558 C C . HIS B 1 20 ? 32.740 44.215 53.252 1.00 96.79 18 HIS B C 1
ATOM 5559 O O . HIS B 1 20 ? 33.244 45.199 53.797 1.00 86.09 18 HIS B O 1
ATOM 5566 N N . MET B 1 21 ? 33.377 43.493 52.335 1.00 98.03 19 MET B N 1
ATOM 5567 C CA . MET B 1 21 ? 34.690 43.892 51.856 1.00 89.44 19 MET B CA 1
ATOM 5568 C C . MET B 1 21 ? 34.569 45.091 50.920 1.00 84.20 19 MET B C 1
ATOM 5569 O O . MET B 1 21 ? 33.498 45.395 50.388 1.00 85.71 19 MET B O 1
ATOM 5574 N N . GLN B 1 22 ? 35.691 45.773 50.718 1.00 69.29 20 GLN B N 1
ATOM 5575 C CA . GLN B 1 22 ? 35.718 46.914 49.817 1.00 76.95 20 GLN B CA 1
ATOM 5576 C C . GLN B 1 22 ? 35.804 46.441 48.371 1.00 78.03 20 GLN B C 1
ATOM 5577 O O . GLN B 1 22 ? 36.378 45.389 48.072 1.00 67.39 20 GLN B O 1
ATOM 5583 N N . THR B 1 23 ? 35.217 47.229 47.472 1.00 76.39 21 THR B N 1
ATOM 5584 C CA . THR B 1 23 ? 35.181 46.868 46.060 1.00 70.93 21 THR B CA 1
ATOM 5585 C C . THR B 1 23 ? 36.592 46.776 45.493 1.00 62.37 21 THR B C 1
ATOM 5586 O O . THR B 1 23 ? 37.420 47.667 45.707 1.00 61.15 21 THR B O 1
ATOM 5590 N N . LEU B 1 24 ? 36.864 45.688 44.778 1.00 55.76 22 LEU B N 1
ATOM 5591 C CA . LEU B 1 24 ? 38.176 45.506 44.177 1.00 59.45 22 LEU B CA 1
ATOM 5592 C C . LEU B 1 24 ? 38.451 46.631 43.182 1.00 61.96 22 LEU B C 1
ATOM 5593 O O . LEU B 1 24 ? 37.527 47.104 42.509 1.00 51.42 22 LEU B O 1
ATOM 5598 N N . PRO B 1 25 ? 39.702 47.090 43.070 1.00 64.49 23 PRO B N 1
ATOM 5599 C CA . PRO B 1 25 ? 39.975 48.265 42.223 1.00 58.57 23 PRO B CA 1
ATOM 5600 C C . PRO B 1 25 ? 39.599 48.073 40.764 1.00 60.88 23 PRO B C 1
ATOM 5601 O O . PRO B 1 25 ? 39.093 49.011 40.136 1.00 65.67 23 PRO B O 1
ATOM 5605 N N . TYR B 1 26 ? 39.827 46.885 40.201 1.00 54.42 24 TYR B N 1
ATOM 5606 C CA . TYR B 1 26 ? 39.502 46.673 38.796 1.00 55.25 24 TYR B CA 1
ATOM 5607 C C . TYR B 1 26 ? 38.001 46.555 38.562 1.00 56.31 24 TYR B C 1
ATOM 5608 O O . TYR B 1 26 ? 37.554 46.680 37.417 1.00 57.05 24 TYR B O 1
ATOM 5617 N N . LEU B 1 27 ? 37.217 46.325 39.614 1.00 56.35 25 LEU B N 1
ATOM 5618 C CA . LEU B 1 27 ? 35.763 46.290 39.524 1.00 54.44 25 LEU B CA 1
ATOM 5619 C C . LEU B 1 27 ? 35.114 47.560 40.057 1.00 56.45 25 LEU B C 1
ATOM 5620 O O . LEU B 1 27 ? 33.899 47.577 40.278 1.00 63.05 25 LEU B O 1
ATOM 5625 N N . ASP B 1 28 ? 35.893 48.622 40.267 1.00 57.74 26 ASP B N 1
ATOM 5626 C CA . ASP B 1 28 ? 35.372 49.855 40.835 1.00 63.08 26 ASP B CA 1
ATOM 5627 C C . ASP B 1 28 ? 35.166 50.872 39.724 1.00 65.28 26 ASP B C 1
ATOM 5628 O O . ASP B 1 28 ? 36.155 51.356 39.151 1.00 62.46 26 ASP B O 1
ATOM 5633 N N . PRO B 1 29 ? 33.924 51.228 39.382 1.00 64.51 27 PRO B N 1
ATOM 5634 C CA . PRO B 1 29 ? 33.713 52.227 38.321 1.00 61.90 27 PRO B CA 1
ATOM 5635 C C . PRO B 1 29 ? 34.184 53.622 38.694 1.00 64.62 27 PRO B C 1
ATOM 5636 O O . PRO B 1 29 ? 34.420 54.436 37.793 1.00 62.41 27 PRO B O 1
ATOM 5640 N N . THR B 1 30 ? 34.332 53.925 39.984 1.00 70.68 28 THR B N 1
ATOM 5641 C CA . THR B 1 30 ? 34.736 55.257 40.415 1.00 71.75 28 THR B CA 1
ATOM 5642 C C . THR B 1 30 ? 36.225 55.521 40.235 1.00 70.68 28 THR B C 1
ATOM 5643 O O . THR B 1 30 ? 36.657 56.666 40.408 1.00 79.13 28 THR B O 1
ATOM 5647 N N . LEU B 1 31 ? 37.013 54.507 39.897 1.00 65.44 29 LEU B N 1
ATOM 5648 C CA . LEU B 1 31 ? 38.445 54.674 39.714 1.00 57.10 29 LEU B CA 1
ATOM 5649 C C . LEU B 1 31 ? 38.775 54.921 38.248 1.00 67.51 29 LEU B C 1
ATOM 5650 O O . LEU B 1 31 ? 38.012 54.542 37.353 1.00 54.25 29 LEU B O 1
ATOM 5655 N N . PRO B 1 32 ? 39.904 55.573 37.967 1.00 66.78 30 PRO B N 1
ATOM 5656 C CA . PRO B 1 32 ? 40.308 55.782 36.572 1.00 58.98 30 PRO B CA 1
ATOM 5657 C C . PRO B 1 32 ? 40.548 54.461 35.854 1.00 64.50 30 PRO B C 1
ATOM 5658 O O . PRO B 1 32 ? 40.735 53.409 36.470 1.00 60.30 30 PRO B O 1
ATOM 5662 N N . ILE B 1 33 ? 40.546 54.533 34.521 1.00 64.57 31 ILE B N 1
ATOM 5663 C CA . ILE B 1 33 ? 40.639 53.321 33.713 1.00 55.43 31 ILE B CA 1
ATOM 5664 C C . ILE B 1 33 ? 42.008 52.667 33.868 1.00 53.31 31 ILE B C 1
ATOM 5665 O O . ILE B 1 33 ? 42.111 51.440 33.982 1.00 55.19 31 ILE B O 1
ATOM 5670 N N . GLU B 1 34 ? 43.077 53.467 33.894 1.00 48.59 32 GLU B N 1
ATOM 5671 C CA . GLU B 1 34 ? 44.416 52.895 33.990 1.00 50.83 32 GLU B CA 1
ATOM 5672 C C . GLU B 1 34 ? 44.674 52.285 35.362 1.00 58.76 32 GLU B C 1
ATOM 5673 O O . GLU B 1 34 ? 45.512 51.385 35.490 1.00 47.02 32 GLU B O 1
ATOM 5679 N N . ARG B 1 35 ? 43.970 52.755 36.394 1.00 59.83 33 ARG B N 1
ATOM 5680 C CA . ARG B 1 35 ? 44.090 52.131 37.707 1.00 56.49 33 ARG B CA 1
ATOM 5681 C C . ARG B 1 35 ? 43.434 50.756 37.721 1.00 54.52 33 ARG B C 1
ATOM 5682 O O . ARG B 1 35 ? 43.945 49.824 38.352 1.00 61.40 33 ARG B O 1
ATOM 5690 N N . ARG B 1 36 ? 42.305 50.611 37.025 1.00 49.67 34 ARG B N 1
ATOM 5691 C CA . ARG B 1 36 ? 41.611 49.328 36.999 1.00 57.23 34 ARG B CA 1
ATOM 5692 C C . ARG B 1 36 ? 42.374 48.302 36.170 1.00 54.14 34 ARG B C 1
ATOM 5693 O O . ARG B 1 36 ? 42.403 47.115 36.515 1.00 48.29 34 ARG B O 1
ATOM 5701 N N . ILE B 1 37 ? 42.997 48.740 35.073 1.00 52.74 35 ILE B N 1
ATOM 5702 C CA . ILE B 1 37 ? 43.768 47.823 34.240 1.00 45.77 35 ILE B CA 1
ATOM 5703 C C . ILE B 1 37 ? 44.981 47.302 34.999 1.00 52.49 35 ILE B C 1
ATOM 5704 O O . ILE B 1 37 ? 45.324 46.117 34.909 1.00 52.13 35 ILE B O 1
ATOM 5709 N N . ASP B 1 38 ? 45.647 48.174 35.762 1.00 54.74 36 ASP B N 1
ATOM 5710 C CA . ASP B 1 38 ? 46.805 47.742 36.539 1.00 49.55 36 ASP B CA 1
ATOM 5711 C C . ASP B 1 38 ? 46.412 46.715 37.592 1.00 52.58 36 ASP B C 1
ATOM 5712 O O . ASP B 1 38 ? 47.120 45.722 37.796 1.00 56.75 36 ASP B O 1
ATOM 5717 N N . ASP B 1 39 ? 45.283 46.935 38.272 1.00 50.06 37 ASP B N 1
ATOM 5718 C CA . ASP B 1 39 ? 44.849 45.989 39.296 1.00 58.74 37 ASP B CA 1
ATOM 5719 C C . ASP B 1 39 ? 44.398 44.674 38.675 1.00 52.96 37 ASP B C 1
ATOM 5720 O O . ASP B 1 39 ? 44.680 43.598 39.216 1.00 58.13 37 ASP B O 1
ATOM 5725 N N . ALA B 1 40 ? 43.693 44.738 37.544 1.00 54.01 38 ALA B N 1
ATOM 5726 C CA . ALA B 1 40 ? 43.292 43.516 36.857 1.00 55.27 38 ALA B CA 1
ATOM 5727 C C . ALA B 1 40 ? 44.500 42.744 36.343 1.00 51.89 38 ALA B C 1
ATOM 5728 O O . ALA B 1 40 ? 44.490 41.508 36.347 1.00 46.36 38 ALA B O 1
ATOM 5730 N N . LEU B 1 41 ? 45.545 43.451 35.908 1.00 53.97 39 LEU B N 1
ATOM 5731 C CA . LEU B 1 41 ? 46.749 42.783 35.422 1.00 50.88 39 LEU B CA 1
ATOM 5732 C C . LEU B 1 41 ? 47.472 42.055 36.549 1.00 51.94 39 LEU B C 1
ATOM 5733 O O . LEU B 1 41 ? 48.017 40.964 36.341 1.00 59.38 39 LEU B O 1
ATOM 5738 N N . ALA B 1 42 ? 47.485 42.638 37.749 1.00 56.47 40 ALA B N 1
ATOM 5739 C CA . ALA B 1 42 ? 48.175 42.015 38.873 1.00 53.31 40 ALA B CA 1
ATOM 5740 C C . ALA B 1 42 ? 47.438 40.794 39.405 1.00 52.08 40 ALA B C 1
ATOM 5741 O O . ALA B 1 42 ? 48.047 39.975 40.101 1.00 60.80 40 ALA B O 1
ATOM 5743 N N . ARG B 1 43 ? 46.150 40.652 39.097 1.00 50.80 41 ARG B N 1
ATOM 5744 C CA . ARG B 1 43 ? 45.362 39.523 39.571 1.00 46.77 41 ARG B CA 1
ATOM 5745 C C . ARG B 1 43 ? 45.291 38.380 38.569 1.00 47.82 41 ARG B C 1
ATOM 5746 O O . ARG B 1 43 ? 44.800 37.301 38.918 1.00 50.71 41 ARG B O 1
ATOM 5754 N N . MET B 1 44 ? 45.765 38.584 37.344 1.00 49.28 42 MET B N 1
ATOM 5755 C CA . MET B 1 44 ? 45.728 37.552 36.320 1.00 51.49 42 MET B CA 1
ATOM 5756 C C . MET B 1 44 ? 46.983 36.692 36.385 1.00 45.15 42 MET B C 1
ATOM 5757 O O . MET B 1 44 ? 48.089 37.199 36.600 1.00 42.89 42 MET B O 1
ATOM 5762 N N . THR B 1 45 ? 46.804 35.387 36.205 1.00 40.69 43 THR B N 1
ATOM 5763 C CA . THR B 1 45 ? 47.940 34.486 36.105 1.00 39.55 43 THR B CA 1
ATOM 5764 C C . THR B 1 45 ? 48.573 34.596 34.720 1.00 48.63 43 THR B C 1
ATOM 5765 O O . THR B 1 45 ? 48.023 35.209 33.801 1.00 49.28 43 THR B O 1
ATOM 5769 N N . THR B 1 46 ? 49.754 33.990 34.574 1.00 41.84 44 THR B N 1
ATOM 5770 C CA . THR B 1 46 ? 50.422 33.994 33.277 1.00 37.35 44 THR B CA 1
ATOM 5771 C C . THR B 1 46 ? 49.593 33.256 32.232 1.00 46.00 44 THR B C 1
ATOM 5772 O O . THR B 1 46 ? 49.510 33.688 31.075 1.00 46.01 44 THR B O 1
ATOM 5776 N N . ALA B 1 47 ? 48.955 32.151 32.625 1.00 52.87 45 ALA B N 1
ATOM 5777 C CA . ALA B 1 47 ? 48.086 31.432 31.698 1.00 44.02 45 ALA B CA 1
ATOM 5778 C C . ALA B 1 47 ? 46.880 32.277 31.306 1.00 50.46 45 ALA B C 1
ATOM 5779 O O . ALA B 1 47 ? 46.444 32.246 30.149 1.00 56.19 45 ALA B O 1
ATOM 5781 N N . GLU B 1 48 ? 46.328 33.039 32.253 1.00 51.09 46 GLU B N 1
ATOM 5782 C CA . GLU B 1 48 ? 45.212 33.922 31.932 1.00 47.01 46 GLU B CA 1
ATOM 5783 C C . GLU B 1 48 ? 45.654 35.090 31.060 1.00 47.56 46 GLU B C 1
ATOM 5784 O O . GLU B 1 48 ? 44.868 35.582 30.242 1.00 50.86 46 GLU B O 1
ATOM 5790 N N . LYS B 1 49 ? 46.897 35.548 31.221 1.00 47.56 47 LYS B N 1
ATOM 5791 C CA . LYS B 1 49 ? 47.404 36.626 30.378 1.00 45.66 47 LYS B CA 1
ATOM 5792 C C . LYS B 1 49 ? 47.612 36.153 28.946 1.00 53.37 47 LYS B C 1
ATOM 5793 O O . LYS B 1 49 ? 47.336 36.892 27.993 1.00 55.49 47 LYS B O 1
ATOM 5799 N N . ILE B 1 50 ? 48.098 34.923 28.775 1.00 51.42 48 ILE B N 1
ATOM 5800 C CA . ILE B 1 50 ? 48.354 34.397 27.439 1.00 50.99 48 ILE B CA 1
ATOM 5801 C C . ILE B 1 50 ? 47.052 34.015 26.746 1.00 45.26 48 ILE B C 1
ATOM 5802 O O . ILE B 1 50 ? 46.907 34.193 25.532 1.00 51.13 48 ILE B O 1
ATOM 5807 N N . ALA B 1 51 ? 46.080 33.498 27.501 1.00 45.90 49 ALA B N 1
ATOM 5808 C CA . ALA B 1 51 ? 44.783 33.185 26.913 1.00 47.31 49 ALA B CA 1
ATOM 5809 C C . ALA B 1 51 ? 44.046 34.444 26.473 1.00 53.67 49 ALA B C 1
ATOM 5810 O O . ALA B 1 51 ? 43.218 34.389 25.558 1.00 47.07 49 ALA B O 1
ATOM 5812 N N . LEU B 1 52 ? 44.343 35.584 27.102 1.00 47.14 50 LEU B N 1
ATOM 5813 C CA . LEU B 1 52 ? 43.641 36.820 26.776 1.00 41.14 50 LEU B CA 1
ATOM 5814 C C . LEU B 1 52 ? 44.069 37.382 25.425 1.00 50.98 50 LEU B C 1
ATOM 5815 O O . LEU B 1 52 ? 43.290 38.090 24.777 1.00 50.85 50 LEU B O 1
ATOM 5820 N N . ILE B 1 53 ? 45.293 37.076 24.976 1.00 55.74 51 ILE B N 1
ATOM 5821 C CA . ILE B 1 53 ? 45.847 37.722 23.790 1.00 46.92 51 ILE B CA 1
ATOM 5822 C C . ILE B 1 53 ? 45.630 36.923 22.511 1.00 48.45 51 ILE B C 1
ATOM 5823 O O . ILE B 1 53 ? 45.982 37.406 21.426 1.00 45.32 51 ILE B O 1
ATOM 5828 N N . HIS B 1 54 ? 45.070 35.719 22.595 1.00 46.04 52 HIS B N 1
ATOM 5829 C CA . HIS B 1 54 ? 44.731 34.955 21.404 1.00 45.64 52 HIS B CA 1
ATOM 5830 C C . HIS B 1 54 ? 43.286 34.485 21.501 1.00 49.80 52 HIS B C 1
ATOM 5831 O O . HIS B 1 54 ? 42.619 34.654 22.525 1.00 58.23 52 HIS B O 1
ATOM 5838 N N . ALA B 1 55 ? 42.803 33.897 20.414 1.00 49.64 53 ALA B N 1
ATOM 5839 C CA . ALA B 1 55 ? 41.389 33.591 20.262 1.00 53.70 53 ALA B CA 1
ATOM 5840 C C . ALA B 1 55 ? 41.024 32.266 20.923 1.00 56.01 53 ALA B C 1
ATOM 5841 O O . ALA B 1 55 ? 41.864 31.387 21.128 1.00 52.98 53 ALA B O 1
ATOM 5843 N N . GLN B 1 56 ? 39.738 32.138 21.258 1.00 55.61 54 GLN B N 1
ATOM 5844 C CA . GLN B 1 56 ? 39.164 30.870 21.680 1.00 52.91 54 GLN B CA 1
ATOM 5845 C C . GLN B 1 56 ? 38.181 30.296 20.671 1.00 53.43 54 GLN B C 1
ATOM 5846 O O . GLN B 1 56 ? 37.861 29.106 20.753 1.00 49.13 54 GLN B O 1
ATOM 5852 N N . SER B 1 57 ? 37.703 31.104 19.732 1.00 52.84 55 SER B N 1
ATOM 5853 C CA . SER B 1 57 ? 36.813 30.639 18.675 1.00 54.80 55 SER B CA 1
ATOM 5854 C C . SER B 1 57 ? 37.233 31.331 17.383 1.00 55.18 55 SER B C 1
ATOM 5855 O O . SER B 1 57 ? 38.340 31.870 17.270 1.00 59.93 55 SER B O 1
ATOM 5858 N N . LYS B 1 58 ? 36.341 31.327 16.390 1.00 50.65 56 LYS B N 1
ATOM 5859 C CA . LYS B 1 58 ? 36.644 31.984 15.124 1.00 46.99 56 LYS B CA 1
ATOM 5860 C C . LYS B 1 58 ? 36.609 33.502 15.255 1.00 46.17 56 LYS B C 1
ATOM 5861 O O . LYS B 1 58 ? 37.391 34.196 14.596 1.00 46.97 56 LYS B O 1
ATOM 5867 N N . PHE B 1 59 ? 35.725 34.036 16.105 1.00 43.95 57 PHE B N 1
ATOM 5868 C CA . PHE B 1 59 ? 35.565 35.480 16.231 1.00 46.65 57 PHE B CA 1
ATOM 5869 C C . PHE B 1 59 ? 35.469 35.923 17.686 1.00 47.29 57 PHE B C 1
ATOM 5870 O O . PHE B 1 59 ? 34.823 36.935 17.984 1.00 44.47 57 PHE B O 1
ATOM 5878 N N . SER B 1 60 ? 36.099 35.196 18.607 1.00 48.79 58 SER B N 1
ATOM 5879 C CA . SER B 1 60 ? 35.972 35.528 20.019 1.00 47.33 58 SER B CA 1
ATOM 5880 C C . SER B 1 60 ? 37.260 35.206 20.763 1.00 48.55 58 SER B C 1
ATOM 5881 O O . SER B 1 60 ? 37.989 34.276 20.408 1.00 50.50 58 SER B O 1
ATOM 5884 N N . SER B 1 61 ? 37.523 35.991 21.808 1.00 41.64 59 SER B N 1
ATOM 5885 C CA . SER B 1 61 ? 38.588 35.771 22.768 1.00 46.12 59 SER B CA 1
ATOM 5886 C C . SER B 1 61 ? 37.992 35.466 24.141 1.00 48.08 59 SER B C 1
ATOM 5887 O O . SER B 1 61 ? 36.916 35.970 24.480 1.00 49.26 59 SER B O 1
ATOM 5890 N N . PRO B 1 62 ? 38.660 34.645 24.957 1.00 48.80 60 PRO B N 1
ATOM 5891 C CA . PRO B 1 62 ? 38.013 34.170 26.190 1.00 50.00 60 PRO B CA 1
ATOM 5892 C C . PRO B 1 62 ? 37.887 35.228 27.271 1.00 48.36 60 PRO B C 1
ATOM 5893 O O . PRO B 1 62 ? 36.936 35.175 28.059 1.00 52.94 60 PRO B O 1
ATOM 5897 N N . GLY B 1 63 ? 38.808 36.186 27.340 1.00 47.22 61 GLY B N 1
ATOM 5898 C CA . GLY B 1 63 ? 38.762 37.102 28.460 1.00 48.55 61 GLY B CA 1
ATOM 5899 C C . GLY B 1 63 ? 39.287 36.436 29.722 1.00 55.64 61 GLY B C 1
ATOM 5900 O O . GLY B 1 63 ? 40.071 35.482 29.677 1.00 56.92 61 GLY B O 1
ATOM 5901 N N . VAL B 1 64 ? 38.851 36.946 30.867 1.00 50.54 62 VAL B N 1
ATOM 5902 C CA . VAL B 1 64 ? 39.205 36.377 32.167 1.00 43.83 62 VAL B CA 1
ATOM 5903 C C . 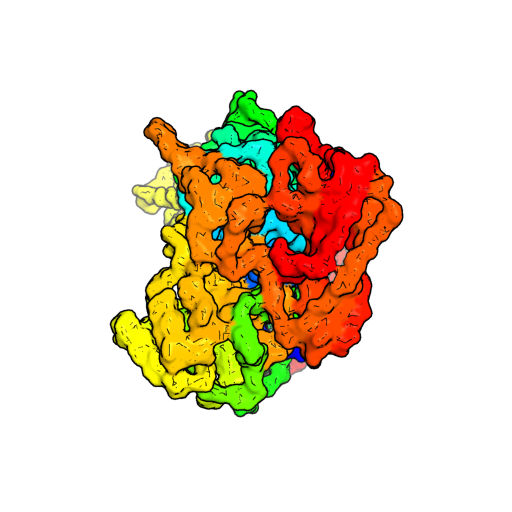VAL B 1 64 ? 37.893 36.031 32.860 1.00 43.14 62 VAL B C 1
ATOM 5904 O O . VAL B 1 64 ? 37.287 36.862 33.543 1.00 46.85 62 VAL B O 1
ATOM 5908 N N . LYS B 1 65 ? 37.444 34.785 32.687 1.00 47.24 63 LYS B N 1
ATOM 5909 C CA . LYS B 1 65 ? 36.173 34.363 33.266 1.00 37.21 63 LYS B CA 1
ATOM 5910 C C . LYS B 1 65 ? 36.224 34.333 34.787 1.00 43.57 63 LYS B C 1
ATOM 5911 O O . LYS B 1 65 ? 35.191 34.507 35.444 1.00 45.11 63 LYS B O 1
ATOM 5917 N N . ARG B 1 66 ? 37.410 34.118 35.362 1.00 41.10 64 ARG B N 1
ATOM 5918 C CA . ARG B 1 66 ? 37.529 34.047 36.814 1.00 44.12 64 ARG B CA 1
ATOM 5919 C C . ARG B 1 66 ? 37.330 35.414 37.456 1.00 43.24 64 ARG B C 1
ATOM 5920 O O . ARG B 1 66 ? 36.716 35.522 38.524 1.00 48.95 64 ARG B O 1
ATOM 5928 N N . LEU B 1 67 ? 37.837 36.470 36.821 1.00 43.83 65 LEU B N 1
ATOM 5929 C CA . LEU B 1 67 ? 37.739 37.817 37.364 1.00 45.94 65 LEU B CA 1
ATOM 5930 C C . LEU B 1 67 ? 36.508 38.572 36.881 1.00 46.84 65 LEU B C 1
ATOM 5931 O O . LEU B 1 67 ? 36.238 39.668 37.384 1.00 38.23 65 LEU B O 1
ATOM 5936 N N . GLY B 1 68 ? 35.760 38.020 35.929 1.00 40.03 66 GLY B N 1
ATOM 5937 C CA . GLY B 1 68 ? 34.596 38.692 35.393 1.00 41.51 66 GLY B CA 1
ATOM 5938 C C . GLY B 1 68 ? 34.865 39.618 34.229 1.00 46.61 66 GLY B C 1
ATOM 5939 O O . GLY B 1 68 ? 33.981 40.404 33.868 1.00 47.25 66 GLY B O 1
ATOM 5940 N N . ILE B 1 69 ? 36.054 39.559 33.637 1.00 47.16 67 ILE B N 1
ATOM 5941 C CA . ILE B 1 69 ? 36.393 40.371 32.472 1.00 44.40 67 ILE B CA 1
ATOM 5942 C C . ILE B 1 69 ? 35.762 39.718 31.247 1.00 47.32 67 ILE B C 1
ATOM 5943 O O . ILE B 1 69 ? 36.130 38.589 30.892 1.00 39.96 67 ILE B O 1
ATOM 5948 N N . PRO B 1 70 ? 34.825 40.383 30.573 1.00 45.72 68 PRO B N 1
ATOM 5949 C CA . PRO B 1 70 ? 34.011 39.705 29.557 1.00 44.00 68 PRO B CA 1
ATOM 5950 C C . PRO B 1 70 ? 34.811 39.365 28.308 1.00 42.37 68 PRO B C 1
ATOM 5951 O O . PRO B 1 70 ? 35.959 39.775 28.121 1.00 39.46 68 PRO B O 1
ATOM 5955 N N . GLU B 1 71 ? 34.163 38.595 27.439 1.00 45.48 69 GLU B N 1
ATOM 5956 C CA . GLU B 1 71 ? 34.753 38.188 26.174 1.00 39.94 69 GLU B CA 1
ATOM 5957 C C . GLU B 1 71 ? 34.684 39.318 25.155 1.00 43.62 69 GLU B C 1
ATOM 5958 O O . GLU B 1 71 ? 33.782 40.161 25.188 1.00 43.18 69 GLU B O 1
ATOM 5964 N N . LEU B 1 72 ? 35.648 39.325 24.241 1.00 38.26 70 LEU B N 1
ATOM 5965 C CA . LEU B 1 72 ? 35.653 40.242 23.110 1.00 37.62 70 LEU B CA 1
ATOM 5966 C C . LEU B 1 72 ? 35.165 39.489 21.879 1.00 41.20 70 LEU B C 1
ATOM 5967 O O . LEU B 1 72 ? 35.780 38.500 21.468 1.00 40.79 70 LEU B O 1
ATOM 5972 N N . TRP B 1 73 ? 34.060 39.952 21.300 1.00 42.22 71 TRP B N 1
ATOM 5973 C CA . TRP B 1 73 ? 33.456 39.319 20.132 1.00 40.61 71 TRP B CA 1
ATOM 5974 C C . TRP B 1 73 ? 33.668 40.213 18.917 1.00 44.35 71 TRP B C 1
ATOM 5975 O O . TRP B 1 73 ? 33.070 41.290 18.815 1.00 51.02 71 TRP B O 1
ATOM 5986 N N . MET B 1 74 ? 34.521 39.764 18.002 1.00 36.92 72 MET B N 1
ATOM 5987 C CA . MET B 1 74 ? 34.747 40.476 16.755 1.00 46.26 72 MET B CA 1
ATOM 5988 C C . MET B 1 74 ? 33.656 40.122 15.753 1.00 43.47 72 MET B C 1
ATOM 5989 O O . MET B 1 74 ? 33.236 38.966 15.654 1.00 40.38 72 MET B O 1
ATOM 5994 N N . THR B 1 75 ? 33.189 41.125 15.013 1.00 45.46 73 THR B N 1
ATOM 5995 C CA . THR B 1 75 ? 32.202 40.910 13.965 1.00 39.47 73 THR B CA 1
ATOM 5996 C C . THR B 1 75 ? 32.724 41.479 12.656 1.00 43.27 73 THR B C 1
ATOM 5997 O O . THR B 1 75 ? 33.412 42.504 12.640 1.00 49.45 73 THR B O 1
ATOM 6001 N N . ASP B 1 76 ? 32.401 40.802 11.561 1.00 49.65 74 ASP B N 1
ATOM 6002 C CA . ASP B 1 76 ? 32.869 41.215 10.250 1.00 51.19 74 ASP B CA 1
ATOM 6003 C C . ASP B 1 76 ? 31.927 42.249 9.644 1.00 53.10 74 ASP B C 1
ATOM 6004 O O . ASP B 1 76 ? 30.851 42.541 10.170 1.00 41.90 74 ASP B O 1
ATOM 6009 N N . GLY B 1 77 ? 32.354 42.809 8.518 1.00 61.22 75 GLY B N 1
ATOM 6010 C CA . GLY B 1 77 ? 31.534 43.722 7.764 1.00 63.43 75 GLY B CA 1
ATOM 6011 C C . GLY B 1 77 ? 31.728 45.169 8.162 1.00 57.71 75 GLY B C 1
ATOM 6012 O O . GLY B 1 77 ? 31.256 45.621 9.210 1.00 45.71 75 GLY B O 1
ATOM 6013 N N . PRO B 1 78 ? 32.450 45.925 7.332 1.00 49.94 76 PRO B N 1
ATOM 6014 C CA . PRO B 1 78 ? 32.446 47.387 7.483 1.00 43.32 76 PRO B CA 1
ATOM 6015 C C . PRO B 1 78 ? 31.150 48.026 7.018 1.00 46.27 76 PRO B C 1
ATOM 6016 O O . PRO B 1 78 ? 30.926 49.210 7.303 1.00 54.21 76 PRO B O 1
ATOM 6020 N N . HIS B 1 79 ? 30.291 47.280 6.323 1.00 43.86 77 HIS B N 1
ATOM 6021 C CA . HIS B 1 79 ? 29.019 47.784 5.827 1.00 51.44 77 HIS B CA 1
ATOM 6022 C C . HIS B 1 79 ? 27.823 47.176 6.547 1.00 54.34 77 HIS B C 1
ATOM 6023 O O . HIS B 1 79 ? 26.682 47.533 6.236 1.00 51.76 77 HIS B O 1
ATOM 6030 N N . GLY B 1 80 ? 28.051 46.270 7.489 1.00 49.10 78 GLY B N 1
ATOM 6031 C CA . GLY B 1 80 ? 26.959 45.625 8.194 1.00 44.44 78 GLY B CA 1
ATOM 6032 C C . GLY B 1 80 ? 27.506 44.601 9.163 1.00 51.97 78 GLY B C 1
ATOM 6033 O O . GLY B 1 80 ? 28.720 44.452 9.328 1.00 55.57 78 GLY B O 1
ATOM 6034 N N . ILE B 1 81 ? 26.586 43.888 9.804 1.00 43.63 79 ILE B N 1
ATOM 6035 C CA . ILE B 1 81 ? 26.933 42.860 10.779 1.00 42.12 79 ILE B CA 1
ATOM 6036 C C . ILE B 1 81 ? 26.843 41.502 10.098 1.00 41.19 79 ILE B C 1
ATOM 6037 O O . ILE B 1 81 ? 25.770 41.102 9.629 1.00 41.39 79 ILE B O 1
ATOM 6042 N N . ARG B 1 82 ? 27.969 40.797 10.043 1.00 42.71 80 ARG B N 1
ATOM 6043 C CA . ARG B 1 82 ? 27.990 39.468 9.453 1.00 39.32 80 ARG B CA 1
ATOM 6044 C C . ARG B 1 82 ? 27.097 38.525 10.258 1.00 36.00 80 ARG B C 1
ATOM 6045 O O . ARG B 1 82 ? 27.035 38.629 11.488 1.00 38.83 80 ARG B O 1
ATOM 6053 N N . PRO B 1 83 ? 26.376 37.616 9.601 1.00 45.32 81 PRO B N 1
ATOM 6054 C CA . PRO B 1 83 ? 25.582 36.630 10.342 1.00 38.87 81 PRO B CA 1
ATOM 6055 C C . PRO B 1 83 ? 26.455 35.773 11.245 1.00 44.81 81 PRO B C 1
ATOM 6056 O O . PRO B 1 83 ? 27.658 35.611 11.027 1.00 42.69 81 PRO B O 1
ATOM 6060 N N . GLU B 1 84 ? 25.824 35.221 12.278 1.00 48.80 82 GLU B N 1
ATOM 6061 C CA . GLU B 1 84 ? 26.542 34.401 13.244 1.00 48.29 82 GLU B CA 1
ATOM 6062 C C . GLU B 1 84 ? 27.040 33.120 12.585 1.00 46.22 82 GLU B C 1
ATOM 6063 O O . GLU B 1 84 ? 26.295 32.446 11.867 1.00 39.52 82 GLU B O 1
ATOM 6069 N N . VAL B 1 85 ? 28.304 32.791 12.825 1.00 43.60 83 VAL B N 1
ATOM 6070 C CA . VAL B 1 85 ? 28.911 31.585 12.287 1.00 53.35 83 VAL B CA 1
ATOM 6071 C C . VAL B 1 85 ? 29.040 30.558 13.407 1.00 51.15 83 VAL B C 1
ATOM 6072 O O . VAL B 1 85 ? 28.848 30.861 14.585 1.00 53.78 83 VAL B O 1
ATOM 6076 N N . LEU B 1 86 ? 29.372 29.326 13.025 1.00 58.34 84 LEU B N 1
ATOM 6077 C CA . LEU B 1 86 ? 29.624 28.291 14.013 1.00 48.60 84 LEU B CA 1
ATOM 6078 C C . LEU B 1 86 ? 30.852 28.651 14.850 1.00 50.72 84 LEU B C 1
ATOM 6079 O O . LEU B 1 86 ? 31.622 29.559 14.523 1.00 55.72 84 LEU B O 1
ATOM 6084 N N . TRP B 1 87 ? 31.027 27.916 15.951 1.00 56.71 85 TRP B N 1
ATOM 6085 C CA . TRP B 1 87 ? 32.066 28.262 16.917 1.00 43.31 85 TRP B CA 1
ATOM 6086 C C . TRP B 1 87 ? 33.456 28.197 16.294 1.00 51.11 85 TRP B C 1
ATOM 6087 O O . TRP B 1 87 ? 34.306 29.052 16.569 1.00 50.96 85 TRP B O 1
ATOM 6098 N N . ASP B 1 88 ? 33.702 27.206 15.441 1.00 53.13 86 ASP B N 1
ATOM 6099 C CA . ASP B 1 88 ? 35.021 27.003 14.857 1.00 54.66 86 ASP B CA 1
ATOM 6100 C C . ASP B 1 88 ? 35.075 27.191 13.349 1.00 58.98 86 ASP B C 1
ATOM 6101 O O . ASP B 1 88 ? 36.141 27.527 12.827 1.00 58.38 86 ASP B O 1
ATOM 6106 N N . GLU B 1 89 ? 33.972 26.990 12.639 1.00 61.62 87 GLU B N 1
ATOM 6107 C CA . GLU B 1 89 ? 33.969 26.995 11.184 1.00 61.40 87 GLU B CA 1
ATOM 6108 C C . GLU B 1 89 ? 33.511 28.346 10.642 1.00 59.77 87 GLU B C 1
ATOM 6109 O O . GLU B 1 89 ? 32.952 29.181 11.357 1.00 62.73 87 GLU B O 1
ATOM 6115 N N . TRP B 1 90 ? 33.767 28.555 9.349 1.00 60.63 88 TRP B N 1
ATOM 6116 C CA . TRP B 1 90 ? 33.212 29.699 8.639 1.00 58.47 88 TRP B CA 1
ATOM 6117 C C . TRP B 1 90 ? 31.748 29.504 8.275 1.00 54.65 88 TRP B C 1
ATOM 6118 O O . TRP B 1 90 ? 31.099 30.466 7.850 1.00 55.54 88 TRP B O 1
ATOM 6129 N N . GLU B 1 91 ? 31.222 28.291 8.429 1.00 48.29 89 GLU B N 1
ATOM 6130 C CA . GLU B 1 91 ? 29.846 28.003 8.053 1.00 56.02 89 GLU B CA 1
ATOM 6131 C C . GLU B 1 91 ? 28.875 28.795 8.921 1.00 56.24 89 GLU B C 1
ATOM 6132 O O . GLU B 1 91 ? 29.129 29.058 10.100 1.00 60.56 89 GLU B O 1
ATOM 6138 N N . GLN B 1 92 ? 27.750 29.177 8.322 1.00 50.92 90 GLN B N 1
ATOM 6139 C CA . GLN B 1 92 ? 26.734 29.925 9.047 1.00 54.71 90 GLN B CA 1
ATOM 6140 C C . GLN B 1 92 ? 26.109 29.060 10.134 1.00 49.42 90 GLN B C 1
ATOM 6141 O O . GLN B 1 92 ? 25.779 27.892 9.911 1.00 44.77 90 GLN B O 1
ATOM 6147 N N . ALA B 1 93 ? 25.946 29.646 11.323 1.00 48.11 91 ALA B N 1
ATOM 6148 C CA . ALA B 1 93 ? 25.396 28.918 12.460 1.00 43.53 91 ALA B CA 1
ATOM 6149 C C . ALA B 1 93 ? 23.913 28.610 12.308 1.00 44.66 91 ALA B C 1
ATOM 6150 O O . ALA B 1 93 ? 23.387 27.797 13.077 1.00 45.90 91 ALA B O 1
ATOM 6152 N N . GLY B 1 94 ? 23.230 29.228 11.348 1.00 44.73 92 GLY B N 1
ATOM 6153 C CA . GLY B 1 94 ? 21.817 28.973 11.158 1.00 38.09 92 GLY B CA 1
ATOM 6154 C C . GLY B 1 94 ? 20.899 29.775 12.048 1.00 44.47 92 GLY B C 1
ATOM 6155 O O . GLY B 1 94 ? 19.747 29.377 12.247 1.00 44.40 92 GLY B O 1
ATOM 6156 N N . TRP B 1 95 ? 21.370 30.892 12.594 1.00 40.78 93 TRP B N 1
ATOM 6157 C CA . TRP B 1 95 ? 20.533 31.724 13.443 1.00 42.33 93 TRP B CA 1
ATOM 6158 C C . TRP B 1 95 ? 19.534 32.507 12.601 1.00 46.24 93 TRP B C 1
ATOM 6159 O O . TRP B 1 95 ? 19.808 32.880 11.456 1.00 38.19 93 TRP B O 1
ATOM 6170 N N . THR B 1 96 ? 18.361 32.757 13.184 1.00 45.61 94 THR B N 1
ATOM 6171 C CA . THR B 1 96 ? 17.282 33.465 12.507 1.00 40.26 94 THR B CA 1
ATOM 6172 C C . THR B 1 96 ? 17.064 34.866 13.069 1.00 50.45 94 THR B C 1
ATOM 6173 O O . THR B 1 96 ? 16.021 35.477 12.813 1.00 53.08 94 THR B O 1
ATOM 6177 N N . ASN B 1 97 ? 18.027 35.389 13.829 1.00 48.48 95 ASN B N 1
ATOM 6178 C CA . ASN B 1 97 ? 17.914 36.716 14.423 1.00 41.33 95 ASN B CA 1
ATOM 6179 C C . ASN B 1 97 ? 19.031 37.653 13.984 1.00 39.39 95 ASN B C 1
ATOM 6180 O O . ASN B 1 97 ? 19.138 38.764 14.518 1.00 37.14 95 ASN B O 1
ATOM 6185 N N . ASP B 1 98 ? 19.863 37.242 13.028 1.00 47.38 96 ASP B N 1
ATOM 6186 C CA . ASP B 1 98 ? 21.015 38.025 12.598 1.00 45.14 96 ASP B CA 1
ATOM 6187 C C . ASP B 1 98 ? 20.798 38.681 11.236 1.00 50.99 96 ASP B C 1
ATOM 6188 O O . ASP B 1 98 ? 21.760 38.963 10.517 1.00 50.36 96 ASP B O 1
ATOM 6193 N N . SER B 1 99 ? 19.543 38.932 10.868 1.00 41.46 97 SER B N 1
ATOM 6194 C CA . SER B 1 99 ? 19.244 39.699 9.664 1.00 47.33 97 SER B CA 1
ATOM 6195 C C . SER B 1 99 ? 19.491 41.176 9.948 1.00 50.75 97 SER B C 1
ATOM 6196 O O . SER B 1 99 ? 18.858 41.757 10.836 1.00 55.23 97 SER B O 1
ATOM 6199 N N . CYS B 1 100 ? 20.409 41.780 9.202 1.00 41.23 98 CYS B N 1
ATOM 6200 C CA . CYS B 1 100 ? 20.876 43.133 9.460 1.00 39.38 98 CYS B CA 1
ATOM 6201 C C . CYS B 1 100 ? 20.399 44.083 8.366 1.00 47.52 98 CYS B C 1
ATOM 6202 O O . CYS B 1 100 ? 19.680 43.702 7.438 1.00 45.16 98 CYS B O 1
ATOM 6205 N N . VAL B 1 101 ? 20.817 45.339 8.491 1.00 41.10 99 VAL B N 1
ATOM 6206 C CA . VAL B 1 101 ? 20.624 46.351 7.460 1.00 39.27 99 VAL B CA 1
ATOM 6207 C C . VAL B 1 101 ? 21.946 46.523 6.727 1.00 51.01 99 VAL B C 1
ATOM 6208 O O . VAL B 1 101 ? 22.947 46.937 7.324 1.00 54.51 99 VAL B O 1
ATOM 6212 N N . ALA B 1 102 ? 21.957 46.200 5.437 1.00 49.78 100 ALA B N 1
ATOM 6213 C CA . ALA B 1 102 ? 23.169 46.299 4.632 1.00 49.19 100 ALA B CA 1
ATOM 6214 C C . ALA B 1 102 ? 23.362 47.747 4.203 1.00 49.84 100 ALA B C 1
ATOM 6215 O O . ALA B 1 102 ? 22.580 48.278 3.407 1.00 54.30 100 ALA B O 1
ATOM 6217 N N . PHE B 1 103 ? 24.397 48.387 4.730 1.00 46.26 101 PHE B N 1
ATOM 6218 C CA . PHE B 1 103 ? 24.704 49.761 4.381 1.00 47.40 101 PHE B CA 1
ATOM 6219 C C . PHE B 1 103 ? 25.537 49.811 3.102 1.00 43.85 101 PHE B C 1
ATOM 6220 O O . PHE B 1 103 ? 26.134 48.809 2.700 1.00 38.89 101 PHE B O 1
ATOM 6228 N N . PRO B 1 104 ? 25.575 50.963 2.428 1.00 44.54 102 PRO B N 1
ATOM 6229 C CA . PRO B 1 104 ? 26.390 51.072 1.212 1.00 44.48 102 PRO B CA 1
ATOM 6230 C C . PRO B 1 104 ? 27.865 50.835 1.500 1.00 43.16 102 PRO B C 1
ATOM 6231 O O . PRO B 1 104 ? 28.361 51.110 2.595 1.00 44.68 102 PRO B O 1
ATOM 6235 N N . ALA B 1 105 ? 28.565 50.318 0.492 1.00 46.31 103 ALA B N 1
ATOM 6236 C CA . ALA B 1 105 ? 29.983 50.025 0.628 1.00 41.37 103 ALA B CA 1
ATOM 6237 C C . ALA B 1 105 ? 30.772 51.298 0.921 1.00 40.07 103 ALA B C 1
ATOM 6238 O O . ALA B 1 105 ? 30.324 52.417 0.656 1.00 45.51 103 ALA B O 1
ATOM 6240 N N . LEU B 1 106 ? 31.970 51.113 1.481 1.00 46.97 104 LEU B N 1
ATOM 6241 C CA . LEU B 1 106 ? 32.792 52.258 1.860 1.00 55.45 104 LEU B CA 1
ATOM 6242 C C . LEU B 1 106 ? 33.239 53.060 0.645 1.00 52.02 104 LEU B C 1
ATOM 6243 O O . LEU B 1 106 ? 33.470 54.270 0.755 1.00 52.09 104 LEU B O 1
ATOM 6248 N N . THR B 1 107 ? 33.369 52.414 -0.515 1.00 47.21 105 THR B N 1
ATOM 6249 C CA . THR B 1 107 ? 33.649 53.156 -1.736 1.00 46.71 105 THR B CA 1
ATOM 6250 C C . THR B 1 107 ? 32.473 54.036 -2.141 1.00 47.52 105 THR B C 1
ATOM 6251 O O . THR B 1 107 ? 32.668 55.012 -2.874 1.00 53.39 105 THR B O 1
ATOM 6255 N N . ALA B 1 108 ? 31.262 53.721 -1.675 1.00 52.24 106 ALA B N 1
ATOM 6256 C CA . ALA B 1 108 ? 30.126 54.603 -1.914 1.00 47.86 106 ALA B CA 1
ATOM 6257 C C . ALA B 1 108 ? 30.038 55.687 -0.847 1.00 48.37 106 ALA B C 1
ATOM 6258 O O . ALA B 1 108 ? 29.740 56.845 -1.158 1.00 56.33 106 ALA B O 1
ATOM 6260 N N . LEU B 1 109 ? 30.299 55.329 0.413 1.00 47.90 107 LEU B N 1
ATOM 6261 C CA . LEU B 1 109 ? 30.314 56.324 1.480 1.00 48.36 107 LEU B CA 1
ATOM 6262 C C . LEU B 1 109 ? 31.362 57.397 1.213 1.00 48.63 107 LEU B C 1
ATOM 6263 O O . LEU B 1 109 ? 31.114 58.587 1.442 1.00 53.45 107 LEU B O 1
ATOM 6268 N N . ALA B 1 110 ? 32.537 56.996 0.722 1.00 46.37 108 ALA B N 1
ATOM 6269 C CA . ALA B 1 110 ? 33.560 57.974 0.367 1.00 48.08 108 ALA B CA 1
ATOM 6270 C C . ALA B 1 110 ? 33.135 58.820 -0.824 1.00 50.48 108 ALA B C 1
ATOM 6271 O O . ALA B 1 110 ? 33.541 59.983 -0.932 1.00 50.54 108 ALA B O 1
ATOM 6273 N N . ALA B 1 111 ? 32.320 58.260 -1.722 1.00 54.49 109 ALA B N 1
ATOM 6274 C CA . ALA B 1 111 ? 31.836 59.019 -2.868 1.00 53.23 109 ALA B CA 1
ATOM 6275 C C . ALA B 1 111 ? 30.835 60.095 -2.469 1.00 54.51 109 ALA B C 1
ATOM 6276 O O . ALA B 1 111 ? 30.553 60.988 -3.274 1.00 52.74 109 ALA B O 1
ATOM 6278 N N . THR B 1 112 ? 30.291 60.029 -1.251 1.00 53.25 110 THR B N 1
ATOM 6279 C CA . THR B 1 112 ? 29.385 61.076 -0.794 1.00 53.81 110 THR B CA 1
ATOM 6280 C C . THR B 1 112 ? 30.129 62.372 -0.502 1.00 50.53 110 THR B C 1
ATOM 6281 O O . THR B 1 112 ? 29.559 63.458 -0.660 1.00 55.00 110 THR B O 1
ATOM 6285 N N . TRP B 1 113 ? 31.392 62.277 -0.077 1.00 46.41 111 TRP B N 1
ATOM 6286 C CA . TRP B 1 113 ? 32.181 63.434 0.347 1.00 47.98 111 TRP B CA 1
ATOM 6287 C C . TRP B 1 113 ? 31.481 64.205 1.462 1.00 51.50 111 TRP B C 1
ATOM 6288 O O . TRP B 1 113 ? 31.666 65.416 1.609 1.00 54.67 111 TRP B O 1
ATOM 6299 N N . ASN B 1 114 ? 30.675 63.501 2.253 1.00 55.70 112 ASN B N 1
ATOM 6300 C CA . ASN B 1 114 ? 29.884 64.086 3.330 1.00 51.72 112 ASN B CA 1
ATOM 6301 C C . ASN B 1 114 ? 30.347 63.467 4.642 1.00 58.94 112 ASN B C 1
ATOM 6302 O O . ASN B 1 114 ? 30.029 62.309 4.933 1.00 59.38 112 ASN B O 1
ATOM 6307 N N . SER B 1 115 ? 31.097 64.238 5.434 1.00 57.75 113 SER B N 1
ATOM 6308 C CA . SER B 1 115 ? 31.571 63.732 6.717 1.00 55.38 113 SER B CA 1
ATOM 6309 C C . SER B 1 115 ? 30.432 63.567 7.714 1.00 47.89 113 SER B C 1
ATOM 6310 O O . SER B 1 115 ? 30.503 62.703 8.594 1.00 55.93 113 SER B O 1
ATOM 6313 N N . ALA B 1 116 ? 29.378 64.378 7.594 1.00 55.87 114 ALA B N 1
ATOM 6314 C CA . ALA B 1 116 ? 28.254 64.269 8.519 1.00 54.74 114 ALA B CA 1
ATOM 6315 C C . ALA B 1 116 ? 27.537 62.934 8.365 1.00 56.20 114 ALA B C 1
ATOM 6316 O O . ALA B 1 116 ? 27.092 62.345 9.357 1.00 54.37 114 ALA B O 1
ATOM 6318 N N . LEU B 1 117 ? 27.412 62.441 7.130 1.00 59.90 115 LEU B N 1
ATOM 6319 C CA . LEU B 1 117 ? 26.779 61.143 6.921 1.00 57.13 115 LEU B CA 1
ATOM 6320 C C . LEU B 1 117 ? 27.689 59.998 7.341 1.00 53.61 115 LEU B C 1
ATOM 6321 O O . LEU B 1 117 ? 27.200 58.953 7.783 1.00 55.65 115 LEU B O 1
ATOM 6326 N N . SER B 1 118 ? 29.007 60.172 7.209 1.00 49.47 116 SER B N 1
ATOM 6327 C CA . SER B 1 118 ? 29.932 59.116 7.606 1.00 43.54 116 SER B CA 1
ATOM 6328 C C . SER B 1 118 ? 29.820 58.806 9.093 1.00 53.63 116 SER B C 1
ATOM 6329 O O . SER B 1 118 ? 29.979 57.650 9.500 1.00 53.32 116 SER B O 1
ATOM 6332 N N . GLN B 1 119 ? 29.541 59.820 9.916 1.00 55.12 117 GLN B N 1
ATOM 6333 C CA . GLN B 1 119 ? 29.329 59.572 11.338 1.00 48.29 117 GLN B CA 1
ATOM 6334 C C . GLN B 1 119 ? 27.982 58.904 11.583 1.00 53.22 117 GLN B C 1
ATOM 6335 O O . GLN B 1 119 ? 27.884 57.971 12.388 1.00 60.17 117 GLN B O 1
ATOM 6341 N N . ALA B 1 120 ? 26.932 59.369 10.900 1.00 49.80 118 ALA B N 1
ATOM 6342 C CA . ALA B 1 120 ? 25.640 58.698 10.993 1.00 44.30 118 ALA B CA 1
ATOM 6343 C C . ALA B 1 120 ? 25.715 57.280 10.448 1.00 41.52 118 ALA B C 1
ATOM 6344 O O . ALA B 1 120 ? 25.002 56.390 10.926 1.00 44.32 118 ALA B O 1
ATOM 6346 N N . TYR B 1 121 ? 26.568 57.053 9.447 1.00 48.79 119 TYR B N 1
ATOM 6347 C CA . TYR B 1 121 ? 26.822 55.700 8.964 1.00 48.09 119 TYR B CA 1
ATOM 6348 C C . TYR B 1 121 ? 27.408 54.834 10.071 1.00 51.53 119 TYR B C 1
ATOM 6349 O O . TYR B 1 121 ? 26.934 53.721 10.326 1.00 46.79 119 TYR B O 1
ATOM 6358 N N . GLY B 1 122 ? 28.446 55.335 10.744 1.00 48.12 120 GLY B N 1
ATOM 6359 C CA . GLY B 1 122 ? 29.087 54.551 11.785 1.00 50.93 120 GLY B CA 1
ATOM 6360 C C . GLY B 1 122 ? 28.218 54.378 13.015 1.00 47.89 120 GLY B C 1
ATOM 6361 O O . GLY B 1 122 ? 28.206 53.308 13.630 1.00 44.77 120 GLY B O 1
ATOM 6362 N N . LYS B 1 123 ? 27.479 55.425 13.393 1.00 46.53 121 LYS B N 1
ATOM 6363 C CA . LYS B 1 123 ? 26.618 55.332 14.568 1.00 49.31 121 LYS B CA 1
ATOM 6364 C C . LYS B 1 123 ? 25.517 54.300 14.364 1.00 43.52 121 LYS B C 1
ATOM 6365 O O . LYS B 1 123 ? 25.189 53.544 15.285 1.00 46.67 121 LYS B O 1
ATOM 6371 N N . ALA B 1 124 ? 24.936 54.253 13.163 1.00 43.93 122 ALA B N 1
ATOM 6372 C CA . ALA B 1 124 ? 23.900 53.264 12.886 1.00 43.74 122 ALA B CA 1
ATOM 6373 C C . ALA B 1 124 ? 24.478 51.855 12.859 1.00 43.40 122 ALA B C 1
ATOM 6374 O O . ALA B 1 124 ? 23.821 50.899 13.287 1.00 42.70 122 ALA B O 1
ATOM 6376 N N . LEU B 1 125 ? 25.708 51.707 12.362 1.00 42.12 123 LEU B N 1
ATOM 6377 C CA . LEU B 1 125 ? 26.347 50.395 12.357 1.00 42.97 123 LEU B CA 1
ATOM 6378 C C . LEU B 1 125 ? 26.741 49.969 13.765 1.00 46.88 123 LEU B C 1
ATOM 6379 O O . LEU B 1 125 ? 26.627 48.788 14.117 1.00 39.01 123 LEU B O 1
ATOM 6384 N N . GLY B 1 126 ? 27.206 50.914 14.584 1.00 58.44 124 GLY B N 1
ATOM 6385 C CA . GLY B 1 126 ? 27.572 50.580 15.950 1.00 38.53 124 GLY B CA 1
ATOM 6386 C C . GLY B 1 126 ? 26.384 50.129 16.777 1.00 46.23 124 GLY B C 1
ATOM 6387 O O . GLY B 1 126 ? 26.505 49.236 17.620 1.00 45.22 124 GLY B O 1
ATOM 6388 N N . GLU B 1 127 ? 25.218 50.739 16.547 1.00 42.60 125 GLU B N 1
ATOM 6389 C CA . GLU B 1 127 ? 24.011 50.314 17.249 1.00 37.91 125 GLU B CA 1
ATOM 6390 C C . GLU B 1 127 ? 23.626 48.893 16.863 1.00 40.79 125 GLU B C 1
ATOM 6391 O O . GLU B 1 127 ? 23.149 48.121 17.702 1.00 42.32 125 GLU B O 1
ATOM 6397 N N . GLU B 1 128 ? 23.825 48.528 15.594 1.00 42.28 126 GLU B N 1
ATOM 6398 C CA . GLU B 1 128 ? 23.550 47.160 15.174 1.00 42.76 126 GLU B CA 1
ATOM 6399 C C . GLU B 1 128 ? 24.575 46.186 15.738 1.00 47.49 126 GLU B C 1
ATOM 6400 O O . GLU B 1 128 ? 24.238 45.032 16.027 1.00 48.71 126 GLU B O 1
ATOM 6406 N N . ALA B 1 129 ? 25.824 46.626 15.903 1.00 44.93 127 ALA B N 1
ATOM 6407 C CA . ALA B 1 129 ? 26.821 45.778 16.546 1.00 36.22 127 ALA B CA 1
ATOM 6408 C C . ALA B 1 129 ? 26.500 45.580 18.021 1.00 44.83 127 ALA B C 1
ATOM 6409 O O . ALA B 1 129 ? 26.669 44.477 18.556 1.00 48.92 127 ALA B O 1
ATOM 6411 N N . ARG B 1 130 ? 26.031 46.636 18.694 1.00 45.24 128 ARG B N 1
ATOM 6412 C CA . ARG B 1 130 ? 25.622 46.509 20.089 1.00 37.26 128 ARG B CA 1
ATOM 6413 C C . ARG B 1 130 ? 24.448 45.550 20.235 1.00 41.90 128 ARG B C 1
ATOM 6414 O O . ARG B 1 130 ? 24.375 44.790 21.207 1.00 45.39 128 ARG B O 1
ATOM 6422 N N . TRP B 1 131 ? 23.514 45.577 19.280 1.00 44.27 129 TRP B N 1
ATOM 6423 C CA . TRP B 1 131 ? 22.376 44.666 19.339 1.00 40.34 129 TRP B CA 1
ATOM 6424 C C . TRP B 1 131 ? 22.828 43.216 19.239 1.00 42.97 129 TRP B C 1
ATOM 6425 O O . TRP B 1 131 ? 22.307 42.344 19.944 1.00 44.30 129 TRP B O 1
ATOM 6436 N N . ARG B 1 132 ? 23.800 42.940 18.372 1.00 50.59 130 ARG B N 1
ATOM 6437 C CA . ARG B 1 132 ? 24.349 41.599 18.223 1.00 49.92 130 ARG B CA 1
ATOM 6438 C C . ARG B 1 132 ? 25.374 41.255 19.294 1.00 49.74 130 ARG B C 1
ATOM 6439 O O . ARG B 1 132 ? 25.954 40.164 19.239 1.00 53.08 130 ARG B O 1
ATOM 6447 N N . ASN B 1 133 ? 25.609 42.152 20.256 1.00 41.88 131 ASN B N 1
ATOM 6448 C CA . ASN B 1 133 ? 26.571 41.932 21.337 1.00 47.12 131 ASN B CA 1
ATOM 6449 C C . ASN B 1 133 ? 27.965 41.648 20.782 1.00 45.76 131 ASN B C 1
ATOM 6450 O O . ASN B 1 133 ? 28.609 40.654 21.123 1.00 43.44 131 ASN B O 1
ATOM 6455 N N . LYS B 1 134 ? 28.430 42.541 19.913 1.00 45.31 132 LYS B N 1
ATOM 6456 C CA . LYS B 1 134 ? 29.731 42.424 19.272 1.00 42.78 132 LYS B CA 1
ATOM 6457 C C . LYS B 1 134 ? 30.653 43.511 19.806 1.00 45.54 132 LYS B C 1
ATOM 6458 O O . LYS B 1 134 ? 30.262 44.681 19.880 1.00 45.59 132 LYS B O 1
ATOM 6464 N N . SER B 1 135 ? 31.875 43.122 20.169 1.00 41.77 133 SER B N 1
ATOM 6465 C CA . SER B 1 135 ? 32.798 44.057 20.804 1.00 46.23 133 SER B CA 1
ATOM 6466 C C . SER B 1 135 ? 33.498 44.942 19.779 1.00 46.24 133 SER B C 1
ATOM 6467 O O . SER B 1 135 ? 33.583 46.162 19.959 1.00 45.61 133 SER B O 1
ATOM 6470 N N . VAL B 1 136 ? 34.013 44.347 18.706 1.00 36.12 134 VAL B N 1
ATOM 6471 C CA . VAL B 1 136 ? 34.812 45.061 17.717 1.00 41.62 134 VAL B CA 1
ATOM 6472 C C . VAL B 1 136 ? 34.232 44.800 16.335 1.00 47.53 134 VAL B C 1
ATOM 6473 O O . VAL B 1 136 ? 33.969 43.647 15.974 1.00 43.66 134 VAL B O 1
ATOM 6477 N N . VAL B 1 137 ? 34.029 45.866 15.568 1.00 41.29 135 VAL B N 1
ATOM 6478 C CA . VAL B 1 137 ? 33.629 45.758 14.171 1.00 46.47 135 VAL B CA 1
ATOM 6479 C C . VAL B 1 137 ? 34.891 45.771 13.319 1.00 46.97 135 VAL B C 1
ATOM 6480 O O . VAL B 1 137 ? 35.709 46.692 13.423 1.00 48.85 135 VAL B O 1
ATOM 6484 N N . LEU B 1 138 ? 35.056 44.746 12.482 1.00 51.56 136 LEU B N 1
ATOM 6485 C CA . LEU B 1 138 ? 36.224 44.636 11.609 1.00 43.41 136 LEU B CA 1
ATOM 6486 C C . LEU B 1 138 ? 36.069 45.635 10.465 1.00 45.77 136 LEU B C 1
ATOM 6487 O O . LEU B 1 138 ? 35.684 45.300 9.342 1.00 50.34 136 LEU B O 1
ATOM 6492 N N . GLY B 1 139 ? 36.375 46.893 10.770 1.00 44.14 137 GLY B N 1
ATOM 6493 C CA . GLY B 1 139 ? 36.254 47.970 9.819 1.00 38.03 137 GLY B CA 1
ATOM 6494 C C . GLY B 1 139 ? 36.616 49.299 10.448 1.00 47.51 137 GLY B C 1
ATOM 6495 O O . GLY B 1 139 ? 36.672 49.435 11.675 1.00 47.06 137 GLY B O 1
ATOM 6496 N N . PRO B 1 140 ? 36.868 50.315 9.617 1.00 51.09 138 PRO B N 1
ATOM 6497 C CA . PRO B 1 140 ? 36.809 50.321 8.152 1.00 44.91 138 PRO B CA 1
ATOM 6498 C C . PRO B 1 140 ? 38.150 50.010 7.497 1.00 47.10 138 PRO B C 1
ATOM 6499 O O . PRO B 1 140 ? 39.175 49.922 8.167 1.00 53.75 138 PRO B O 1
ATOM 6503 N N . GLY B 1 141 ? 38.165 49.842 6.178 1.00 47.85 139 GLY B N 1
ATOM 6504 C CA . GLY B 1 141 ? 39.392 49.660 5.422 1.00 47.58 139 GLY B CA 1
ATOM 6505 C C . GLY B 1 141 ? 39.700 50.914 4.618 1.00 45.91 139 GLY B C 1
ATOM 6506 O O . GLY B 1 141 ? 38.831 51.445 3.926 1.00 49.92 139 GLY B O 1
ATOM 6507 N N . VAL B 1 142 ? 40.943 51.378 4.730 1.00 50.30 140 VAL B N 1
ATOM 6508 C CA . VAL B 1 142 ? 41.350 52.620 4.081 1.00 39.05 140 VAL B CA 1
ATOM 6509 C C . VAL B 1 142 ? 42.619 52.400 3.269 1.00 45.45 140 VAL B C 1
ATOM 6510 O O . VAL B 1 142 ? 43.475 53.288 3.183 1.00 53.27 140 VAL B O 1
ATOM 6514 N N . ASN B 1 143 ? 42.749 51.221 2.666 1.00 42.83 141 ASN B N 1
ATOM 6515 C CA . ASN B 1 143 ? 43.875 50.963 1.779 1.00 48.80 141 ASN B CA 1
ATOM 6516 C C . ASN B 1 143 ? 43.718 51.770 0.497 1.00 56.57 141 ASN B C 1
ATOM 6517 O O . ASN B 1 143 ? 42.654 51.760 -0.128 1.00 54.84 141 ASN B O 1
ATOM 6522 N N . ILE B 1 144 ? 44.781 52.474 0.110 1.00 56.52 142 ILE B N 1
ATOM 6523 C CA . ILE B 1 144 ? 44.730 53.328 -1.070 1.00 47.79 142 ILE B CA 1
ATOM 6524 C C . ILE B 1 144 ? 44.564 52.469 -2.316 1.00 55.35 142 ILE B C 1
ATOM 6525 O O . ILE B 1 144 ? 45.290 51.487 -2.516 1.00 59.69 142 ILE B O 1
ATOM 6530 N N . ALA B 1 145 ? 43.599 52.834 -3.162 1.00 51.70 143 ALA B N 1
ATOM 6531 C CA . ALA B 1 145 ? 43.393 52.138 -4.427 1.00 53.46 143 ALA B CA 1
ATOM 6532 C C . ALA B 1 145 ? 44.576 52.353 -5.363 1.00 47.85 143 ALA B C 1
ATOM 6533 O O . ALA B 1 145 ? 44.545 53.241 -6.219 1.00 51.57 143 ALA B O 1
ATOM 6535 N N . ARG B 1 146 ? 45.624 51.543 -5.206 1.00 58.52 144 ARG B N 1
ATOM 6536 C CA . ARG B 1 146 ? 46.801 51.693 -6.058 1.00 58.67 144 ARG B CA 1
ATOM 6537 C C . ARG B 1 146 ? 46.521 51.227 -7.482 1.00 52.28 144 ARG B C 1
ATOM 6538 O O . ARG B 1 146 ? 46.974 51.853 -8.449 1.00 43.02 144 ARG B O 1
ATOM 6546 N N . THR B 1 147 ? 45.778 50.133 -7.632 1.00 47.81 145 THR B N 1
ATOM 6547 C CA . THR B 1 147 ? 45.465 49.570 -8.934 1.00 50.58 145 THR B CA 1
ATOM 6548 C C . THR B 1 147 ? 43.966 49.336 -9.049 1.00 52.18 145 THR B C 1
ATOM 6549 O O . THR B 1 147 ? 43.311 48.988 -8.059 1.00 48.31 145 THR B O 1
ATOM 6553 N N . PRO B 1 148 ? 43.389 49.532 -10.239 1.00 56.95 146 PRO B N 1
ATOM 6554 C CA . PRO B 1 148 ? 41.956 49.259 -10.422 1.00 49.35 146 PRO B CA 1
ATOM 6555 C C . PRO B 1 148 ? 41.613 47.781 -10.493 1.00 48.86 146 PRO B C 1
ATOM 6556 O O . PRO B 1 148 ? 40.439 47.446 -10.691 1.00 48.78 146 PRO B O 1
ATOM 6560 N N . LEU B 1 149 ? 42.589 46.886 -10.343 1.00 49.62 147 LEU B N 1
ATOM 6561 C CA . LEU B 1 149 ? 42.335 45.453 -10.379 1.00 53.68 147 LEU B CA 1
ATOM 6562 C C . LEU B 1 149 ? 42.191 44.834 -8.995 1.00 49.55 147 LEU B C 1
ATOM 6563 O O . LEU B 1 149 ? 41.822 43.659 -8.899 1.00 49.74 147 LEU B O 1
ATOM 6568 N N . ASN B 1 150 ? 42.469 45.586 -7.931 1.00 45.90 148 ASN B N 1
ATOM 6569 C CA . ASN B 1 150 ? 42.355 45.054 -6.579 1.00 49.56 148 ASN B CA 1
ATOM 6570 C C . ASN B 1 150 ? 40.897 44.738 -6.268 1.00 51.58 148 ASN B C 1
ATOM 6571 O O . ASN B 1 150 ? 40.053 45.639 -6.231 1.00 49.57 148 ASN B O 1
ATOM 6576 N N . GLY B 1 151 ? 40.604 43.458 -6.042 1.00 46.76 149 GLY B N 1
ATOM 6577 C CA . GLY B 1 151 ? 39.236 43.024 -5.823 1.00 47.67 149 GLY B CA 1
ATOM 6578 C C . GLY B 1 151 ? 38.618 43.500 -4.527 1.00 47.91 149 GLY B C 1
ATOM 6579 O O . GLY B 1 151 ? 37.398 43.382 -4.366 1.00 49.17 149 GLY B O 1
ATOM 6580 N N . ARG B 1 152 ? 39.418 44.036 -3.609 1.00 44.69 150 ARG B N 1
ATOM 6581 C CA . ARG B 1 152 ? 38.931 44.471 -2.308 1.00 45.19 150 ARG B CA 1
ATOM 6582 C C . ARG B 1 152 ? 38.815 45.987 -2.199 1.00 46.69 150 ARG B C 1
ATOM 6583 O O . ARG B 1 152 ? 38.574 46.502 -1.103 1.00 46.32 150 ARG B O 1
ATOM 6591 N N . ASN B 1 153 ? 38.973 46.712 -3.310 1.00 49.19 151 ASN B N 1
ATOM 6592 C CA . ASN B 1 153 ? 38.856 48.166 -3.286 1.00 49.72 151 ASN B CA 1
ATOM 6593 C C . ASN B 1 153 ? 37.428 48.645 -3.060 1.00 50.10 151 ASN B C 1
ATOM 6594 O O . ASN B 1 153 ? 37.232 49.834 -2.787 1.00 58.36 151 ASN B O 1
ATOM 6599 N N . PHE B 1 154 ? 36.432 47.762 -3.167 1.00 46.85 152 PHE B N 1
ATOM 6600 C CA . PHE B 1 154 ? 35.050 48.183 -2.975 1.00 45.95 152 PHE B CA 1
ATOM 6601 C C . PHE B 1 154 ? 34.745 48.533 -1.525 1.00 45.38 152 PHE B C 1
ATOM 6602 O O . PHE B 1 154 ? 33.801 49.288 -1.270 1.00 42.34 152 PHE B O 1
ATOM 6610 N N . GLU B 1 155 ? 35.513 48.006 -0.572 1.00 48.12 153 GLU B N 1
ATOM 6611 C CA . GLU B 1 155 ? 35.333 48.330 0.836 1.00 43.40 153 GLU B CA 1
ATOM 6612 C C . GLU B 1 155 ? 36.403 49.284 1.356 1.00 44.18 153 GLU B C 1
ATOM 6613 O O . GLU B 1 155 ? 36.662 49.317 2.563 1.00 55.48 153 GLU B O 1
ATOM 6619 N N . TYR B 1 156 ? 37.030 50.053 0.473 1.00 48.74 154 TYR B N 1
ATOM 6620 C CA . TYR B 1 156 ? 37.974 51.093 0.849 1.00 48.74 154 TYR B CA 1
ATOM 6621 C C . TYR B 1 156 ? 37.390 52.454 0.481 1.00 51.32 154 TYR B C 1
ATOM 6622 O O . TYR B 1 156 ? 36.245 52.564 0.036 1.00 52.30 154 TYR B O 1
ATOM 6631 N N . MET B 1 157 ? 38.185 53.502 0.670 1.00 43.09 155 MET B N 1
ATOM 6632 C CA . MET B 1 157 ? 37.718 54.870 0.481 1.00 50.74 155 MET B CA 1
ATOM 6633 C C . MET B 1 157 ? 38.475 55.575 -0.639 1.00 56.12 155 MET B C 1
ATOM 6634 O O . MET B 1 157 ? 38.807 56.758 -0.543 1.00 56.44 155 MET B O 1
ATOM 6639 N N . GLY B 1 158 ? 38.747 54.853 -1.724 1.00 47.52 156 GLY B N 1
ATOM 6640 C CA . GLY B 1 158 ? 39.320 55.461 -2.909 1.00 47.92 156 GLY B CA 1
ATOM 6641 C C . GLY B 1 158 ? 40.834 55.449 -2.971 1.00 55.11 156 GLY B C 1
ATOM 6642 O O . GLY B 1 158 ? 41.488 54.585 -2.379 1.00 55.10 156 GLY B O 1
ATOM 6643 N N . GLU B 1 159 ? 41.399 56.417 -3.696 1.00 57.95 157 GLU B N 1
ATOM 6644 C CA . GLU B 1 159 ? 42.834 56.495 -3.922 1.00 57.86 157 GLU B CA 1
ATOM 6645 C C . GLU B 1 159 ? 43.486 57.734 -3.327 1.00 54.61 157 GLU B C 1
ATOM 6646 O O . GLU B 1 159 ? 44.714 57.851 -3.390 1.00 55.87 157 GLU B O 1
ATOM 6652 N N . ASP B 1 160 ? 42.713 58.655 -2.763 1.00 45.51 158 ASP B N 1
ATOM 6653 C CA . ASP B 1 160 ? 43.275 59.878 -2.204 1.00 55.66 158 ASP B CA 1
ATOM 6654 C C . ASP B 1 160 ? 43.511 59.710 -0.707 1.00 55.49 158 ASP B C 1
ATOM 6655 O O . ASP B 1 160 ? 42.637 59.188 -0.005 1.00 58.67 158 ASP B O 1
ATOM 6660 N N . PRO B 1 161 ? 44.664 60.135 -0.180 1.00 55.48 159 PRO B N 1
ATOM 6661 C CA . PRO B 1 161 ? 44.909 59.978 1.260 1.00 57.41 159 PRO B CA 1
ATOM 6662 C C . PRO B 1 161 ? 44.160 60.999 2.101 1.00 53.51 159 PRO B C 1
ATOM 6663 O O . PRO B 1 161 ? 43.856 60.735 3.268 1.00 52.97 159 PRO B O 1
ATOM 6667 N N . TYR B 1 162 ? 43.851 62.165 1.528 1.00 49.97 160 TYR B N 1
ATOM 6668 C CA . TYR B 1 162 ? 43.113 63.175 2.279 1.00 51.17 160 TYR B CA 1
ATOM 6669 C C . TYR B 1 162 ? 41.621 62.867 2.318 1.00 51.97 160 TYR B C 1
ATOM 6670 O O . TYR B 1 162 ? 40.976 63.049 3.357 1.00 50.39 160 TYR B O 1
ATOM 6679 N N . LEU B 1 163 ? 41.054 62.412 1.197 1.00 55.10 161 LEU B N 1
ATOM 6680 C CA . LEU B 1 163 ? 39.636 62.067 1.172 1.00 55.69 161 LEU B CA 1
ATOM 6681 C C . LEU B 1 163 ? 39.337 60.919 2.128 1.00 56.60 161 LEU B C 1
ATOM 6682 O O . LEU B 1 163 ? 38.376 60.975 2.904 1.00 49.82 161 LEU B O 1
ATOM 6687 N N . ALA B 1 164 ? 40.158 59.867 2.089 1.00 52.94 162 ALA B N 1
ATOM 6688 C CA . ALA B 1 164 ? 39.949 58.736 2.986 1.00 53.81 162 ALA B CA 1
ATOM 6689 C C . ALA B 1 164 ? 40.143 59.132 4.443 1.00 52.97 162 ALA B C 1
ATOM 6690 O O . ALA B 1 164 ? 39.450 58.610 5.323 1.00 49.47 162 ALA B O 1
ATOM 6692 N N . ALA B 1 165 ? 41.064 60.059 4.716 1.00 51.71 163 ALA B N 1
ATOM 6693 C CA . ALA B 1 165 ? 41.340 60.452 6.095 1.00 41.54 163 ALA B CA 1
ATOM 6694 C C . ALA B 1 165 ? 40.170 61.219 6.699 1.00 47.63 163 ALA B C 1
ATOM 6695 O O . ALA B 1 165 ? 39.752 60.943 7.829 1.00 58.35 163 ALA B O 1
ATOM 6697 N N A ARG B 1 166 ? 39.623 62.183 5.959 0.50 53.05 164 ARG B N 1
ATOM 6698 N N B ARG B 1 166 ? 39.630 62.193 5.964 0.50 52.13 164 ARG B N 1
ATOM 6699 C CA A ARG B 1 166 ? 38.514 62.978 6.467 0.50 55.89 164 ARG B CA 1
ATOM 6700 C CA B ARG B 1 166 ? 38.510 62.979 6.469 0.50 56.10 164 ARG B CA 1
ATOM 6701 C C A ARG B 1 166 ? 37.188 62.230 6.442 0.50 51.97 164 ARG B C 1
ATOM 6702 C C B ARG B 1 166 ? 37.198 62.208 6.482 0.50 51.91 164 ARG B C 1
ATOM 6703 O O A ARG B 1 166 ? 36.192 62.753 6.954 0.50 47.22 164 ARG B O 1
ATOM 6704 O O B ARG B 1 166 ? 36.220 62.698 7.055 0.50 47.23 164 ARG B O 1
ATOM 6719 N N . MET B 1 167 ? 37.149 61.028 5.864 1.00 54.64 165 MET B N 1
ATOM 6720 C CA . MET B 1 167 ? 35.949 60.207 5.860 1.00 51.65 165 MET B CA 1
ATOM 6721 C C . MET B 1 167 ? 36.057 58.988 6.764 1.00 52.45 165 MET B C 1
ATOM 6722 O O . MET B 1 167 ? 35.032 58.359 7.051 1.00 51.84 165 MET B O 1
ATOM 6727 N N . VAL B 1 168 ? 37.259 58.640 7.221 1.00 57.41 166 VAL B N 1
ATOM 6728 C CA . VAL B 1 168 ? 37.411 57.542 8.168 1.00 55.36 166 VAL B CA 1
ATOM 6729 C C . VAL B 1 168 ? 37.207 58.011 9.607 1.00 51.68 166 VAL B C 1
ATOM 6730 O O . VAL B 1 168 ? 36.731 57.239 10.446 1.00 60.70 166 VAL B O 1
ATOM 6734 N N . VAL B 1 169 ? 37.534 59.266 9.908 1.00 52.66 167 VAL B N 1
ATOM 6735 C CA . VAL B 1 169 ? 37.421 59.804 11.262 1.00 51.24 167 VAL B CA 1
ATOM 6736 C C . VAL B 1 169 ? 35.959 59.848 11.703 1.00 51.53 167 VAL B C 1
ATOM 6737 O O . VAL B 1 169 ? 35.654 59.384 12.812 1.00 58.51 167 VAL B O 1
ATOM 6741 N N . PRO B 1 170 ? 35.019 60.379 10.906 1.00 51.35 168 PRO B N 1
ATOM 6742 C CA . PRO B 1 170 ? 33.610 60.306 11.329 1.00 55.28 168 PRO B CA 1
ATOM 6743 C C . PRO B 1 170 ? 33.094 58.883 11.435 1.00 51.72 168 PRO B C 1
ATOM 6744 O O . PRO B 1 170 ? 32.253 58.600 12.297 1.00 54.89 168 PRO B O 1
ATOM 6748 N N . TYR B 1 171 ? 33.577 57.980 10.578 1.00 51.87 169 TYR B N 1
ATOM 6749 C CA . TYR B 1 171 ? 33.192 56.576 10.675 1.00 55.48 169 TYR B CA 1
ATOM 6750 C C . TYR B 1 171 ? 33.592 55.990 12.023 1.00 55.86 169 TYR B C 1
ATOM 6751 O O . TYR B 1 171 ? 32.803 55.282 12.661 1.00 53.57 169 TYR B O 1
ATOM 6760 N N . ILE B 1 172 ? 34.813 56.281 12.475 1.00 54.01 170 ILE B N 1
ATOM 6761 C CA . ILE B 1 172 ? 35.284 55.745 13.748 1.00 53.66 170 ILE B CA 1
ATOM 6762 C C . ILE B 1 172 ? 34.583 56.435 14.913 1.00 57.16 170 ILE B C 1
ATOM 6763 O O . ILE B 1 172 ? 34.256 55.798 15.923 1.00 51.91 170 ILE B O 1
ATOM 6768 N N . TYR B 1 173 ? 34.336 57.742 14.794 1.00 53.01 171 TYR B N 1
ATOM 6769 C CA . TYR B 1 173 ? 33.598 58.451 15.835 1.00 48.51 171 TYR B CA 1
ATOM 6770 C C . TYR B 1 173 ? 32.183 57.904 15.978 1.00 50.07 171 TYR B C 1
ATOM 6771 O O . TYR B 1 173 ? 31.647 57.829 17.090 1.00 54.15 171 TYR B O 1
ATOM 6780 N N . GLY B 1 174 ? 31.563 57.515 14.864 1.00 57.99 172 GLY B N 1
ATOM 6781 C CA . GLY B 1 174 ? 30.192 57.035 14.924 1.00 53.35 172 GLY B CA 1
ATOM 6782 C C . GLY B 1 174 ? 30.073 55.690 15.616 1.00 47.61 172 GLY B C 1
ATOM 6783 O O . GLY B 1 174 ? 29.244 55.510 16.512 1.00 53.04 172 GLY B O 1
ATOM 6784 N N . VAL B 1 175 ? 30.902 54.726 15.209 1.00 46.15 173 VAL B N 1
ATOM 6785 C CA . VAL B 1 175 ? 30.830 53.389 15.790 1.00 47.83 173 VAL B CA 1
ATOM 6786 C C . VAL B 1 175 ? 31.214 53.425 17.264 1.00 47.89 173 VAL B C 1
ATOM 6787 O O . VAL B 1 175 ? 30.492 52.907 18.124 1.00 51.51 173 VAL B O 1
ATOM 6791 N N . GLN B 1 176 ? 32.354 54.043 17.579 1.00 48.98 174 GLN B N 1
ATOM 6792 C CA . GLN B 1 176 ? 32.849 54.054 18.950 1.00 42.82 174 GLN B CA 1
ATOM 6793 C C . GLN B 1 176 ? 31.996 54.899 19.885 1.00 46.11 174 GLN B C 1
ATOM 6794 O O . GLN B 1 176 ? 32.169 54.803 21.105 1.00 51.24 174 GLN B O 1
ATOM 6800 N N . SER B 1 177 ? 31.084 55.717 19.354 1.00 49.92 175 SER B N 1
ATOM 6801 C CA . SER B 1 177 ? 30.147 56.432 20.211 1.00 49.46 175 SER B CA 1
ATOM 6802 C C . SER B 1 177 ? 29.160 55.490 20.887 1.00 46.87 175 SER B C 1
ATOM 6803 O O . SER B 1 177 ? 28.618 55.833 21.943 1.00 47.18 175 SER B O 1
ATOM 6806 N N . ASN B 1 178 ? 28.917 54.318 20.305 1.00 45.71 176 ASN B N 1
ATOM 6807 C CA . ASN B 1 178 ? 28.048 53.311 20.895 1.00 51.83 176 ASN B CA 1
ATOM 6808 C C . ASN B 1 178 ? 28.797 52.337 21.795 1.00 53.87 176 ASN B C 1
ATOM 6809 O O . ASN B 1 178 ? 28.169 51.450 22.382 1.00 41.88 176 ASN B O 1
ATOM 6814 N N . GLY B 1 179 ? 30.114 52.480 21.920 1.00 52.89 177 GLY B N 1
ATOM 6815 C CA . GLY B 1 179 ? 30.909 51.582 22.728 1.00 39.20 177 GLY B CA 1
ATOM 6816 C C . GLY B 1 179 ? 31.505 50.406 21.991 1.00 43.19 177 GLY B C 1
ATOM 6817 O O . GLY B 1 179 ? 32.024 49.490 22.639 1.00 53.07 177 GLY B O 1
ATOM 6818 N N . VAL B 1 180 ? 31.446 50.396 20.661 1.00 50.83 178 VAL B N 1
ATOM 6819 C CA . VAL B 1 180 ? 31.993 49.320 19.843 1.00 51.57 178 VAL B CA 1
ATOM 6820 C C . VAL B 1 180 ? 33.239 49.839 19.141 1.00 46.43 178 VAL B C 1
ATOM 6821 O O . VAL B 1 180 ? 33.212 50.914 18.530 1.00 50.55 178 VAL B O 1
ATOM 6825 N N . ALA B 1 181 ? 34.324 49.078 19.224 1.00 42.50 179 ALA B N 1
ATOM 6826 C CA . ALA B 1 181 ? 35.588 49.500 18.643 1.00 43.62 179 ALA B CA 1
ATOM 6827 C C . ALA B 1 181 ? 35.587 49.316 17.131 1.00 46.56 179 ALA B C 1
ATOM 6828 O O . ALA B 1 181 ? 34.948 48.409 16.591 1.00 41.00 179 ALA B O 1
ATOM 6830 N N . THR B 1 182 ? 36.312 50.197 16.450 1.00 45.34 180 THR B N 1
ATOM 6831 C CA . THR B 1 182 ? 36.579 50.062 15.027 1.00 47.88 180 THR B CA 1
ATOM 6832 C C . THR B 1 182 ? 37.932 49.394 14.829 1.00 45.39 180 THR B C 1
ATOM 6833 O O . THR B 1 182 ? 38.827 49.506 15.669 1.00 45.27 180 THR B O 1
ATOM 6837 N N . SER B 1 183 ? 38.076 48.701 13.704 1.00 42.91 181 SER B N 1
ATOM 6838 C CA . SER B 1 183 ? 39.300 47.974 13.377 1.00 41.05 181 SER B CA 1
ATOM 6839 C C . SER B 1 183 ? 39.858 48.530 12.070 1.00 44.13 181 SER B C 1
ATOM 6840 O O . SER B 1 183 ? 39.341 48.225 10.990 1.00 40.99 181 SER B O 1
ATOM 6843 N N . LEU B 1 184 ? 40.908 49.348 12.169 1.00 40.37 182 LEU B N 1
ATOM 6844 C CA . LEU B 1 184 ? 41.609 49.831 10.985 1.00 48.07 182 LEU B CA 1
ATOM 6845 C C . LEU B 1 184 ? 42.087 48.654 10.145 1.00 54.38 182 LEU B C 1
ATOM 6846 O O . LEU B 1 184 ? 43.133 48.062 10.432 1.00 58.70 182 LEU B O 1
ATOM 6851 N N . LYS B 1 185 ? 41.326 48.311 9.110 1.00 50.84 183 LYS B N 1
ATOM 6852 C CA . LYS B 1 185 ? 41.595 47.098 8.352 1.00 47.39 183 LYS B CA 1
ATOM 6853 C C . LYS B 1 185 ? 42.861 47.245 7.520 1.00 57.21 183 LYS B C 1
ATOM 6854 O O . LYS B 1 185 ? 43.052 48.249 6.825 1.00 44.15 183 LYS B O 1
ATOM 6860 N N . HIS B 1 186 ? 43.727 46.235 7.605 1.00 60.27 184 HIS B N 1
ATOM 6861 C CA . HIS B 1 186 ? 44.888 46.089 6.730 1.00 42.83 184 HIS B CA 1
ATOM 6862 C C . HIS B 1 186 ? 45.847 47.272 6.877 1.00 48.05 184 HIS B C 1
ATOM 6863 O O . HIS B 1 186 ? 46.183 47.961 5.911 1.00 47.87 184 HIS B O 1
ATOM 6870 N N . PHE B 1 187 ? 46.283 47.498 8.116 1.00 50.68 185 PHE B N 1
ATOM 6871 C CA . PHE B 1 187 ? 47.311 48.498 8.372 1.00 46.19 185 PHE B CA 1
ATOM 6872 C C . PHE B 1 187 ? 48.611 48.057 7.720 1.00 52.38 185 PHE B C 1
ATOM 6873 O O . PHE B 1 187 ? 49.441 47.397 8.354 1.00 51.83 185 PHE B O 1
ATOM 6881 N N . ALA B 1 188 ? 48.789 48.418 6.451 1.00 53.40 186 ALA B N 1
ATOM 6882 C CA . ALA B 1 188 ? 49.906 47.918 5.664 1.00 50.75 186 ALA B CA 1
ATOM 6883 C C . ALA B 1 188 ? 49.968 48.581 4.299 1.00 68.16 186 ALA B C 1
ATOM 6884 O O . ALA B 1 188 ? 49.651 49.765 4.145 1.00 80.30 186 ALA B O 1
ATOM 6886 N N . LEU B 1 189 ? 50.382 47.802 3.306 1.00 54.14 187 LEU B N 1
ATOM 6887 C CA . LEU B 1 189 ? 50.364 48.195 1.906 1.00 51.21 187 LEU B CA 1
ATOM 6888 C C . LEU B 1 189 ? 49.584 47.175 1.084 1.00 58.76 187 LEU B C 1
ATOM 6889 O O . LEU B 1 189 ? 49.912 46.909 -0.075 1.00 65.11 187 LEU B O 1
ATOM 6894 N N . ASN B 1 190 ? 48.550 46.589 1.691 1.00 46.06 188 ASN B N 1
ATOM 6895 C CA . ASN B 1 190 ? 47.723 45.565 1.055 1.00 53.86 188 ASN B CA 1
ATOM 6896 C C . ASN B 1 190 ? 46.849 46.232 -0.003 1.00 57.59 188 ASN B C 1
ATOM 6897 O O . ASN B 1 190 ? 45.673 46.537 0.208 1.00 52.91 188 ASN B O 1
ATOM 6902 N N . ASN B 1 191 ? 47.446 46.457 -1.171 1.00 49.57 189 ASN B N 1
ATOM 6903 C CA . ASN B 1 191 ? 46.789 47.167 -2.257 1.00 45.89 189 ASN B CA 1
ATOM 6904 C C . ASN B 1 191 ? 46.376 46.256 -3.404 1.00 47.79 189 ASN B C 1
ATOM 6905 O O . ASN B 1 191 ? 45.837 46.746 -4.402 1.00 50.66 189 ASN B O 1
ATOM 6910 N N . HIS B 1 192 ? 46.618 44.952 -3.292 1.00 43.97 190 HIS B N 1
ATOM 6911 C CA . HIS B 1 192 ? 46.130 43.987 -4.266 1.00 52.73 190 HIS B CA 1
ATOM 6912 C C . HIS B 1 192 ? 46.057 42.625 -3.594 1.00 53.45 190 HIS B C 1
ATOM 6913 O O . HIS B 1 192 ? 46.887 42.291 -2.745 1.00 56.05 190 HIS B O 1
ATOM 6920 N N . GLU B 1 193 ? 45.048 41.847 -3.983 1.00 55.83 191 GLU B N 1
ATOM 6921 C CA . GLU B 1 193 ? 44.753 40.570 -3.345 1.00 53.54 191 GLU B CA 1
ATOM 6922 C C . GLU B 1 193 ? 45.573 39.410 -3.893 1.00 56.89 191 GLU B C 1
ATOM 6923 O O . GLU B 1 193 ? 45.628 38.357 -3.248 1.00 62.43 191 GLU B O 1
ATOM 6929 N N . LEU B 1 194 ? 46.209 39.568 -5.052 1.00 58.21 192 LEU B N 1
ATOM 6930 C CA . LEU B 1 194 ? 46.998 38.488 -5.632 1.00 59.21 192 LEU B CA 1
ATOM 6931 C C . LEU B 1 194 ? 48.244 38.241 -4.788 1.00 60.04 192 LEU B C 1
ATOM 6932 O O . LEU B 1 194 ? 49.032 39.163 -4.550 1.00 52.08 192 LEU B O 1
ATOM 6937 N N . ASN B 1 195 ? 48.416 36.995 -4.338 1.00 55.93 193 ASN B N 1
ATOM 6938 C CA . ASN B 1 195 ? 49.556 36.598 -3.508 1.00 53.98 193 ASN B CA 1
ATOM 6939 C C . ASN B 1 195 ? 49.663 37.469 -2.259 1.00 57.47 193 ASN B C 1
ATOM 6940 O O . ASN B 1 195 ? 50.758 37.842 -1.834 1.00 61.08 193 ASN B O 1
ATOM 6945 N N . ARG B 1 196 ? 48.514 37.791 -1.660 1.00 53.43 194 ARG B N 1
ATOM 6946 C CA . ARG B 1 196 ? 48.495 38.714 -0.531 1.00 52.05 194 ARG B CA 1
ATOM 6947 C C . ARG B 1 196 ? 49.190 38.152 0.703 1.00 50.53 194 ARG B C 1
ATOM 6948 O O . ARG B 1 196 ? 49.585 38.927 1.579 1.00 44.67 194 ARG B O 1
ATOM 6956 N N . HIS B 1 197 ? 49.354 36.833 0.793 1.00 49.35 195 HIS B N 1
ATOM 6957 C CA . HIS B 1 197 ? 50.003 36.229 1.948 1.00 46.08 195 HIS B CA 1
ATOM 6958 C C . HIS B 1 197 ? 51.519 36.170 1.825 1.00 48.03 195 HIS B C 1
ATOM 6959 O O . HIS B 1 197 ? 52.201 35.990 2.840 1.00 48.89 195 HIS B O 1
ATOM 6966 N N . THR B 1 198 ? 52.065 36.313 0.613 1.00 50.40 196 THR B N 1
ATOM 6967 C CA . THR B 1 198 ? 53.504 36.207 0.399 1.00 48.66 196 THR B CA 1
ATOM 6968 C C . THR B 1 198 ? 54.065 37.407 -0.356 1.00 45.89 196 THR B C 1
ATOM 6969 O O . THR B 1 198 ? 55.133 37.301 -0.967 1.00 47.61 196 THR B O 1
ATOM 6973 N N . THR B 1 199 ? 53.378 38.546 -0.326 1.00 47.40 197 THR B N 1
ATOM 6974 C CA . THR B 1 199 ? 53.797 39.732 -1.062 1.00 51.20 197 THR B CA 1
ATOM 6975 C C . THR B 1 199 ? 54.557 40.669 -0.132 1.00 50.62 197 THR B C 1
ATOM 6976 O O . THR B 1 199 ? 54.017 41.114 0.887 1.00 47.39 197 THR B O 1
ATOM 6980 N N . ASN B 1 200 ? 55.806 40.965 -0.485 1.00 50.04 198 ASN B N 1
ATOM 6981 C CA . ASN B 1 200 ? 56.631 41.921 0.244 1.00 43.78 198 ASN B CA 1
ATOM 6982 C C . ASN B 1 200 ? 56.666 43.220 -0.553 1.00 53.81 198 ASN B C 1
ATOM 6983 O O . ASN B 1 200 ? 57.230 43.268 -1.651 1.00 54.47 198 ASN B O 1
ATOM 6988 N N . VAL B 1 201 ? 56.062 44.267 -0.003 1.00 52.83 199 VAL B N 1
ATOM 6989 C CA . VAL B 1 201 ? 55.990 45.551 -0.690 1.00 49.13 199 VAL B CA 1
ATOM 6990 C C . VAL B 1 201 ? 57.266 46.336 -0.421 1.00 50.25 199 VAL B C 1
ATOM 6991 O O . VAL B 1 201 ? 57.669 46.516 0.735 1.00 59.12 199 VAL B O 1
ATOM 6995 N N . ARG B 1 202 ? 57.904 46.805 -1.488 1.00 48.22 200 ARG B N 1
ATOM 6996 C CA . ARG B 1 202 ? 59.107 47.628 -1.403 1.00 53.56 200 ARG B CA 1
ATOM 6997 C C . ARG B 1 202 ? 58.749 49.010 -1.942 1.00 57.49 200 ARG B C 1
ATOM 6998 O O . ARG B 1 202 ? 58.862 49.278 -3.140 1.00 64.32 200 ARG B O 1
ATOM 7006 N N . VAL B 1 203 ? 58.306 49.886 -1.043 1.00 62.98 201 VAL B N 1
ATOM 7007 C CA . VAL B 1 203 ? 57.872 51.233 -1.389 1.00 64.42 201 VAL B CA 1
ATOM 7008 C C . VAL B 1 203 ? 58.799 52.232 -0.711 1.00 63.80 201 VAL B C 1
ATOM 7009 O O . VAL B 1 203 ? 59.312 51.989 0.387 1.00 57.28 201 VAL B O 1
ATOM 7013 N N . SER B 1 204 ? 59.027 53.358 -1.384 1.00 66.70 202 SER B N 1
ATOM 7014 C CA . SER B 1 204 ? 59.891 54.395 -0.844 1.00 65.41 202 SER B CA 1
ATOM 7015 C C . SER B 1 204 ? 59.261 55.034 0.391 1.00 56.82 202 SER B C 1
ATOM 7016 O O . SER B 1 204 ? 58.047 54.973 0.608 1.00 56.90 202 SER B O 1
ATOM 7019 N N . ASP B 1 205 ? 60.113 55.657 1.209 1.00 55.57 203 ASP B N 1
ATOM 7020 C CA . ASP B 1 205 ? 59.625 56.322 2.412 1.00 58.73 203 ASP B CA 1
ATOM 7021 C C . ASP B 1 205 ? 58.789 57.550 2.077 1.00 57.64 203 ASP B C 1
ATOM 7022 O O . ASP B 1 205 ? 57.827 57.854 2.791 1.00 58.04 203 ASP B O 1
ATOM 7027 N N . ARG B 1 206 ? 59.136 58.264 1.004 1.00 64.33 204 ARG B N 1
ATOM 7028 C CA . ARG B 1 206 ? 58.348 59.425 0.602 1.00 62.01 204 ARG B CA 1
ATOM 7029 C C . ARG B 1 206 ? 56.938 59.015 0.197 1.00 56.70 204 ARG B C 1
ATOM 7030 O O . ARG B 1 206 ? 55.953 59.626 0.626 1.00 56.08 204 ARG B O 1
ATOM 7038 N N . ALA B 1 207 ? 56.822 57.974 -0.632 1.00 57.96 205 ALA B N 1
ATOM 7039 C CA . ALA B 1 207 ? 55.507 57.471 -1.010 1.00 62.34 205 ALA B CA 1
ATOM 7040 C C . ALA B 1 207 ? 54.778 56.833 0.162 1.00 62.15 205 ALA B C 1
ATOM 7041 O O . ALA B 1 207 ? 53.546 56.739 0.134 1.00 62.18 205 ALA B O 1
ATOM 7043 N N . LEU B 1 208 ? 55.509 56.396 1.189 1.00 70.01 206 LEU B N 1
ATOM 7044 C CA . LEU B 1 208 ? 54.867 55.788 2.348 1.00 72.11 206 LEU B CA 1
ATOM 7045 C C . LEU B 1 208 ? 54.172 56.834 3.211 1.00 57.78 206 LEU B C 1
ATOM 7046 O O . LEU B 1 208 ? 53.045 56.618 3.670 1.00 59.44 206 LEU B O 1
ATOM 7051 N N . ARG B 1 209 ? 54.822 57.977 3.433 1.00 52.71 207 ARG B N 1
ATOM 7052 C CA . ARG B 1 209 ? 54.291 58.974 4.354 1.00 61.11 207 ARG B CA 1
ATOM 7053 C C . ARG B 1 209 ? 53.253 59.888 3.716 1.00 54.64 207 ARG B C 1
ATOM 7054 O O . ARG B 1 209 ? 52.479 60.518 4.444 1.00 60.72 207 ARG B O 1
ATOM 7062 N N . GLU B 1 210 ? 53.213 59.980 2.385 1.00 57.50 208 GLU B N 1
ATOM 7063 C CA . GLU B 1 210 ? 52.319 60.908 1.707 1.00 62.00 208 GLU B CA 1
ATOM 7064 C C . GLU B 1 210 ? 51.117 60.246 1.049 1.00 60.50 208 GLU B C 1
ATOM 7065 O O . GLU B 1 210 ? 50.174 60.954 0.676 1.00 49.51 208 GLU B O 1
ATOM 7071 N N . ILE B 1 211 ? 51.113 58.923 0.895 1.00 57.39 209 ILE B N 1
ATOM 7072 C CA . ILE B 1 211 ? 50.043 58.256 0.162 1.00 51.45 209 ILE B CA 1
ATOM 7073 C C . ILE B 1 211 ? 49.358 57.211 1.033 1.00 64.17 209 ILE B C 1
ATOM 7074 O O . ILE B 1 211 ? 48.138 57.253 1.227 1.00 67.93 209 ILE B O 1
ATOM 7079 N N . TYR B 1 212 ? 50.135 56.268 1.565 1.00 54.31 210 TYR B N 1
ATOM 7080 C CA . TYR B 1 212 ? 49.565 55.084 2.195 1.00 52.91 210 TYR B CA 1
ATOM 7081 C C . TYR B 1 212 ? 49.365 55.223 3.698 1.00 53.51 210 TYR B C 1
ATOM 7082 O O . TYR B 1 212 ? 48.522 54.516 4.262 1.00 57.34 210 TYR B O 1
ATOM 7091 N N . LEU B 1 213 ? 50.107 56.109 4.356 1.00 53.43 211 LEU B N 1
ATOM 7092 C CA . LEU B 1 213 ? 50.002 56.288 5.801 1.00 52.09 211 LEU B CA 1
ATOM 7093 C C . LEU B 1 213 ? 49.033 57.386 6.247 1.00 44.94 211 LEU B C 1
ATOM 7094 O O . LEU B 1 213 ? 48.381 57.210 7.284 1.00 51.69 211 LEU B O 1
ATOM 7099 N N . PRO B 1 214 ? 48.914 58.527 5.541 1.00 51.37 212 PRO B N 1
ATOM 7100 C CA . PRO B 1 214 ? 48.042 59.606 6.049 1.00 45.29 212 PRO B CA 1
ATOM 7101 C C . PRO B 1 214 ? 46.641 59.168 6.444 1.00 55.95 212 PRO B C 1
ATOM 7102 O O . PRO B 1 214 ? 46.079 59.721 7.399 1.00 57.02 212 PRO B O 1
ATOM 7106 N N . ALA B 1 215 ? 46.055 58.195 5.745 1.00 48.74 213 ALA B N 1
ATOM 7107 C CA . ALA B 1 215 ? 44.726 57.724 6.121 1.00 41.77 213 ALA B CA 1
ATOM 7108 C C . ALA B 1 215 ? 44.760 56.982 7.452 1.00 51.27 213 ALA B C 1
ATOM 7109 O O . ALA B 1 215 ? 43.866 57.155 8.289 1.00 51.94 213 ALA B O 1
ATOM 7111 N N . PHE B 1 216 ? 45.785 56.154 7.668 1.00 51.51 214 PHE B N 1
ATOM 7112 C CA . PHE B 1 216 ? 45.874 55.404 8.916 1.00 49.99 214 PHE B CA 1
ATOM 7113 C C . PHE B 1 216 ? 46.307 56.287 10.080 1.00 51.81 214 PHE B C 1
ATOM 7114 O O . PHE B 1 216 ? 45.941 56.013 11.229 1.00 55.92 214 PHE B O 1
ATOM 7122 N N . GLU B 1 217 ? 47.079 57.343 9.812 1.00 50.35 215 GLU B N 1
ATOM 7123 C CA . GLU B 1 217 ? 47.519 58.219 10.894 1.00 54.09 215 GLU B CA 1
ATOM 7124 C C . GLU B 1 217 ? 46.369 59.070 11.418 1.00 53.00 215 GLU B C 1
ATOM 7125 O O . GLU B 1 217 ? 46.196 59.208 12.636 1.00 53.17 215 GLU B O 1
ATOM 7131 N N . ALA B 1 218 ? 45.573 59.650 10.517 1.00 53.26 216 ALA B N 1
ATOM 7132 C CA . ALA B 1 218 ? 44.426 60.441 10.950 1.00 52.61 216 ALA B CA 1
ATOM 7133 C C . ALA B 1 218 ? 43.377 59.578 11.639 1.00 59.44 216 ALA B C 1
ATOM 7134 O O . ALA B 1 218 ? 42.618 60.077 12.478 1.00 58.89 216 ALA B O 1
ATOM 7136 N N . ALA B 1 219 ? 43.320 58.289 11.306 1.00 55.15 217 ALA B N 1
ATOM 7137 C CA . ALA B 1 219 ? 42.385 57.386 11.961 1.00 54.90 217 ALA B CA 1
ATOM 7138 C C . ALA B 1 219 ? 42.856 56.954 13.343 1.00 58.96 217 ALA B C 1
ATOM 7139 O O . ALA B 1 219 ? 42.046 56.451 14.128 1.00 60.95 217 ALA B O 1
ATOM 7141 N N . VAL B 1 220 ? 44.137 57.142 13.657 1.00 61.36 218 VAL B N 1
ATOM 7142 C CA . VAL B 1 220 ? 44.690 56.730 14.943 1.00 57.13 218 VAL B CA 1
ATOM 7143 C C . VAL B 1 220 ? 44.781 57.928 15.880 1.00 59.43 218 VAL B C 1
ATOM 7144 O O . VAL B 1 220 ? 44.237 57.904 16.989 1.00 61.30 218 VAL B O 1
ATOM 7148 N N . ARG B 1 221 ? 45.468 58.984 15.440 1.00 57.75 219 ARG B N 1
ATOM 7149 C CA . ARG B 1 221 ? 45.683 60.143 16.300 1.00 45.57 219 ARG B CA 1
ATOM 7150 C C . ARG B 1 221 ? 44.443 61.021 16.411 1.00 52.61 219 ARG B C 1
ATOM 7151 O O . ARG B 1 221 ? 44.208 61.618 17.467 1.00 58.74 219 ARG B O 1
ATOM 7159 N N . GLU B 1 222 ? 43.645 61.119 15.348 1.00 60.00 220 GLU B N 1
ATOM 7160 C CA . GLU B 1 222 ? 42.430 61.925 15.365 1.00 59.20 220 GLU B CA 1
ATOM 7161 C C . GLU B 1 222 ? 41.172 61.079 15.518 1.00 57.54 220 GLU B C 1
ATOM 7162 O O . GLU B 1 222 ? 40.291 61.417 16.313 1.00 59.15 220 GLU B O 1
ATOM 7168 N N . GLY B 1 223 ? 41.069 59.980 14.767 1.00 57.40 221 GLY B N 1
ATOM 7169 C CA . GLY B 1 223 ? 39.924 59.096 14.901 1.00 52.58 221 GLY B CA 1
ATOM 7170 C C . GLY B 1 223 ? 39.880 58.342 16.213 1.00 59.57 221 GLY B C 1
ATOM 7171 O O . GLY B 1 223 ? 38.795 57.930 16.639 1.00 49.16 221 GLY B O 1
ATOM 7172 N N . LYS B 1 224 ? 41.034 58.156 16.858 1.00 58.34 222 LYS B N 1
ATOM 7173 C CA . LYS B 1 224 ? 41.131 57.484 18.156 1.00 58.81 222 LYS B CA 1
ATOM 7174 C C . LYS B 1 224 ? 40.562 56.067 18.092 1.00 51.16 222 LYS B C 1
ATOM 7175 O O . LYS B 1 224 ? 39.791 55.642 18.954 1.00 43.01 222 LYS B O 1
ATOM 7181 N N . THR B 1 225 ? 40.954 55.332 17.054 1.00 50.11 223 THR B N 1
ATOM 7182 C CA . THR B 1 225 ? 40.494 53.959 16.901 1.00 48.45 223 THR B CA 1
ATOM 7183 C C . THR B 1 225 ? 41.088 53.078 17.994 1.00 50.59 223 THR B C 1
ATOM 7184 O O . THR B 1 225 ? 42.233 53.266 18.416 1.00 55.42 223 THR B O 1
ATOM 7188 N N . TRP B 1 226 ? 40.293 52.120 18.465 1.00 42.32 224 TRP B N 1
ATOM 7189 C CA . TRP B 1 226 ? 40.715 51.233 19.540 1.00 48.73 224 TRP B CA 1
ATOM 7190 C C . TRP B 1 226 ? 41.329 49.936 19.034 1.00 42.62 224 TRP B C 1
ATOM 7191 O O . TRP B 1 226 ? 41.913 49.192 19.830 1.00 45.50 224 TRP B O 1
ATOM 7202 N N . THR B 1 227 ? 41.219 49.654 17.739 1.00 47.23 225 THR B N 1
ATOM 7203 C CA . THR B 1 227 ? 41.759 48.437 17.150 1.00 46.58 225 THR B CA 1
ATOM 7204 C C . THR B 1 227 ? 42.324 48.767 15.778 1.00 42.81 225 THR B C 1
ATOM 7205 O O . THR B 1 227 ? 41.689 49.484 14.999 1.00 46.30 225 THR B O 1
ATOM 7209 N N . VAL B 1 228 ? 43.521 48.260 15.492 1.00 44.11 226 VAL B N 1
ATOM 7210 C CA . VAL B 1 228 ? 44.183 48.458 14.208 1.00 44.93 226 VAL B CA 1
ATOM 7211 C C . VAL B 1 228 ? 44.619 47.093 13.695 1.00 49.52 226 VAL B C 1
ATOM 7212 O O . VAL B 1 228 ? 45.444 46.425 14.329 1.00 39.52 226 VAL B O 1
ATOM 7216 N N . MET B 1 229 ? 44.068 46.679 12.555 1.00 38.39 227 MET B N 1
ATOM 7217 C CA . MET B 1 229 ? 44.319 45.349 12.016 1.00 42.19 227 MET B CA 1
ATOM 7218 C C . MET B 1 229 ? 45.471 45.382 11.021 1.00 42.60 227 MET B C 1
ATOM 7219 O O . MET B 1 229 ? 45.467 46.183 10.082 1.00 51.87 227 MET B O 1
ATOM 7224 N N . GLY B 1 230 ? 46.454 44.506 11.229 1.00 38.41 228 GLY B N 1
ATOM 7225 C CA . GLY B 1 230 ? 47.513 44.336 10.251 1.00 45.48 228 GLY B CA 1
ATOM 7226 C C . GLY B 1 230 ? 47.085 43.422 9.116 1.00 48.82 228 GLY B C 1
ATOM 7227 O O . GLY B 1 230 ? 46.204 42.577 9.262 1.00 48.60 228 GLY B O 1
ATOM 7228 N N . ALA B 1 231 ? 47.723 43.597 7.962 1.00 47.28 229 ALA B N 1
ATOM 7229 C CA . ALA B 1 231 ? 47.330 42.856 6.775 1.00 58.62 229 ALA B CA 1
ATOM 7230 C C . ALA B 1 231 ? 48.176 41.593 6.617 1.00 51.36 229 ALA B C 1
ATOM 7231 O O . ALA B 1 231 ? 49.083 41.312 7.405 1.00 51.77 229 ALA B O 1
ATOM 7233 N N . TYR B 1 232 ? 47.867 40.815 5.576 1.00 47.15 230 TYR B N 1
ATOM 7234 C CA . TYR B 1 232 ? 48.583 39.571 5.318 1.00 41.87 230 TYR B CA 1
ATOM 7235 C C . TYR B 1 232 ? 49.938 39.790 4.662 1.00 45.89 230 TYR B C 1
ATOM 7236 O O . TYR B 1 232 ? 50.814 38.929 4.787 1.00 56.40 230 TYR B O 1
ATOM 7245 N N . ASN B 1 233 ? 50.129 40.906 3.963 1.00 51.41 231 ASN B N 1
ATOM 7246 C CA . ASN B 1 233 ? 51.344 41.113 3.190 1.00 50.32 231 ASN B CA 1
ATOM 7247 C C . ASN B 1 233 ? 52.526 41.396 4.115 1.00 54.70 231 ASN B C 1
ATOM 7248 O O . ASN B 1 233 ? 52.398 41.460 5.341 1.00 49.00 231 ASN B O 1
ATOM 7253 N N . LEU B 1 234 ? 53.698 41.569 3.510 1.00 54.60 232 LEU B N 1
ATOM 7254 C CA . LEU B 1 234 ? 54.934 41.799 4.238 1.00 48.01 232 LEU B CA 1
ATOM 7255 C C . LEU B 1 234 ? 55.508 43.164 3.881 1.00 55.06 232 LEU B C 1
ATOM 7256 O O . LEU B 1 234 ? 55.184 43.750 2.844 1.00 59.04 232 LEU B O 1
ATOM 7261 N N . TYR B 1 235 ? 56.363 43.668 4.768 1.00 54.95 233 TYR B N 1
ATOM 7262 C CA . TYR B 1 235 ? 57.072 44.923 4.543 1.00 51.22 233 TYR B CA 1
ATOM 7263 C C . TYR B 1 235 ? 58.440 44.809 5.193 1.00 52.44 233 TYR B C 1
ATOM 7264 O O . TYR B 1 235 ? 58.531 44.541 6.395 1.00 52.77 233 TYR B O 1
ATOM 7273 N N . ARG B 1 236 ? 59.493 45.006 4.397 1.00 57.35 234 ARG B N 1
ATOM 7274 C CA . ARG B 1 236 ? 60.874 44.845 4.850 1.00 52.18 234 ARG B CA 1
ATOM 7275 C C . ARG B 1 236 ? 61.098 43.444 5.421 1.00 55.14 234 ARG B C 1
ATOM 7276 O O . ARG B 1 236 ? 61.644 43.268 6.513 1.00 59.64 234 ARG B O 1
ATOM 7284 N N . ASP B 1 237 ? 60.648 42.439 4.664 1.00 56.30 235 ASP B N 1
ATOM 7285 C CA . ASP B 1 237 ? 60.840 41.025 4.993 1.00 61.44 235 ASP B CA 1
ATOM 7286 C C . ASP B 1 237 ? 60.199 40.649 6.327 1.00 59.80 235 ASP B C 1
ATOM 7287 O O . ASP B 1 237 ? 60.673 39.748 7.023 1.00 66.45 235 ASP B O 1
ATOM 7292 N N . GLN B 1 238 ? 59.113 41.329 6.693 1.00 57.82 236 GLN B N 1
ATOM 7293 C CA . GLN B 1 238 ? 58.382 41.029 7.918 1.00 55.89 236 GLN B CA 1
ATOM 7294 C C . GLN B 1 238 ? 56.893 41.184 7.663 1.00 51.08 236 GLN B C 1
ATOM 7295 O O . GLN B 1 238 ? 56.465 42.183 7.076 1.00 54.05 236 GLN B O 1
ATOM 7301 N N . HIS B 1 239 ? 56.111 40.203 8.107 1.00 49.32 237 HIS B N 1
ATOM 7302 C CA . HIS B 1 239 ? 54.662 40.304 8.007 1.00 49.48 237 HIS B CA 1
ATOM 7303 C C . HIS B 1 239 ? 54.156 41.489 8.820 1.00 46.02 237 HIS B C 1
ATOM 7304 O O . HIS B 1 239 ? 54.735 41.863 9.843 1.00 46.88 237 HIS B O 1
ATOM 7311 N N . LEU B 1 240 ? 53.061 42.088 8.352 1.00 43.46 238 LEU B N 1
ATOM 7312 C CA . LEU B 1 240 ? 52.531 43.283 8.996 1.00 53.80 238 LEU B CA 1
ATOM 7313 C C . LEU B 1 240 ? 51.723 42.983 10.249 1.00 52.70 238 LEU B C 1
ATOM 7314 O O . LEU B 1 240 ? 51.436 43.910 11.013 1.00 50.28 238 LEU B O 1
ATOM 7319 N N . CYS B 1 241 ? 51.347 41.726 10.481 1.00 48.75 239 CYS B N 1
ATOM 7320 C CA . CYS B 1 241 ? 50.735 41.388 11.757 1.00 51.65 239 CYS B CA 1
ATOM 7321 C C . CYS B 1 241 ? 51.748 41.345 12.892 1.00 46.85 239 CYS B C 1
ATOM 7322 O O . CYS B 1 241 ? 51.345 41.254 14.056 1.00 53.57 239 CYS B O 1
ATOM 7325 N N . HIS B 1 242 ? 53.046 41.416 12.581 1.00 49.59 240 HIS B N 1
ATOM 7326 C CA . HIS B 1 242 ? 54.131 41.486 13.554 1.00 51.00 240 HIS B CA 1
ATOM 7327 C C . HIS B 1 242 ? 55.334 42.129 12.855 1.00 50.64 240 HIS B C 1
ATOM 7328 O O . HIS B 1 242 ? 56.374 41.514 12.618 1.00 45.53 240 HIS B O 1
ATOM 7335 N N . ASN B 1 243 ? 55.183 43.410 12.521 1.00 50.94 241 ASN B N 1
ATOM 7336 C CA . ASN B 1 243 ? 56.197 44.191 11.823 1.00 49.81 241 ASN B CA 1
ATOM 7337 C C . ASN B 1 243 ? 56.739 45.249 12.775 1.00 56.95 241 ASN B C 1
ATOM 7338 O O . ASN B 1 243 ? 55.992 46.125 13.224 1.00 59.90 241 ASN B O 1
ATOM 7343 N N . GLN B 1 244 ? 58.037 45.166 13.075 1.00 53.58 242 GLN B N 1
ATOM 7344 C CA . GLN B 1 244 ? 58.636 46.080 14.043 1.00 62.52 242 GLN B CA 1
ATOM 7345 C C . GLN B 1 244 ? 58.649 47.519 13.543 1.00 66.12 242 GLN B C 1
ATOM 7346 O O . GLN B 1 244 ? 58.617 48.453 14.353 1.00 55.16 242 GLN B O 1
ATOM 7352 N N . TYR B 1 245 ? 58.693 47.723 12.225 1.00 57.41 243 TYR B N 1
ATOM 7353 C CA . TYR B 1 245 ? 58.866 49.067 11.686 1.00 53.56 243 TYR B CA 1
ATOM 7354 C C . TYR B 1 245 ? 57.574 49.873 11.751 1.00 50.75 243 TYR B C 1
ATOM 7355 O O . TYR B 1 245 ? 57.582 51.038 12.162 1.00 47.60 243 TYR B O 1
ATOM 7364 N N . LEU B 1 246 ? 56.455 49.271 11.353 1.00 56.08 244 LEU B N 1
ATOM 7365 C CA . LEU B 1 246 ? 55.189 49.990 11.277 1.00 54.62 244 LEU B CA 1
ATOM 7366 C C . LEU B 1 246 ? 54.318 49.826 12.514 1.00 53.85 244 LEU B C 1
ATOM 7367 O O . LEU B 1 246 ? 53.570 50.748 12.851 1.00 55.68 244 LEU B O 1
ATOM 7372 N N . LEU B 1 247 ? 54.390 48.684 13.201 1.00 55.49 245 LEU B N 1
ATOM 7373 C CA . LEU B 1 247 ? 53.559 48.492 14.385 1.00 56.21 245 LEU B CA 1
ATOM 7374 C C . LEU B 1 247 ? 54.179 49.136 15.620 1.00 62.87 245 LEU B C 1
ATOM 7375 O O . LEU B 1 247 ? 53.479 49.803 16.391 1.00 60.20 245 LEU B O 1
ATOM 7380 N N . ASN B 1 248 ? 55.482 48.951 15.828 1.00 61.08 246 ASN B N 1
ATOM 7381 C CA . ASN B 1 248 ? 56.146 49.486 17.013 1.00 54.23 246 ASN B CA 1
ATOM 7382 C C . ASN B 1 248 ? 56.706 50.885 16.771 1.00 49.80 246 ASN B C 1
ATOM 7383 O O . ASN B 1 248 ? 56.333 51.837 17.463 1.00 59.69 246 ASN B O 1
ATOM 7388 N N . ASP B 1 249 ? 57.601 51.021 15.791 1.00 48.82 247 ASP B N 1
ATOM 7389 C CA . ASP B 1 249 ? 58.313 52.282 15.611 1.00 57.34 247 ASP B CA 1
ATOM 7390 C C . ASP B 1 249 ? 57.394 53.399 15.129 1.00 59.76 247 ASP B C 1
ATOM 7391 O O . ASP B 1 249 ? 57.585 54.559 15.511 1.00 65.09 247 ASP B O 1
ATOM 7396 N N . VAL B 1 250 ? 56.401 53.081 14.307 1.00 51.48 248 VAL B N 1
ATOM 7397 C CA . VAL B 1 250 ? 55.515 54.088 13.729 1.00 63.06 248 VAL B CA 1
ATOM 7398 C C . VAL B 1 250 ? 54.202 54.190 14.493 1.00 53.79 248 VAL B C 1
ATOM 7399 O O . VAL B 1 250 ? 53.819 55.271 14.941 1.00 53.48 248 VAL B O 1
ATOM 7403 N N . LEU B 1 251 ? 53.495 53.072 14.655 1.00 55.87 249 LEU B N 1
ATOM 7404 C CA . LEU B 1 251 ? 52.163 53.120 15.252 1.00 55.00 249 LEU B CA 1
ATOM 7405 C C . LEU B 1 251 ? 52.236 53.380 16.753 1.00 50.86 249 LEU B C 1
ATOM 7406 O O . LEU B 1 251 ? 51.754 54.408 17.242 1.00 54.19 249 LEU B O 1
ATOM 7411 N N . LYS B 1 252 ? 52.842 52.458 17.503 1.00 54.71 250 LYS B N 1
ATOM 7412 C CA . LYS B 1 252 ? 52.785 52.536 18.959 1.00 61.63 250 LYS B CA 1
ATOM 7413 C C . LYS B 1 252 ? 53.714 53.601 19.530 1.00 61.01 250 LYS B C 1
ATOM 7414 O O . LYS B 1 252 ? 53.378 54.226 20.543 1.00 56.94 250 LYS B O 1
ATOM 7420 N N . ARG B 1 253 ? 54.872 53.828 18.912 1.00 56.22 251 ARG B N 1
ATOM 7421 C CA . ARG B 1 253 ? 55.829 54.793 19.446 1.00 60.20 251 ARG B CA 1
ATOM 7422 C C . ARG B 1 253 ? 55.614 56.189 18.866 1.00 60.00 251 ARG B C 1
ATOM 7423 O O . ARG B 1 253 ? 55.352 57.142 19.606 1.00 64.02 251 ARG B O 1
ATOM 7431 N N . GLU B 1 254 ? 55.722 56.322 17.542 1.00 50.31 252 GLU B N 1
ATOM 7432 C CA . GLU B 1 254 ? 55.649 57.640 16.918 1.00 53.57 252 GLU B CA 1
ATOM 7433 C C . GLU B 1 254 ? 54.254 58.241 17.046 1.00 52.83 252 GLU B C 1
ATOM 7434 O O . GLU B 1 254 ? 54.104 59.412 17.415 1.00 58.15 252 GLU B O 1
ATOM 7440 N N . TRP B 1 255 ? 53.222 57.459 16.745 1.00 55.66 253 TRP B N 1
ATOM 7441 C CA . TRP B 1 255 ? 51.848 57.937 16.823 1.00 56.69 253 TRP B CA 1
ATOM 7442 C C . TRP B 1 255 ? 51.253 57.799 18.217 1.00 60.02 253 TRP B C 1
ATOM 7443 O O . TRP B 1 255 ? 50.117 58.238 18.433 1.00 54.76 253 TRP B O 1
ATOM 7454 N N . ASN B 1 256 ? 51.991 57.207 19.160 1.00 63.71 254 ASN B N 1
ATOM 7455 C CA . ASN B 1 256 ? 51.550 57.053 20.548 1.00 58.53 254 ASN B CA 1
ATOM 7456 C C . ASN B 1 256 ? 50.220 56.302 20.620 1.00 58.05 254 ASN B C 1
ATOM 7457 O O . ASN B 1 256 ? 49.280 56.712 21.303 1.00 56.36 254 ASN B O 1
ATOM 7462 N N . TYR B 1 257 ? 50.151 55.186 19.899 1.00 53.49 255 TYR B N 1
ATOM 7463 C CA . TYR B 1 257 ? 48.936 54.385 19.841 1.00 47.06 255 TYR B CA 1
ATOM 7464 C C . TYR B 1 257 ? 48.788 53.559 21.113 1.00 57.01 255 TYR B C 1
ATOM 7465 O O . TYR B 1 257 ? 49.718 52.857 21.522 1.00 54.14 255 TYR B O 1
ATOM 7474 N N . ASP B 1 258 ? 47.613 53.644 21.735 1.00 55.68 256 ASP B N 1
ATOM 7475 C CA . ASP B 1 258 ? 47.328 52.945 22.981 1.00 46.57 256 ASP B CA 1
ATOM 7476 C C . ASP B 1 258 ? 46.270 51.861 22.819 1.00 43.20 256 ASP B C 1
ATOM 7477 O O . ASP B 1 258 ? 45.739 51.373 23.822 1.00 52.58 256 ASP B O 1
ATOM 7482 N N . GLY B 1 259 ? 45.949 51.475 21.594 1.00 50.45 257 GLY B N 1
ATOM 7483 C CA . GLY B 1 259 ? 44.938 50.477 21.325 1.00 48.91 257 GLY B CA 1
ATOM 7484 C C . GLY B 1 259 ? 45.518 49.090 21.154 1.00 47.58 257 GLY B C 1
ATOM 7485 O O . GLY B 1 259 ? 46.589 48.767 21.680 1.00 42.27 257 GLY B O 1
ATOM 7486 N N . VAL B 1 260 ? 44.803 48.257 20.401 1.00 56.69 258 VAL B N 1
ATOM 7487 C CA . VAL B 1 260 ? 45.171 46.864 20.185 1.00 51.57 258 VAL B CA 1
ATOM 7488 C C . VAL B 1 260 ? 45.499 46.666 18.713 1.00 49.02 258 VAL B C 1
ATOM 7489 O O . VAL B 1 260 ? 44.803 47.190 17.836 1.00 51.51 258 VAL B O 1
ATOM 7493 N N . VAL B 1 261 ? 46.560 45.913 18.446 1.00 45.63 259 VAL B N 1
ATOM 7494 C CA . VAL B 1 261 ? 46.934 45.535 17.086 1.00 46.76 259 VAL B CA 1
ATOM 7495 C C . VAL B 1 261 ? 46.475 44.092 16.906 1.00 49.63 259 VAL B C 1
ATOM 7496 O O . VAL B 1 261 ? 47.172 43.141 17.265 1.00 49.77 259 VAL B O 1
ATOM 7500 N N . VAL B 1 262 ? 45.280 43.928 16.350 1.00 43.32 260 VAL B N 1
ATOM 7501 C CA . VAL B 1 262 ? 44.714 42.613 16.078 1.00 40.15 260 VAL B CA 1
ATOM 7502 C C . VAL B 1 262 ? 45.208 42.136 14.721 1.00 46.73 260 VAL B C 1
ATOM 7503 O O . VAL B 1 262 ? 45.255 42.904 13.755 1.00 47.76 260 VAL B O 1
ATOM 7507 N N . SER B 1 263 ? 45.586 40.865 14.646 1.00 46.14 261 SER B N 1
ATOM 7508 C CA . SER B 1 263 ? 46.027 40.291 13.386 1.00 39.39 261 SER B CA 1
ATOM 7509 C C . SER B 1 263 ? 44.830 39.950 12.510 1.00 54.47 261 SER B C 1
ATOM 7510 O O . SER B 1 263 ? 43.752 39.601 13.001 1.00 56.84 261 SER B O 1
ATOM 7513 N N . ASP B 1 264 ? 45.024 40.060 11.200 1.00 51.63 262 ASP B N 1
ATOM 7514 C CA . ASP B 1 264 ? 44.025 39.558 10.273 1.00 50.29 262 ASP B CA 1
ATOM 7515 C C . ASP B 1 264 ? 43.978 38.037 10.352 1.00 47.67 262 ASP B C 1
ATOM 7516 O O . ASP B 1 264 ? 44.991 37.374 10.595 1.00 48.11 262 ASP B O 1
ATOM 7521 N N . TRP B 1 265 ? 42.780 37.486 10.160 1.00 45.91 263 TRP B N 1
ATOM 7522 C CA . TRP B 1 265 ? 42.547 36.058 10.345 1.00 47.83 263 TRP B CA 1
ATOM 7523 C C . TRP B 1 265 ? 43.469 35.224 9.464 1.00 43.70 263 TRP B C 1
ATOM 7524 O O . TRP B 1 265 ? 43.130 34.898 8.322 1.00 48.34 263 TRP B O 1
ATOM 7535 N N . GLY B 1 266 ? 44.639 34.880 9.996 1.00 46.18 264 GLY B N 1
ATOM 7536 C CA . GLY B 1 266 ? 45.653 34.138 9.265 1.00 43.32 264 GLY B CA 1
ATOM 7537 C C . GLY B 1 266 ? 46.955 34.883 9.055 1.00 42.17 264 GLY B C 1
ATOM 7538 O O . GLY B 1 266 ? 47.851 34.347 8.387 1.00 48.45 264 GLY B O 1
ATOM 7539 N N . GLY B 1 267 ? 47.117 36.087 9.600 1.00 36.22 265 GLY B N 1
ATOM 7540 C CA . GLY B 1 267 ? 48.278 36.903 9.304 1.00 39.71 265 GLY B CA 1
ATOM 7541 C C . GLY B 1 267 ? 49.496 36.618 10.157 1.00 44.04 265 GLY B C 1
ATOM 7542 O O . GLY B 1 267 ? 50.613 36.997 9.792 1.00 44.82 265 GLY B O 1
ATOM 7543 N N . THR B 1 268 ? 49.299 35.957 11.295 1.00 50.71 266 THR B N 1
ATOM 7544 C CA . THR B 1 268 ? 50.406 35.629 12.184 1.00 40.00 266 THR B CA 1
ATOM 7545 C C . THR B 1 268 ? 51.114 34.374 11.690 1.00 43.57 266 THR B C 1
ATOM 7546 O O . THR B 1 268 ? 50.466 33.389 11.323 1.00 48.18 266 THR B O 1
ATOM 7550 N N . HIS B 1 269 ? 52.450 34.411 11.677 1.00 40.58 267 HIS B N 1
ATOM 7551 C CA . HIS B 1 269 ? 53.226 33.288 11.170 1.00 48.86 267 HIS B CA 1
ATOM 7552 C C . HIS B 1 269 ? 54.488 32.991 11.968 1.00 54.16 267 HIS B C 1
ATOM 7553 O O . HIS B 1 269 ? 55.173 32.013 11.653 1.00 54.81 267 HIS B O 1
ATOM 7560 N N . ASN B 1 270 ? 54.821 33.787 12.982 1.00 51.12 268 ASN B N 1
ATOM 7561 C CA . ASN B 1 270 ? 56.042 33.565 13.745 1.00 55.93 268 ASN B CA 1
ATOM 7562 C C . ASN B 1 270 ? 55.825 34.004 15.185 1.00 50.11 268 ASN B C 1
ATOM 7563 O O . ASN B 1 270 ? 55.364 35.122 15.431 1.00 39.73 268 ASN B O 1
ATOM 7568 N N . THR B 1 271 ? 56.163 33.121 16.128 1.00 54.72 269 THR B N 1
ATOM 7569 C CA . THR B 1 271 ? 56.004 33.442 17.544 1.00 50.14 269 THR B CA 1
ATOM 7570 C C . THR B 1 271 ? 56.971 34.539 17.973 1.00 42.24 269 THR B C 1
ATOM 7571 O O . THR B 1 271 ? 56.573 35.509 18.628 1.00 41.42 269 THR B O 1
ATOM 7575 N N . ASP B 1 272 ? 58.248 34.402 17.606 1.00 36.46 270 ASP B N 1
ATOM 7576 C CA . ASP B 1 272 ? 59.259 35.357 18.052 1.00 38.05 270 ASP B CA 1
ATOM 7577 C C . ASP B 1 272 ? 58.946 36.767 17.569 1.00 50.21 270 ASP B C 1
ATOM 7578 O O . ASP B 1 272 ? 59.135 37.740 18.310 1.00 42.45 270 ASP B O 1
ATOM 7583 N N . GLU B 1 273 ? 58.464 36.901 16.331 1.00 51.00 271 GLU B N 1
ATOM 7584 C CA . GLU B 1 273 ? 58.104 38.222 15.828 1.00 48.64 271 GLU B CA 1
ATOM 7585 C C . GLU B 1 273 ? 56.809 38.719 16.460 1.00 44.27 271 GLU B C 1
ATOM 7586 O O . GLU B 1 273 ? 56.665 39.916 16.728 1.00 48.04 271 GLU B O 1
ATOM 7592 N N . ALA B 1 274 ? 55.860 37.815 16.716 1.00 39.94 272 ALA B N 1
ATOM 7593 C CA . ALA B 1 274 ? 54.595 38.227 17.317 1.00 42.12 272 ALA B CA 1
ATOM 7594 C C . ALA B 1 274 ? 54.785 38.767 18.728 1.00 47.72 272 ALA B C 1
ATOM 7595 O O . ALA B 1 274 ? 53.969 39.567 19.198 1.00 52.84 272 ALA B O 1
ATOM 7597 N N . VAL B 1 275 ? 55.850 38.350 19.412 1.00 46.61 273 VAL B N 1
ATOM 7598 C CA . VAL B 1 275 ? 56.074 38.783 20.788 1.00 41.89 273 VAL B CA 1
ATOM 7599 C C . VAL B 1 275 ? 56.743 40.150 20.825 1.00 40.93 273 VAL B C 1
ATOM 7600 O O . VAL B 1 275 ? 56.315 41.049 21.558 1.00 41.40 273 VAL B O 1
ATOM 7604 N N . ARG B 1 276 ? 57.798 40.332 20.031 1.00 43.81 274 ARG B N 1
ATOM 7605 C CA . ARG B 1 276 ? 58.639 41.516 20.136 1.00 50.21 274 ARG B CA 1
ATOM 7606 C C . ARG B 1 276 ? 58.264 42.635 19.171 1.00 54.51 274 ARG B C 1
ATOM 7607 O O . ARG B 1 276 ? 58.702 43.772 19.377 1.00 59.38 274 ARG B O 1
ATOM 7615 N N . HIS B 1 277 ? 57.472 42.357 18.134 1.00 49.31 275 HIS B N 1
ATOM 7616 C CA . HIS B 1 277 ? 57.131 43.378 17.151 1.00 56.69 275 HIS B CA 1
ATOM 7617 C C . HIS B 1 277 ? 55.781 44.040 17.402 1.00 59.68 275 HIS B C 1
ATOM 7618 O O . HIS B 1 277 ? 55.429 44.976 16.677 1.00 52.63 275 HIS B O 1
ATOM 7625 N N . GLY B 1 278 ? 55.019 43.581 18.392 1.00 61.72 276 GLY B N 1
ATOM 7626 C CA . GLY B 1 278 ? 53.826 44.295 18.804 1.00 52.96 276 GLY B CA 1
ATOM 7627 C C . GLY B 1 278 ? 52.507 43.743 18.301 1.00 59.53 276 GLY B C 1
ATOM 7628 O O . GLY B 1 278 ? 51.652 44.504 17.839 1.00 63.11 276 GLY B O 1
ATOM 7629 N N . LEU B 1 279 ? 52.319 42.429 18.392 1.00 59.52 277 LEU B N 1
ATOM 7630 C CA . LEU B 1 279 ? 51.048 41.794 18.060 1.00 46.54 277 LEU B CA 1
ATOM 7631 C C . LEU B 1 279 ? 50.285 41.548 19.357 1.00 55.40 277 LEU B C 1
ATOM 7632 O O . LEU B 1 279 ? 50.626 40.641 20.123 1.00 65.23 277 LEU B O 1
ATOM 7637 N N . ASP B 1 280 ? 49.248 42.348 19.596 1.00 56.89 278 ASP B N 1
ATOM 7638 C CA . ASP B 1 280 ? 48.525 42.301 20.861 1.00 54.21 278 ASP B CA 1
ATOM 7639 C C . ASP B 1 280 ? 47.428 41.242 20.879 1.00 55.46 278 ASP B C 1
ATOM 7640 O O . ASP B 1 280 ? 47.192 40.619 21.920 1.00 57.02 278 ASP B O 1
ATOM 7645 N N . LEU B 1 281 ? 46.751 41.023 19.754 1.00 50.59 279 LEU B N 1
ATOM 7646 C CA . LEU B 1 281 ? 45.629 40.095 19.700 1.00 45.30 279 LEU B CA 1
ATOM 7647 C C . LEU B 1 281 ? 45.717 39.271 18.425 1.00 45.90 279 LEU B C 1
ATOM 7648 O O . LEU B 1 281 ? 45.819 39.828 17.328 1.00 48.54 279 LEU B O 1
ATOM 7653 N N . GLU B 1 282 ? 45.673 37.949 18.573 1.00 45.03 280 GLU B N 1
ATOM 7654 C CA . GLU B 1 282 ? 45.836 37.019 17.465 1.00 44.33 280 GLU B CA 1
ATOM 7655 C C . GLU B 1 282 ? 44.509 36.336 17.156 1.00 48.03 280 GLU B C 1
ATOM 7656 O O . GLU B 1 282 ? 43.775 35.945 18.069 1.00 48.49 280 GLU B O 1
ATOM 7662 N N . PHE B 1 283 ? 44.210 36.187 15.866 1.00 42.04 281 PHE B N 1
ATOM 7663 C CA . PHE B 1 283 ? 42.950 35.602 15.429 1.00 42.62 281 PHE B CA 1
ATOM 7664 C C . PHE B 1 283 ? 43.149 34.845 14.124 1.00 46.36 281 PHE B C 1
ATOM 7665 O O . PHE B 1 283 ? 43.928 35.267 13.264 1.00 44.60 281 PHE B O 1
ATOM 7673 N N . GLY B 1 284 ? 42.436 33.729 13.986 1.00 39.08 282 GLY B N 1
ATOM 7674 C CA . GLY B 1 284 ? 42.395 32.995 12.734 1.00 46.55 282 GLY B CA 1
ATOM 7675 C C . GLY B 1 284 ? 43.707 32.394 12.282 1.00 50.85 282 GLY B C 1
ATOM 7676 O O . GLY B 1 284 ? 43.910 32.211 11.078 1.00 41.90 282 GLY B O 1
ATOM 7677 N N . THR B 1 285 ? 44.600 32.069 13.212 1.00 52.03 283 THR B N 1
ATOM 7678 C CA . THR B 1 285 ? 45.895 31.513 12.842 1.00 50.95 283 THR B CA 1
ATOM 7679 C C . THR B 1 285 ? 45.736 30.096 12.302 1.00 52.28 283 THR B C 1
ATOM 7680 O O . THR B 1 285 ? 45.048 29.263 12.900 1.00 58.18 283 THR B O 1
ATOM 7684 N N . TRP B 1 286 ? 46.373 29.828 11.166 1.00 50.48 284 TRP B N 1
ATOM 7685 C CA . TRP B 1 286 ? 46.332 28.509 10.545 1.00 51.78 284 TRP B CA 1
ATOM 7686 C C . TRP B 1 286 ? 47.114 27.489 11.370 1.00 50.47 284 TRP B C 1
ATOM 7687 O O . TRP B 1 286 ? 46.625 26.394 11.652 1.00 53.28 284 TRP B O 1
ATOM 7698 N N . GLY B 1 293 ? 43.501 27.206 5.824 1.00 74.58 291 GLY B N 1
ATOM 7699 C CA . GLY B 1 293 ? 42.709 26.010 6.046 1.00 77.77 291 GLY B CA 1
ATOM 7700 C C . GLY B 1 293 ? 41.838 26.090 7.285 1.00 87.86 291 GLY B C 1
ATOM 7701 O O . GLY B 1 293 ? 40.815 26.775 7.292 1.00 82.88 291 GLY B O 1
ATOM 7702 N N . ALA B 1 294 ? 42.246 25.387 8.336 1.00 90.05 292 ALA B N 1
ATOM 7703 C CA . ALA B 1 294 ? 41.527 25.359 9.599 1.00 73.33 292 ALA B CA 1
ATOM 7704 C C . ALA B 1 294 ? 42.254 26.201 10.640 1.00 79.11 292 ALA B C 1
ATOM 7705 O O . ALA B 1 294 ? 43.460 26.448 10.543 1.00 76.85 292 ALA B O 1
ATOM 7707 N N . SER B 1 295 ? 41.500 26.641 11.645 1.00 68.10 293 SER B N 1
ATOM 7708 C CA . SER B 1 295 ? 42.034 27.474 12.718 1.00 69.93 293 SER B CA 1
ATOM 7709 C C . SER B 1 295 ? 41.386 27.111 14.046 1.00 64.88 293 SER B C 1
ATOM 7710 O O . SER B 1 295 ? 41.112 27.979 14.882 1.00 64.43 293 SER B O 1
ATOM 7713 N N . ASN B 1 296 ? 41.134 25.822 14.261 1.00 62.30 294 ASN B N 1
ATOM 7714 C CA . ASN B 1 296 ? 40.486 25.347 15.475 1.00 62.76 294 ASN B CA 1
ATOM 7715 C C . ASN B 1 296 ? 41.473 24.854 16.526 1.00 57.97 294 ASN B C 1
ATOM 7716 O O . ASN B 1 296 ? 41.045 24.408 17.595 1.00 55.83 294 ASN B O 1
ATOM 7721 N N . ALA B 1 297 ? 42.777 24.921 16.253 1.00 59.87 295 ALA B N 1
ATOM 7722 C CA . ALA B 1 297 ? 43.801 24.519 17.217 1.00 54.95 295 ALA B CA 1
ATOM 7723 C C . ALA B 1 297 ? 44.302 25.778 17.919 1.00 55.49 295 ALA B C 1
ATOM 7724 O O . ALA B 1 297 ? 45.353 26.332 17.598 1.00 51.06 295 ALA B O 1
ATOM 7726 N N . TYR B 1 298 ? 43.524 26.227 18.906 1.00 54.09 296 TYR B N 1
ATOM 7727 C CA . TYR B 1 298 ? 43.793 27.511 19.542 1.00 52.15 296 TYR B CA 1
ATOM 7728 C C . TYR B 1 298 ? 44.978 27.458 20.497 1.00 46.00 296 TYR B C 1
ATOM 7729 O O . TYR B 1 298 ? 45.579 28.502 20.771 1.00 48.98 296 TYR B O 1
ATOM 7738 N N . ASP B 1 299 ? 45.327 26.276 21.008 1.00 50.49 297 ASP B N 1
ATOM 7739 C CA . ASP B 1 299 ? 46.528 26.152 21.825 1.00 47.35 297 ASP B CA 1
ATOM 7740 C C . ASP B 1 299 ? 47.800 26.258 20.997 1.00 43.73 297 ASP B C 1
ATOM 7741 O O . ASP B 1 299 ? 48.864 26.551 21.553 1.00 55.29 297 ASP B O 1
ATOM 7746 N N . SER B 1 300 ? 47.715 26.031 19.689 1.00 46.54 298 SER B N 1
ATOM 7747 C CA . SER B 1 300 ? 48.873 26.059 18.807 1.00 48.03 298 SER B CA 1
ATOM 7748 C C . SER B 1 300 ? 49.092 27.421 18.160 1.00 54.51 298 SER B C 1
ATOM 7749 O O . SER B 1 300 ? 49.911 27.529 17.241 1.00 52.05 298 SER B O 1
ATOM 7752 N N . TYR B 1 301 ? 48.382 28.454 18.608 1.00 43.84 299 TYR B N 1
ATOM 7753 C CA . TYR B 1 301 ? 48.622 29.793 18.093 1.00 49.64 299 TYR B CA 1
ATOM 7754 C C . TYR B 1 301 ? 50.027 30.259 18.464 1.00 53.28 299 TYR B C 1
ATOM 7755 O O . TYR B 1 301 ? 50.640 29.780 19.423 1.00 55.32 299 TYR B O 1
ATOM 7764 N N . TYR B 1 302 ? 50.538 31.215 17.687 1.00 49.21 300 TYR B N 1
ATOM 7765 C CA . TYR B 1 302 ? 51.876 31.737 17.932 1.00 55.06 300 TYR B CA 1
ATOM 7766 C C . TYR B 1 302 ? 51.969 32.547 19.219 1.00 53.86 300 TYR B C 1
ATOM 7767 O O . TYR B 1 302 ? 53.083 32.828 19.673 1.00 55.17 300 TYR B O 1
ATOM 7776 N N . LEU B 1 303 ? 50.837 32.924 19.814 1.00 49.97 301 LEU B N 1
ATOM 7777 C CA . LEU B 1 303 ? 50.808 33.606 21.102 1.00 49.83 301 LEU B CA 1
ATOM 7778 C C . LEU B 1 303 ? 50.069 32.779 22.149 1.00 48.68 301 LEU B C 1
ATOM 7779 O O . LEU B 1 303 ? 49.415 33.328 23.037 1.00 47.33 301 LEU B O 1
ATOM 7784 N N . ALA B 1 304 ? 50.166 31.448 22.052 1.00 50.98 302 ALA B N 1
ATOM 7785 C CA . ALA B 1 304 ? 49.478 30.556 22.981 1.00 50.93 302 ALA B CA 1
ATOM 7786 C C . ALA B 1 304 ? 50.543 29.709 23.668 1.00 43.54 302 ALA B C 1
ATOM 7787 O O . ALA B 1 304 ? 51.398 30.259 24.354 1.00 41.45 302 ALA B O 1
ATOM 7789 N N . ARG B 1 305 ? 50.510 28.386 23.502 1.00 46.22 303 ARG B N 1
ATOM 7790 C CA . ARG B 1 305 ? 51.489 27.534 24.173 1.00 51.83 303 ARG B CA 1
ATOM 7791 C C . ARG B 1 305 ? 52.928 27.799 23.739 1.00 53.50 303 ARG B C 1
ATOM 7792 O O . ARG B 1 305 ? 53.810 27.800 24.616 1.00 53.34 303 ARG B O 1
ATOM 7800 N N . PRO B 1 306 ? 53.247 28.006 22.451 1.00 52.24 304 PRO B N 1
ATOM 7801 C CA . PRO B 1 306 ? 54.636 28.367 22.112 1.00 50.24 304 PRO B CA 1
ATOM 7802 C C . PRO B 1 306 ? 55.131 29.602 22.844 1.00 53.39 304 PRO B C 1
ATOM 7803 O O . PRO B 1 306 ? 56.307 29.665 23.221 1.00 62.82 304 PRO B O 1
ATOM 7807 N N . TYR B 1 307 ? 54.262 30.593 23.055 1.00 49.31 305 TYR B N 1
ATOM 7808 C CA . TYR B 1 307 ? 54.633 31.729 23.892 1.00 53.25 305 TYR B CA 1
ATOM 7809 C C . TYR B 1 307 ? 54.766 31.306 25.350 1.00 47.07 305 TYR B C 1
ATOM 7810 O O . TYR B 1 307 ? 55.679 31.755 26.052 1.00 50.82 305 TYR B O 1
ATOM 7819 N N . ALA B 1 308 ? 53.872 30.431 25.818 1.00 49.35 306 ALA B N 1
ATOM 7820 C CA . ALA B 1 308 ? 53.926 29.981 27.206 1.00 53.94 306 ALA B CA 1
ATOM 7821 C C . ALA B 1 308 ? 55.173 29.148 27.474 1.00 52.64 306 ALA B C 1
ATOM 7822 O O . ALA B 1 308 ? 55.829 29.320 28.508 1.00 43.89 306 ALA B O 1
ATOM 7824 N N . ASP B 1 309 ? 55.513 28.238 26.558 1.00 47.87 307 ASP B N 1
ATOM 7825 C CA . ASP B 1 309 ? 56.704 27.416 26.744 1.00 48.33 307 ASP B CA 1
ATOM 7826 C C . ASP B 1 309 ? 57.975 28.252 26.689 1.00 49.58 307 ASP B C 1
ATOM 7827 O O . ASP B 1 309 ? 58.961 27.924 27.359 1.00 49.98 307 ASP B O 1
ATOM 7832 N N . ALA B 1 310 ? 57.969 29.333 25.907 1.00 47.33 308 ALA B N 1
ATOM 7833 C CA . ALA B 1 310 ? 59.133 30.208 25.822 1.00 47.91 308 ALA B CA 1
ATOM 7834 C C . ALA B 1 310 ? 59.294 31.070 27.066 1.00 43.27 308 ALA B C 1
ATOM 7835 O O . ALA B 1 310 ? 60.426 31.373 27.461 1.00 45.38 308 ALA B O 1
ATOM 7837 N N . ILE B 1 311 ? 58.186 31.481 27.688 1.00 43.34 309 ILE B N 1
ATOM 7838 C CA . ILE B 1 311 ? 58.274 32.211 28.949 1.00 44.41 309 ILE B CA 1
ATOM 7839 C C . ILE B 1 311 ? 58.722 31.280 30.068 1.00 47.99 309 ILE B C 1
ATOM 7840 O O . ILE B 1 311 ? 59.546 31.651 30.914 1.00 44.11 309 ILE B O 1
ATOM 7845 N N . ALA B 1 312 ? 58.193 30.054 30.088 1.00 46.05 310 ALA B N 1
ATOM 7846 C CA . ALA B 1 312 ? 58.615 29.082 31.088 1.00 43.48 310 ALA B CA 1
ATOM 7847 C C . ALA B 1 312 ? 60.083 28.711 30.924 1.00 42.96 310 ALA B C 1
ATOM 7848 O O . ALA B 1 312 ? 60.774 28.457 31.917 1.00 47.13 310 ALA B O 1
ATOM 7850 N N . ALA B 1 313 ? 60.577 28.677 29.687 1.00 49.96 311 ALA B N 1
ATOM 7851 C CA . ALA B 1 313 ? 61.976 28.363 29.432 1.00 49.33 311 ALA B CA 1
ATOM 7852 C C . ALA B 1 313 ? 62.902 29.547 29.668 1.00 46.90 311 ALA B C 1
ATOM 7853 O O . ALA B 1 313 ? 64.124 29.363 29.680 1.00 47.73 311 ALA B O 1
ATOM 7855 N N . GLY B 1 314 ? 62.358 30.746 29.856 1.00 38.18 312 GLY B N 1
ATOM 7856 C CA . GLY B 1 314 ? 63.166 31.921 30.096 1.00 35.32 312 GLY B CA 1
ATOM 7857 C C . GLY B 1 314 ? 63.581 32.685 28.861 1.00 39.16 312 GLY B C 1
ATOM 7858 O O . GLY B 1 314 ? 64.396 33.609 28.973 1.00 41.01 312 GLY B O 1
ATOM 7859 N N . ARG B 1 315 ? 63.052 32.333 27.686 1.00 48.23 313 ARG B N 1
ATOM 7860 C CA . ARG B 1 315 ? 63.396 33.063 26.471 1.00 41.59 313 ARG B CA 1
ATOM 7861 C C . ARG B 1 315 ? 62.832 34.478 26.507 1.00 46.82 313 ARG B C 1
ATOM 7862 O O . ARG B 1 315 ? 63.527 35.444 26.171 1.00 42.42 313 ARG B O 1
ATOM 7870 N N . TYR B 1 316 ? 61.573 34.620 26.915 1.00 45.85 314 TYR B N 1
ATOM 7871 C CA . TYR B 1 316 ? 60.957 35.918 27.133 1.00 42.79 314 TYR B CA 1
ATOM 7872 C C . TYR B 1 316 ? 60.510 36.027 28.584 1.00 48.59 314 TYR B C 1
ATOM 7873 O O . TYR B 1 316 ? 60.235 35.020 29.243 1.00 52.97 314 TYR B O 1
ATOM 7882 N N . GLY B 1 317 ? 60.447 37.260 29.079 1.00 42.06 315 GLY B N 1
ATOM 7883 C CA . GLY B 1 317 ? 59.915 37.508 30.403 1.00 38.59 315 GLY B CA 1
ATOM 7884 C C . GLY B 1 317 ? 58.419 37.739 30.361 1.00 48.06 315 GLY B C 1
ATOM 7885 O O . GLY B 1 317 ? 57.684 36.962 29.745 1.00 50.13 315 GLY B O 1
ATOM 7886 N N . THR B 1 318 ? 57.953 38.807 31.010 1.00 47.09 316 THR B N 1
ATOM 7887 C CA . THR B 1 318 ? 56.548 39.187 30.952 1.00 52.49 316 THR B CA 1
ATOM 7888 C C . THR B 1 318 ? 56.354 40.626 30.490 1.00 54.40 316 THR B C 1
ATOM 7889 O O . THR B 1 318 ? 55.220 41.118 30.506 1.00 51.43 316 THR B O 1
ATOM 7893 N N . ASP B 1 319 ? 57.424 41.311 30.077 1.00 55.47 317 ASP B N 1
ATOM 7894 C CA . ASP B 1 319 ? 57.300 42.694 29.626 1.00 54.10 317 ASP B CA 1
ATOM 7895 C C . ASP B 1 319 ? 56.404 42.791 28.398 1.00 59.53 317 ASP B C 1
ATOM 7896 O O . ASP B 1 319 ? 55.381 43.486 28.411 1.00 55.14 317 ASP B O 1
ATOM 7901 N N . GLU B 1 320 ? 56.779 42.098 27.319 1.00 60.10 318 GLU B N 1
ATOM 7902 C CA . GLU B 1 320 ? 55.961 42.119 26.111 1.00 58.46 318 GLU B CA 1
ATOM 7903 C C . GLU B 1 320 ? 54.582 41.524 26.360 1.00 55.34 318 GLU B C 1
ATOM 7904 O O . GLU B 1 320 ? 53.604 41.941 25.731 1.00 58.05 318 GLU B O 1
ATOM 7910 N N . LEU B 1 321 ? 54.482 40.556 27.274 1.00 50.41 319 LEU B N 1
ATOM 7911 C CA . LEU B 1 321 ? 53.185 39.964 27.585 1.00 51.68 319 LEU B CA 1
ATOM 7912 C C . LEU B 1 321 ? 52.298 40.950 28.336 1.00 53.36 319 LEU B C 1
ATOM 7913 O O . LEU B 1 321 ? 51.119 41.114 28.004 1.00 48.24 319 LEU B O 1
ATOM 7918 N N . ASP B 1 322 ? 52.850 41.618 29.353 1.00 57.05 320 ASP B N 1
ATOM 7919 C CA . ASP B 1 322 ? 52.064 42.589 30.108 1.00 57.59 320 ASP B CA 1
ATOM 7920 C C . ASP B 1 322 ? 51.656 43.775 29.246 1.00 41.00 320 ASP B C 1
ATOM 7921 O O . ASP B 1 322 ? 50.580 44.346 29.454 1.00 46.94 320 ASP B O 1
ATOM 7926 N N . ASP B 1 323 ? 52.492 44.160 28.280 1.00 45.87 321 ASP B N 1
ATOM 7927 C CA . ASP B 1 323 ? 52.107 45.230 27.364 1.00 59.78 321 ASP B CA 1
ATOM 7928 C C . ASP B 1 323 ? 50.930 44.809 26.493 1.00 50.45 321 ASP B C 1
ATOM 7929 O O . ASP B 1 323 ? 49.994 45.590 26.286 1.00 50.51 321 ASP B O 1
ATOM 7934 N N . LYS B 1 324 ? 50.960 43.578 25.976 1.00 43.75 322 LYS B N 1
ATOM 7935 C CA . LYS B 1 324 ? 49.847 43.087 25.170 1.00 43.13 322 LYS B CA 1
ATOM 7936 C C . LYS B 1 324 ? 48.582 42.940 26.006 1.00 49.19 322 LYS B C 1
ATOM 7937 O O . LYS B 1 324 ? 47.479 43.226 25.527 1.00 47.11 322 LYS B O 1
ATOM 7943 N N . VAL B 1 325 ? 48.721 42.500 27.258 1.00 45.48 323 VAL B N 1
ATOM 7944 C CA . VAL B 1 325 ? 47.555 42.346 28.122 1.00 43.02 323 VAL B CA 1
ATOM 7945 C C . VAL B 1 325 ? 47.014 43.708 28.539 1.00 44.90 323 VAL B C 1
ATOM 7946 O O . VAL B 1 325 ? 45.797 43.908 28.623 1.00 46.53 323 VAL B O 1
ATOM 7950 N N . ARG B 1 326 ? 47.905 44.669 28.795 1.00 51.00 324 ARG B N 1
ATOM 7951 C CA . ARG B 1 326 ? 47.458 46.004 29.179 1.00 50.71 324 ARG B CA 1
ATOM 7952 C C . ARG B 1 326 ? 46.656 46.666 28.067 1.00 48.25 324 ARG B C 1
ATOM 7953 O O . ARG B 1 326 ? 45.761 47.472 28.343 1.00 57.42 324 ARG B O 1
ATOM 7961 N N . ARG B 1 327 ? 46.956 46.337 26.810 1.00 44.38 325 ARG B N 1
ATOM 7962 C CA . ARG B 1 327 ? 46.223 46.927 25.696 1.00 52.34 325 ARG B CA 1
ATOM 7963 C C . ARG B 1 327 ? 44.899 46.212 25.453 1.00 50.09 325 ARG B C 1
ATOM 7964 O O . ARG B 1 327 ? 43.883 46.862 25.181 1.00 49.78 325 ARG B O 1
ATOM 7972 N N . VAL B 1 328 ? 44.888 44.880 25.549 1.00 43.68 326 VAL B N 1
ATOM 7973 C CA . VAL B 1 328 ? 43.647 44.134 25.362 1.00 44.83 326 VAL B CA 1
ATOM 7974 C C . VAL B 1 328 ? 42.674 44.421 26.500 1.00 49.28 326 VAL B C 1
ATOM 7975 O O . VAL B 1 328 ? 41.458 44.511 26.288 1.00 46.94 326 VAL B O 1
ATOM 7979 N N . LEU B 1 329 ? 43.187 44.573 27.724 1.00 53.16 327 LEU B N 1
ATOM 7980 C CA . LEU B 1 329 ? 42.327 44.981 28.830 1.00 45.54 327 LEU B CA 1
ATOM 7981 C C . LEU B 1 329 ? 41.780 46.385 28.607 1.00 46.72 327 LEU B C 1
ATOM 7982 O O . LEU B 1 329 ? 40.610 46.657 28.901 1.00 44.00 327 LEU B O 1
ATOM 7987 N N . ARG B 1 330 ? 42.610 47.289 28.079 1.00 42.07 328 ARG B N 1
ATOM 7988 C CA . ARG B 1 330 ? 42.141 48.638 27.780 1.00 44.33 328 ARG B CA 1
ATOM 7989 C C . ARG B 1 330 ? 41.028 48.614 26.739 1.00 45.86 328 ARG B C 1
ATOM 7990 O O . ARG B 1 330 ? 40.071 49.392 26.824 1.00 44.73 328 ARG B O 1
ATOM 7998 N N . LEU B 1 331 ? 41.135 47.723 25.750 1.00 40.71 329 LEU B N 1
ATOM 7999 C CA . LEU B 1 331 ? 40.051 47.546 24.791 1.00 41.27 329 LEU B CA 1
ATOM 8000 C C . LEU B 1 331 ? 38.807 46.971 25.455 1.00 48.26 329 LEU B C 1
ATOM 8001 O O . LEU B 1 331 ? 37.684 47.325 25.077 1.00 50.28 329 LEU B O 1
ATOM 8006 N N . THR B 1 332 ? 38.987 46.093 26.444 1.00 54.88 330 THR B N 1
ATOM 8007 C CA . THR B 1 332 ? 37.841 45.506 27.131 1.00 51.30 330 THR B CA 1
ATOM 8008 C C . THR B 1 332 ? 37.150 46.528 28.025 1.00 49.39 330 THR B C 1
ATOM 8009 O O . THR B 1 332 ? 35.917 46.540 28.127 1.00 49.03 330 THR B O 1
ATOM 8013 N N . TYR B 1 333 ? 37.926 47.394 28.683 1.00 45.79 331 TYR B N 1
ATOM 8014 C CA . TYR B 1 333 ? 37.325 48.419 29.530 1.00 49.48 331 TYR B CA 1
ATOM 8015 C C . TYR B 1 333 ? 36.618 49.487 28.706 1.00 55.12 331 TYR B C 1
ATOM 8016 O O . TYR B 1 333 ? 35.626 50.065 29.166 1.00 57.01 331 TYR B O 1
ATOM 8025 N N . ARG B 1 334 ? 37.105 49.762 27.495 1.00 47.86 332 ARG B N 1
ATOM 8026 C CA . ARG B 1 334 ? 36.436 50.714 26.616 1.00 52.05 332 ARG B CA 1
ATOM 8027 C C . ARG B 1 334 ? 35.160 50.155 26.004 1.00 48.75 332 ARG B C 1
ATOM 8028 O O . ARG B 1 334 ? 34.392 50.922 25.415 1.00 44.39 332 ARG B O 1
ATOM 8036 N N . THR B 1 335 ? 34.913 48.850 26.129 1.00 48.16 333 THR B N 1
ATOM 8037 C CA . THR B 1 335 ? 33.765 48.230 25.479 1.00 47.05 333 THR B CA 1
ATOM 8038 C C . THR B 1 335 ? 32.896 47.461 26.467 1.00 45.82 333 THR B C 1
ATOM 8039 O O . THR B 1 335 ? 31.927 48.005 27.007 1.00 54.07 333 THR B O 1
ATOM 8043 N N . GLU B 1 336 ? 33.239 46.195 26.715 1.00 40.95 334 GLU B N 1
ATOM 8044 C CA . GLU B 1 336 ? 32.346 45.319 27.467 1.00 48.55 334 GLU B CA 1
ATOM 8045 C C . GLU B 1 336 ? 32.279 45.688 28.945 1.00 50.62 334 GLU B C 1
ATOM 8046 O O . GLU B 1 336 ? 31.263 45.422 29.597 1.00 58.41 334 GLU B O 1
ATOM 8052 N N . MET B 1 337 ? 33.336 46.292 29.493 1.00 43.15 335 MET B N 1
ATOM 8053 C CA . MET B 1 337 ? 33.313 46.667 30.904 1.00 55.04 335 MET B CA 1
ATOM 8054 C C . MET B 1 337 ? 32.457 47.898 31.167 1.00 60.10 335 MET B C 1
ATOM 8055 O O . MET B 1 337 ? 32.123 48.166 32.326 1.00 63.18 335 MET B O 1
ATOM 8060 N N . ARG B 1 338 ? 32.098 48.650 30.129 1.00 51.51 336 ARG B N 1
ATOM 8061 C CA . ARG B 1 338 ? 31.303 49.850 30.322 1.00 52.28 336 ARG B CA 1
ATOM 8062 C C . ARG B 1 338 ? 29.870 49.492 30.714 1.00 56.94 336 ARG B C 1
ATOM 8063 O O . ARG B 1 338 ? 29.419 48.351 30.582 1.00 50.00 336 ARG B O 1
ATOM 8071 N N . THR B 1 339 ? 29.155 50.497 31.209 1.00 65.12 337 THR B N 1
ATOM 8072 C CA . THR B 1 339 ? 27.774 50.349 31.643 1.00 61.50 337 THR B CA 1
ATOM 8073 C C . THR B 1 339 ? 26.812 51.291 30.935 1.00 64.96 337 THR B C 1
ATOM 8074 O O . THR B 1 339 ? 25.655 50.922 30.720 1.00 63.46 337 THR B O 1
ATOM 8078 N N . ASP B 1 340 ? 27.263 52.488 30.551 1.00 63.25 338 ASP B N 1
ATOM 8079 C CA . ASP B 1 340 ? 26.419 53.481 29.895 1.00 66.13 338 ASP B CA 1
ATOM 8080 C C . ASP B 1 340 ? 26.396 53.331 28.377 1.00 63.28 338 ASP B C 1
ATOM 8081 O O . ASP B 1 340 ? 26.159 54.316 27.665 1.00 55.31 338 ASP B O 1
ATOM 8086 N N . ARG B 1 341 ? 26.638 52.128 27.860 1.00 57.16 339 ARG B N 1
ATOM 8087 C CA . ARG B 1 341 ? 26.579 51.937 26.417 1.00 55.58 339 ARG B CA 1
ATOM 8088 C C . ARG B 1 341 ? 25.128 51.794 25.964 1.00 53.54 339 ARG B C 1
ATOM 8089 O O . ARG B 1 341 ? 24.312 51.199 26.673 1.00 49.65 339 ARG B O 1
ATOM 8097 N N . PRO B 1 342 ? 24.780 52.327 24.795 1.00 50.87 340 PRO B N 1
ATOM 8098 C CA . PRO B 1 342 ? 23.422 52.129 24.279 1.00 49.29 340 PRO B CA 1
ATOM 8099 C C . PRO B 1 342 ? 23.207 50.683 23.861 1.00 48.80 340 PRO B C 1
ATOM 8100 O O . PRO B 1 342 ? 24.115 50.020 23.354 1.00 46.22 340 PRO B O 1
ATOM 8104 N N . ARG B 1 343 ? 21.988 50.190 24.093 1.00 40.64 341 ARG B N 1
ATOM 8105 C CA . ARG B 1 343 ? 21.677 48.815 23.721 1.00 43.55 341 ARG B CA 1
ATOM 8106 C C . ARG B 1 343 ? 21.636 48.641 22.209 1.00 47.72 341 ARG B C 1
ATOM 8107 O O . ARG B 1 343 ? 21.886 47.540 21.705 1.00 48.91 341 ARG B O 1
ATOM 8115 N N . GLY B 1 344 ? 21.333 49.707 21.473 1.00 41.31 342 GLY B N 1
ATOM 8116 C CA . GLY B 1 344 ? 21.264 49.633 20.031 1.00 46.43 342 GLY B CA 1
ATOM 8117 C C . GLY B 1 344 ? 20.005 48.941 19.549 1.00 45.10 342 GLY B C 1
ATOM 8118 O O . GLY B 1 344 ? 19.126 48.545 20.317 1.00 56.53 342 GLY B O 1
ATOM 8119 N N . ALA B 1 345 ? 19.923 48.799 18.230 1.00 39.19 343 ALA B N 1
ATOM 8120 C CA . ALA B 1 345 ? 18.787 48.145 17.598 1.00 44.00 343 ALA B CA 1
ATOM 8121 C C . ALA B 1 345 ? 19.228 47.630 16.237 1.00 43.59 343 ALA B C 1
ATOM 8122 O O . ALA B 1 345 ? 20.346 47.887 15.784 1.00 41.80 343 ALA B O 1
ATOM 8124 N N . MET B 1 346 ? 18.329 46.898 15.587 1.00 45.14 344 MET B N 1
ATOM 8125 C CA . MET B 1 346 ? 18.602 46.335 14.275 1.00 51.05 344 MET B CA 1
ATOM 8126 C C . MET B 1 346 ? 17.335 46.390 13.435 1.00 50.93 344 MET B C 1
ATOM 8127 O O . MET B 1 346 ? 16.236 46.142 13.940 1.00 46.86 344 MET B O 1
ATOM 8132 N N . CYS B 1 347 ? 17.501 46.735 12.156 1.00 43.38 345 CYS B N 1
ATOM 8133 C CA . CYS B 1 347 ? 16.391 46.824 11.204 1.00 47.54 345 CYS B CA 1
ATOM 8134 C C . CYS B 1 347 ? 15.352 47.849 11.653 1.00 47.85 345 CYS B C 1
ATOM 8135 O O . CYS B 1 347 ? 14.145 47.636 11.523 1.00 40.13 345 CYS B O 1
ATOM 8138 N N . SER B 1 348 ? 15.826 48.970 12.185 1.00 44.84 346 SER B N 1
ATOM 8139 C CA . SER B 1 348 ? 14.952 50.050 12.611 1.00 48.31 346 SER B CA 1
ATOM 8140 C C . SER B 1 348 ? 14.748 51.046 11.474 1.00 51.65 346 SER B C 1
ATOM 8141 O O . SER B 1 348 ? 15.481 51.056 10.482 1.00 46.93 346 SER B O 1
ATOM 8144 N N . GLU B 1 349 ? 13.727 51.893 11.632 1.00 48.07 347 GLU B N 1
ATOM 8145 C CA . GLU B 1 349 ? 13.431 52.893 10.612 1.00 48.31 347 GLU B CA 1
ATOM 8146 C C . GLU B 1 349 ? 14.585 53.870 10.432 1.00 48.80 347 GLU B C 1
ATOM 8147 O O . GLU B 1 349 ? 14.842 54.329 9.313 1.00 47.74 347 GLU B O 1
ATOM 8153 N N . GLU B 1 350 ? 15.292 54.197 11.516 1.00 49.90 348 GLU B N 1
ATOM 8154 C CA . GLU B 1 350 ? 16.404 55.136 11.412 1.00 56.05 348 GLU B CA 1
ATOM 8155 C C . GLU B 1 350 ? 17.576 54.522 10.656 1.00 56.60 348 GLU B C 1
ATOM 8156 O O . GLU B 1 350 ? 18.238 55.206 9.866 1.00 47.83 348 GLU B O 1
ATOM 8162 N N . HIS B 1 351 ? 17.845 53.233 10.881 1.00 48.85 349 HIS B N 1
ATOM 8163 C CA . HIS B 1 351 ? 18.965 52.583 10.207 1.00 47.79 349 HIS B CA 1
ATOM 8164 C C . HIS B 1 351 ? 18.710 52.447 8.711 1.00 44.32 349 HIS B C 1
ATOM 8165 O O . HIS B 1 351 ? 19.638 52.573 7.904 1.00 44.78 349 HIS B O 1
ATOM 8172 N N . TYR B 1 352 ? 17.461 52.186 8.321 1.00 51.44 350 TYR B N 1
ATOM 8173 C CA . TYR B 1 352 ? 17.132 52.154 6.901 1.00 42.89 350 TYR B CA 1
ATOM 8174 C C . TYR B 1 352 ? 17.209 53.543 6.279 1.00 48.34 350 TYR B C 1
ATOM 8175 O O . TYR B 1 352 ? 17.573 53.676 5.106 1.00 48.79 350 TYR B O 1
ATOM 8184 N N . ALA B 1 353 ? 16.875 54.584 7.046 1.00 46.97 351 ALA B N 1
ATOM 8185 C CA . ALA B 1 353 ? 16.955 55.941 6.519 1.00 40.91 351 ALA B CA 1
ATOM 8186 C C . ALA B 1 353 ? 18.400 56.385 6.326 1.00 45.73 351 ALA B C 1
ATOM 8187 O O . ALA B 1 353 ? 18.691 57.151 5.400 1.00 46.83 351 ALA B O 1
ATOM 8189 N N . VAL B 1 354 ? 19.313 55.921 7.182 1.00 47.25 352 VAL B N 1
ATOM 8190 C CA . VAL B 1 354 ? 20.723 56.265 7.021 1.00 45.29 352 VAL B CA 1
ATOM 8191 C C . VAL B 1 354 ? 21.279 55.636 5.749 1.00 47.56 352 VAL B C 1
ATOM 8192 O O . VAL B 1 354 ? 21.914 56.310 4.930 1.00 45.37 352 VAL B O 1
ATOM 8196 N N . ALA B 1 355 ? 21.047 54.333 5.565 1.00 42.00 353 ALA B N 1
ATOM 8197 C CA . ALA B 1 355 ? 21.478 53.673 4.337 1.00 39.86 353 ALA B CA 1
ATOM 8198 C C . ALA B 1 355 ? 20.809 54.284 3.114 1.00 48.83 353 ALA B C 1
ATOM 8199 O O . ALA B 1 355 ? 21.423 54.361 2.043 1.00 51.73 353 ALA B O 1
ATOM 8201 N N . ARG B 1 356 ? 19.556 54.722 3.252 1.00 47.20 354 ARG B N 1
ATOM 8202 C CA . ARG B 1 356 ? 18.879 55.400 2.151 1.00 43.72 354 ARG B CA 1
ATOM 8203 C C . ARG B 1 356 ? 19.511 56.757 1.868 1.00 46.32 354 ARG B C 1
ATOM 8204 O O . ARG B 1 356 ? 19.716 57.122 0.705 1.00 47.98 354 ARG B O 1
ATOM 8212 N N . ALA B 1 357 ? 19.833 57.514 2.921 1.00 41.64 355 ALA B N 1
ATOM 8213 C CA . ALA B 1 357 ? 20.410 58.840 2.731 1.00 45.07 355 ALA B CA 1
ATOM 8214 C C . ALA B 1 357 ? 21.841 58.767 2.215 1.00 46.74 355 ALA B C 1
ATOM 8215 O O . ALA B 1 357 ? 22.269 59.645 1.457 1.00 58.34 355 ALA B O 1
ATOM 8217 N N . VAL B 1 358 ? 22.596 57.742 2.614 1.00 53.56 356 VAL B N 1
ATOM 8218 C CA . VAL B 1 358 ? 23.957 57.590 2.108 1.00 49.64 356 VAL B CA 1
ATOM 8219 C C . VAL B 1 358 ? 23.938 57.263 0.621 1.00 43.88 356 VAL B C 1
ATOM 8220 O O . VAL B 1 358 ? 24.724 57.813 -0.159 1.00 50.06 356 VAL B O 1
ATOM 8224 N N . GLY B 1 359 ? 23.031 56.378 0.202 1.00 45.96 357 GLY B N 1
ATOM 8225 C CA . GLY B 1 359 ? 22.964 56.011 -1.204 1.00 53.25 357 GLY B CA 1
ATOM 8226 C C . GLY B 1 359 ? 22.532 57.158 -2.098 1.00 43.97 357 GLY B C 1
ATOM 8227 O O . GLY B 1 359 ? 23.010 57.286 -3.228 1.00 47.79 357 GLY B O 1
ATOM 8228 N N . ASN B 1 360 ? 21.623 58.006 -1.608 1.00 44.72 358 ASN B N 1
ATOM 8229 C CA . ASN B 1 360 ? 21.172 59.142 -2.405 1.00 44.05 358 ASN B CA 1
ATOM 8230 C C . ASN B 1 360 ? 22.307 60.115 -2.693 1.00 50.71 358 ASN B C 1
ATOM 8231 O O . ASN B 1 360 ? 22.293 60.796 -3.725 1.00 52.78 358 ASN B O 1
ATOM 8236 N N . GLU B 1 361 ? 23.291 60.196 -1.802 1.00 45.40 359 GLU B N 1
ATOM 8237 C CA . GLU B 1 361 ? 24.433 61.080 -1.983 1.00 46.21 359 GLU B CA 1
ATOM 8238 C C . GLU B 1 361 ? 25.685 60.344 -2.438 1.00 47.95 359 GLU B C 1
ATOM 8239 O O . GLU B 1 361 ? 26.724 60.981 -2.633 1.00 48.78 359 GLU B O 1
ATOM 8245 N N . ALA B 1 362 ? 25.612 59.025 -2.615 1.00 49.01 360 ALA B N 1
ATOM 8246 C CA . ALA B 1 362 ? 26.755 58.252 -3.085 1.00 46.54 360 ALA B CA 1
ATOM 8247 C C . ALA B 1 362 ? 26.758 58.064 -4.594 1.00 51.40 360 ALA B C 1
ATOM 8248 O O . ALA B 1 362 ? 27.831 57.910 -5.189 1.00 54.65 360 ALA B O 1
ATOM 8250 N N . ILE B 1 363 ? 25.583 58.071 -5.224 1.00 48.04 361 ILE B N 1
ATOM 8251 C CA . ILE B 1 363 ? 25.496 57.874 -6.666 1.00 54.68 361 ILE B CA 1
ATOM 8252 C C . ILE B 1 363 ? 26.174 59.035 -7.379 1.00 55.30 361 ILE B C 1
ATOM 8253 O O . ILE B 1 363 ? 25.854 60.207 -7.139 1.00 57.21 361 ILE B O 1
ATOM 8258 N N . VAL B 1 364 ? 27.118 58.714 -8.259 1.00 52.53 362 VAL B N 1
ATOM 8259 C CA . VAL B 1 364 ? 27.879 59.707 -9.005 1.00 56.41 362 VAL B CA 1
ATOM 8260 C C . VAL B 1 364 ? 27.301 59.810 -10.408 1.00 54.32 362 VAL B C 1
ATOM 8261 O O . VAL B 1 364 ? 27.178 58.801 -11.114 1.00 50.06 362 VAL B O 1
ATOM 8265 N N . LEU B 1 365 ? 26.944 61.026 -10.815 1.00 52.54 363 LEU B N 1
ATOM 8266 C CA . LEU B 1 365 ? 26.442 61.280 -12.163 1.00 52.88 363 LEU B CA 1
ATOM 8267 C C . LEU B 1 365 ? 27.640 61.572 -13.059 1.00 59.49 363 LEU B C 1
ATOM 8268 O O . LEU B 1 365 ? 28.225 62.657 -13.001 1.00 55.64 363 LEU B O 1
ATOM 8273 N N . LEU B 1 366 ? 28.008 60.597 -13.891 1.00 54.33 364 LEU B N 1
ATOM 8274 C CA . LEU B 1 366 ? 29.174 60.746 -14.756 1.00 50.50 364 LEU B CA 1
ATOM 8275 C C . LEU B 1 366 ? 28.832 61.526 -16.021 1.00 59.60 364 LEU B C 1
ATOM 8276 O O . LEU B 1 366 ? 29.446 62.558 -16.314 1.00 51.97 364 LEU B O 1
ATOM 8281 N N . LYS B 1 367 ? 27.854 61.042 -16.784 1.00 64.28 365 LYS B N 1
ATOM 8282 C CA . LYS B 1 367 ? 27.457 61.653 -18.044 1.00 54.46 365 LYS B CA 1
ATOM 8283 C C . LYS B 1 367 ? 25.958 61.907 -18.033 1.00 53.19 365 LYS B C 1
ATOM 8284 O O . LYS B 1 367 ? 25.184 61.085 -17.534 1.00 56.72 365 LYS B O 1
ATOM 8290 N N . ASN B 1 368 ? 25.552 63.058 -18.582 1.00 62.98 366 ASN B N 1
ATOM 8291 C CA . ASN B 1 368 ? 24.137 63.423 -18.677 1.00 66.26 366 ASN B CA 1
ATOM 8292 C C . ASN B 1 368 ? 23.991 64.334 -19.900 1.00 60.25 366 ASN B C 1
ATOM 8293 O O . ASN B 1 368 ? 23.873 65.558 -19.797 1.00 69.07 366 ASN B O 1
ATOM 8298 N N . ASP B 1 369 ? 23.999 63.716 -21.078 1.00 59.95 367 ASP B N 1
ATOM 8299 C CA . ASP B 1 369 ? 23.963 64.459 -22.329 1.00 78.31 367 ASP B CA 1
ATOM 8300 C C . ASP B 1 369 ? 22.539 64.884 -22.664 1.00 77.98 367 ASP B C 1
ATOM 8301 O O . ASP B 1 369 ? 21.592 64.104 -22.524 1.00 71.51 367 ASP B O 1
ATOM 8306 N N . LYS B 1 370 ? 22.396 66.135 -23.105 1.00 70.73 368 LYS B N 1
ATOM 8307 C CA . LYS B 1 370 ? 21.115 66.733 -23.482 1.00 78.72 368 LYS B CA 1
ATOM 8308 C C . LYS B 1 370 ? 20.100 66.720 -22.341 1.00 80.11 368 LYS B C 1
ATOM 8309 O O . LYS B 1 370 ? 18.892 66.817 -22.586 1.00 74.59 368 LYS B O 1
ATOM 8315 N N . ASN B 1 371 ? 20.574 66.611 -21.099 1.00 69.39 369 ASN B N 1
ATOM 8316 C CA . ASN B 1 371 ? 19.719 66.615 -19.911 1.00 67.08 369 ASN B CA 1
ATOM 8317 C C . ASN B 1 371 ? 18.613 65.566 -20.015 1.00 68.49 369 ASN B C 1
ATOM 8318 O O . ASN B 1 371 ? 17.436 65.837 -19.767 1.00 69.63 369 ASN B O 1
ATOM 8323 N N . ILE B 1 372 ? 19.005 64.348 -20.395 1.00 64.98 370 ILE B N 1
ATOM 8324 C CA . ILE B 1 372 ? 18.036 63.260 -20.472 1.00 53.88 370 ILE B CA 1
ATOM 8325 C C . ILE B 1 372 ? 17.542 62.886 -19.080 1.00 63.11 370 ILE B C 1
ATOM 8326 O O . ILE B 1 372 ? 16.372 62.522 -18.905 1.00 66.97 370 ILE B O 1
ATOM 8331 N N . LEU B 1 373 ? 18.405 62.987 -18.070 1.00 56.33 371 LEU B N 1
ATOM 8332 C CA . LEU B 1 373 ? 18.076 62.748 -16.673 1.00 56.69 371 LEU B CA 1
ATOM 8333 C C . LEU B 1 373 ? 17.846 64.066 -15.945 1.00 58.20 371 LEU B C 1
ATOM 8334 O O . LEU B 1 373 ? 18.535 65.056 -16.220 1.00 63.67 371 LEU B O 1
ATOM 8339 N N . PRO B 1 374 ? 16.890 64.117 -15.009 1.00 50.35 372 PRO B N 1
ATOM 8340 C CA . PRO B 1 374 ? 16.013 63.028 -14.559 1.00 51.12 372 PRO B CA 1
ATOM 8341 C C . PRO B 1 374 ? 14.886 62.731 -15.540 1.00 56.51 372 PRO B C 1
ATOM 8342 O O . PRO B 1 374 ? 14.613 63.512 -16.448 1.00 56.17 372 PRO B O 1
ATOM 8346 N N . LEU B 1 375 ? 14.217 61.595 -15.374 1.00 58.93 373 LEU B N 1
ATOM 8347 C CA . LEU B 1 375 ? 13.096 61.264 -16.233 1.00 59.16 373 LEU B CA 1
ATOM 8348 C C . LEU B 1 375 ? 11.899 62.154 -15.899 1.00 59.54 373 LEU B C 1
ATOM 8349 O O . LEU B 1 375 ? 11.698 62.528 -14.740 1.00 59.02 373 LEU B O 1
ATOM 8354 N N . PRO B 1 376 ? 11.096 62.514 -16.897 1.00 61.00 374 PRO B N 1
ATOM 8355 C CA . PRO B 1 376 ? 9.937 63.376 -16.641 1.00 65.30 374 PRO B CA 1
ATOM 8356 C C . PRO B 1 376 ? 8.905 62.676 -15.769 1.00 62.85 374 PRO B C 1
ATOM 8357 O O . PRO B 1 376 ? 8.926 61.460 -15.569 1.00 70.02 374 PRO B O 1
ATOM 8361 N N . ALA B 1 377 ? 7.980 63.481 -15.242 1.00 56.94 375 ALA B N 1
ATOM 8362 C CA . ALA B 1 377 ? 6.959 62.979 -14.329 1.00 55.81 375 ALA B CA 1
ATOM 8363 C C . ALA B 1 377 ? 5.966 62.041 -15.001 1.00 62.35 375 ALA B C 1
ATOM 8364 O O . ALA B 1 377 ? 5.225 61.348 -14.296 1.00 71.57 375 ALA B O 1
ATOM 8366 N N . ASP B 1 378 ? 5.930 61.999 -16.331 1.00 57.68 376 ASP B N 1
ATOM 8367 C CA . ASP B 1 378 ? 5.036 61.118 -17.076 1.00 68.20 376 ASP B CA 1
ATOM 8368 C C . ASP B 1 378 ? 5.813 60.007 -17.776 1.00 66.29 376 ASP B C 1
ATOM 8369 O O . ASP B 1 378 ? 5.472 59.590 -18.884 1.00 79.21 376 ASP B O 1
ATOM 8374 N N . ALA B 1 379 ? 6.868 59.517 -17.131 1.00 60.64 377 ALA B N 1
ATOM 8375 C CA . ALA B 1 379 ? 7.727 58.487 -17.711 1.00 61.85 377 ALA B CA 1
ATOM 8376 C C . ALA B 1 379 ? 6.955 57.176 -17.795 1.00 62.28 377 ALA B C 1
ATOM 8377 O O . ALA B 1 379 ? 6.767 56.482 -16.794 1.00 68.19 377 ALA B O 1
ATOM 8379 N N . ARG B 1 380 ? 6.500 56.837 -18.998 1.00 63.01 378 ARG B N 1
ATOM 8380 C CA . ARG B 1 380 ? 5.799 55.590 -19.262 1.00 63.08 378 ARG B CA 1
ATOM 8381 C C . ARG B 1 380 ? 6.612 54.759 -20.2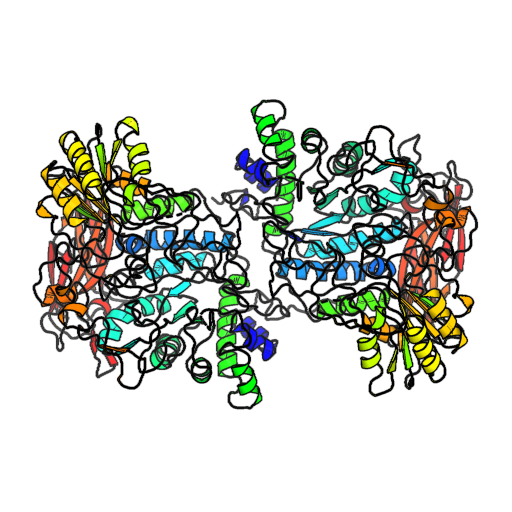46 1.00 62.07 378 ARG B C 1
ATOM 8382 O O . ARG B 1 380 ? 7.338 55.301 -21.085 1.00 70.79 378 ARG B O 1
ATOM 8390 N N . ASN B 1 381 ? 6.501 53.434 -20.115 1.00 56.78 379 ASN B N 1
ATOM 8391 C CA . ASN B 1 381 ? 7.172 52.489 -21.001 1.00 61.83 379 ASN B CA 1
ATOM 8392 C C . ASN B 1 381 ? 8.686 52.617 -20.875 1.00 59.43 379 ASN B C 1
ATOM 8393 O O . ASN B 1 381 ? 9.329 53.321 -21.661 1.00 61.20 379 ASN B O 1
ATOM 8398 N N . LEU B 1 382 ? 9.257 51.947 -19.878 1.00 59.36 380 LEU B N 1
ATOM 8399 C CA . LEU B 1 382 ? 10.691 51.951 -19.631 1.00 50.14 380 LEU B CA 1
ATOM 8400 C C . LEU B 1 382 ? 11.222 50.528 -19.713 1.00 51.60 380 LEU B C 1
ATOM 8401 O O . LEU B 1 382 ? 10.567 49.585 -19.259 1.00 53.22 380 LEU B O 1
ATOM 8406 N N . LEU B 1 383 ? 12.409 50.378 -20.291 1.00 53.11 381 LEU B N 1
ATOM 8407 C CA . LEU B 1 383 ? 13.058 49.082 -20.433 1.00 51.09 381 LEU B CA 1
ATOM 8408 C C . LEU B 1 383 ? 14.274 49.020 -19.520 1.00 58.67 381 LEU B C 1
ATOM 8409 O O . LEU B 1 383 ? 15.151 49.887 -19.589 1.00 60.49 381 LEU B O 1
ATOM 8414 N N . VAL B 1 384 ? 14.320 47.998 -18.670 1.00 52.78 382 VAL B N 1
ATOM 8415 C CA . VAL B 1 384 ? 15.451 47.744 -17.787 1.00 47.95 382 VAL B CA 1
ATOM 8416 C C . VAL B 1 384 ? 16.185 46.516 -18.304 1.00 53.03 382 VAL B C 1
ATOM 8417 O O . VAL B 1 384 ? 15.562 45.482 -18.576 1.00 55.91 382 VAL B O 1
ATOM 8421 N N . VAL B 1 385 ? 17.503 46.631 -18.451 1.00 50.40 383 VAL B N 1
ATOM 8422 C CA . VAL B 1 385 ? 18.336 45.559 -18.984 1.00 57.34 383 VAL B CA 1
ATOM 8423 C C . VAL B 1 385 ? 19.533 45.365 -18.066 1.00 62.17 383 VAL B C 1
ATOM 8424 O O . VAL B 1 385 ? 20.132 46.340 -17.597 1.00 59.80 383 VAL B O 1
ATOM 8428 N N . GLY B 1 386 ? 19.877 44.109 -17.804 1.00 56.01 384 GLY B N 1
ATOM 8429 C CA . GLY B 1 386 ? 21.064 43.785 -17.031 1.00 53.32 384 GLY B CA 1
ATOM 8430 C C . GLY B 1 386 ? 20.802 42.785 -15.924 1.00 55.66 384 GLY B C 1
ATOM 8431 O O . GLY B 1 386 ? 19.705 42.710 -15.365 1.00 56.48 384 GLY B O 1
ATOM 8432 N N . GLU B 1 387 ? 21.832 41.999 -15.600 1.00 58.30 385 GLU B N 1
ATOM 8433 C CA . GLU B 1 387 ? 21.713 41.048 -14.500 1.00 52.15 385 GLU B CA 1
ATOM 8434 C C . GLU B 1 387 ? 21.725 41.761 -13.154 1.00 53.44 385 GLU B C 1
ATOM 8435 O O . GLU B 1 387 ? 20.987 41.381 -12.238 1.00 53.61 385 GLU B O 1
ATOM 8441 N N . ASN B 1 388 ? 22.550 42.803 -13.019 1.00 46.62 386 ASN B N 1
ATOM 8442 C CA . ASN B 1 388 ? 22.636 43.545 -11.766 1.00 47.93 386 ASN B CA 1
ATOM 8443 C C . ASN B 1 388 ? 21.338 44.254 -11.409 1.00 48.11 386 ASN B C 1
ATOM 8444 O O . ASN B 1 388 ? 21.203 44.728 -10.276 1.00 54.02 386 ASN B O 1
ATOM 8449 N N . ALA B 1 389 ? 20.386 44.344 -12.340 1.00 52.11 387 ALA B N 1
ATOM 8450 C CA . ALA B 1 389 ? 19.082 44.904 -12.013 1.00 55.58 387 ALA B CA 1
ATOM 8451 C C . ALA B 1 389 ? 18.251 43.961 -11.153 1.00 54.05 387 ALA B C 1
ATOM 8452 O O . ALA B 1 389 ? 17.335 44.418 -10.461 1.00 51.31 387 ALA B O 1
ATOM 8454 N N . ILE B 1 390 ? 18.548 42.660 -11.180 1.00 43.99 388 ILE B N 1
ATOM 8455 C CA . ILE B 1 390 ? 17.820 41.674 -10.391 1.00 57.24 388 ILE B CA 1
ATOM 8456 C C . ILE B 1 390 ? 18.733 40.823 -9.522 1.00 52.52 388 ILE B C 1
ATOM 8457 O O . ILE B 1 390 ? 18.253 39.896 -8.868 1.00 52.87 388 ILE B O 1
ATOM 8462 N N . LYS B 1 391 ? 20.032 41.102 -9.492 1.00 47.10 389 LYS B N 1
ATOM 8463 C CA . LYS B 1 391 ? 20.992 40.296 -8.750 1.00 41.44 389 LYS B CA 1
ATOM 8464 C C . LYS B 1 391 ? 21.297 40.960 -7.414 1.00 53.88 389 LYS B C 1
ATOM 8465 O O . LYS B 1 391 ? 21.632 42.148 -7.368 1.00 54.93 389 LYS B O 1
ATOM 8471 N N . MET B 1 392 ? 21.179 40.190 -6.335 1.00 49.49 390 MET B N 1
ATOM 8472 C CA . MET B 1 392 ? 21.489 40.708 -5.010 1.00 48.17 390 MET B CA 1
ATOM 8473 C C . MET B 1 392 ? 22.985 40.951 -4.865 1.00 49.28 390 MET B C 1
ATOM 8474 O O . MET B 1 392 ? 23.809 40.194 -5.386 1.00 50.86 390 MET B O 1
ATOM 8479 N N . MET B 1 393 ? 23.335 42.018 -4.148 1.00 43.88 391 MET B N 1
ATOM 8480 C CA . MET B 1 393 ? 24.726 42.386 -3.936 1.00 50.11 391 MET B CA 1
ATOM 8481 C C . MET B 1 393 ? 25.156 42.327 -2.477 1.00 49.05 391 MET B C 1
ATOM 8482 O O . MET B 1 393 ? 26.313 42.641 -2.179 1.00 46.54 391 MET B O 1
ATOM 8487 N N . THR B 1 394 ? 24.270 41.933 -1.563 1.00 49.96 392 THR B N 1
ATOM 8488 C CA . THR B 1 394 ? 24.614 41.876 -0.147 1.00 47.61 392 THR B CA 1
ATOM 8489 C C . THR B 1 394 ? 25.179 40.527 0.272 1.00 53.21 392 THR B C 1
ATOM 8490 O O . THR B 1 394 ? 26.007 40.469 1.188 1.00 58.23 392 THR B O 1
ATOM 8494 N N . VAL B 1 395 ? 24.754 39.446 -0.369 1.00 47.72 393 VAL B N 1
ATOM 8495 C CA . VAL B 1 395 ? 25.238 38.110 -0.047 1.00 44.93 393 VAL B CA 1
ATOM 8496 C C . VAL B 1 395 ? 26.463 37.813 -0.903 1.00 43.37 393 VAL B C 1
ATOM 8497 O O . VAL B 1 395 ? 26.577 38.267 -2.046 1.00 50.59 393 VAL B O 1
ATOM 8501 N N . GLY B 1 396 ? 27.402 37.059 -0.336 1.00 46.40 394 GLY B N 1
ATOM 8502 C CA . GLY B 1 396 ? 28.606 36.686 -1.049 1.00 41.74 394 GLY B CA 1
ATOM 8503 C C . GLY B 1 396 ? 29.764 37.625 -0.784 1.00 48.85 394 GLY B C 1
ATOM 8504 O O . GLY B 1 396 ? 29.657 38.638 -0.086 1.00 57.71 394 GLY B O 1
ATOM 8505 N N . GLY B 1 397 ? 30.905 37.272 -1.367 1.00 51.89 395 GLY B N 1
ATOM 8506 C CA . GLY B 1 397 ? 32.113 38.056 -1.217 1.00 55.33 395 GLY B CA 1
ATOM 8507 C C . GLY B 1 397 ? 32.993 37.672 -0.051 1.00 55.99 395 GLY B C 1
ATOM 8508 O O . GLY B 1 397 ? 33.978 38.373 0.215 1.00 46.08 395 GLY B O 1
ATOM 8509 N N . GLY B 1 398 ? 32.677 36.588 0.653 1.00 58.98 396 GLY B N 1
ATOM 8510 C CA . GLY B 1 398 ? 33.474 36.161 1.785 1.00 63.61 396 GLY B CA 1
ATOM 8511 C C . GLY B 1 398 ? 33.173 36.932 3.053 1.00 61.85 396 GLY B C 1
ATOM 8512 O O . GLY B 1 398 ? 32.104 36.768 3.648 1.00 57.81 396 GLY B O 1
ATOM 8513 N N . SER B 1 399 ? 34.112 37.782 3.476 1.00 57.03 397 SER B N 1
ATOM 8514 C CA . SER B 1 399 ? 33.915 38.568 4.687 1.00 49.08 397 SER B CA 1
ATOM 8515 C C . SER B 1 399 ? 32.858 39.650 4.512 1.00 54.63 397 SER B C 1
ATOM 8516 O O . SER B 1 399 ? 32.266 40.086 5.505 1.00 56.55 397 SER B O 1
ATOM 8519 N N . SER B 1 400 ? 32.609 40.090 3.280 1.00 53.99 398 SER B N 1
ATOM 8520 C CA . SER B 1 400 ? 31.609 41.116 3.019 1.00 55.44 398 SER B CA 1
ATOM 8521 C C . SER B 1 400 ? 30.197 40.556 2.910 1.00 51.19 398 SER B C 1
ATOM 8522 O O . SER B 1 400 ? 29.267 41.321 2.632 1.00 58.18 398 SER B O 1
ATOM 8525 N N . SER B 1 401 ? 30.014 39.255 3.116 1.00 41.42 399 SER B N 1
ATOM 8526 C CA . SER B 1 401 ? 28.686 38.665 3.036 1.00 42.74 399 SER B CA 1
ATOM 8527 C C . SER B 1 401 ? 27.802 39.187 4.161 1.00 43.46 399 SER B C 1
ATOM 8528 O O . SER B 1 401 ? 28.252 39.368 5.295 1.00 49.90 399 SER B O 1
ATOM 8531 N N . LEU B 1 402 ? 26.534 39.433 3.837 1.00 41.86 400 LEU B N 1
ATOM 8532 C CA . LEU B 1 402 ? 25.571 39.959 4.792 1.00 40.23 400 LEU B CA 1
ATOM 8533 C C . LEU B 1 402 ? 24.204 39.355 4.520 1.00 40.24 400 LEU B C 1
ATOM 8534 O O . LEU B 1 402 ? 23.773 39.271 3.367 1.00 57.38 400 LEU B O 1
ATOM 8539 N N . LYS B 1 403 ? 23.526 38.932 5.585 1.00 47.49 401 LYS B N 1
ATOM 8540 C CA . LYS B 1 403 ? 22.131 38.502 5.492 1.00 46.17 401 LYS B CA 1
ATOM 8541 C C . LYS B 1 403 ? 21.264 39.722 5.763 1.00 47.20 401 LYS B C 1
ATOM 8542 O O . LYS B 1 403 ? 20.874 39.997 6.899 1.00 46.08 401 LYS B O 1
ATOM 8548 N N . ALA B 1 404 ? 20.971 40.475 4.708 1.00 34.16 402 ALA B N 1
ATOM 8549 C CA . ALA B 1 404 ? 20.119 41.644 4.852 1.00 43.01 402 ALA B CA 1
ATOM 8550 C C . ALA B 1 404 ? 18.677 41.216 5.090 1.00 47.57 402 ALA B C 1
ATOM 8551 O O . ALA B 1 404 ? 18.208 40.220 4.532 1.00 48.99 402 ALA B O 1
ATOM 8553 N N . GLN B 1 405 ? 17.977 41.969 5.941 1.00 45.01 403 GLN B N 1
ATOM 8554 C CA . GLN B 1 405 ? 16.561 41.697 6.169 1.00 45.69 403 GLN B CA 1
ATOM 8555 C C . GLN B 1 405 ? 15.773 41.804 4.870 1.00 51.00 403 GLN B C 1
ATOM 8556 O O . GLN B 1 405 ? 14.840 41.028 4.633 1.00 47.59 403 GLN B O 1
ATOM 8562 N N . ARG B 1 406 ? 16.141 42.757 4.016 1.00 52.55 404 ARG B N 1
ATOM 8563 C CA . ARG B 1 406 ? 15.559 42.891 2.689 1.00 54.29 404 ARG B CA 1
ATOM 8564 C C . ARG B 1 406 ? 16.498 43.735 1.840 1.00 52.87 404 ARG B C 1
ATOM 8565 O O . ARG B 1 406 ? 17.133 44.664 2.346 1.00 56.04 404 ARG B O 1
ATOM 8573 N N . GLU B 1 407 ? 16.594 43.396 0.556 1.00 45.04 405 GLU B N 1
ATOM 8574 C CA . GLU B 1 407 ? 17.416 44.133 -0.396 1.00 49.95 405 GLU B CA 1
ATOM 8575 C C . GLU B 1 407 ? 16.537 44.578 -1.554 1.00 46.45 405 GLU B C 1
ATOM 8576 O O . GLU B 1 407 ? 15.999 43.740 -2.285 1.00 46.13 405 GLU B O 1
ATOM 8582 N N . VAL B 1 408 ? 16.393 45.890 -1.716 1.00 44.59 406 VAL B N 1
ATOM 8583 C CA . VAL B 1 408 ? 15.589 46.453 -2.797 1.00 48.94 406 VAL B CA 1
ATOM 8584 C C . VAL B 1 408 ? 16.422 46.416 -4.074 1.00 47.09 406 VAL B C 1
ATOM 8585 O O . VAL B 1 408 ? 17.385 47.172 -4.223 1.00 49.43 406 VAL B O 1
ATOM 8589 N N . LEU B 1 409 ? 16.054 45.531 -4.997 1.00 42.84 407 LEU B N 1
ATOM 8590 C CA . LEU B 1 409 ? 16.778 45.414 -6.250 1.00 51.41 407 LEU B CA 1
ATOM 8591 C C . LEU B 1 409 ? 16.526 46.640 -7.128 1.00 54.07 407 LEU B C 1
ATOM 8592 O O . LEU B 1 409 ? 15.490 47.300 -7.004 1.00 49.90 407 LEU B O 1
ATOM 8597 N N . PRO B 1 410 ? 17.470 46.974 -8.016 1.00 56.92 408 PRO B N 1
ATOM 8598 C CA . PRO B 1 410 ? 17.257 48.134 -8.901 1.00 54.92 408 PRO B CA 1
ATOM 8599 C C . PRO B 1 410 ? 15.990 48.042 -9.735 1.00 50.47 408 PRO B C 1
ATOM 8600 O O . PRO B 1 410 ? 15.339 49.066 -9.972 1.00 52.45 408 PRO B O 1
ATOM 8604 N N . LEU B 1 411 ? 15.617 46.842 -10.186 1.00 49.29 409 LEU B N 1
ATOM 8605 C CA . LEU B 1 411 ? 14.378 46.697 -10.945 1.00 50.47 409 LEU B CA 1
ATOM 8606 C C . LEU B 1 411 ? 13.163 46.959 -10.064 1.00 49.50 409 LEU B C 1
ATOM 8607 O O . LEU B 1 411 ? 12.246 47.691 -10.455 1.00 52.70 409 LEU B O 1
ATOM 8612 N N . ASP B 1 412 ? 13.138 46.368 -8.867 1.00 50.29 410 ASP B N 1
ATOM 8613 C CA . ASP B 1 412 ? 12.014 46.580 -7.961 1.00 50.44 410 ASP B CA 1
ATOM 8614 C C . ASP B 1 412 ? 11.948 48.020 -7.471 1.00 51.14 410 ASP B C 1
ATOM 8615 O O . ASP B 1 412 ? 10.851 48.555 -7.270 1.00 52.45 410 ASP B O 1
ATOM 8620 N N . GLY B 1 413 ? 13.101 48.662 -7.273 1.00 53.62 411 GLY B N 1
ATOM 8621 C CA . GLY B 1 413 ? 13.097 50.057 -6.865 1.00 54.43 411 GLY B CA 1
ATOM 8622 C C . GLY B 1 413 ? 12.586 50.980 -7.954 1.00 60.23 411 GLY B C 1
ATOM 8623 O O . GLY B 1 413 ? 11.868 51.945 -7.675 1.00 65.59 411 GLY B O 1
ATOM 8624 N N . LEU B 1 414 ? 12.947 50.700 -9.208 1.00 54.18 412 LEU B N 1
ATOM 8625 C CA . LEU B 1 414 ? 12.441 51.489 -10.325 1.00 55.85 412 LEU B CA 1
ATOM 8626 C C . LEU B 1 414 ? 10.982 51.181 -10.634 1.00 54.99 412 LEU B C 1
ATOM 8627 O O . LEU B 1 414 ? 10.308 52.005 -11.259 1.00 63.09 412 LEU B O 1
ATOM 8632 N N . ARG B 1 415 ? 10.483 50.018 -10.210 1.00 55.06 413 ARG B N 1
ATOM 8633 C CA . ARG B 1 415 ? 9.082 49.680 -10.436 1.00 53.42 413 ARG B CA 1
ATOM 8634 C C . ARG B 1 415 ? 8.166 50.397 -9.452 1.00 57.89 413 ARG B C 1
ATOM 8635 O O . ARG B 1 415 ? 7.106 50.898 -9.841 1.00 69.27 413 ARG B O 1
ATOM 8643 N N . ALA B 1 416 ? 8.552 50.455 -8.176 1.00 56.20 414 ALA B N 1
ATOM 8644 C CA . ALA B 1 416 ? 7.720 51.124 -7.183 1.00 53.92 414 ALA B CA 1
ATOM 8645 C C . ALA B 1 416 ? 7.691 52.634 -7.374 1.00 54.37 414 ALA B C 1
ATOM 8646 O O . ALA B 1 416 ? 6.769 53.291 -6.878 1.00 61.57 414 ALA B O 1
ATOM 8648 N N . ARG B 1 417 ? 8.671 53.196 -8.081 1.00 50.01 415 ARG B N 1
ATOM 8649 C CA . ARG B 1 417 ? 8.733 54.635 -8.301 1.00 63.32 415 ARG B CA 1
ATOM 8650 C C . ARG B 1 417 ? 8.064 55.055 -9.607 1.00 62.31 415 ARG B C 1
ATOM 8651 O O . ARG B 1 417 ? 7.419 56.108 -9.659 1.00 53.43 415 ARG B O 1
ATOM 8659 N N . PHE B 1 418 ? 8.196 54.252 -10.662 1.00 55.42 416 PHE B N 1
ATOM 8660 C CA . PHE B 1 418 ? 7.629 54.581 -11.962 1.00 56.81 416 PHE B CA 1
ATOM 8661 C C . PHE B 1 418 ? 6.428 53.722 -12.332 1.00 57.47 416 PHE B C 1
ATOM 8662 O O . PHE B 1 418 ? 5.919 53.847 -13.450 1.00 58.34 416 PHE B O 1
ATOM 8670 N N . GLY B 1 419 ? 5.961 52.860 -11.433 1.00 54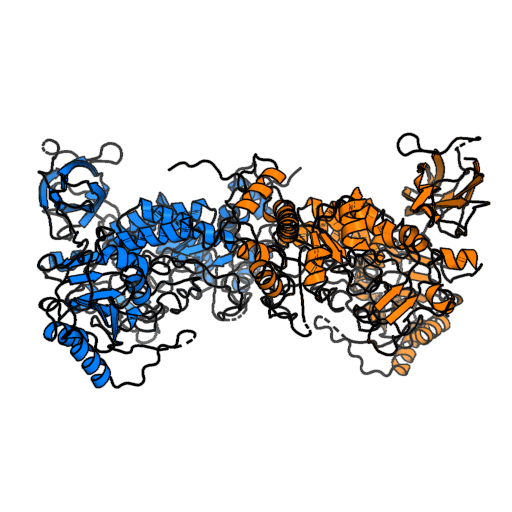.03 417 GLY B N 1
ATOM 8671 C CA . GLY B 1 419 ? 4.850 51.986 -11.749 1.00 53.20 417 GLY B CA 1
ATOM 8672 C C . GLY B 1 419 ? 5.302 50.665 -12.336 1.00 55.34 417 GLY B C 1
ATOM 8673 O O . GLY B 1 419 ? 6.105 50.639 -13.273 1.00 53.31 417 GLY B O 1
ATOM 8674 N N . ALA B 1 420 ? 4.793 49.558 -11.791 1.00 62.43 418 ALA B N 1
ATOM 8675 C CA . ALA B 1 420 ? 5.215 48.242 -12.262 1.00 64.02 418 ALA B CA 1
ATOM 8676 C C . ALA B 1 420 ? 4.774 47.996 -13.701 1.00 62.19 418 ALA B C 1
ATOM 8677 O O . ALA B 1 420 ? 5.510 47.384 -14.483 1.00 66.12 418 ALA B O 1
ATOM 8679 N N . ASP B 1 421 ? 3.578 48.461 -14.071 1.00 59.09 419 ASP B N 1
ATOM 8680 C CA . ASP B 1 421 ? 3.102 48.255 -15.433 1.00 52.41 419 ASP B CA 1
ATOM 8681 C C . ASP B 1 421 ? 3.793 49.172 -16.433 1.00 66.29 419 ASP B C 1
ATOM 8682 O O . ASP B 1 421 ? 3.702 48.932 -17.642 1.00 68.66 419 ASP B O 1
ATOM 8687 N N . ARG B 1 422 ? 4.477 50.213 -15.962 1.00 64.69 420 ARG B N 1
ATOM 8688 C CA . ARG B 1 422 ? 5.203 51.133 -16.826 1.00 53.05 420 ARG B CA 1
ATOM 8689 C C . ARG B 1 422 ? 6.674 50.763 -16.975 1.00 55.34 420 ARG B C 1
ATOM 8690 O O . ARG B 1 422 ? 7.433 51.520 -17.588 1.00 56.43 420 ARG B O 1
ATOM 8698 N N . VAL B 1 423 ? 7.095 49.627 -16.422 1.00 56.40 421 VAL B N 1
ATOM 8699 C CA . VAL B 1 423 ? 8.490 49.202 -16.444 1.00 55.20 421 VAL B CA 1
ATOM 8700 C C . VAL B 1 423 ? 8.546 47.748 -16.892 1.00 55.18 421 VAL B C 1
ATOM 8701 O O . VAL B 1 423 ? 7.873 46.889 -16.312 1.00 66.10 421 VAL B O 1
ATOM 8705 N N . ARG B 1 424 ? 9.345 47.477 -17.920 1.00 49.84 422 ARG B N 1
ATOM 8706 C CA . ARG B 1 424 ? 9.567 46.131 -18.423 1.00 55.03 422 ARG B CA 1
ATOM 8707 C C . ARG B 1 424 ? 11.046 45.788 -18.305 1.00 53.98 422 ARG B C 1
ATOM 8708 O O . ARG B 1 424 ? 11.896 46.668 -18.139 1.00 51.64 422 ARG B O 1
ATOM 8716 N N . PHE B 1 425 ? 11.351 44.495 -18.391 1.00 46.95 423 PHE B N 1
ATOM 8717 C CA . PHE B 1 425 ? 12.701 44.021 -18.129 1.00 53.34 423 PHE B CA 1
ATOM 8718 C C . PHE B 1 425 ? 13.120 42.981 -19.157 1.00 54.01 423 PHE B C 1
ATOM 8719 O O . PHE B 1 425 ? 12.315 42.148 -19.582 1.00 44.79 423 PHE B O 1
ATOM 8727 N N . GLU B 1 426 ? 14.391 43.045 -19.550 1.00 49.68 424 GLU B N 1
ATOM 8728 C CA . GLU B 1 426 ? 15.048 42.012 -20.336 1.00 48.55 424 GLU B CA 1
ATOM 8729 C C . GLU B 1 426 ? 16.364 41.660 -19.658 1.00 52.04 424 GLU B C 1
ATOM 8730 O O . GLU B 1 426 ? 17.053 42.540 -19.135 1.00 55.95 424 GLU B O 1
ATOM 8736 N N . ARG B 1 427 ? 16.705 40.369 -19.665 1.00 51.20 425 ARG B N 1
ATOM 8737 C CA . ARG B 1 427 ? 17.876 39.905 -18.924 1.00 57.23 425 ARG B CA 1
ATOM 8738 C C . ARG B 1 427 ? 19.158 40.533 -19.461 1.00 65.44 425 ARG B C 1
ATOM 8739 O O . ARG B 1 427 ? 19.935 41.127 -18.704 1.00 65.83 425 ARG B O 1
ATOM 8747 N N . GLY B 1 428 ? 19.398 40.410 -20.763 1.00 53.26 426 GLY B N 1
ATOM 8748 C CA . GLY B 1 428 ? 20.574 41.007 -21.365 1.00 53.45 426 GLY B CA 1
ATOM 8749 C C . GLY B 1 428 ? 21.799 40.116 -21.338 1.00 62.18 426 GLY B C 1
ATOM 8750 O O . GLY B 1 428 ? 22.294 39.702 -22.390 1.00 59.09 426 GLY B O 1
ATOM 8751 N N . TYR B 1 429 ? 22.303 39.818 -20.141 1.00 57.00 427 TYR B N 1
ATOM 8752 C CA . TYR B 1 429 ? 23.478 38.974 -19.985 1.00 58.91 427 TYR B CA 1
ATOM 8753 C C . TYR B 1 429 ? 23.322 38.128 -18.728 1.00 69.28 427 TYR B C 1
ATOM 8754 O O . TYR B 1 429 ? 22.415 38.336 -17.918 1.00 64.01 427 TYR B O 1
ATOM 8763 N N . VAL B 1 430 ? 24.225 37.161 -18.572 1.00 66.75 428 VAL B N 1
ATOM 8764 C CA . VAL B 1 430 ? 24.236 36.258 -17.428 1.00 61.37 428 VAL B CA 1
ATOM 8765 C C . VAL B 1 430 ? 25.630 36.276 -16.817 1.00 63.94 428 VAL B C 1
ATOM 8766 O O . VAL B 1 430 ? 26.629 36.170 -17.537 1.00 53.13 428 VAL B O 1
ATOM 8770 N N . GLY B 1 431 ? 25.696 36.414 -15.493 1.00 67.91 429 GLY B N 1
ATOM 8771 C CA . GLY B 1 431 ? 26.963 36.431 -14.788 1.00 65.01 429 GLY B CA 1
ATOM 8772 C C . GLY B 1 431 ? 27.195 35.196 -13.942 1.00 72.53 429 GLY B C 1
ATOM 8773 O O . GLY B 1 431 ? 27.884 34.265 -14.371 1.00 70.34 429 GLY B O 1
ATOM 8774 N N . ASP B 1 432 ? 26.630 35.176 -12.738 1.00 67.39 430 ASP B N 1
ATOM 8775 C CA . ASP B 1 432 ? 26.746 34.029 -11.845 1.00 64.30 430 ASP B CA 1
ATOM 8776 C C . ASP B 1 432 ? 25.515 33.993 -10.945 1.00 72.42 430 ASP B C 1
ATOM 8777 O O . ASP B 1 432 ? 24.514 34.668 -11.206 1.00 63.10 430 ASP B O 1
ATOM 8782 N N . VAL B 1 433 ? 25.592 33.200 -9.881 1.00 73.65 431 VAL B N 1
ATOM 8783 C CA . VAL B 1 433 ? 24.498 33.089 -8.922 1.00 80.75 431 VAL B CA 1
ATOM 8784 C C . VAL B 1 433 ? 25.031 32.633 -7.567 1.00 70.27 431 VAL B C 1
ATOM 8785 O O . VAL B 1 433 ? 24.933 33.354 -6.574 1.00 54.91 431 VAL B O 1
ATOM 8789 N N . THR B 1 442 ? 20.731 34.608 -2.190 1.00 63.64 440 THR B N 1
ATOM 8790 C CA . THR B 1 442 ? 19.793 34.218 -1.143 1.00 87.49 440 THR B CA 1
ATOM 8791 C C . THR B 1 442 ? 18.536 33.597 -1.739 1.00 83.73 440 THR B C 1
ATOM 8792 O O . THR B 1 442 ? 17.473 34.219 -1.756 1.00 77.06 440 THR B O 1
ATOM 8796 N N . GLY B 1 443 ? 18.662 32.365 -2.229 1.00 73.83 441 GLY B N 1
ATOM 8797 C CA . GLY B 1 443 ? 17.538 31.687 -2.838 1.00 71.04 441 GLY B CA 1
ATOM 8798 C C . GLY B 1 443 ? 17.089 32.254 -4.163 1.00 77.52 441 GLY B C 1
ATOM 8799 O O . GLY B 1 443 ? 16.011 31.888 -4.642 1.00 76.10 441 GLY B O 1
ATOM 8800 N N . GLN B 1 444 ? 17.876 33.137 -4.772 1.00 71.82 442 GLN B N 1
ATOM 8801 C CA . GLN B 1 444 ? 17.523 33.719 -6.061 1.00 71.86 442 GLN B CA 1
ATOM 8802 C C . GLN B 1 444 ? 17.852 32.737 -7.177 1.00 56.51 442 GLN B C 1
ATOM 8803 O O . GLN B 1 444 ? 19.004 32.315 -7.323 1.00 63.02 442 GLN B O 1
ATOM 8809 N N . ASP B 1 445 ? 16.840 32.376 -7.966 1.00 58.52 443 ASP B N 1
ATOM 8810 C CA . ASP B 1 445 ? 17.029 31.506 -9.125 1.00 72.02 443 ASP B CA 1
ATOM 8811 C C . ASP B 1 445 ? 17.284 32.393 -10.342 1.00 66.88 443 ASP B C 1
ATOM 8812 O O . ASP B 1 445 ? 16.411 32.632 -11.179 1.00 65.40 443 ASP B O 1
ATOM 8817 N N . LEU B 1 446 ? 18.516 32.891 -10.430 1.00 70.51 444 LEU B N 1
ATOM 8818 C CA . LEU B 1 446 ? 18.925 33.785 -11.506 1.00 65.85 444 LEU B CA 1
ATOM 8819 C C . LEU B 1 446 ? 19.302 33.047 -12.784 1.00 60.21 444 LEU B C 1
ATOM 8820 O O . LEU B 1 446 ? 19.915 33.652 -13.671 1.00 55.80 444 LEU B O 1
ATOM 8825 N N . ARG B 1 447 ? 18.959 31.767 -12.899 1.00 63.69 445 ARG B N 1
ATOM 8826 C CA . ARG B 1 447 ? 19.272 31.011 -14.103 1.00 65.41 445 ARG B CA 1
ATOM 8827 C C . ARG B 1 447 ? 18.406 31.475 -15.268 1.00 67.28 445 ARG B C 1
ATOM 8828 O O . ARG B 1 447 ? 17.241 31.846 -15.100 1.00 60.17 445 ARG B O 1
ATOM 8836 N N . ASP B 1 448 ? 18.992 31.451 -16.464 1.00 63.67 446 ASP B N 1
ATOM 8837 C CA . ASP B 1 448 ? 18.300 31.856 -17.682 1.00 51.26 446 ASP B CA 1
ATOM 8838 C C . ASP B 1 448 ? 18.765 30.954 -18.814 1.00 68.48 446 ASP B C 1
ATOM 8839 O O . ASP B 1 448 ? 19.953 30.941 -19.149 1.00 71.64 446 ASP B O 1
ATOM 8844 N N . ASP B 1 449 ? 17.830 30.205 -19.400 1.00 69.06 447 ASP B N 1
ATOM 8845 C CA . ASP B 1 449 ? 18.138 29.189 -20.398 1.00 71.97 447 ASP B CA 1
ATOM 8846 C C . ASP B 1 449 ? 18.291 29.750 -21.810 1.00 79.38 447 ASP B C 1
ATOM 8847 O O . ASP B 1 449 ? 18.125 28.998 -22.778 1.00 81.71 447 ASP B O 1
ATOM 8852 N N . ARG B 1 450 ? 18.602 31.034 -21.957 1.00 80.21 448 ARG B N 1
ATOM 8853 C CA . ARG B 1 450 ? 18.806 31.648 -23.261 1.00 75.65 448 ARG B CA 1
ATOM 8854 C C . ARG B 1 450 ? 20.292 31.885 -23.496 1.00 71.39 448 ARG B C 1
ATOM 8855 O O . ARG B 1 450 ? 21.026 32.258 -22.575 1.00 69.48 448 ARG B O 1
ATOM 8863 N N . SER B 1 451 ? 20.728 31.662 -24.735 1.00 73.67 449 SER B N 1
ATOM 8864 C CA . SER B 1 451 ? 22.125 31.831 -25.092 1.00 69.21 449 SER B CA 1
ATOM 8865 C C . SER B 1 451 ? 22.535 33.298 -24.966 1.00 68.14 449 SER B C 1
ATOM 8866 O O . SER B 1 451 ? 21.684 34.191 -24.961 1.00 62.53 449 SER B O 1
ATOM 8869 N N . PRO B 1 452 ? 23.839 33.572 -24.849 1.00 61.28 450 PRO B N 1
ATOM 8870 C CA . PRO B 1 452 ? 24.277 34.974 -24.737 1.00 63.43 450 PRO B CA 1
ATOM 8871 C C . PRO B 1 452 ? 23.907 35.830 -25.937 1.00 63.37 450 PRO B C 1
ATOM 8872 O O . PRO B 1 452 ? 23.613 37.020 -25.764 1.00 63.19 450 PRO B O 1
ATOM 8876 N N . GLU B 1 453 ? 23.908 35.270 -27.149 1.00 70.66 451 GLU B N 1
ATOM 8877 C CA . GLU B 1 453 ? 23.523 36.060 -28.313 1.00 64.38 451 GLU B CA 1
ATOM 8878 C C . GLU B 1 453 ? 22.012 36.229 -28.413 1.00 62.67 451 GLU B C 1
ATOM 8879 O O . GLU B 1 453 ? 21.542 37.285 -28.852 1.00 62.11 451 GLU B O 1
ATOM 8885 N N . ARG B 1 454 ? 21.239 35.217 -28.011 1.00 58.70 452 ARG B N 1
ATOM 8886 C CA . ARG B 1 454 ? 19.786 35.357 -28.026 1.00 57.41 452 ARG B CA 1
ATOM 8887 C C . ARG B 1 454 ? 19.308 36.321 -26.948 1.00 67.77 452 ARG B C 1
ATOM 8888 O O . ARG B 1 454 ? 18.310 37.023 -27.147 1.00 65.66 452 ARG B O 1
ATOM 8896 N N . LEU B 1 455 ? 20.005 36.373 -25.809 1.00 73.62 453 LEU B N 1
ATOM 8897 C CA . LEU B 1 455 ? 19.675 37.356 -24.782 1.00 64.64 453 LEU B CA 1
ATOM 8898 C C . LEU B 1 455 ? 19.848 38.775 -25.305 1.00 58.77 453 LEU B C 1
ATOM 8899 O O . LEU B 1 455 ? 19.058 39.667 -24.976 1.00 61.39 453 LEU B O 1
ATOM 8904 N N . MET B 1 456 ? 20.876 39.002 -26.124 1.00 62.29 454 MET B N 1
ATOM 8905 C CA . MET B 1 456 ? 21.113 40.326 -26.684 1.00 62.27 454 MET B CA 1
ATOM 8906 C C . MET B 1 456 ? 20.140 40.654 -27.810 1.00 63.60 454 MET B C 1
ATOM 8907 O O . MET B 1 456 ? 19.792 41.826 -27.997 1.00 56.47 454 MET B O 1
ATOM 8912 N N . ALA B 1 457 ? 19.682 39.642 -28.551 1.00 67.47 455 ALA B N 1
ATOM 8913 C CA . ALA B 1 457 ? 18.823 39.890 -29.706 1.00 66.73 455 ALA B CA 1
ATOM 8914 C C . ALA B 1 457 ? 17.473 40.457 -29.285 1.00 72.68 455 ALA B C 1
ATOM 8915 O O . ALA B 1 457 ? 17.049 41.509 -29.779 1.00 76.47 455 ALA B O 1
ATOM 8917 N N . ASP B 1 458 ? 16.777 39.774 -28.375 1.00 69.04 456 ASP B N 1
ATOM 8918 C CA . ASP B 1 458 ? 15.469 40.241 -27.934 1.00 75.12 456 ASP B CA 1
ATOM 8919 C C . ASP B 1 458 ? 15.551 41.362 -26.904 1.00 67.64 456 ASP B C 1
ATOM 8920 O O . ASP B 1 458 ? 14.517 41.956 -26.579 1.00 66.06 456 ASP B O 1
ATOM 8925 N N . ALA B 1 459 ? 16.744 41.663 -26.385 1.00 58.62 457 ALA B N 1
ATOM 8926 C CA . ALA B 1 459 ? 16.897 42.818 -25.507 1.00 56.27 457 ALA B CA 1
ATOM 8927 C C . ALA B 1 459 ? 16.981 44.113 -26.305 1.00 68.28 457 ALA B C 1
ATOM 8928 O O . ALA B 1 459 ? 16.355 45.113 -25.938 1.00 63.33 457 ALA B O 1
ATOM 8930 N N . VAL B 1 460 ? 17.752 44.115 -27.396 1.00 71.57 458 VAL B N 1
ATOM 8931 C CA . VAL B 1 460 ? 17.789 45.280 -28.269 1.00 65.28 458 VAL B CA 1
ATOM 8932 C C . VAL B 1 460 ? 16.528 45.373 -29.115 1.00 68.79 458 VAL B C 1
ATOM 8933 O O . VAL B 1 460 ? 16.208 46.451 -29.629 1.00 73.59 458 VAL B O 1
ATOM 8937 N N . ALA B 1 461 ? 15.800 44.264 -29.276 1.00 70.46 459 ALA B N 1
ATOM 8938 C CA . ALA B 1 461 ? 14.525 44.315 -29.982 1.00 65.04 459 ALA B CA 1
ATOM 8939 C C . ALA B 1 461 ? 13.475 45.062 -29.173 1.00 72.03 459 ALA B C 1
ATOM 8940 O O . ALA B 1 461 ? 12.591 45.707 -29.749 1.00 80.62 459 ALA B O 1
ATOM 8942 N N . ALA B 1 462 ? 13.554 44.989 -27.843 1.00 68.37 460 ALA B N 1
ATOM 8943 C CA . ALA B 1 462 ? 12.677 45.778 -26.990 1.00 62.62 460 ALA B CA 1
ATOM 8944 C C . ALA B 1 462 ? 13.173 47.206 -26.811 1.00 59.99 460 ALA B C 1
ATOM 8945 O O . ALA B 1 462 ? 12.380 48.083 -26.453 1.00 58.13 460 ALA B O 1
ATOM 8947 N N . ALA B 1 463 ? 14.463 47.457 -27.053 1.00 63.10 461 ALA B N 1
ATOM 8948 C CA . ALA B 1 463 ? 14.986 48.814 -26.942 1.00 69.86 461 ALA B CA 1
ATOM 8949 C C . ALA B 1 463 ? 14.506 49.695 -28.086 1.00 64.89 461 ALA B C 1
ATOM 8950 O O . ALA B 1 463 ? 14.418 50.918 -27.929 1.00 64.82 461 ALA B O 1
ATOM 8952 N N . ARG B 1 464 ? 14.194 49.098 -29.239 1.00 70.68 462 ARG B N 1
ATOM 8953 C CA . ARG B 1 464 ? 13.680 49.876 -30.360 1.00 63.29 462 ARG B CA 1
ATOM 8954 C C . ARG B 1 464 ? 12.297 50.440 -30.066 1.00 66.03 462 ARG B C 1
ATOM 8955 O O . ARG B 1 464 ? 11.963 51.534 -30.535 1.00 77.92 462 ARG B O 1
ATOM 8963 N N . GLN B 1 465 ? 11.485 49.717 -29.295 1.00 66.92 463 GLN B N 1
ATOM 8964 C CA . GLN B 1 465 ? 10.126 50.130 -28.973 1.00 66.91 463 GLN B CA 1
ATOM 8965 C C . GLN B 1 465 ? 10.000 50.661 -27.549 1.00 59.69 463 GLN B C 1
ATOM 8966 O O . GLN B 1 465 ? 8.903 50.634 -26.980 1.00 78.57 463 GLN B O 1
ATOM 8972 N N . ALA B 1 466 ? 11.093 51.142 -26.964 1.00 63.77 464 ALA B N 1
ATOM 8973 C CA . ALA B 1 466 ? 11.100 51.642 -25.597 1.00 56.60 464 ALA B CA 1
ATOM 8974 C C . ALA B 1 466 ? 11.426 53.128 -25.587 1.00 51.70 464 ALA B C 1
ATOM 8975 O O . ALA B 1 466 ? 12.225 53.604 -26.400 1.00 55.94 464 ALA B O 1
ATOM 8977 N N . ASP B 1 467 ? 10.800 53.859 -24.663 1.00 48.41 465 ASP B N 1
ATOM 8978 C CA . ASP B 1 467 ? 11.090 55.283 -24.525 1.00 49.68 465 ASP B CA 1
ATOM 8979 C C . ASP B 1 467 ? 12.476 55.502 -23.932 1.00 62.43 465 ASP B C 1
ATOM 8980 O O . ASP B 1 467 ? 13.287 56.256 -24.482 1.00 71.23 465 ASP B O 1
ATOM 8985 N N . TYR B 1 468 ? 12.763 54.851 -22.807 1.00 66.98 466 TYR B N 1
ATOM 8986 C CA . TYR B 1 468 ? 14.065 54.926 -22.163 1.00 58.16 466 TYR B CA 1
ATOM 8987 C C . TYR B 1 468 ? 14.565 53.518 -21.877 1.00 53.76 466 TYR B C 1
ATOM 8988 O O . TYR B 1 468 ? 13.779 52.603 -21.615 1.00 47.31 466 TYR B O 1
ATOM 8997 N N . VAL B 1 469 ? 15.883 53.351 -21.936 1.00 57.14 467 VAL B N 1
ATOM 8998 C CA . VAL B 1 469 ? 16.535 52.071 -21.684 1.00 57.96 467 VAL B CA 1
ATOM 8999 C C . VAL B 1 469 ? 17.473 52.261 -20.502 1.00 53.71 467 VAL B C 1
ATOM 9000 O O . VAL B 1 469 ? 18.517 52.914 -20.627 1.00 48.79 467 VAL B O 1
ATOM 9004 N N . LEU B 1 470 ? 17.105 51.694 -19.356 1.00 55.13 468 LEU B N 1
ATOM 9005 C CA . LEU B 1 470 ? 17.902 51.774 -18.134 1.00 45.65 468 LEU B CA 1
ATOM 9006 C C . LEU B 1 470 ? 18.711 50.488 -18.011 1.00 44.13 468 LEU B C 1
ATOM 9007 O O . LEU B 1 470 ? 18.174 49.435 -17.660 1.00 47.23 468 LEU B O 1
ATOM 9012 N N . PHE B 1 471 ? 20.007 50.572 -18.301 1.00 44.12 469 PHE B N 1
ATOM 9013 C CA . PHE B 1 471 ? 20.895 49.425 -18.179 1.00 46.00 469 PHE B CA 1
ATOM 9014 C C . PHE B 1 471 ? 21.558 49.433 -16.808 1.00 55.50 469 PHE B C 1
ATOM 9015 O O . PHE B 1 471 ? 22.168 50.431 -16.412 1.00 58.66 469 PHE B O 1
ATOM 9023 N N . VAL B 1 472 ? 21.438 48.322 -16.091 1.00 51.74 470 VAL B N 1
ATOM 9024 C CA . VAL B 1 472 ? 22.005 48.176 -14.751 1.00 49.76 470 VAL B CA 1
ATOM 9025 C C . VAL B 1 472 ? 23.005 47.028 -14.822 1.00 52.33 470 VAL B C 1
ATOM 9026 O O . VAL B 1 472 ? 22.659 45.860 -14.622 1.00 53.21 470 VAL B O 1
ATOM 9030 N N . GLY B 1 473 ? 24.262 47.356 -15.108 1.00 48.99 471 GLY B N 1
ATOM 9031 C CA . GLY B 1 473 ? 25.304 46.352 -15.185 1.00 44.87 471 GLY B CA 1
ATOM 9032 C C . GLY B 1 473 ? 26.429 46.602 -14.204 1.00 42.50 471 GLY B C 1
ATOM 9033 O O . GLY B 1 473 ? 26.216 47.212 -13.152 1.00 53.69 471 GLY B O 1
ATOM 9034 N N . GLY B 1 474 ? 27.634 46.134 -14.535 1.00 46.33 472 GLY B N 1
ATOM 9035 C CA . GLY B 1 474 ? 28.798 46.326 -13.696 1.00 45.72 472 GLY B CA 1
ATOM 9036 C C . GLY B 1 474 ? 29.373 45.001 -13.222 1.00 44.23 472 GLY B C 1
ATOM 9037 O O . GLY B 1 474 ? 29.247 43.972 -13.896 1.00 44.76 472 GLY B O 1
ATOM 9038 N N . LEU B 1 475 ? 30.001 45.041 -12.052 1.00 48.51 473 LEU B N 1
ATOM 9039 C CA . LEU B 1 475 ? 30.649 43.879 -11.469 1.00 49.18 473 LEU B CA 1
ATOM 9040 C C . LEU B 1 475 ? 29.723 43.224 -10.445 1.00 51.93 473 LEU B C 1
ATOM 9041 O O . LEU B 1 475 ? 28.530 43.533 -10.361 1.00 55.31 473 LEU B O 1
ATOM 9046 N N . ASN B 1 476 ? 30.274 42.307 -9.659 1.00 57.58 474 ASN B N 1
ATOM 9047 C CA . ASN B 1 476 ? 29.537 41.652 -8.583 1.00 60.17 474 ASN B CA 1
ATOM 9048 C C . ASN B 1 476 ? 30.542 41.246 -7.508 1.00 53.81 474 ASN B C 1
ATOM 9049 O O . ASN B 1 476 ? 31.673 41.743 -7.480 1.00 49.64 474 ASN B O 1
ATOM 9054 N N . LYS B 1 477 ? 30.133 40.338 -6.620 1.00 54.30 475 LYS B N 1
ATOM 9055 C CA . LYS B 1 477 ? 30.968 39.889 -5.514 1.00 47.27 475 LYS B CA 1
ATOM 9056 C C . LYS B 1 477 ? 31.553 38.499 -5.742 1.00 55.87 475 LYS B C 1
ATOM 9057 O O . LYS B 1 477 ? 31.887 37.809 -4.772 1.00 67.21 475 LYS B O 1
ATOM 9063 N N . SER B 1 478 ? 31.684 38.073 -6.992 1.00 51.97 476 SER B N 1
ATOM 9064 C CA . SER B 1 478 ? 32.306 36.794 -7.296 1.00 42.64 476 SER B CA 1
ATOM 9065 C C . SER B 1 478 ? 33.822 36.947 -7.370 1.00 48.01 476 SER B C 1
ATOM 9066 O O . SER B 1 478 ? 34.356 38.054 -7.469 1.00 48.84 476 SER B O 1
ATOM 9069 N N . ALA B 1 479 ? 34.514 35.811 -7.314 1.00 49.92 477 ALA B N 1
ATOM 9070 C CA . ALA B 1 479 ? 35.971 35.817 -7.342 1.00 50.96 477 ALA B CA 1
ATOM 9071 C C . ALA B 1 479 ? 36.474 36.392 -8.659 1.00 50.78 477 ALA B C 1
ATOM 9072 O O . ALA B 1 479 ? 36.213 35.836 -9.731 1.00 53.80 477 ALA B O 1
ATOM 9074 N N . GLY B 1 480 ? 37.192 37.510 -8.577 1.00 52.06 478 GLY B N 1
ATOM 9075 C CA . GLY B 1 480 ? 37.700 38.204 -9.743 1.00 48.09 478 GLY B CA 1
ATOM 9076 C C . GLY B 1 480 ? 37.059 39.550 -9.998 1.00 48.17 478 GLY B C 1
ATOM 9077 O O . GLY B 1 480 ? 37.516 40.276 -10.891 1.00 50.38 478 GLY B O 1
ATOM 9078 N N . GLN B 1 481 ? 36.014 39.909 -9.247 1.00 45.60 479 GLN B N 1
ATOM 9079 C CA . GLN B 1 481 ? 35.344 41.195 -9.420 1.00 43.36 479 GLN B CA 1
ATOM 9080 C C . GLN B 1 481 ? 35.542 41.973 -8.123 1.00 49.77 479 GLN B C 1
ATOM 9081 O O . GLN B 1 481 ? 36.678 42.243 -7.751 1.00 47.14 479 GLN B O 1
ATOM 9087 N N . ASP B 1 482 ? 34.462 42.340 -7.429 1.00 44.54 480 ASP B N 1
ATOM 9088 C CA . ASP B 1 482 ? 34.561 43.014 -6.133 1.00 48.89 480 ASP B CA 1
ATOM 9089 C C . ASP B 1 482 ? 34.496 41.955 -5.036 1.00 57.67 480 ASP B C 1
ATOM 9090 O O . ASP B 1 482 ? 33.478 41.757 -4.368 1.00 59.32 480 ASP B O 1
ATOM 9095 N N . CYS B 1 483 ? 35.617 41.262 -4.851 1.00 46.39 481 CYS B N 1
ATOM 9096 C CA . CYS B 1 483 ? 35.695 40.181 -3.881 1.00 37.40 481 CYS B CA 1
ATOM 9097 C C . CYS B 1 483 ? 37.125 40.062 -3.379 1.00 47.93 481 CYS B C 1
ATOM 9098 O O . CYS B 1 483 ? 38.080 40.357 -4.101 1.00 42.77 481 CYS B O 1
ATOM 9101 N N . GLU B 1 484 ? 37.259 39.623 -2.131 1.00 51.81 482 GLU B N 1
ATOM 9102 C CA . GLU B 1 484 ? 38.567 39.460 -1.521 1.00 45.92 482 GLU B CA 1
ATOM 9103 C C . GLU B 1 484 ? 39.267 38.221 -2.077 1.00 53.48 482 GLU B C 1
ATOM 9104 O O . GLU B 1 484 ? 38.682 37.411 -2.805 1.00 48.97 482 GLU B O 1
ATOM 9110 N N . ASP B 1 485 ? 40.546 38.088 -1.728 1.00 42.48 483 ASP B N 1
ATOM 9111 C CA . ASP B 1 485 ? 41.392 36.950 -2.078 1.00 52.86 483 ASP B CA 1
ATOM 9112 C C . ASP B 1 485 ? 41.582 36.789 -3.585 1.00 51.29 483 ASP B C 1
ATOM 9113 O O . ASP B 1 485 ? 42.123 35.769 -4.031 1.00 52.19 483 ASP B O 1
ATOM 9118 N N . SER B 1 486 ? 41.163 37.768 -4.384 1.00 44.52 484 SER B N 1
ATOM 9119 C CA . SER B 1 486 ? 41.314 37.690 -5.829 1.00 47.80 484 SER B CA 1
ATOM 9120 C C . SER B 1 486 ? 41.352 39.096 -6.407 1.00 49.92 484 SER B C 1
ATOM 9121 O O . SER B 1 486 ? 40.889 40.057 -5.788 1.00 46.41 484 SER B O 1
ATOM 9124 N N . ASP B 1 487 ? 41.912 39.201 -7.608 1.00 50.62 485 ASP B N 1
ATOM 9125 C CA . ASP B 1 487 ? 41.996 40.453 -8.343 1.00 51.95 485 ASP B CA 1
ATOM 9126 C C . ASP B 1 487 ? 41.335 40.301 -9.707 1.00 53.43 485 ASP B C 1
ATOM 9127 O O . ASP B 1 487 ? 41.068 39.192 -10.179 1.00 43.01 485 ASP B O 1
ATOM 9132 N N . ARG B 1 488 ? 41.077 41.439 -10.343 1.00 55.42 486 ARG B N 1
ATOM 9133 C CA . ARG B 1 488 ? 40.454 41.449 -11.657 1.00 54.73 486 ARG B CA 1
ATOM 9134 C C . ARG B 1 488 ? 41.470 41.101 -12.738 1.00 49.28 486 ARG B C 1
ATOM 9135 O O . ARG B 1 488 ? 42.669 41.361 -12.604 1.00 58.19 486 ARG B O 1
ATOM 9143 N N . ALA B 1 489 ? 40.972 40.506 -13.822 1.00 47.14 487 ALA B N 1
ATOM 9144 C CA . ALA B 1 489 ? 41.824 40.189 -14.960 1.00 44.39 487 ALA B CA 1
ATOM 9145 C C . ALA B 1 489 ? 42.105 41.404 -15.832 1.00 50.08 487 ALA B C 1
ATOM 9146 O O . ALA B 1 489 ? 43.089 41.400 -16.579 1.00 52.36 487 ALA B O 1
ATOM 9148 N N . GLY B 1 490 ? 41.274 42.434 -15.750 1.00 49.56 488 GLY B N 1
ATOM 9149 C CA . GLY B 1 490 ? 41.479 43.615 -16.559 1.00 51.65 488 GLY B CA 1
ATOM 9150 C C . GLY B 1 490 ? 40.483 44.694 -16.202 1.00 52.69 488 GLY B C 1
ATOM 9151 O O . GLY B 1 490 ? 39.697 44.556 -15.263 1.00 58.38 488 GLY B O 1
ATOM 9152 N N . LEU B 1 491 ? 40.528 45.779 -16.973 1.00 58.14 489 LEU B N 1
ATOM 9153 C CA . LEU B 1 491 ? 39.654 46.919 -16.736 1.00 47.03 489 LEU B CA 1
ATOM 9154 C C . LEU B 1 491 ? 38.292 46.772 -17.402 1.00 49.61 489 LEU B C 1
ATOM 9155 O O . LEU B 1 491 ? 37.322 47.381 -16.937 1.00 43.96 489 LEU B O 1
ATOM 9160 N N . ALA B 1 492 ? 38.197 45.978 -18.465 1.00 58.66 490 ALA B N 1
ATOM 9161 C CA . ALA B 1 492 ? 36.946 45.843 -19.197 1.00 61.22 490 ALA B CA 1
ATOM 9162 C C . ALA B 1 492 ? 35.903 45.099 -18.371 1.00 62.03 490 ALA B C 1
ATOM 9163 O O . ALA B 1 492 ? 36.227 44.305 -17.483 1.00 56.81 490 ALA B O 1
ATOM 9165 N N . LEU B 1 493 ? 34.636 45.367 -18.674 1.00 60.57 491 LEU B N 1
ATOM 9166 C CA . LEU B 1 493 ? 33.548 44.680 -17.997 1.00 48.53 491 LEU B CA 1
ATOM 9167 C C . LEU B 1 493 ? 33.510 43.212 -18.417 1.00 53.21 491 LEU B C 1
ATOM 9168 O O . LEU B 1 493 ? 33.697 42.897 -19.597 1.00 68.36 491 LEU B O 1
ATOM 9173 N N . PRO B 1 494 ? 33.275 42.299 -17.486 1.00 53.20 492 PRO B N 1
ATOM 9174 C CA . PRO B 1 494 ? 33.196 40.876 -17.824 1.00 55.48 492 PRO B CA 1
ATOM 9175 C C . PRO B 1 494 ? 31.847 40.543 -18.454 1.00 56.94 492 PRO B C 1
ATOM 9176 O O . PRO B 1 494 ? 30.975 41.397 -18.607 1.00 53.80 492 PRO B O 1
ATOM 9180 N N . TYR B 1 495 ? 31.696 39.271 -18.827 1.00 52.50 493 TYR B N 1
ATOM 9181 C CA . TYR B 1 495 ? 30.472 38.729 -19.417 1.00 52.19 493 TYR B CA 1
ATOM 9182 C C . TYR B 1 495 ? 30.102 39.410 -20.732 1.00 56.91 493 TYR B C 1
ATOM 9183 O O . TYR B 1 495 ? 28.952 39.326 -21.175 1.00 50.79 493 TYR B O 1
ATOM 9192 N N . GLY B 1 496 ? 31.057 40.084 -21.369 1.00 56.36 494 GLY B N 1
ATOM 9193 C CA . GLY B 1 496 ? 30.808 40.740 -22.638 1.00 64.45 494 GLY B CA 1
ATOM 9194 C C . GLY B 1 496 ? 29.791 41.860 -22.561 1.00 55.56 494 GLY B C 1
ATOM 9195 O O . GLY B 1 496 ? 28.892 41.949 -23.403 1.00 58.06 494 GLY B O 1
ATOM 9196 N N . GLN B 1 497 ? 29.921 42.726 -21.555 1.00 51.25 495 GLN B N 1
ATOM 9197 C CA . GLN B 1 497 ? 28.992 43.838 -21.400 1.00 57.93 495 GLN B CA 1
ATOM 9198 C C . GLN B 1 497 ? 29.284 44.988 -22.355 1.00 55.88 495 GLN B C 1
ATOM 9199 O O . GLN B 1 497 ? 28.395 45.810 -22.599 1.00 45.97 495 GLN B O 1
ATOM 9205 N N . ASP B 1 498 ? 30.501 45.064 -22.901 1.00 62.28 496 ASP B N 1
ATOM 9206 C CA . ASP B 1 498 ? 30.817 46.125 -23.852 1.00 60.85 496 ASP B CA 1
ATOM 9207 C C . ASP B 1 498 ? 30.020 45.984 -25.142 1.00 62.88 496 ASP B C 1
ATOM 9208 O O . ASP B 1 498 ? 29.669 46.993 -25.765 1.00 60.87 496 ASP B O 1
ATOM 9213 N N . ALA B 1 499 ? 29.724 44.752 -25.557 1.00 58.77 497 ALA B N 1
ATOM 9214 C CA . ALA B 1 499 ? 28.939 44.546 -26.768 1.00 53.36 497 ALA B CA 1
ATOM 9215 C C . ALA B 1 499 ? 27.449 44.750 -26.527 1.00 56.35 497 ALA B C 1
ATOM 9216 O O . ALA B 1 499 ? 26.743 45.231 -27.420 1.00 70.93 497 ALA B O 1
ATOM 9218 N N . LEU B 1 500 ? 26.956 44.395 -25.338 1.00 50.99 498 LEU B N 1
ATOM 9219 C CA . LEU B 1 500 ? 25.533 44.553 -25.053 1.00 51.16 498 LEU B CA 1
ATOM 9220 C C . LEU B 1 500 ? 25.151 46.022 -24.930 1.00 59.46 498 LEU B C 1
ATOM 9221 O O . LEU B 1 500 ? 24.073 46.428 -25.379 1.00 62.27 498 LEU B O 1
ATOM 9226 N N . ILE B 1 501 ? 26.019 46.834 -24.326 1.00 55.93 499 ILE B N 1
ATOM 9227 C CA . ILE B 1 501 ? 25.722 48.255 -24.174 1.00 55.12 499 ILE B CA 1
ATOM 9228 C C . ILE B 1 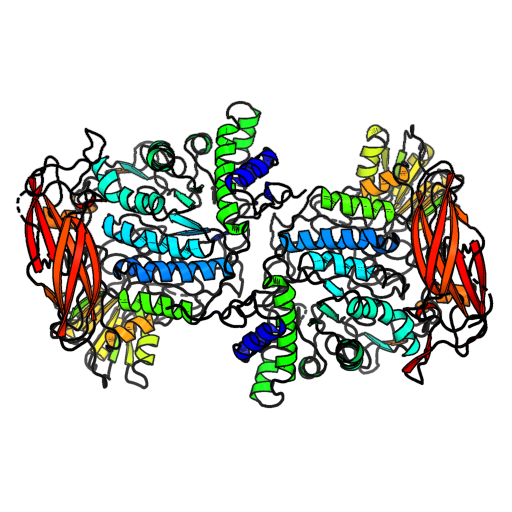501 ? 25.796 48.964 -25.522 1.00 64.33 499 ILE B C 1
ATOM 9229 O O . ILE B 1 501 ? 24.969 49.832 -25.829 1.00 61.72 499 ILE B O 1
ATOM 9234 N N . ALA B 1 502 ? 26.777 48.601 -26.352 1.00 59.46 500 ALA B N 1
ATOM 9235 C CA . ALA B 1 502 ? 26.903 49.226 -27.664 1.00 57.21 500 ALA B CA 1
ATOM 9236 C C . ALA B 1 502 ? 25.732 48.872 -28.573 1.00 67.77 500 ALA B C 1
ATOM 9237 O O . ALA B 1 502 ? 25.368 49.666 -29.448 1.00 66.74 500 ALA B O 1
ATOM 9239 N N . ALA B 1 503 ? 25.133 47.694 -28.384 1.00 66.86 501 ALA B N 1
ATOM 9240 C CA . ALA B 1 503 ? 23.981 47.310 -29.192 1.00 54.68 501 ALA B CA 1
ATOM 9241 C C . ALA B 1 503 ? 22.707 47.993 -28.709 1.00 57.88 501 ALA B C 1
ATOM 9242 O O . ALA B 1 503 ? 21.843 48.344 -29.520 1.00 64.92 501 ALA B O 1
ATOM 9244 N N . LEU B 1 504 ? 22.573 48.187 -27.395 1.00 67.36 502 LEU B N 1
ATOM 9245 C CA . LEU B 1 504 ? 21.410 48.893 -26.868 1.00 64.83 502 LEU B CA 1
ATOM 9246 C C . LEU B 1 504 ? 21.455 50.373 -27.226 1.00 66.38 502 LEU B C 1
ATOM 9247 O O . LEU B 1 504 ? 20.414 50.984 -27.495 1.00 63.75 502 LEU B O 1
ATOM 9252 N N . ALA B 1 505 ? 22.651 50.966 -27.234 1.00 67.88 503 ALA B N 1
ATOM 9253 C CA . ALA B 1 505 ? 22.787 52.366 -27.618 1.00 71.90 503 ALA B CA 1
ATOM 9254 C C . ALA B 1 505 ? 22.611 52.573 -29.117 1.00 75.18 503 ALA B C 1
ATOM 9255 O O . ALA B 1 505 ? 22.250 53.677 -29.539 1.00 71.28 503 ALA B O 1
ATOM 9257 N N . LYS B 1 506 ? 22.858 51.542 -29.926 1.00 71.97 504 LYS B N 1
ATOM 9258 C CA . LYS B 1 506 ? 22.658 51.655 -31.365 1.00 64.76 504 LYS B CA 1
ATOM 9259 C C . LYS B 1 506 ? 21.183 51.576 -31.740 1.00 64.22 504 LYS B C 1
ATOM 9260 O O . LYS B 1 506 ? 20.752 52.245 -32.685 1.00 63.47 504 LYS B O 1
ATOM 9266 N N . ALA B 1 507 ? 20.402 50.776 -31.015 1.00 61.67 505 ALA B N 1
ATOM 9267 C CA . ALA B 1 507 ? 18.973 50.651 -31.265 1.00 58.67 505 ALA B CA 1
ATOM 9268 C C . ALA B 1 507 ? 18.147 51.704 -30.540 1.00 65.75 505 ALA B C 1
ATOM 9269 O O . ALA B 1 507 ? 16.967 51.874 -30.865 1.00 71.12 505 ALA B O 1
ATOM 9271 N N . ASN B 1 508 ? 18.732 52.410 -29.575 1.00 60.88 506 ASN B N 1
ATOM 9272 C CA . ASN B 1 508 ? 18.027 53.442 -28.827 1.00 65.20 506 ASN B CA 1
ATOM 9273 C C . ASN B 1 508 ? 19.034 54.436 -28.262 1.00 70.69 506 ASN B C 1
ATOM 9274 O O . ASN B 1 508 ? 19.830 54.082 -27.383 1.00 68.53 506 ASN B O 1
ATOM 9279 N N . PRO B 1 509 ? 19.033 55.686 -28.737 1.00 70.40 507 PRO B N 1
ATOM 9280 C CA . PRO B 1 509 ? 20.009 56.663 -28.229 1.00 68.43 507 PRO B CA 1
ATOM 9281 C C . PRO B 1 509 ? 19.774 57.067 -26.785 1.00 76.11 507 PRO B C 1
ATOM 9282 O O . PRO B 1 509 ? 20.688 57.620 -26.160 1.00 75.42 507 PRO B O 1
ATOM 9286 N N . ARG B 1 510 ? 18.590 56.816 -26.236 1.00 71.54 508 ARG B N 1
ATOM 9287 C CA . ARG B 1 510 ? 18.288 57.152 -24.845 1.00 78.87 508 ARG B CA 1
ATOM 9288 C C . ARG B 1 510 ? 18.635 56.001 -23.904 1.00 71.66 508 ARG B C 1
ATOM 9289 O O . ARG B 1 510 ? 17.822 55.565 -23.091 1.00 67.80 508 ARG B O 1
ATOM 9297 N N . THR B 1 511 ? 19.863 55.501 -24.016 1.00 60.75 509 THR B N 1
ATOM 9298 C CA . THR B 1 511 ? 20.335 54.405 -23.181 1.00 59.72 509 THR B CA 1
ATOM 9299 C C . THR B 1 511 ? 21.039 54.962 -21.951 1.00 59.84 509 THR B C 1
ATOM 9300 O O . THR B 1 511 ? 21.975 55.759 -22.069 1.00 58.09 509 THR B O 1
ATOM 9304 N N . ILE B 1 512 ? 20.586 54.538 -20.775 1.00 52.76 510 ILE B N 1
ATOM 9305 C CA . ILE B 1 512 ? 21.145 54.968 -19.499 1.00 53.30 510 ILE B CA 1
ATOM 9306 C C . ILE B 1 512 ? 21.835 53.774 -18.856 1.00 51.63 510 ILE B C 1
ATOM 9307 O O . ILE B 1 512 ? 21.225 52.710 -18.694 1.00 42.62 510 ILE B O 1
ATOM 9312 N N . VAL B 1 513 ? 23.102 53.950 -18.491 1.00 46.24 511 VAL B N 1
ATOM 9313 C CA . VAL B 1 513 ? 23.931 52.877 -17.955 1.00 52.07 511 VAL B CA 1
ATOM 9314 C C . VAL B 1 513 ? 24.121 53.109 -16.462 1.00 54.31 511 VAL B C 1
ATOM 9315 O O . VAL B 1 513 ? 24.614 54.165 -16.046 1.00 47.39 511 VAL B O 1
ATOM 9319 N N . LEU B 1 514 ? 23.731 52.121 -15.659 1.00 56.44 512 LEU B N 1
ATOM 9320 C CA . LEU B 1 514 ? 23.970 52.116 -14.219 1.00 57.75 512 LEU B CA 1
ATOM 9321 C C . LEU B 1 514 ? 25.051 51.080 -13.940 1.00 48.47 512 LEU B C 1
ATOM 9322 O O . LEU B 1 514 ? 24.834 49.879 -14.136 1.00 44.65 512 LEU B O 1
ATOM 9327 N N . ASN B 1 515 ? 26.213 51.545 -13.490 1.00 47.40 513 ASN B N 1
ATOM 9328 C CA . ASN B 1 515 ? 27.378 50.694 -13.286 1.00 50.22 513 ASN B CA 1
ATOM 9329 C C . ASN B 1 515 ? 27.544 50.406 -11.798 1.00 52.81 513 ASN B C 1
ATOM 9330 O O . ASN B 1 515 ? 27.705 51.332 -10.996 1.00 52.15 513 ASN B O 1
ATOM 9335 N N . ILE B 1 516 ? 27.501 49.127 -11.437 1.00 47.98 514 ILE B N 1
ATOM 9336 C CA . ILE B 1 516 ? 27.691 48.678 -10.061 1.00 50.37 514 ILE B CA 1
ATOM 9337 C C . ILE B 1 516 ? 29.095 48.090 -9.973 1.00 42.41 514 ILE B C 1
ATOM 9338 O O . ILE B 1 516 ? 29.345 46.977 -10.444 1.00 44.96 514 ILE B O 1
ATOM 9343 N N . SER B 1 517 ? 30.017 48.834 -9.366 1.00 37.16 515 SER B N 1
ATOM 9344 C CA . SER B 1 517 ? 31.393 48.373 -9.244 1.00 49.72 515 SER B CA 1
ATOM 9345 C C . SER B 1 517 ? 32.093 49.151 -8.141 1.00 44.48 515 SER B C 1
ATOM 9346 O O . SER B 1 517 ? 31.754 50.305 -7.867 1.00 46.74 515 SER B O 1
ATOM 9349 N N . GLY B 1 518 ? 33.076 48.505 -7.519 1.00 48.96 516 GLY B N 1
ATOM 9350 C CA . GLY B 1 518 ? 33.913 49.157 -6.530 1.00 42.87 516 GLY B CA 1
ATOM 9351 C C . GLY B 1 518 ? 35.208 49.661 -7.134 1.00 42.56 516 GLY B C 1
ATOM 9352 O O . GLY B 1 518 ? 35.961 50.401 -6.494 1.00 44.36 516 GLY B O 1
ATOM 9353 N N . ASN B 1 519 ? 35.471 49.259 -8.371 1.00 43.93 517 ASN B N 1
ATOM 9354 C CA . ASN B 1 519 ? 36.625 49.674 -9.147 1.00 48.07 517 ASN B CA 1
ATOM 9355 C C . ASN B 1 519 ? 36.170 50.329 -10.445 1.00 56.76 517 ASN B C 1
ATOM 9356 O O . ASN B 1 519 ? 35.059 50.072 -10.922 1.00 53.80 51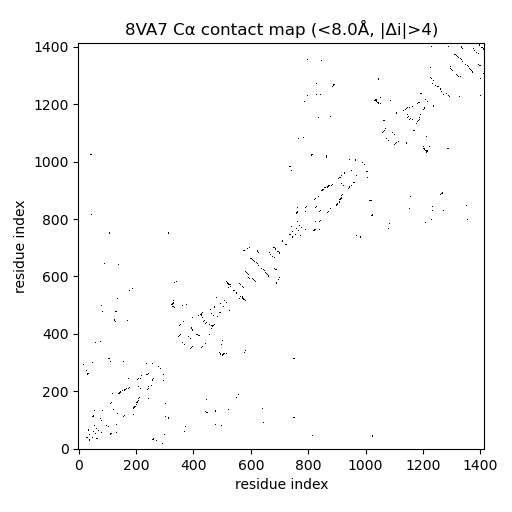7 ASN B O 1
ATOM 9361 N N . PRO B 1 520 ? 36.996 51.191 -11.037 1.00 50.82 518 PRO B N 1
ATOM 9362 C CA . PRO B 1 520 ? 36.645 51.753 -12.344 1.00 46.19 518 PRO B CA 1
ATOM 9363 C C . PRO B 1 520 ? 36.624 50.676 -13.414 1.00 46.11 518 PRO B C 1
ATOM 9364 O O . PRO B 1 520 ? 37.313 49.657 -13.321 1.00 49.57 518 PRO B O 1
ATOM 9368 N N . VAL B 1 521 ? 35.810 50.909 -14.440 1.00 59.07 519 VAL B N 1
ATOM 9369 C CA . VAL B 1 521 ? 35.632 49.957 -15.527 1.00 55.23 519 VAL B CA 1
ATOM 9370 C C . VAL B 1 521 ? 35.884 50.662 -16.850 1.00 47.63 519 VAL B C 1
ATOM 9371 O O . VAL B 1 521 ? 35.703 51.878 -16.974 1.00 52.05 519 VAL B O 1
ATOM 9375 N N . ALA B 1 522 ? 36.314 49.888 -17.843 1.00 59.27 520 ALA B N 1
ATOM 9376 C CA . ALA B 1 522 ? 36.529 50.432 -19.175 1.00 42.62 520 ALA B CA 1
ATOM 9377 C C . ALA B 1 522 ? 35.194 50.760 -19.829 1.00 53.42 520 ALA B C 1
ATOM 9378 O O . ALA B 1 522 ? 34.215 50.023 -19.683 1.00 56.55 520 ALA B O 1
ATOM 9380 N N . MET B 1 523 ? 35.155 51.877 -20.553 1.00 52.68 521 MET B N 1
ATOM 9381 C CA . MET B 1 523 ? 33.933 52.365 -21.192 1.00 53.86 521 MET B CA 1
ATOM 9382 C C . MET B 1 523 ? 34.222 52.744 -22.639 1.00 60.14 521 MET B C 1
ATOM 9383 O O . MET B 1 523 ? 34.348 53.931 -22.970 1.00 61.95 521 MET B O 1
ATOM 9388 N N . PRO B 1 524 ? 34.323 51.760 -23.533 1.00 61.12 522 PRO B N 1
ATOM 9389 C CA . PRO B 1 524 ? 34.418 52.056 -24.966 1.00 54.96 522 PRO B CA 1
ATOM 9390 C C . PRO B 1 524 ? 33.107 52.494 -25.598 1.00 60.32 522 PRO B C 1
ATOM 9391 O O . PRO B 1 524 ? 33.042 52.624 -26.823 1.00 64.78 522 PRO B O 1
ATOM 9395 N N . TRP B 1 525 ? 32.073 52.727 -24.787 1.00 64.39 523 TRP B N 1
ATOM 9396 C CA . TRP B 1 525 ? 30.743 53.072 -25.268 1.00 58.56 523 TRP B CA 1
ATOM 9397 C C . TRP B 1 525 ? 30.215 54.363 -24.652 1.00 62.73 523 TRP B C 1
ATOM 9398 O O . TRP B 1 525 ? 29.012 54.631 -24.749 1.00 58.51 523 TRP B O 1
ATOM 9409 N N . LYS B 1 526 ? 31.076 55.164 -24.018 1.00 62.57 524 LYS B N 1
ATOM 9410 C CA . LYS B 1 526 ? 30.610 56.368 -23.338 1.00 65.07 524 LYS B CA 1
ATOM 9411 C C . LYS B 1 526 ? 30.090 57.420 -24.308 1.00 71.37 524 LYS B C 1
ATOM 9412 O O . LYS B 1 526 ? 29.277 58.262 -23.911 1.00 76.47 524 LYS B O 1
ATOM 9418 N N . ASN B 1 527 ? 30.534 57.393 -25.563 1.00 72.40 525 ASN B N 1
ATOM 9419 C CA . ASN B 1 527 ? 30.083 58.355 -26.556 1.00 67.82 525 ASN B CA 1
ATOM 9420 C C . ASN B 1 527 ? 28.788 57.938 -27.240 1.00 72.03 525 ASN B C 1
ATOM 9421 O O . ASN B 1 527 ? 28.171 58.766 -27.919 1.00 81.92 525 ASN B O 1
ATOM 9426 N N . ASP B 1 528 ? 28.362 56.687 -27.074 1.00 67.26 526 ASP B N 1
ATOM 9427 C CA . ASP B 1 528 ? 27.126 56.212 -27.683 1.00 65.97 526 ASP B CA 1
ATOM 9428 C C . ASP B 1 528 ? 25.934 56.301 -26.741 1.00 58.43 526 ASP B C 1
ATOM 9429 O O . ASP B 1 528 ? 24.810 56.539 -27.198 1.00 70.56 526 ASP B O 1
ATOM 9434 N N . VAL B 1 529 ? 26.151 56.116 -25.440 1.00 61.45 527 VAL B N 1
ATOM 9435 C CA . VAL B 1 529 ? 25.056 56.173 -24.481 1.00 56.98 527 VAL B CA 1
ATOM 9436 C C . VAL B 1 529 ? 24.787 57.621 -24.083 1.00 51.41 527 VAL B C 1
ATOM 9437 O O . VAL B 1 529 ? 25.609 58.518 -24.286 1.00 53.91 527 VAL B O 1
ATOM 9441 N N . ALA B 1 530 ? 23.610 57.845 -23.503 1.00 53.79 528 ALA B N 1
ATOM 9442 C CA . ALA B 1 530 ? 23.195 59.186 -23.111 1.00 46.22 528 ALA B CA 1
ATOM 9443 C C . ALA B 1 530 ? 23.600 59.531 -21.683 1.00 57.55 528 ALA B C 1
ATOM 9444 O O . ALA B 1 530 ? 24.057 60.650 -21.426 1.00 55.89 528 ALA B O 1
ATOM 9446 N N . ALA B 1 531 ? 23.444 58.596 -20.748 1.00 60.16 529 ALA B N 1
ATOM 9447 C CA . ALA B 1 531 ? 23.729 58.855 -19.344 1.00 59.62 529 ALA B CA 1
ATOM 9448 C C . ALA B 1 531 ? 24.487 57.684 -18.738 1.00 57.35 529 ALA B C 1
ATOM 9449 O O . ALA B 1 531 ? 24.190 56.522 -19.031 1.00 51.35 529 ALA B O 1
ATOM 9451 N N . ILE B 1 532 ? 25.467 58.000 -17.892 1.00 52.44 530 ILE B N 1
ATOM 9452 C CA . ILE B 1 532 ? 26.263 57.007 -17.181 1.00 63.67 530 ILE B CA 1
ATOM 9453 C C . ILE B 1 532 ? 26.294 57.387 -15.707 1.00 61.04 530 ILE B C 1
ATOM 9454 O O . ILE B 1 532 ? 26.578 58.540 -15.366 1.00 49.80 530 ILE B O 1
ATOM 9459 N N . LEU B 1 533 ? 26.008 56.421 -14.837 1.00 53.79 531 LEU B N 1
ATOM 9460 C CA . LEU B 1 533 ? 26.011 56.644 -13.399 1.00 56.13 531 LEU B CA 1
ATOM 9461 C C . LEU B 1 533 ? 26.800 55.545 -12.706 1.00 56.46 531 LEU B C 1
ATOM 9462 O O . LEU B 1 533 ? 26.711 54.372 -13.081 1.00 62.40 531 LEU B O 1
ATOM 9467 N N . GLN B 1 534 ? 27.571 55.933 -11.694 1.00 49.43 532 GLN B N 1
ATOM 9468 C CA . GLN B 1 534 ? 28.287 54.996 -10.832 1.00 45.40 532 GLN B CA 1
ATOM 9469 C C . GLN B 1 534 ? 27.491 54.884 -9.536 1.00 49.08 532 GLN B C 1
ATOM 9470 O O . GLN B 1 534 ? 27.563 55.762 -8.672 1.00 43.71 532 GLN B O 1
ATOM 9476 N N . VAL B 1 535 ? 26.722 53.800 -9.406 1.00 49.91 533 VAL B N 1
ATOM 9477 C CA . VAL B 1 535 ? 25.806 53.638 -8.280 1.00 58.25 533 VAL B CA 1
ATOM 9478 C C . VAL B 1 535 ? 26.366 52.757 -7.169 1.00 51.54 533 VAL B C 1
ATOM 9479 O O . VAL B 1 535 ? 25.734 52.656 -6.104 1.00 52.44 533 VAL B O 1
ATOM 9483 N N . TRP B 1 536 ? 27.517 52.116 -7.380 1.00 45.16 534 TRP B N 1
ATOM 9484 C CA . TRP B 1 536 ? 28.165 51.280 -6.372 1.00 46.36 534 TRP B CA 1
ATOM 9485 C C . TRP B 1 536 ? 27.260 50.156 -5.881 1.00 48.95 534 TRP B C 1
ATOM 9486 O O . TRP B 1 536 ? 26.250 49.833 -6.515 1.00 47.15 534 TRP B O 1
ATOM 9497 N N . MET B 1 537 ? 27.622 49.558 -4.748 1.00 55.63 535 MET B N 1
ATOM 9498 C CA . MET B 1 537 ? 26.806 48.554 -4.069 1.00 48.14 535 MET B CA 1
ATOM 9499 C C . MET B 1 537 ? 26.215 49.219 -2.831 1.00 54.53 535 MET B C 1
ATOM 9500 O O . MET B 1 537 ? 26.894 49.368 -1.810 1.00 45.54 535 MET B O 1
ATOM 9505 N N . LEU B 1 538 ? 24.947 49.619 -2.925 1.00 57.18 536 LEU B N 1
ATOM 9506 C CA . LEU B 1 538 ? 24.310 50.396 -1.871 1.00 57.75 536 LEU B CA 1
ATOM 9507 C C . LEU B 1 538 ? 23.708 49.541 -0.765 1.00 50.48 536 LEU B C 1
ATOM 9508 O O . LEU B 1 538 ? 23.437 50.065 0.323 1.00 44.07 536 LEU B O 1
ATOM 9513 N N . GLY B 1 539 ? 23.485 48.257 -1.010 1.00 48.48 537 GLY B N 1
ATOM 9514 C CA . GLY B 1 539 ? 23.016 47.361 0.037 1.00 42.63 537 GLY B CA 1
ATOM 9515 C C . GLY B 1 539 ? 21.503 47.263 0.065 1.00 50.92 537 GLY B C 1
ATOM 9516 O O . GLY B 1 539 ? 20.877 46.949 -0.950 1.00 50.06 537 GLY B O 1
ATOM 9517 N N . SER B 1 540 ? 20.917 47.533 1.233 1.00 42.57 538 SER B N 1
ATOM 9518 C CA . SER B 1 540 ? 19.489 47.340 1.459 1.00 51.77 538 SER B CA 1
ATOM 9519 C C . SER B 1 540 ? 18.641 48.244 0.573 1.00 56.12 538 SER B C 1
ATOM 9520 O O . SER B 1 540 ? 17.922 47.761 -0.308 1.00 54.76 538 SER B O 1
ATOM 9523 N N . GLU B 1 541 ? 18.710 49.554 0.802 1.00 52.64 539 GLU B N 1
ATOM 9524 C CA . GLU B 1 541 ? 17.927 50.524 0.038 1.00 52.35 539 GLU B CA 1
ATOM 9525 C C . GLU B 1 541 ? 18.568 50.883 -1.298 1.00 55.37 539 GLU B C 1
ATOM 9526 O O . GLU B 1 541 ? 18.568 52.049 -1.698 1.00 57.76 539 GLU B O 1
ATOM 9532 N N . ALA B 1 542 ? 19.116 49.894 -2.009 1.00 49.45 540 ALA B N 1
ATOM 9533 C CA . ALA B 1 542 ? 19.819 50.174 -3.256 1.00 49.64 540 ALA B CA 1
ATOM 9534 C C . ALA B 1 542 ? 18.856 50.630 -4.345 1.00 52.28 540 ALA B C 1
ATOM 9535 O O . ALA B 1 542 ? 19.068 51.670 -4.979 1.00 49.85 540 ALA B O 1
ATOM 9537 N N . GLY B 1 543 ? 17.787 49.864 -4.576 1.00 52.64 541 GLY B N 1
ATOM 9538 C CA . GLY B 1 543 ? 16.840 50.223 -5.617 1.00 45.99 541 GLY B CA 1
ATOM 9539 C C . GLY B 1 543 ? 16.121 51.531 -5.352 1.00 52.99 541 GLY B C 1
ATOM 9540 O O . GLY B 1 543 ? 15.818 52.277 -6.287 1.00 50.06 541 GLY B O 1
ATOM 9541 N N . HIS B 1 544 ? 15.840 51.830 -4.081 1.00 58.47 542 HIS B N 1
ATOM 9542 C CA . HIS B 1 544 ? 15.153 53.075 -3.752 1.00 53.81 542 HIS B CA 1
ATOM 9543 C C . HIS B 1 544 ? 16.069 54.282 -3.898 1.00 58.33 542 HIS B C 1
ATOM 9544 O O . HIS B 1 544 ? 15.599 55.378 -4.223 1.00 60.44 542 HIS B O 1
ATOM 9551 N N . SER B 1 545 ? 17.372 54.108 -3.665 1.00 58.01 543 SER B N 1
ATOM 9552 C CA . SER B 1 545 ? 18.304 55.215 -3.854 1.00 50.75 543 SER B CA 1
ATOM 9553 C C . SER B 1 545 ? 18.564 55.483 -5.331 1.00 53.54 543 SER B C 1
ATOM 9554 O O . SER B 1 545 ? 18.762 56.639 -5.722 1.00 55.91 543 SER B O 1
ATOM 9557 N N . MET B 1 546 ? 18.573 54.437 -6.161 1.00 47.89 544 MET B N 1
ATOM 9558 C CA . MET B 1 546 ? 18.733 54.641 -7.597 1.00 55.78 544 MET B CA 1
ATOM 9559 C C . MET B 1 546 ? 17.491 55.282 -8.204 1.00 55.43 544 MET B C 1
ATOM 9560 O O . MET B 1 546 ? 17.598 56.153 -9.074 1.00 42.29 544 MET B O 1
ATOM 9565 N N . ALA B 1 547 ? 16.305 54.866 -7.752 1.00 60.26 545 ALA B N 1
ATOM 9566 C CA . ALA B 1 547 ? 15.070 55.441 -8.274 1.00 52.38 545 ALA B CA 1
ATOM 9567 C C . ALA B 1 547 ? 14.916 56.904 -7.878 1.00 53.94 545 ALA B C 1
ATOM 9568 O O . ALA B 1 547 ? 14.342 57.691 -8.639 1.00 56.58 545 ALA B O 1
ATOM 9570 N N . ASP B 1 548 ? 15.418 57.286 -6.700 1.00 54.63 546 ASP B N 1
ATOM 9571 C CA . ASP B 1 548 ? 15.359 58.686 -6.289 1.00 55.09 546 ASP B CA 1
ATOM 9572 C C . ASP B 1 548 ? 16.201 59.574 -7.196 1.00 55.44 546 ASP B C 1
ATOM 9573 O O . ASP B 1 548 ? 15.860 60.744 -7.407 1.00 52.24 546 ASP B O 1
ATOM 9578 N N . VAL B 1 549 ? 17.298 59.042 -7.736 1.00 54.82 547 VAL B N 1
ATOM 9579 C CA . VAL B 1 549 ? 18.144 59.818 -8.636 1.00 54.40 547 VAL B CA 1
ATOM 9580 C C . VAL B 1 549 ? 17.578 59.813 -10.051 1.00 53.66 547 VAL B C 1
ATOM 9581 O O . VAL B 1 549 ? 17.535 60.854 -10.718 1.00 51.27 547 VAL B O 1
ATOM 9585 N N . ILE B 1 550 ? 17.129 58.649 -10.526 1.00 55.11 548 ILE B N 1
ATOM 9586 C CA . ILE B 1 550 ? 16.606 58.545 -11.885 1.00 54.39 548 ILE B CA 1
ATOM 9587 C C . ILE B 1 550 ? 15.342 59.382 -12.040 1.00 56.20 548 ILE B C 1
ATOM 9588 O O . ILE B 1 550 ? 15.128 60.026 -13.074 1.00 55.81 548 ILE B O 1
ATOM 9593 N N . SER B 1 551 ? 14.492 59.401 -11.011 1.00 55.79 549 SER B N 1
ATOM 9594 C CA . SER B 1 551 ? 13.241 60.148 -11.094 1.00 62.42 549 SER B CA 1
ATOM 9595 C C . SER B 1 551 ? 13.437 61.637 -10.842 1.00 62.66 549 SER B C 1
ATOM 9596 O O . SER B 1 551 ? 12.648 62.451 -11.336 1.00 71.76 549 SER B O 1
ATOM 9599 N N . GLY B 1 552 ? 14.464 62.011 -10.085 1.00 56.50 550 GLY B N 1
ATOM 9600 C CA . GLY B 1 552 ? 14.699 63.395 -9.736 1.00 47.68 550 GLY B CA 1
ATOM 9601 C C . GLY B 1 552 ? 14.334 63.769 -8.317 1.00 56.19 550 GLY B C 1
ATOM 9602 O O . GLY B 1 552 ? 14.515 64.933 -7.938 1.00 46.58 550 GLY B O 1
ATOM 9603 N N . ASP B 1 553 ? 13.823 62.824 -7.523 1.00 58.41 551 ASP B N 1
ATOM 9604 C CA . ASP B 1 553 ? 13.512 63.105 -6.127 1.00 49.50 551 ASP B CA 1
ATOM 9605 C C . ASP B 1 553 ? 14.759 63.415 -5.312 1.00 44.56 551 ASP B C 1
ATOM 9606 O O . ASP B 1 553 ? 14.659 64.079 -4.275 1.00 46.77 551 ASP B O 1
ATOM 9611 N N . ALA B 1 554 ? 15.925 62.950 -5.755 1.00 43.52 552 ALA B N 1
ATOM 9612 C CA . ALA B 1 554 ? 17.194 63.248 -5.107 1.00 49.83 552 ALA B CA 1
ATOM 9613 C C . ALA B 1 554 ? 18.154 63.782 -6.157 1.00 55.05 552 ALA B C 1
ATOM 9614 O O . ALA B 1 554 ? 18.391 63.123 -7.175 1.00 47.15 552 ALA B O 1
ATOM 9616 N N . ASN B 1 555 ? 18.692 64.970 -5.917 1.00 56.50 553 ASN B N 1
ATOM 9617 C CA . ASN B 1 555 ? 19.656 65.561 -6.836 1.00 49.72 553 ASN B CA 1
ATOM 9618 C C . ASN B 1 555 ? 21.000 64.862 -6.675 1.00 55.98 553 ASN B C 1
ATOM 9619 O O . ASN B 1 555 ? 21.520 64.795 -5.555 1.00 55.34 553 ASN B O 1
ATOM 9624 N N . PRO B 1 556 ? 21.583 64.320 -7.744 1.00 59.67 554 PRO B N 1
ATOM 9625 C CA . PRO B 1 556 ? 22.875 63.632 -7.613 1.00 53.69 554 PRO B CA 1
ATOM 9626 C C . PRO B 1 556 ? 23.959 64.577 -7.116 1.00 56.09 554 PRO B C 1
ATOM 9627 O O . PRO B 1 556 ? 24.097 65.704 -7.598 1.00 60.30 554 PRO B O 1
ATOM 9631 N N . SER B 1 557 ? 24.733 64.104 -6.137 1.00 51.61 555 SER B N 1
ATOM 9632 C CA . SER B 1 557 ? 25.787 64.919 -5.547 1.00 58.08 555 SER B CA 1
ATOM 9633 C C . SER B 1 557 ? 27.053 64.123 -5.254 1.00 57.08 555 SER B C 1
ATOM 9634 O O . SER B 1 557 ? 27.945 64.641 -4.570 1.00 68.73 555 SER B O 1
ATOM 9637 N N . GLY B 1 558 ? 27.165 62.892 -5.745 1.00 51.38 556 GLY B N 1
ATOM 9638 C CA . GLY B 1 558 ? 28.339 62.085 -5.462 1.00 52.39 556 GLY B CA 1
ATOM 9639 C C . GLY B 1 558 ? 29.502 62.436 -6.377 1.00 54.27 556 GLY B C 1
ATOM 9640 O O . GLY B 1 558 ? 29.329 62.732 -7.559 1.00 65.36 556 GLY B O 1
ATOM 9641 N N . LYS B 1 559 ? 30.703 62.403 -5.807 1.00 50.69 557 LYS B N 1
ATOM 9642 C CA . LYS B 1 559 ? 31.938 62.622 -6.543 1.00 55.17 557 LYS B CA 1
ATOM 9643 C C . LYS B 1 559 ? 32.776 61.352 -6.508 1.00 56.54 557 LYS B C 1
ATOM 9644 O O . LYS B 1 559 ? 32.759 60.606 -5.524 1.00 60.60 557 LYS B O 1
ATOM 9650 N N . LEU B 1 560 ? 33.511 61.110 -7.589 1.00 54.84 558 LEU B N 1
ATOM 9651 C CA . LEU B 1 560 ? 34.303 59.894 -7.683 1.00 51.36 558 LEU B CA 1
ATOM 9652 C C . LEU B 1 560 ? 35.458 59.929 -6.684 1.00 56.64 558 LEU B C 1
ATOM 9653 O O . LEU B 1 560 ? 36.134 60.955 -6.548 1.00 59.02 558 LEU B O 1
ATOM 9658 N N . PRO B 1 561 ? 35.708 58.832 -5.971 1.00 53.79 559 PRO B N 1
ATOM 9659 C CA . PRO B 1 561 ? 36.879 58.750 -5.092 1.00 62.39 559 PRO B CA 1
ATOM 9660 C C . PRO B 1 561 ? 38.125 58.182 -5.755 1.00 55.56 559 PRO B C 1
ATOM 9661 O O . PRO B 1 561 ? 39.140 58.010 -5.071 1.00 46.06 559 PRO B O 1
ATOM 9665 N N . PHE B 1 562 ? 38.074 57.889 -7.053 1.00 46.40 560 PHE B N 1
ATOM 9666 C CA . PHE B 1 562 ? 39.226 57.400 -7.796 1.00 56.51 560 PHE B CA 1
ATOM 9667 C C . PHE B 1 562 ? 39.188 57.980 -9.204 1.00 60.02 560 PHE B C 1
ATOM 9668 O O . PHE B 1 562 ? 38.322 58.794 -9.543 1.00 51.72 560 PHE B O 1
ATOM 9676 N N . THR B 1 563 ? 40.136 57.550 -10.030 1.00 60.13 561 THR B N 1
ATOM 9677 C CA . THR B 1 563 ? 40.221 57.972 -11.422 1.00 51.41 561 THR B CA 1
ATOM 9678 C C . THR B 1 563 ? 39.647 56.872 -12.306 1.00 54.22 561 THR B C 1
ATOM 9679 O O . THR B 1 563 ? 40.120 55.731 -12.270 1.00 50.98 561 THR B O 1
ATOM 9683 N N . SER B 1 564 ? 38.625 57.214 -13.089 1.00 53.44 562 SER B N 1
ATOM 9684 C CA . SER B 1 564 ? 38.011 56.270 -14.021 1.00 48.96 562 SER B CA 1
ATOM 9685 C C . SER B 1 564 ? 38.871 56.225 -15.277 1.00 47.39 562 SER B C 1
ATOM 9686 O O . SER B 1 564 ? 38.704 57.018 -16.205 1.00 50.63 562 SER B O 1
ATOM 9689 N N . TYR B 1 565 ? 39.810 55.282 -15.304 1.00 51.96 563 TYR B N 1
ATOM 9690 C CA . TYR B 1 565 ? 40.740 55.181 -16.419 1.00 52.71 563 TYR B CA 1
ATOM 9691 C C . TYR B 1 565 ? 40.026 54.712 -17.680 1.00 56.63 563 TYR B C 1
ATOM 9692 O O . TYR B 1 565 ? 39.109 53.888 -17.627 1.00 58.95 563 TYR B O 1
ATOM 9701 N N . ALA B 1 566 ? 40.456 55.247 -18.825 1.00 52.35 564 ALA B N 1
ATOM 9702 C CA . ALA B 1 566 ? 39.973 54.763 -20.111 1.00 45.77 564 ALA B CA 1
ATOM 9703 C C . ALA B 1 566 ? 40.676 53.486 -20.547 1.00 50.95 564 ALA B C 1
ATOM 9704 O O . ALA B 1 566 ? 40.172 52.785 -21.431 1.00 45.83 564 ALA B O 1
ATOM 9706 N N . ALA B 1 567 ? 41.823 53.175 -19.947 1.00 59.34 565 ALA B N 1
ATOM 9707 C CA . ALA B 1 567 ? 42.554 51.951 -20.237 1.00 50.85 565 ALA B CA 1
ATOM 9708 C C . ALA B 1 567 ? 43.407 51.608 -19.025 1.00 57.76 565 ALA B C 1
ATOM 9709 O O . ALA B 1 567 ? 43.703 52.466 -18.189 1.00 43.72 565 ALA B O 1
ATOM 9711 N N . LEU B 1 568 ? 43.800 50.334 -18.941 1.00 54.91 566 LEU B N 1
ATOM 9712 C CA . LEU B 1 568 ? 44.555 49.870 -17.781 1.00 48.83 566 LEU B CA 1
ATOM 9713 C C . LEU B 1 568 ? 45.945 50.491 -17.723 1.00 57.69 566 LEU B C 1
ATOM 9714 O O . LEU B 1 568 ? 46.498 50.663 -16.630 1.00 60.90 566 LEU B O 1
ATOM 9719 N N . ASP B 1 569 ? 46.524 50.840 -18.874 1.00 55.22 567 ASP B N 1
ATOM 9720 C CA . ASP B 1 569 ? 47.859 51.424 -18.884 1.00 50.14 567 ASP B CA 1
ATOM 9721 C C . ASP B 1 569 ? 47.882 52.856 -18.365 1.00 46.07 567 ASP B C 1
ATOM 9722 O O . ASP B 1 569 ? 48.970 53.401 -18.156 1.00 52.94 567 ASP B O 1
ATOM 9727 N N . GLN B 1 570 ? 46.719 53.477 -18.156 1.00 45.18 568 GLN B N 1
ATOM 9728 C CA . GLN B 1 570 ? 46.682 54.816 -17.582 1.00 57.36 568 GLN B CA 1
ATOM 9729 C C . GLN B 1 570 ? 46.982 54.821 -16.089 1.00 57.19 568 GLN B C 1
ATOM 9730 O O . GLN B 1 570 ? 47.242 55.893 -15.531 1.00 54.12 568 GLN B O 1
ATOM 9736 N N . CYS B 1 571 ? 46.949 53.662 -15.437 1.00 51.66 569 CYS B N 1
ATOM 9737 C CA . CYS B 1 571 ? 47.309 53.566 -14.029 1.00 52.35 569 CYS B CA 1
ATOM 9738 C C . CYS B 1 571 ? 48.823 53.483 -13.890 1.00 51.87 569 CYS B C 1
ATOM 9739 O O . CYS B 1 571 ? 49.481 52.729 -14.613 1.00 46.61 569 CYS B O 1
ATOM 9742 N N . GLY B 1 572 ? 49.374 54.263 -12.956 1.00 57.04 570 GLY B N 1
ATOM 9743 C CA . GLY B 1 572 ? 50.817 54.294 -12.785 1.00 53.05 570 GLY B CA 1
ATOM 9744 C C . GLY B 1 572 ? 51.408 52.953 -12.399 1.00 53.99 570 GLY B C 1
ATOM 9745 O O . GLY B 1 572 ? 52.529 52.627 -12.799 1.00 57.57 570 GLY B O 1
ATOM 9746 N N . ALA B 1 573 ? 50.667 52.156 -11.624 1.00 54.56 571 ALA B N 1
ATOM 9747 C CA . ALA B 1 573 ? 51.169 50.849 -11.214 1.00 55.82 571 ALA B CA 1
ATOM 9748 C C . ALA B 1 573 ? 51.260 49.885 -12.390 1.00 55.31 571 ALA B C 1
ATOM 9749 O O . ALA B 1 573 ? 52.143 49.019 -12.413 1.00 52.75 571 ALA B O 1
ATOM 9751 N N . HIS B 1 574 ? 50.366 50.015 -13.369 1.00 56.12 572 HIS B N 1
ATOM 9752 C CA . HIS B 1 574 ? 50.399 49.162 -14.549 1.00 56.87 572 HIS B CA 1
ATOM 9753 C C . HIS B 1 574 ? 51.199 49.766 -15.693 1.00 54.48 572 HIS B C 1
ATOM 9754 O O . HIS B 1 574 ? 51.703 49.018 -16.540 1.00 53.63 572 HIS B O 1
ATOM 9761 N N . ALA B 1 575 ? 51.327 51.094 -15.739 1.00 56.06 573 ALA B N 1
ATOM 9762 C CA . ALA B 1 575 ? 52.133 51.720 -16.782 1.00 52.93 573 ALA B CA 1
ATOM 9763 C C . ALA B 1 575 ? 53.610 51.394 -16.608 1.00 59.23 573 ALA B C 1
ATOM 9764 O O . ALA B 1 575 ? 54.316 51.137 -17.590 1.00 58.94 573 ALA B O 1
ATOM 9766 N N . LEU B 1 576 ? 54.094 51.394 -15.368 1.00 58.31 574 LEU B N 1
ATOM 9767 C CA . LEU B 1 576 ? 55.492 51.110 -15.075 1.00 52.45 574 LEU B CA 1
ATOM 9768 C C . LEU B 1 576 ? 55.780 49.622 -14.927 1.00 54.51 574 LEU B C 1
ATOM 9769 O O . LEU B 1 576 ? 56.916 49.257 -14.608 1.00 45.15 574 LEU B O 1
ATOM 9774 N N . GLY B 1 577 ? 54.788 48.761 -15.150 1.00 50.05 575 GLY B N 1
ATOM 9775 C CA . GLY B 1 577 ? 54.989 47.327 -15.075 1.00 53.49 575 GLY B CA 1
ATOM 9776 C C . GLY B 1 577 ? 55.387 46.843 -13.696 1.00 64.00 575 GLY B C 1
ATOM 9777 O O . GLY B 1 577 ? 56.465 46.266 -13.520 1.00 56.29 575 GLY B O 1
ATOM 9778 N N . ALA B 1 578 ? 54.523 47.069 -12.709 1.00 53.32 576 ALA B N 1
ATOM 9779 C CA . ALA B 1 578 ? 54.830 46.692 -11.336 1.00 60.23 576 ALA B CA 1
ATOM 9780 C C . ALA B 1 578 ? 53.556 46.493 -10.528 1.00 57.50 576 ALA B C 1
ATOM 9781 O O . ALA B 1 578 ? 53.331 47.185 -9.530 1.00 51.15 576 ALA B O 1
ATOM 9783 N N . TYR B 1 579 ? 52.716 45.552 -10.952 1.00 55.97 577 TYR B N 1
ATOM 9784 C CA . TYR B 1 579 ? 51.468 45.269 -10.255 1.00 60.76 577 TYR B CA 1
ATOM 9785 C C . TYR B 1 579 ? 51.548 43.960 -9.470 1.00 72.97 577 TYR B C 1
ATOM 9786 O O . TYR B 1 579 ? 51.256 43.960 -8.267 1.00 85.83 577 TYR B O 1
ATOM 9795 N N . PRO B 1 580 ? 51.934 42.820 -10.082 1.00 62.30 578 PRO B N 1
ATOM 9796 C CA . PRO B 1 580 ? 51.939 41.571 -9.309 1.00 66.58 578 PRO B CA 1
ATOM 9797 C C . PRO B 1 580 ? 53.216 41.382 -8.504 1.00 65.67 578 PRO B C 1
ATOM 9798 O O . PRO B 1 580 ? 53.215 40.698 -7.476 1.00 61.57 578 PRO B O 1
ATOM 9802 N N . GLY B 1 581 ? 54.306 41.989 -8.958 1.00 61.54 579 GLY B N 1
ATOM 9803 C CA . GLY B 1 581 ? 55.599 41.770 -8.349 1.00 54.72 579 GLY B CA 1
ATOM 9804 C C . GLY B 1 581 ? 56.369 40.662 -9.036 1.00 53.98 579 GLY B C 1
ATOM 9805 O O . GLY B 1 581 ? 55.977 40.127 -10.078 1.00 55.96 579 GLY B O 1
ATOM 9806 N N . GLN B 1 582 ? 57.499 40.311 -8.426 1.00 50.93 580 GLN B N 1
ATOM 9807 C CA . GLN B 1 582 ? 58.376 39.266 -8.941 1.00 55.09 580 GLN B CA 1
ATOM 9808 C C . GLN B 1 582 ? 58.639 38.258 -7.835 1.00 66.36 580 GLN B C 1
ATOM 9809 O O . GLN B 1 582 ? 59.092 38.630 -6.747 1.00 64.89 580 GLN B O 1
ATOM 9815 N N . LYS B 1 583 ? 58.356 36.988 -8.112 1.00 64.56 581 LYS B N 1
ATOM 9816 C CA . LYS B 1 583 ? 58.614 35.934 -7.142 1.00 58.84 581 LYS B CA 1
ATOM 9817 C C . LYS B 1 583 ? 60.113 35.708 -6.987 1.00 55.04 581 LYS B C 1
ATOM 9818 O O . LYS B 1 583 ? 60.858 35.685 -7.971 1.00 60.49 581 LYS B O 1
ATOM 9824 N N . ARG B 1 584 ? 60.555 35.549 -5.743 1.00 56.01 582 ARG B N 1
ATOM 9825 C CA . ARG B 1 584 ? 61.963 35.288 -5.483 1.00 57.32 582 ARG B CA 1
ATOM 9826 C C . ARG B 1 584 ? 62.369 33.932 -6.052 1.00 63.84 582 ARG B C 1
ATOM 9827 O O . ARG B 1 584 ? 61.549 33.020 -6.191 1.00 58.82 582 ARG B O 1
ATOM 9835 N N . ALA B 1 585 ? 63.656 33.809 -6.382 1.00 65.31 583 ALA B N 1
ATOM 9836 C CA . ALA B 1 585 ? 64.151 32.594 -7.022 1.00 65.62 583 ALA B CA 1
ATOM 9837 C C . ALA B 1 585 ? 64.050 31.394 -6.087 1.00 72.30 583 ALA B C 1
ATOM 9838 O O . ALA B 1 585 ? 63.387 30.399 -6.401 1.00 68.56 583 ALA B O 1
ATOM 9840 N N . ASP B 1 586 ? 64.706 31.470 -4.931 1.00 74.38 584 ASP B N 1
ATOM 9841 C CA . ASP B 1 586 ? 64.722 30.379 -3.958 1.00 72.12 584 ASP B CA 1
ATOM 9842 C C . ASP B 1 586 ? 63.784 30.648 -2.788 1.00 68.91 584 ASP B C 1
ATOM 9843 O O . ASP B 1 586 ? 64.135 30.406 -1.630 1.00 61.48 584 ASP B O 1
ATOM 9848 N N . SER B 1 587 ? 62.582 31.144 -3.067 1.00 67.03 585 SER B N 1
ATOM 9849 C CA . SER B 1 587 ? 61.622 31.467 -2.021 1.00 61.21 585 SER B CA 1
ATOM 9850 C C . SER B 1 587 ? 60.232 31.535 -2.638 1.00 60.84 585 SER B C 1
ATOM 9851 O O . SER B 1 587 ? 60.065 31.439 -3.856 1.00 70.07 585 SER B O 1
ATOM 9854 N N . GLU B 1 588 ? 59.233 31.699 -1.773 1.00 54.82 586 GLU B N 1
ATOM 9855 C CA . GLU B 1 588 ? 57.847 31.869 -2.190 1.00 52.53 586 GLU B CA 1
ATOM 9856 C C . GLU B 1 588 ? 57.356 33.298 -1.996 1.00 52.35 586 GLU B C 1
ATOM 9857 O O . GLU B 1 588 ? 56.155 33.554 -2.131 1.00 54.03 586 GLU B O 1
ATOM 9863 N N . ILE B 1 589 ? 58.249 34.228 -1.683 1.00 56.62 587 ILE B N 1
ATOM 9864 C CA . ILE B 1 589 ? 57.888 35.619 -1.436 1.00 55.43 587 ILE B CA 1
ATOM 9865 C C . ILE B 1 589 ? 57.903 36.378 -2.755 1.00 58.25 587 ILE B C 1
ATOM 9866 O O . ILE B 1 589 ? 58.729 36.109 -3.636 1.00 56.89 587 ILE B O 1
ATOM 9871 N N . TRP B 1 590 ? 56.981 37.326 -2.898 1.00 56.23 588 TRP B N 1
ATOM 9872 C CA . TRP B 1 590 ? 56.890 38.182 -4.073 1.00 54.86 588 TRP B CA 1
ATOM 9873 C C . TRP B 1 590 ? 57.310 39.597 -3.702 1.00 55.27 588 TRP B C 1
ATOM 9874 O O . TRP B 1 590 ? 56.764 40.184 -2.761 1.00 54.24 588 TRP B O 1
ATOM 9885 N N . ASP B 1 591 ? 58.275 40.141 -4.439 1.00 51.53 589 ASP B N 1
ATOM 9886 C CA . ASP B 1 591 ? 58.763 41.499 -4.225 1.00 49.78 589 ASP B CA 1
ATOM 9887 C C . ASP B 1 591 ? 58.112 42.418 -5.253 1.00 56.77 589 ASP B C 1
ATOM 9888 O O . ASP B 1 591 ? 58.433 42.355 -6.444 1.00 67.94 589 ASP B O 1
ATOM 9893 N N . VAL B 1 592 ? 57.198 43.268 -4.793 1.00 50.79 590 VAL B N 1
ATOM 9894 C CA . VAL B 1 592 ? 56.552 44.261 -5.644 1.00 51.30 590 VAL B CA 1
ATOM 9895 C C . VAL B 1 592 ? 57.155 45.626 -5.343 1.00 56.85 590 VAL B C 1
ATOM 9896 O O . VAL B 1 592 ? 57.381 45.980 -4.178 1.00 52.21 590 VAL B O 1
ATOM 9900 N N . ASP B 1 593 ? 57.442 46.386 -6.395 1.00 58.43 591 ASP B N 1
ATOM 9901 C CA . ASP B 1 593 ? 58.039 47.710 -6.278 1.00 64.34 591 ASP B CA 1
ATOM 9902 C C . ASP B 1 593 ? 57.001 48.755 -6.658 1.00 58.65 591 ASP B C 1
ATOM 9903 O O . ASP B 1 593 ? 56.503 48.756 -7.788 1.00 60.78 591 ASP B O 1
ATOM 9908 N N . TYR B 1 594 ? 56.678 49.643 -5.717 1.00 58.91 592 TYR B N 1
ATOM 9909 C CA . TYR B 1 594 ? 55.743 50.738 -5.978 1.00 66.16 592 TYR B CA 1
ATOM 9910 C C . TYR B 1 594 ? 56.486 51.851 -6.718 1.00 65.67 592 TYR B C 1
ATOM 9911 O O . TYR B 1 594 ? 56.784 52.922 -6.183 1.00 59.39 592 TYR B O 1
ATOM 9920 N N . LYS B 1 595 ? 56.787 51.573 -7.991 1.00 57.25 593 LYS B N 1
ATOM 9921 C CA . LYS B 1 595 ? 57.607 52.478 -8.787 1.00 52.23 593 LYS B CA 1
ATOM 9922 C C . LYS B 1 595 ? 56.898 53.784 -9.122 1.00 60.98 593 LYS B C 1
ATOM 9923 O O . LYS B 1 595 ? 57.570 54.771 -9.438 1.00 59.68 593 LYS B O 1
ATOM 9929 N N . GLU B 1 596 ? 55.564 53.817 -9.066 1.00 66.41 594 GLU B N 1
ATOM 9930 C CA . GLU B 1 596 ? 54.856 55.072 -9.292 1.00 57.51 594 GLU B CA 1
ATOM 9931 C C . GLU B 1 596 ? 55.096 56.071 -8.168 1.00 57.89 594 GLU B C 1
ATOM 9932 O O . GLU B 1 596 ? 54.858 57.269 -8.360 1.00 58.63 594 GLU B O 1
ATOM 9938 N N . ASP B 1 597 ? 55.554 55.601 -7.009 1.00 52.52 595 ASP B N 1
ATOM 9939 C CA . ASP B 1 597 ? 55.956 56.442 -5.871 1.00 61.18 595 ASP B CA 1
ATOM 9940 C C . ASP B 1 597 ? 54.735 57.246 -5.427 1.00 57.82 595 ASP B C 1
ATOM 9941 O O . ASP B 1 597 ? 53.663 56.655 -5.224 1.00 62.84 595 ASP B O 1
ATOM 9946 N N . ILE B 1 598 ? 54.841 58.567 -5.258 1.00 56.62 596 ILE B N 1
ATOM 9947 C CA . ILE B 1 598 ? 53.706 59.352 -4.788 1.00 62.49 596 ILE B CA 1
ATOM 9948 C C . ILE B 1 598 ? 52.658 59.550 -5.874 1.00 62.44 596 ILE B C 1
ATOM 9949 O O . ILE B 1 598 ? 51.509 59.889 -5.563 1.00 61.38 596 ILE B O 1
ATOM 9954 N N . PHE B 1 599 ? 53.017 59.348 -7.140 1.00 58.23 597 PHE B N 1
ATOM 9955 C CA . PHE B 1 599 ? 52.102 59.577 -8.258 1.00 62.80 597 PHE B CA 1
ATOM 9956 C C . PHE B 1 599 ? 51.173 58.377 -8.384 1.00 64.30 597 PHE B C 1
ATOM 9957 O O . PHE B 1 599 ? 51.421 57.442 -9.148 1.00 54.23 597 PHE B O 1
ATOM 9965 N N . VAL B 1 600 ? 50.081 58.407 -7.623 1.00 61.03 598 VAL B N 1
ATOM 9966 C CA . VAL B 1 600 ? 49.090 57.338 -7.601 1.00 63.28 598 VAL B CA 1
ATOM 9967 C C . VAL B 1 600 ? 47.736 57.933 -7.957 1.00 57.23 598 VAL B C 1
ATOM 9968 O O . VAL B 1 600 ? 47.317 58.934 -7.363 1.00 64.52 598 VAL B O 1
ATOM 9972 N N . GLY B 1 601 ? 47.058 57.321 -8.921 1.00 51.14 599 GLY B N 1
ATOM 9973 C CA . GLY B 1 601 ? 45.718 57.767 -9.277 1.00 63.77 599 GLY B CA 1
ATOM 9974 C C . GLY B 1 601 ? 45.759 59.010 -10.135 1.00 65.95 599 GLY B C 1
ATOM 9975 O O . GLY B 1 601 ? 46.433 59.043 -11.169 1.00 62.03 599 GLY B O 1
ATOM 9976 N N . TYR B 1 602 ? 45.029 60.046 -9.712 1.00 60.77 600 TYR B N 1
ATOM 9977 C CA . TYR B 1 602 ? 44.998 61.284 -10.481 1.00 61.42 600 TYR B CA 1
ATOM 9978 C C . TYR B 1 602 ? 46.328 62.024 -10.434 1.00 66.68 600 TYR B C 1
ATOM 9979 O O . TYR B 1 602 ? 46.587 62.861 -11.305 1.00 62.97 600 TYR B O 1
ATOM 9988 N N . ARG B 1 603 ? 47.174 61.734 -9.443 1.00 68.04 601 ARG B N 1
ATOM 9989 C CA . ARG B 1 603 ? 48.509 62.319 -9.408 1.00 63.00 601 ARG B CA 1
ATOM 9990 C C . ARG B 1 603 ? 49.377 61.842 -10.564 1.00 60.75 601 ARG B C 1
ATOM 9991 O O . ARG B 1 603 ? 50.314 62.548 -10.952 1.00 65.23 601 ARG B O 1
ATOM 9999 N N . TRP B 1 604 ? 49.084 60.667 -11.121 1.00 59.61 602 TRP B N 1
ATOM 10000 C CA . TRP B 1 604 ? 49.826 60.126 -12.254 1.00 62.33 602 TRP B CA 1
ATOM 10001 C C . TRP B 1 604 ? 49.320 60.677 -13.585 1.00 65.21 602 TRP B C 1
ATOM 10002 O O . TRP B 1 604 ? 50.119 61.080 -14.435 1.00 64.17 602 TRP B O 1
ATOM 10013 N N . VAL B 1 605 ? 47.998 60.702 -13.780 1.00 61.20 603 VAL B N 1
ATOM 10014 C CA . VAL B 1 605 ? 47.450 61.162 -15.051 1.00 58.59 603 VAL B CA 1
ATOM 10015 C C . VAL B 1 605 ? 47.593 62.669 -15.221 1.00 73.84 603 VAL B C 1
ATOM 10016 O O . VAL B 1 605 ? 47.605 63.160 -16.356 1.00 71.72 603 VAL B O 1
ATOM 10020 N N . ASP B 1 606 ? 47.703 63.423 -14.123 1.00 71.47 604 ASP B N 1
ATOM 10021 C CA . ASP B 1 606 ? 47.929 64.860 -14.241 1.00 63.07 604 ASP B CA 1
ATOM 10022 C C . ASP B 1 606 ? 49.367 65.158 -14.643 1.00 67.95 604 ASP B C 1
ATOM 10023 O O . ASP B 1 606 ? 49.626 66.110 -15.389 1.00 75.56 604 ASP B O 1
ATOM 10028 N N . ARG B 1 607 ? 50.317 64.355 -14.159 1.00 66.42 605 ARG B N 1
ATOM 10029 C CA . ARG B 1 607 ? 51.714 64.561 -14.525 1.00 70.35 605 ARG B CA 1
ATOM 10030 C C . ARG B 1 607 ? 51.985 64.096 -15.951 1.00 74.66 605 ARG B C 1
ATOM 10031 O O . ARG B 1 607 ? 52.722 64.753 -16.695 1.00 80.62 605 ARG B O 1
ATOM 10039 N N . GLN B 1 608 ? 51.395 62.970 -16.350 1.00 70.56 606 GLN B N 1
ATOM 10040 C CA . GLN B 1 608 ? 51.597 62.427 -17.687 1.00 73.13 606 GLN B CA 1
ATOM 10041 C C . GLN B 1 608 ? 50.669 63.039 -18.727 1.00 72.68 606 GLN B C 1
ATOM 10042 O O . GLN B 1 608 ? 50.678 62.587 -19.878 1.00 66.33 606 GLN B O 1
ATOM 10048 N N . ARG B 1 609 ? 49.873 64.044 -18.352 1.00 72.53 607 ARG B N 1
ATOM 10049 C CA . ARG B 1 609 ? 48.961 64.729 -19.270 1.00 74.21 607 ARG B CA 1
ATOM 10050 C C . ARG B 1 609 ? 47.970 63.763 -19.914 1.00 73.88 607 ARG B C 1
ATOM 10051 O O . ARG B 1 609 ? 47.542 63.965 -21.053 1.00 81.25 607 ARG B O 1
ATOM 10059 N N . LEU B 1 610 ? 47.598 62.708 -19.195 1.00 68.29 608 LEU B N 1
ATOM 10060 C CA . LEU B 1 610 ? 46.648 61.736 -19.714 1.00 70.25 608 LEU B CA 1
ATOM 10061 C C . LEU B 1 610 ? 45.217 62.196 -19.463 1.00 63.66 608 LEU B C 1
ATOM 10062 O O . LEU B 1 610 ? 44.934 62.934 -18.515 1.00 64.74 608 LEU B O 1
ATOM 10067 N N . GLN B 1 611 ? 44.311 61.748 -20.328 1.00 74.70 609 GLN B N 1
ATOM 10068 C CA . GLN B 1 611 ? 42.904 62.146 -20.269 1.00 79.30 609 GLN B CA 1
ATOM 10069 C C . GLN B 1 611 ? 42.038 60.926 -19.990 1.00 72.44 609 GLN B C 1
ATOM 10070 O O . GLN B 1 611 ? 41.748 60.142 -20.912 1.00 73.42 609 GLN B O 1
ATOM 10076 N N . PRO B 1 612 ? 41.602 60.719 -18.752 1.00 74.47 610 PRO B N 1
ATOM 10077 C CA . PRO B 1 612 ? 40.729 59.583 -18.448 1.00 63.83 610 PRO B CA 1
ATOM 10078 C C . PRO B 1 612 ? 39.301 59.844 -18.911 1.00 64.61 610 PRO B C 1
ATOM 10079 O O . PRO B 1 612 ? 38.954 60.927 -19.384 1.00 71.23 610 PRO B O 1
ATOM 10083 N N . ASN B 1 613 ? 38.468 58.811 -18.767 1.00 59.65 611 ASN B N 1
ATOM 10084 C CA . ASN B 1 613 ? 37.051 58.959 -19.082 1.00 58.64 611 ASN B CA 1
ATOM 10085 C C . ASN B 1 613 ? 36.388 59.954 -18.137 1.00 52.43 611 ASN B C 1
ATOM 10086 O O . ASN B 1 613 ? 35.649 60.845 -18.571 1.00 61.48 611 ASN B O 1
ATOM 10091 N N . PHE B 1 614 ? 36.646 59.815 -16.836 1.00 52.42 612 PHE B N 1
ATOM 10092 C CA . PHE B 1 614 ? 36.145 60.727 -15.829 1.00 55.21 612 PHE B CA 1
ATOM 10093 C C . PHE B 1 614 ? 37.207 60.804 -14.741 1.00 50.31 612 PHE B C 1
ATOM 10094 O O . PHE B 1 614 ? 37.679 59.752 -14.279 1.00 60.14 612 PHE B O 1
ATOM 10102 N N . PRO B 1 615 ? 37.601 62.005 -14.315 1.00 52.75 613 PRO B N 1
ATOM 10103 C CA . PRO B 1 615 ? 38.730 62.122 -13.385 1.00 54.21 613 PRO B CA 1
ATOM 10104 C C . PRO B 1 615 ? 38.319 62.042 -11.924 1.00 47.84 613 PRO B C 1
ATOM 10105 O O . PRO B 1 615 ? 37.136 61.891 -11.607 1.00 49.48 613 PRO B O 1
ATOM 10109 N N . PHE B 1 616 ? 39.300 62.143 -11.029 1.00 48.50 614 PHE B N 1
ATOM 10110 C CA . PHE B 1 616 ? 39.022 62.103 -9.600 1.00 52.63 614 PHE B CA 1
ATOM 10111 C C . PHE B 1 616 ? 38.167 63.295 -9.189 1.00 53.22 614 PHE B C 1
ATOM 10112 O O . PHE B 1 616 ? 38.383 64.423 -9.641 1.00 54.21 614 PHE B O 1
ATOM 10120 N N . GLY B 1 617 ? 37.185 63.037 -8.329 1.00 56.99 615 GLY B N 1
ATOM 10121 C CA . GLY B 1 617 ? 36.285 64.077 -7.877 1.00 63.38 615 GLY B CA 1
ATOM 10122 C C . GLY B 1 617 ? 35.246 64.511 -8.884 1.00 60.86 615 GLY B C 1
ATOM 10123 O O . GLY B 1 617 ? 34.606 65.549 -8.680 1.00 55.32 615 GLY B O 1
ATOM 10124 N N . HIS B 1 618 ? 35.055 63.755 -9.962 1.00 49.48 616 HIS B N 1
ATOM 10125 C CA . HIS B 1 618 ? 34.060 64.115 -10.961 1.00 55.74 616 HIS B CA 1
ATOM 10126 C C . HIS B 1 618 ? 32.655 63.841 -10.441 1.00 64.52 616 HIS B C 1
ATOM 10127 O O . HIS B 1 618 ? 32.399 62.816 -9.804 1.00 56.83 616 HIS B O 1
ATOM 10134 N N . GLY B 1 619 ? 31.741 64.766 -10.720 1.00 65.44 617 GLY B N 1
ATOM 10135 C CA . GLY B 1 619 ? 30.366 64.614 -10.288 1.00 59.97 617 GLY B CA 1
ATOM 10136 C C . GLY B 1 619 ? 29.443 65.678 -10.841 1.00 52.83 617 GLY B C 1
ATOM 10137 O O . GLY B 1 619 ? 29.624 66.870 -10.574 1.00 53.76 617 GLY B O 1
ATOM 10138 N N . LEU B 1 620 ? 28.449 65.260 -11.615 1.00 55.48 618 LEU B N 1
ATOM 10139 C CA . LEU B 1 620 ? 27.471 66.165 -12.196 1.00 64.22 618 LEU B CA 1
ATOM 10140 C C . LEU B 1 620 ? 26.210 66.207 -11.341 1.00 61.20 618 LEU B C 1
ATOM 10141 O O . LEU B 1 620 ? 25.962 65.334 -10.506 1.00 55.80 618 LEU B O 1
ATOM 10146 N N . SER B 1 621 ? 25.410 67.247 -11.563 1.00 54.98 619 SER B N 1
ATOM 10147 C CA . SER B 1 621 ? 24.167 67.441 -10.834 1.00 59.91 619 SER B CA 1
ATOM 10148 C C . SER B 1 621 ? 23.097 67.923 -11.803 1.00 61.39 619 SER B C 1
ATOM 10149 O O . SER B 1 621 ? 23.384 68.310 -12.939 1.00 64.57 619 SER B O 1
ATOM 10152 N N . TYR B 1 622 ? 21.848 67.896 -11.341 1.00 62.03 620 TYR B N 1
ATOM 10153 C CA . TYR B 1 622 ? 20.723 68.396 -12.119 1.00 67.51 620 TYR B CA 1
ATOM 10154 C C . TYR B 1 622 ? 20.606 69.914 -12.072 1.00 70.77 620 TYR B C 1
ATOM 10155 O O . TYR B 1 622 ? 19.552 70.457 -12.426 1.00 72.12 620 TYR B O 1
ATOM 10164 N N . THR B 1 623 ? 21.663 70.603 -11.646 1.00 64.09 621 THR B N 1
ATOM 10165 C CA . THR B 1 623 ? 21.656 72.056 -11.540 1.00 63.39 621 THR B CA 1
ATOM 10166 C C . THR B 1 623 ? 23.093 72.551 -11.573 1.00 63.60 621 THR B C 1
ATOM 10167 O O . THR B 1 623 ? 23.948 72.021 -10.858 1.00 72.40 621 THR B O 1
ATOM 10171 N N . THR B 1 624 ? 23.354 73.555 -12.405 1.00 69.02 622 THR B N 1
ATOM 10172 C CA . THR B 1 624 ? 24.694 74.110 -12.514 1.00 74.24 622 THR B CA 1
ATOM 10173 C C . THR B 1 624 ? 25.028 74.963 -11.294 1.00 68.59 622 THR B C 1
ATOM 10174 O O . THR B 1 624 ? 24.155 75.582 -10.680 1.00 67.10 622 THR B O 1
ATOM 10178 N N . PHE B 1 625 ? 26.312 74.985 -10.944 1.00 71.73 623 PHE B N 1
ATOM 10179 C CA . PHE B 1 625 ? 26.813 75.775 -9.831 1.00 75.70 623 PHE B CA 1
ATOM 10180 C C . PHE B 1 625 ? 27.802 76.814 -10.342 1.00 75.57 623 PHE B C 1
ATOM 10181 O O . PHE B 1 625 ? 28.546 76.570 -11.297 1.00 74.31 623 PHE B O 1
ATOM 10189 N N . ALA B 1 626 ? 27.804 77.977 -9.698 1.00 69.24 624 ALA B N 1
ATOM 10190 C CA . ALA B 1 626 ? 28.663 79.089 -10.077 1.00 71.60 624 ALA B CA 1
ATOM 10191 C C . ALA B 1 626 ? 29.712 79.331 -9.001 1.00 71.20 624 ALA B C 1
ATOM 10192 O O . ALA B 1 626 ? 29.422 79.237 -7.804 1.00 76.73 624 ALA B O 1
ATOM 10194 N N . TYR B 1 627 ? 30.929 79.645 -9.435 1.00 68.27 625 TYR B N 1
ATOM 10195 C CA . TYR B 1 627 ? 32.042 79.917 -8.539 1.00 77.20 625 TYR B CA 1
ATOM 10196 C C . TYR B 1 627 ? 32.504 81.358 -8.707 1.00 82.82 625 TYR B C 1
ATOM 10197 O O . TYR B 1 627 ? 32.369 81.951 -9.782 1.00 82.90 625 TYR B O 1
ATOM 10206 N N . GLY B 1 628 ? 33.056 81.917 -7.627 1.00 75.89 626 GLY B N 1
ATOM 10207 C CA . GLY B 1 628 ? 33.585 83.261 -7.635 1.00 77.46 626 GLY B CA 1
ATOM 10208 C C . GLY B 1 628 ? 35.086 83.264 -7.386 1.00 77.15 626 GLY B C 1
ATOM 10209 O O . GLY B 1 628 ? 35.699 82.230 -7.093 1.00 72.26 626 GLY B O 1
ATOM 10210 N N . ARG B 1 629 ? 35.673 84.450 -7.511 1.00 78.53 627 ARG B N 1
ATOM 10211 C CA . ARG B 1 629 ? 37.101 84.602 -7.278 1.00 76.79 627 ARG B CA 1
ATOM 10212 C C . ARG B 1 629 ? 37.410 84.526 -5.786 1.00 87.34 627 ARG B C 1
ATOM 10213 O O . ARG B 1 629 ? 36.605 84.920 -4.939 1.00 75.70 627 ARG B O 1
ATOM 10221 N N . LEU B 1 630 ? 38.593 84.002 -5.471 1.00 85.19 628 LEU B N 1
ATOM 10222 C CA . LEU B 1 630 ? 38.985 83.823 -4.079 1.00 82.26 628 LEU B CA 1
ATOM 10223 C C . LEU B 1 630 ? 39.206 85.173 -3.411 1.00 88.14 628 LEU B C 1
ATOM 10224 O O . LEU B 1 630 ? 39.923 86.030 -3.936 1.00 93.11 628 LEU B O 1
ATOM 10229 N N . GLN B 1 631 ? 38.584 85.362 -2.245 1.00 91.62 629 GLN B N 1
ATOM 10230 C CA . GLN B 1 631 ? 38.745 86.613 -1.511 1.00 94.20 629 GLN B CA 1
ATOM 10231 C C . GLN B 1 631 ? 40.167 86.752 -0.981 1.00 102.38 629 GLN B C 1
ATOM 10232 O O . GLN B 1 631 ? 40.909 87.654 -1.388 1.00 107.99 629 GLN B O 1
ATOM 10238 N N . LEU B 1 632 ? 40.562 85.861 -0.073 1.00 91.51 630 LEU B N 1
ATOM 10239 C CA . LEU B 1 632 ? 41.912 85.835 0.488 1.00 92.23 630 LEU B CA 1
ATOM 10240 C C . LEU B 1 632 ? 42.315 87.180 1.090 1.00 92.51 630 LEU B C 1
ATOM 10241 O O . LEU B 1 632 ? 42.850 87.242 2.197 1.00 81.83 630 LEU B O 1
ATOM 10246 N N . LYS B 1 636 ? 48.196 89.500 0.866 1.00 98.95 634 LYS B N 1
ATOM 10247 C CA . LYS B 1 636 ? 49.161 89.583 -0.225 1.00 94.28 634 LYS B CA 1
ATOM 10248 C C . LYS B 1 636 ? 50.247 88.523 -0.057 1.00 97.14 634 LYS B C 1
ATOM 10249 O O . LYS B 1 636 ? 50.107 87.401 -0.544 1.00 100.82 634 LYS B O 1
ATOM 10255 N N . SER B 1 637 ? 51.325 88.879 0.638 1.00 95.89 635 SER B N 1
ATOM 10256 C CA . SER B 1 637 ? 52.422 87.962 0.930 1.00 98.30 635 SER B CA 1
ATOM 10257 C C . SER B 1 637 ? 52.414 87.679 2.427 1.00 98.77 635 SER B C 1
ATOM 10258 O O . SER B 1 637 ? 52.677 88.577 3.235 1.00 93.89 635 SER B O 1
ATOM 10261 N N . VAL B 1 638 ? 52.112 86.435 2.794 1.00 85.13 636 VAL B N 1
ATOM 10262 C CA . VAL B 1 638 ? 51.980 86.039 4.189 1.00 93.15 636 VAL B CA 1
ATOM 10263 C C . VAL B 1 638 ? 52.963 84.910 4.475 1.00 91.61 636 VAL B C 1
ATOM 10264 O O . VAL B 1 638 ? 53.503 84.275 3.566 1.00 87.25 636 VAL B O 1
ATOM 10268 N N . ALA B 1 639 ? 53.195 84.667 5.763 1.00 83.61 637 ALA B N 1
ATOM 10269 C CA . ALA B 1 639 ? 54.140 83.648 6.200 1.00 87.28 637 ALA B CA 1
ATOM 10270 C C . ALA B 1 639 ? 53.481 82.270 6.144 1.00 88.49 637 ALA B C 1
ATOM 10271 O O . ALA B 1 639 ? 52.396 82.090 5.584 1.00 94.31 637 ALA B O 1
ATOM 10273 N N . VAL B 1 640 ? 54.137 81.278 6.732 1.00 83.25 638 VAL B N 1
ATOM 10274 C CA . VAL B 1 640 ? 53.624 79.906 6.711 1.00 84.63 638 VAL B CA 1
ATOM 10275 C C . VAL B 1 640 ? 52.483 79.791 7.718 1.00 84.88 638 VAL B C 1
ATOM 10276 O O . VAL B 1 640 ? 52.662 80.157 8.890 1.00 76.21 638 VAL B O 1
ATOM 10280 N N . PRO B 1 641 ? 51.316 79.298 7.313 1.00 83.43 639 PRO B N 1
ATOM 10281 C CA . PRO B 1 641 ? 50.197 79.177 8.251 1.00 85.69 639 PRO B CA 1
ATOM 10282 C C . PRO B 1 641 ? 50.379 78.013 9.211 1.00 83.34 639 PRO B C 1
ATOM 10283 O O . PRO B 1 641 ? 51.066 77.031 8.922 1.00 89.58 639 PRO B O 1
ATOM 10287 N N . THR B 1 642 ? 49.743 78.138 10.370 1.00 84.76 640 THR B N 1
ATOM 10288 C CA . THR B 1 642 ? 49.757 77.116 11.408 1.00 85.94 640 THR B CA 1
ATOM 10289 C C . THR B 1 642 ? 48.327 76.673 11.705 1.00 82.47 640 THR B C 1
ATOM 10290 O O . THR B 1 642 ? 47.361 77.182 11.131 1.00 88.19 640 THR B O 1
ATOM 10294 N N . ALA B 1 643 ? 48.197 75.707 12.617 1.00 80.07 641 ALA B N 1
ATOM 10295 C CA . ALA B 1 643 ? 46.873 75.213 12.980 1.00 78.97 641 ALA B CA 1
ATOM 10296 C C . ALA B 1 643 ? 46.081 76.265 13.747 1.00 78.87 641 ALA B C 1
ATOM 10297 O O . ALA B 1 643 ? 44.860 76.374 13.583 1.00 81.98 641 ALA B O 1
ATOM 10299 N N . SER B 1 644 ? 46.756 77.049 14.590 1.00 83.79 642 SER B N 1
ATOM 10300 C CA . SER B 1 644 ? 46.074 78.107 15.327 1.00 80.77 642 SER B CA 1
ATOM 10301 C C . SER B 1 644 ? 45.843 79.335 14.454 1.00 88.63 642 SER B C 1
ATOM 10302 O O . SER B 1 644 ? 44.787 79.972 14.543 1.00 84.63 642 SER B O 1
ATOM 10305 N N . ALA B 1 645 ? 46.814 79.679 13.608 1.00 89.88 643 ALA B N 1
ATOM 10306 C CA . ALA B 1 645 ? 46.709 80.798 12.672 1.00 83.57 643 ALA B CA 1
ATOM 10307 C C . ALA B 1 645 ? 46.749 80.237 11.257 1.00 77.52 643 ALA B C 1
ATOM 10308 O O . ALA B 1 645 ? 47.825 80.145 10.645 1.00 76.34 643 ALA B O 1
ATOM 10310 N N . PRO B 1 646 ? 45.608 79.850 10.699 1.00 75.94 644 PRO B N 1
ATOM 10311 C CA . PRO B 1 646 ? 45.589 79.240 9.370 1.00 83.15 644 PRO B CA 1
ATOM 10312 C C . PRO B 1 646 ? 45.407 80.276 8.265 1.00 82.82 644 PRO B C 1
ATOM 10313 O O . PRO B 1 646 ? 45.042 81.429 8.502 1.00 86.23 644 PRO B O 1
ATOM 10317 N N . LEU B 1 647 ? 45.673 79.832 7.039 1.00 75.18 645 LEU B N 1
ATOM 10318 C CA . LEU B 1 647 ? 45.528 80.671 5.851 1.00 84.36 645 LEU B CA 1
ATOM 10319 C C . LEU B 1 647 ? 44.084 80.573 5.376 1.00 87.73 645 LEU B C 1
ATOM 10320 O O . LEU B 1 647 ? 43.685 79.581 4.761 1.00 84.75 645 LEU B O 1
ATOM 10325 N N . ARG B 1 648 ? 43.295 81.605 5.664 1.00 87.09 646 ARG B N 1
ATOM 10326 C CA . ARG B 1 648 ? 41.893 81.606 5.273 1.00 77.01 646 ARG B CA 1
ATOM 10327 C C . ARG B 1 648 ? 41.750 81.779 3.767 1.00 76.40 646 ARG B C 1
ATOM 10328 O O . ARG B 1 648 ? 42.437 82.597 3.149 1.00 81.87 646 ARG B O 1
ATOM 10336 N N . VAL B 1 649 ? 40.854 80.991 3.176 1.00 76.45 647 VAL B N 1
ATOM 10337 C CA . VAL B 1 649 ? 40.532 81.067 1.756 1.00 71.10 647 VAL B CA 1
ATOM 10338 C C . VAL B 1 649 ? 39.017 81.031 1.623 1.00 76.54 647 VAL B C 1
ATOM 10339 O O . VAL B 1 649 ? 38.379 80.051 2.027 1.00 78.73 647 VAL B O 1
ATOM 10343 N N . SER B 1 650 ? 38.444 82.092 1.065 1.00 77.48 648 SER B N 1
ATOM 10344 C CA . SER B 1 650 ? 37.006 82.196 0.871 1.00 72.09 648 SER B CA 1
ATOM 10345 C C . SER B 1 650 ? 36.669 82.108 -0.612 1.00 66.35 648 SER B C 1
ATOM 10346 O O . SER B 1 650 ? 37.428 82.571 -1.468 1.00 70.90 648 SER B O 1
ATOM 10349 N N . VAL B 1 651 ? 35.521 81.507 -0.908 1.00 58.78 649 VAL B N 1
ATOM 10350 C CA . VAL B 1 651 ? 35.072 81.343 -2.288 1.00 62.67 649 VAL B CA 1
ATOM 10351 C C . VAL B 1 651 ? 33.552 81.452 -2.343 1.00 68.83 649 VAL B C 1
ATOM 10352 O O . VAL B 1 651 ? 32.851 80.793 -1.560 1.00 64.44 649 VAL B O 1
ATOM 10356 N N . PRO B 1 652 ? 33.001 82.283 -3.229 1.00 69.36 650 PRO B N 1
ATOM 10357 C CA . PRO B 1 652 ? 31.539 82.367 -3.361 1.00 61.85 650 PRO B CA 1
ATOM 10358 C C . PRO B 1 652 ? 30.998 81.190 -4.161 1.00 62.46 650 PRO B C 1
ATOM 10359 O O . PRO B 1 652 ? 31.541 80.832 -5.209 1.00 72.43 650 PRO B O 1
ATOM 10363 N N . ILE B 1 653 ? 29.923 80.588 -3.659 1.00 59.19 651 ILE B N 1
ATOM 10364 C CA . ILE B 1 653 ? 29.230 79.497 -4.335 1.00 66.98 651 ILE B CA 1
ATOM 10365 C C . ILE B 1 653 ? 27.774 79.902 -4.508 1.00 62.12 651 ILE B C 1
ATOM 10366 O O . ILE B 1 653 ? 27.136 80.359 -3.552 1.00 67.51 651 ILE B O 1
ATOM 10371 N N . ALA B 1 654 ? 27.251 79.735 -5.721 1.00 64.48 652 ALA B N 1
ATOM 10372 C CA . ALA B 1 654 ? 25.890 80.143 -6.033 1.00 69.99 652 ALA B CA 1
ATOM 10373 C C . ALA B 1 654 ? 25.210 79.082 -6.885 1.00 69.24 652 ALA B C 1
ATOM 10374 O O . ALA B 1 654 ? 25.834 78.489 -7.770 1.00 67.01 652 ALA B O 1
ATOM 10376 N N . ASN B 1 655 ? 23.928 78.854 -6.611 1.00 71.25 653 ASN B N 1
ATOM 10377 C CA . ASN B 1 655 ? 23.113 77.913 -7.372 1.00 72.82 653 ASN B CA 1
ATOM 10378 C C . ASN B 1 655 ? 22.390 78.691 -8.467 1.00 77.85 653 ASN B C 1
ATOM 10379 O O . ASN B 1 655 ? 21.540 79.539 -8.178 1.00 84.18 653 ASN B O 1
ATOM 10384 N N . THR B 1 656 ? 22.727 78.401 -9.725 1.00 71.84 654 THR B N 1
ATOM 10385 C CA . THR B 1 656 ? 22.196 79.128 -10.872 1.00 68.06 654 THR B CA 1
ATOM 10386 C C . THR B 1 656 ? 21.297 78.255 -11.745 1.00 69.66 654 THR B C 1
ATOM 10387 O O . THR B 1 656 ? 21.243 78.437 -12.964 1.00 71.52 654 THR B O 1
ATOM 10391 N N . GLY B 1 657 ? 20.584 77.310 -11.138 1.00 70.62 655 GLY B N 1
ATOM 10392 C CA . GLY B 1 657 ? 19.701 76.439 -11.889 1.00 69.57 655 GLY B CA 1
ATOM 10393 C C . GLY B 1 657 ? 18.262 76.491 -11.421 1.00 70.62 655 GLY B C 1
ATOM 10394 O O . GLY B 1 657 ? 17.862 77.426 -10.721 1.00 73.77 655 GLY B O 1
ATOM 10395 N N . THR B 1 658 ? 17.472 75.489 -11.803 1.00 68.85 656 THR B N 1
ATOM 10396 C CA . THR B 1 658 ? 16.068 75.419 -11.419 1.00 78.37 656 THR B CA 1
ATOM 10397 C C . THR B 1 658 ? 15.803 74.446 -10.279 1.00 85.01 656 THR B C 1
ATOM 10398 O O . THR B 1 658 ? 14.816 74.613 -9.555 1.00 79.15 656 THR B O 1
ATOM 10402 N N . ARG B 1 659 ? 16.651 73.439 -10.104 1.00 69.99 657 ARG B N 1
ATOM 10403 C CA . ARG B 1 659 ? 16.509 72.465 -9.033 1.00 68.86 657 ARG B CA 1
ATOM 10404 C C . ARG B 1 659 ? 17.502 72.751 -7.913 1.00 78.34 657 ARG B C 1
ATOM 10405 O O . ARG B 1 659 ? 18.503 73.448 -8.096 1.00 83.99 657 ARG B O 1
ATOM 10413 N N . ALA B 1 660 ? 17.207 72.199 -6.740 1.00 70.11 658 ALA B N 1
ATOM 10414 C CA . ALA B 1 660 ? 18.077 72.309 -5.579 1.00 68.12 658 ALA B CA 1
ATOM 10415 C C . ALA B 1 660 ? 18.933 71.055 -5.459 1.00 70.84 658 ALA B C 1
ATOM 10416 O O . ALA B 1 660 ? 18.475 69.949 -5.759 1.00 75.64 658 ALA B O 1
ATOM 10418 N N . GLY B 1 661 ? 20.173 71.234 -5.020 1.00 68.25 659 GLY B N 1
ATOM 10419 C CA . GLY B 1 661 ? 21.073 70.104 -4.886 1.00 66.23 659 GLY B CA 1
ATOM 10420 C C . GLY B 1 661 ? 22.292 70.477 -4.074 1.00 59.65 659 GLY B C 1
ATOM 10421 O O . GLY B 1 661 ? 22.434 71.607 -3.600 1.00 56.12 659 GLY B O 1
ATOM 10422 N N . GLN B 1 662 ? 23.177 69.498 -3.919 1.00 60.03 660 GLN B N 1
ATOM 10423 C CA . GLN B 1 662 ? 24.415 69.656 -3.175 1.00 60.46 660 GLN B CA 1
ATOM 10424 C C . GLN B 1 662 ? 25.596 69.750 -4.131 1.00 55.32 660 GLN B C 1
ATOM 10425 O O . GLN B 1 662 ? 25.541 69.287 -5.274 1.00 53.53 660 GLN B O 1
ATOM 10431 N N . GLU B 1 663 ? 26.674 70.362 -3.645 1.00 53.98 661 GLU B N 1
ATOM 10432 C CA . GLU B 1 663 ? 27.889 70.543 -4.427 1.00 48.55 661 GLU B CA 1
ATOM 10433 C C . GLU B 1 663 ? 29.097 70.366 -3.522 1.00 52.54 661 GLU B C 1
ATOM 10434 O O . GLU B 1 663 ? 29.172 70.983 -2.455 1.00 59.28 661 GLU B O 1
ATOM 10440 N N . VAL B 1 664 ? 30.036 69.526 -3.950 1.00 50.74 662 VAL B N 1
ATOM 10441 C CA . VAL B 1 664 ? 31.257 69.269 -3.195 1.00 53.62 662 VAL B CA 1
ATOM 10442 C C . VAL B 1 664 ? 32.323 70.225 -3.722 1.00 49.16 662 VAL B C 1
ATOM 10443 O O . VAL B 1 664 ? 32.945 69.977 -4.756 1.00 53.57 662 VAL B O 1
ATOM 10447 N N . VAL B 1 665 ? 32.531 71.325 -3.005 1.00 56.32 663 VAL B N 1
ATOM 10448 C CA . VAL B 1 665 ? 33.527 72.321 -3.387 1.00 56.72 663 VAL B CA 1
ATOM 10449 C C . VAL B 1 665 ? 34.897 71.810 -2.953 1.00 54.82 663 VAL B C 1
ATOM 10450 O O . VAL B 1 665 ? 35.222 71.806 -1.764 1.00 69.99 663 VAL B O 1
ATOM 10454 N N . GLN B 1 666 ? 35.702 71.380 -3.919 1.00 48.25 664 GLN B N 1
ATOM 10455 C CA . GLN B 1 666 ? 37.012 70.810 -3.646 1.00 49.06 664 GLN B CA 1
ATOM 10456 C C . GLN B 1 666 ? 38.089 71.885 -3.710 1.00 55.77 664 GLN B C 1
ATOM 10457 O O . GLN B 1 666 ? 37.988 72.850 -4.471 1.00 63.31 664 GLN B O 1
ATOM 10463 N N . VAL B 1 667 ? 39.129 71.708 -2.898 1.00 65.34 665 VAL B N 1
ATOM 10464 C CA . VAL B 1 667 ? 40.248 72.642 -2.820 1.00 63.40 665 VAL B CA 1
ATOM 10465 C C . VAL B 1 667 ? 41.528 71.869 -3.100 1.00 63.87 665 VAL B C 1
ATOM 10466 O O . VAL B 1 667 ? 41.817 70.871 -2.428 1.00 64.79 665 VAL B O 1
ATOM 10470 N N . TYR B 1 668 ? 42.294 72.332 -4.086 1.00 66.08 666 TYR B N 1
ATOM 10471 C CA . TYR B 1 668 ? 43.557 71.716 -4.460 1.00 57.52 666 TYR B CA 1
ATOM 10472 C C . TYR B 1 668 ? 44.688 72.724 -4.313 1.00 64.07 666 TYR B C 1
AT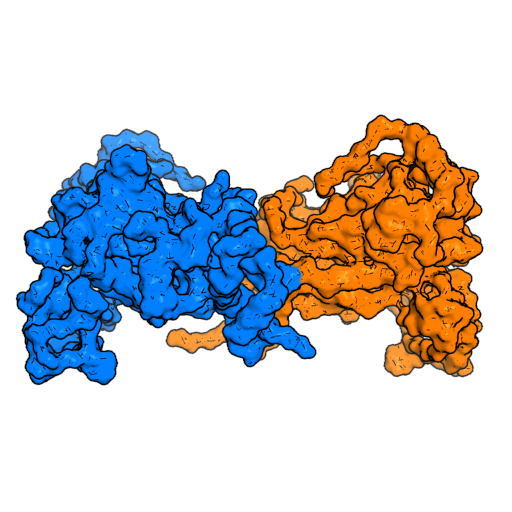OM 10473 O O . TYR B 1 668 ? 44.506 73.924 -4.540 1.00 72.97 666 TYR B O 1
ATOM 10482 N N . VAL B 1 669 ? 45.861 72.226 -3.930 1.00 62.30 667 VAL B N 1
ATOM 10483 C CA . VAL B 1 669 ? 47.041 73.051 -3.701 1.00 54.01 667 VAL B CA 1
ATOM 10484 C C . VAL B 1 669 ? 48.155 72.568 -4.619 1.00 62.46 667 VAL B C 1
ATOM 10485 O O . VAL B 1 669 ? 48.419 71.363 -4.703 1.00 67.64 667 VAL B O 1
ATOM 10489 N N . ARG B 1 670 ? 48.805 73.508 -5.302 1.00 76.63 668 ARG B N 1
ATOM 10490 C CA . ARG B 1 670 ? 49.890 73.210 -6.228 1.00 75.78 668 ARG B CA 1
ATOM 10491 C C . ARG B 1 670 ? 51.112 74.036 -5.856 1.00 78.31 668 ARG B C 1
ATOM 10492 O O . ARG B 1 670 ? 50.998 75.241 -5.608 1.00 86.02 668 ARG B O 1
ATOM 10500 N N . GLU B 1 671 ? 52.273 73.389 -5.812 1.00 83.49 669 GLU B N 1
ATOM 10501 C CA . GLU B 1 671 ? 53.540 74.067 -5.578 1.00 84.44 669 GLU B CA 1
ATOM 10502 C C . GLU B 1 671 ? 54.218 74.326 -6.917 1.00 82.35 669 GLU B C 1
ATOM 10503 O O . GLU B 1 671 ? 54.378 73.405 -7.726 1.00 73.99 669 GLU B O 1
ATOM 10509 N N . LEU B 1 672 ? 54.612 75.580 -7.146 1.00 83.13 670 LEU B N 1
ATOM 10510 C CA . LEU B 1 672 ? 55.139 75.973 -8.450 1.00 82.30 670 LEU B CA 1
ATOM 10511 C C . LEU B 1 672 ? 56.504 75.346 -8.711 1.00 86.51 670 LEU B C 1
ATOM 10512 O O . LEU B 1 672 ? 56.678 74.581 -9.667 1.00 83.96 670 LEU B O 1
ATOM 10517 N N . ARG B 1 673 ? 57.492 75.662 -7.870 1.00 89.22 671 ARG B N 1
ATOM 10518 C CA . ARG B 1 673 ? 58.870 75.209 -8.048 1.00 85.31 671 ARG B CA 1
ATOM 10519 C C . ARG B 1 673 ? 59.307 74.448 -6.801 1.00 92.27 671 ARG B C 1
ATOM 10520 O O . ARG B 1 673 ? 59.992 75.005 -5.929 1.00 92.40 671 ARG B O 1
ATOM 10528 N N . PRO B 1 674 ? 58.934 73.178 -6.681 1.00 97.47 672 PRO B N 1
ATOM 10529 C CA . PRO B 1 674 ? 59.370 72.382 -5.531 1.00 85.75 672 PRO B CA 1
ATOM 10530 C C . PRO B 1 674 ? 60.776 71.835 -5.726 1.00 79.09 672 PRO B C 1
ATOM 10531 O O . PRO B 1 674 ? 61.283 71.713 -6.843 1.00 78.74 672 PRO B O 1
ATOM 10535 N N . LYS B 1 675 ? 61.406 71.500 -4.598 1.00 77.49 673 LYS B N 1
ATOM 10536 C CA . LYS B 1 675 ? 62.756 70.946 -4.649 1.00 89.81 673 LYS B CA 1
ATOM 10537 C C . LYS B 1 675 ? 62.745 69.515 -5.169 1.00 87.07 673 LYS B C 1
ATOM 10538 O O . LYS B 1 675 ? 63.662 69.102 -5.888 1.00 89.93 673 LYS B O 1
ATOM 10544 N N . VAL B 1 676 ? 61.718 68.744 -4.816 1.00 86.30 674 VAL B N 1
ATOM 10545 C CA . VAL B 1 676 ? 61.587 67.367 -5.278 1.00 81.71 674 VAL B CA 1
ATOM 10546 C C . VAL B 1 676 ? 60.367 67.261 -6.182 1.00 77.17 674 VAL B C 1
ATOM 10547 O O . VAL B 1 676 ? 59.624 68.234 -6.356 1.00 82.12 674 VAL B O 1
ATOM 10551 N N . ASP B 1 677 ? 60.152 66.083 -6.762 1.00 73.93 675 ASP B N 1
ATOM 10552 C CA . ASP B 1 677 ? 59.009 65.881 -7.642 1.00 69.50 675 ASP B CA 1
ATOM 10553 C C . ASP B 1 677 ? 57.716 65.891 -6.837 1.00 71.60 675 ASP B C 1
ATOM 10554 O O . ASP B 1 677 ? 57.595 65.192 -5.826 1.00 74.74 675 ASP B O 1
ATOM 10559 N N . ARG B 1 678 ? 56.753 66.689 -7.284 1.00 72.45 676 ARG B N 1
ATOM 10560 C CA . ARG B 1 678 ? 55.452 66.791 -6.642 1.00 79.53 676 ARG B CA 1
ATOM 10561 C C . ARG B 1 678 ? 54.365 66.757 -7.705 1.00 66.21 676 ARG B C 1
ATOM 10562 O O . ARG B 1 678 ? 54.590 67.193 -8.841 1.00 74.04 676 ARG B O 1
ATOM 10570 N N . PRO B 1 679 ? 53.184 66.241 -7.369 1.00 69.80 677 PRO B N 1
ATOM 10571 C CA . PRO B 1 679 ? 52.092 66.185 -8.349 1.00 77.57 677 PRO B CA 1
ATOM 10572 C C . PRO B 1 679 ? 51.640 67.576 -8.766 1.00 70.34 677 PRO B C 1
ATOM 10573 O O . PRO B 1 679 ? 52.003 68.595 -8.173 1.00 73.23 677 PRO B O 1
ATOM 10577 N N . GLU B 1 680 ? 50.820 67.607 -9.819 1.00 68.17 678 GLU B N 1
ATOM 10578 C CA . GLU B 1 680 ? 50.328 68.880 -10.334 1.00 62.17 678 GLU B CA 1
ATOM 10579 C C . GLU B 1 680 ? 49.343 69.534 -9.375 1.00 69.11 678 GLU B C 1
ATOM 10580 O O . GLU B 1 680 ? 49.199 70.761 -9.382 1.00 72.35 678 GLU B O 1
ATOM 10586 N N . ARG B 1 681 ? 48.662 68.742 -8.550 1.00 74.83 679 ARG B N 1
ATOM 10587 C CA . ARG B 1 681 ? 47.727 69.262 -7.561 1.00 65.53 679 ARG B CA 1
ATOM 10588 C C . ARG B 1 681 ? 47.385 68.148 -6.587 1.00 74.83 679 ARG B C 1
ATOM 10589 O O . ARG B 1 681 ? 47.376 66.969 -6.954 1.00 67.72 679 ARG B O 1
ATOM 10597 N N . GLU B 1 682 ? 47.110 68.533 -5.342 1.00 71.53 680 GLU B N 1
ATOM 10598 C CA . GLU B 1 682 ? 46.752 67.590 -4.291 1.00 72.69 680 GLU B CA 1
ATOM 10599 C C . GLU B 1 682 ? 45.547 68.122 -3.531 1.00 75.37 680 GLU B C 1
ATOM 10600 O O . GLU B 1 682 ? 45.521 69.295 -3.142 1.00 74.77 680 GLU B O 1
ATOM 10606 N N . LEU B 1 683 ? 44.553 67.261 -3.325 1.00 58.91 681 LEU B N 1
ATOM 10607 C CA . LEU B 1 683 ? 43.355 67.640 -2.587 1.00 56.13 681 LEU B CA 1
ATOM 10608 C C . LEU B 1 683 ? 43.695 67.843 -1.116 1.00 60.66 681 LEU B C 1
ATOM 10609 O O . LEU B 1 683 ? 44.132 66.907 -0.439 1.00 63.72 681 LEU B O 1
ATOM 10614 N N . LYS B 1 684 ? 43.494 69.064 -0.619 1.00 63.61 682 LYS B N 1
ATOM 10615 C CA . LYS B 1 684 ? 43.804 69.387 0.766 1.00 65.59 682 LYS B CA 1
ATOM 10616 C C . LYS B 1 684 ? 42.609 69.909 1.552 1.00 57.17 682 LYS B C 1
ATOM 10617 O O . LYS B 1 684 ? 42.750 70.174 2.752 1.00 67.60 682 LYS B O 1
ATOM 10623 N N . ALA B 1 685 ? 41.446 70.064 0.923 1.00 61.75 683 ALA B N 1
ATOM 10624 C CA . ALA B 1 685 ? 40.246 70.531 1.606 1.00 61.69 683 ALA B CA 1
ATOM 10625 C C . ALA B 1 685 ? 39.046 70.334 0.692 1.00 57.68 683 ALA B C 1
ATOM 10626 O O . ALA B 1 685 ? 39.173 70.381 -0.535 1.00 55.70 683 ALA B O 1
ATOM 10628 N N . PHE B 1 686 ? 37.884 70.117 1.305 1.00 53.26 684 PHE B N 1
ATOM 10629 C CA . PHE B 1 686 ? 36.632 70.013 0.568 1.00 58.72 684 PHE B CA 1
ATOM 10630 C C . PHE B 1 686 ? 35.477 70.239 1.532 1.00 60.82 684 PHE B C 1
ATOM 10631 O O . PHE B 1 686 ? 35.613 70.061 2.745 1.00 65.62 684 PHE B O 1
ATOM 10639 N N . ARG B 1 687 ? 34.336 70.637 0.974 1.00 64.29 685 ARG B N 1
ATOM 10640 C CA . ARG B 1 687 ? 33.144 70.894 1.770 1.00 66.66 685 ARG B CA 1
ATOM 10641 C C . ARG B 1 687 ? 31.909 70.726 0.897 1.00 64.82 685 ARG B C 1
ATOM 10642 O O . ARG B 1 687 ? 31.866 71.219 -0.233 1.00 60.47 685 ARG B O 1
ATOM 10650 N N . LYS B 1 688 ? 30.910 70.031 1.433 1.00 65.80 686 LYS B N 1
ATOM 10651 C CA . LYS B 1 688 ? 29.657 69.762 0.741 1.00 55.97 686 LYS B CA 1
ATOM 10652 C C . LYS B 1 688 ? 28.566 70.651 1.322 1.00 50.70 686 LYS B C 1
ATOM 10653 O O . LYS B 1 688 ? 28.344 70.652 2.537 1.00 50.71 686 LYS B O 1
ATOM 10659 N N . VAL B 1 689 ? 27.890 71.405 0.458 1.00 58.26 687 VAL B N 1
ATOM 10660 C CA . VAL B 1 689 ? 26.899 72.386 0.880 1.00 61.73 687 VAL B CA 1
ATOM 10661 C C . VAL B 1 689 ? 25.645 72.231 0.029 1.00 64.84 687 VAL B C 1
ATOM 10662 O O . VAL B 1 689 ? 25.726 72.044 -1.190 1.00 64.76 687 VAL B O 1
ATOM 10666 N N . MET B 1 690 ? 24.485 72.291 0.681 1.00 66.26 688 MET B N 1
ATOM 10667 C CA . MET B 1 690 ? 23.198 72.254 -0.001 1.00 70.04 688 MET B CA 1
ATOM 10668 C C . MET B 1 690 ? 22.751 73.674 -0.325 1.00 77.67 688 MET B C 1
ATOM 10669 O O . MET B 1 690 ? 22.810 74.561 0.534 1.00 68.83 688 MET B O 1
ATOM 10674 N N . LEU B 1 691 ? 22.305 73.886 -1.562 1.00 66.28 689 LEU B N 1
ATOM 10675 C CA . LEU B 1 691 ? 21.874 75.198 -2.022 1.00 64.28 689 LEU B CA 1
ATOM 10676 C C . LEU B 1 691 ? 20.526 75.093 -2.720 1.00 76.32 689 LEU B C 1
ATOM 10677 O O . LEU B 1 691 ? 20.228 74.100 -3.390 1.00 79.43 689 LEU B O 1
ATOM 10682 N N . GLN B 1 692 ? 19.717 76.134 -2.556 1.00 75.60 690 GLN B N 1
ATOM 10683 C CA . GLN B 1 692 ? 18.432 76.262 -3.222 1.00 68.81 690 GLN B CA 1
ATOM 10684 C C . GLN B 1 692 ? 18.588 77.049 -4.516 1.00 74.54 690 GLN B C 1
ATOM 10685 O O . GLN B 1 692 ? 19.534 77.828 -4.668 1.00 65.92 690 GLN B O 1
ATOM 10691 N N . PRO B 1 693 ? 17.676 76.860 -5.486 1.00 78.71 691 PRO B N 1
ATOM 10692 C CA . PRO B 1 693 ? 17.790 77.597 -6.754 1.00 74.08 691 PRO B CA 1
ATOM 10693 C C . PRO B 1 693 ? 17.756 79.105 -6.558 1.00 80.82 691 PRO B C 1
ATOM 10694 O O . PRO B 1 693 ? 16.708 79.681 -6.250 1.00 71.04 691 PRO B O 1
ATOM 10698 N N . GLY B 1 694 ? 18.910 79.749 -6.734 1.00 78.60 692 GLY B N 1
ATOM 10699 C CA . GLY B 1 694 ? 19.050 81.176 -6.522 1.00 77.78 692 GLY B CA 1
ATOM 10700 C C . GLY B 1 694 ? 19.800 81.556 -5.265 1.00 88.17 692 GLY B C 1
ATOM 10701 O O . GLY B 1 694 ? 19.965 82.754 -5.003 1.00 95.44 692 GLY B O 1
ATOM 10702 N N . GLU B 1 695 ? 20.261 80.585 -4.481 1.00 87.52 693 GLU B N 1
ATOM 10703 C CA . GLU B 1 695 ? 20.954 80.856 -3.231 1.00 81.16 693 GLU B CA 1
ATOM 10704 C C . GLU B 1 695 ? 22.446 81.034 -3.477 1.00 88.68 693 GLU B C 1
ATOM 10705 O O . GLU B 1 695 ? 23.030 80.377 -4.345 1.00 76.66 693 GLU B O 1
ATOM 10711 N N . ARG B 1 696 ? 23.059 81.930 -2.706 1.00 90.16 694 ARG B N 1
ATOM 10712 C CA . ARG B 1 696 ? 24.487 82.206 -2.788 1.00 77.52 694 ARG B CA 1
ATOM 10713 C C . ARG B 1 696 ? 25.072 82.211 -1.385 1.00 79.76 694 ARG B C 1
ATOM 10714 O O . ARG B 1 696 ? 24.550 82.889 -0.495 1.00 90.70 694 ARG B O 1
ATOM 10722 N N . GLN B 1 697 ? 26.152 81.457 -1.190 1.00 76.99 695 GLN B N 1
ATOM 10723 C CA . GLN B 1 697 ? 26.829 81.380 0.095 1.00 74.02 695 GLN B CA 1
ATOM 10724 C C . GLN B 1 697 ? 28.321 81.614 -0.095 1.00 73.27 695 GLN B C 1
ATOM 10725 O O . GLN B 1 697 ? 28.856 81.504 -1.202 1.00 70.31 695 GLN B O 1
ATOM 10731 N N . ILE B 1 698 ? 28.990 81.938 1.008 1.00 80.70 696 ILE B N 1
ATOM 10732 C CA . ILE B 1 698 ? 30.425 82.202 1.024 1.00 76.97 696 ILE B CA 1
ATOM 10733 C C . ILE B 1 698 ? 31.082 81.117 1.866 1.00 76.83 696 ILE B C 1
ATOM 10734 O O . ILE B 1 698 ? 30.958 81.114 3.098 1.00 72.75 696 ILE B O 1
ATOM 10739 N N . LEU B 1 699 ? 31.783 80.197 1.209 1.00 70.78 697 LEU B N 1
ATOM 10740 C CA . LEU B 1 699 ? 32.480 79.119 1.897 1.00 70.52 697 LEU B CA 1
ATOM 10741 C C . LEU B 1 699 ? 33.898 79.559 2.240 1.00 72.29 697 LEU B C 1
ATOM 10742 O O . LEU B 1 699 ? 34.618 80.077 1.381 1.00 70.46 697 LEU B O 1
ATOM 10747 N N . THR B 1 700 ? 34.293 79.349 3.494 1.00 76.95 698 THR B N 1
ATOM 10748 C CA . THR B 1 700 ? 35.609 79.735 3.985 1.00 75.66 698 THR B CA 1
ATOM 10749 C C . THR B 1 700 ? 36.366 78.492 4.429 1.00 69.16 698 THR B C 1
ATOM 10750 O O . THR B 1 700 ? 35.821 77.654 5.155 1.00 65.15 698 THR B O 1
ATOM 10754 N N . PHE B 1 701 ? 37.618 78.377 3.993 1.00 67.24 699 PHE B N 1
ATOM 10755 C CA . PHE B 1 701 ? 38.470 77.241 4.310 1.00 68.64 699 PHE B CA 1
ATOM 10756 C C . PHE B 1 701 ? 39.657 77.702 5.143 1.00 74.28 699 PHE B C 1
ATOM 10757 O O . PHE B 1 701 ? 40.261 78.742 4.860 1.00 76.97 699 PHE B O 1
ATOM 10765 N N . ASP B 1 702 ? 39.988 76.924 6.172 1.00 71.13 700 ASP B N 1
ATOM 10766 C CA . ASP B 1 702 ? 41.152 77.178 7.014 1.00 68.09 700 ASP B CA 1
ATOM 10767 C C . ASP B 1 702 ? 42.254 76.205 6.611 1.00 69.58 700 ASP B C 1
ATOM 10768 O O . ASP B 1 702 ? 42.177 75.010 6.912 1.00 64.14 700 ASP B O 1
ATOM 10773 N N . LEU B 1 703 ? 43.275 76.718 5.931 1.00 68.34 701 LEU B N 1
ATOM 10774 C CA . LEU B 1 703 ? 44.396 75.910 5.466 1.00 76.93 701 LEU B CA 1
ATOM 10775 C C . LEU B 1 703 ? 45.578 76.105 6.408 1.00 74.19 701 LEU B C 1
ATOM 10776 O O . LEU B 1 703 ? 46.017 77.238 6.633 1.00 78.10 701 LEU B O 1
ATOM 10781 N N . ASP B 1 704 ? 46.086 75.005 6.952 1.00 73.28 702 ASP B N 1
ATOM 10782 C CA . ASP B 1 704 ? 47.219 75.028 7.860 1.00 80.14 702 ASP B CA 1
ATOM 10783 C C . ASP B 1 704 ? 48.477 74.565 7.119 1.00 78.29 702 ASP B C 1
ATOM 10784 O O . ASP B 1 704 ? 48.521 74.561 5.883 1.00 68.11 702 ASP B O 1
ATOM 10789 N N . GLU B 1 705 ? 49.508 74.170 7.870 1.00 80.70 703 GLU B N 1
ATOM 10790 C CA . GLU B 1 705 ? 50.770 73.773 7.256 1.00 77.67 703 GLU B CA 1
ATOM 10791 C C . GLU B 1 705 ? 50.672 72.437 6.530 1.00 82.59 703 GLU B C 1
ATOM 10792 O O . GLU B 1 705 ? 51.532 72.138 5.695 1.00 88.39 703 GLU B O 1
ATOM 10798 N N . THR B 1 706 ? 49.650 71.630 6.825 1.00 81.17 704 THR B N 1
ATOM 10799 C CA . THR B 1 706 ? 49.505 70.343 6.155 1.00 80.39 704 THR B CA 1
ATOM 10800 C C . THR B 1 706 ? 49.110 70.491 4.692 1.00 77.08 704 THR B C 1
ATOM 10801 O O . THR B 1 706 ? 49.337 69.565 3.906 1.00 73.49 704 THR B O 1
ATOM 10805 N N . ALA B 1 707 ? 48.533 71.631 4.308 1.00 78.82 705 ALA B N 1
ATOM 10806 C CA . ALA B 1 707 ? 48.092 71.827 2.933 1.00 71.86 705 ALA B CA 1
ATOM 10807 C C . ALA B 1 707 ? 49.240 72.116 1.976 1.00 77.09 705 ALA B C 1
ATOM 10808 O O . ALA B 1 707 ? 49.061 71.984 0.761 1.00 71.66 705 ALA B O 1
ATOM 10810 N N . PHE B 1 708 ? 50.410 72.498 2.490 1.00 79.03 706 PHE B N 1
ATOM 10811 C CA . PHE B 1 708 ? 51.536 72.876 1.650 1.00 77.98 706 PHE B CA 1
ATOM 10812 C C . PHE B 1 708 ? 52.796 72.068 1.927 1.00 74.60 706 PHE B C 1
ATOM 10813 O O . PHE B 1 708 ? 53.791 72.240 1.214 1.00 73.41 706 PHE B O 1
ATOM 10821 N N . ARG B 1 709 ? 52.785 71.194 2.927 1.00 82.76 707 ARG B N 1
ATOM 10822 C CA . ARG B 1 709 ? 53.983 70.477 3.337 1.00 75.87 707 ARG B CA 1
ATOM 10823 C C . ARG B 1 709 ? 54.185 69.213 2.507 1.00 75.33 707 ARG B C 1
ATOM 10824 O O . ARG B 1 709 ? 53.272 68.715 1.844 1.00 66.16 707 ARG B O 1
ATOM 10832 N N . TYR B 1 710 ? 55.411 68.698 2.558 1.00 77.30 708 TYR B N 1
ATOM 10833 C CA . TYR B 1 710 ? 55.771 67.445 1.913 1.00 77.32 708 TYR B CA 1
ATOM 10834 C C . TYR B 1 710 ? 56.784 66.725 2.789 1.00 78.84 708 TYR B C 1
ATOM 10835 O O . TYR B 1 710 ? 57.446 67.333 3.634 1.00 77.26 708 TYR B O 1
ATOM 10844 N N . TYR B 1 711 ? 56.902 65.417 2.583 1.00 81.09 709 TYR B N 1
ATOM 10845 C CA . TYR B 1 711 ? 57.788 64.589 3.390 1.00 80.68 709 TYR B CA 1
ATOM 10846 C C . TYR B 1 711 ? 59.140 64.459 2.700 1.00 81.64 709 TYR B C 1
ATOM 10847 O O . TYR B 1 711 ? 59.229 63.920 1.591 1.00 73.82 709 TYR B O 1
ATOM 10856 N N . ASP B 1 712 ? 60.186 64.953 3.357 1.00 84.98 710 ASP B N 1
ATOM 10857 C CA . ASP B 1 712 ? 61.554 64.804 2.879 1.00 80.38 710 ASP B CA 1
ATOM 10858 C C . ASP B 1 712 ? 62.103 63.478 3.393 1.00 74.40 710 ASP B C 1
ATOM 10859 O O . ASP B 1 712 ? 62.243 63.289 4.606 1.00 83.27 710 ASP B O 1
ATOM 10864 N N . ASP B 1 713 ? 62.413 62.563 2.471 1.00 70.08 711 ASP B N 1
ATOM 10865 C CA . ASP B 1 713 ? 62.845 61.227 2.868 1.00 78.14 711 ASP B CA 1
ATOM 10866 C C . ASP B 1 713 ? 64.241 61.218 3.478 1.00 80.85 711 ASP B C 1
ATOM 10867 O O . ASP B 1 713 ? 64.591 60.256 4.170 1.00 86.79 711 ASP B O 1
ATOM 10872 N N . LYS B 1 714 ? 65.044 62.256 3.241 1.00 79.63 712 LYS B N 1
ATOM 10873 C CA . LYS B 1 714 ? 66.370 62.326 3.848 1.00 83.11 712 LYS B CA 1
ATOM 10874 C C . LYS B 1 714 ? 66.283 62.725 5.316 1.00 86.45 712 LYS B C 1
ATOM 10875 O O . LYS B 1 714 ? 66.714 61.978 6.202 1.00 89.74 712 LYS B O 1
ATOM 10881 N N . GLN B 1 715 ? 65.725 63.905 5.592 1.00 82.74 713 GLN B N 1
ATOM 10882 C CA . GLN B 1 715 ? 65.606 64.383 6.963 1.00 89.04 713 GLN B CA 1
ATOM 10883 C C . GLN B 1 715 ? 64.516 63.664 7.746 1.00 82.37 713 GLN B C 1
ATOM 10884 O O . GLN B 1 715 ? 64.438 63.847 8.966 1.00 81.22 713 GLN B O 1
ATOM 10890 N N . GLN B 1 716 ? 63.682 62.863 7.079 1.00 78.41 714 GLN B N 1
ATOM 10891 C CA . GLN B 1 716 ? 62.641 62.067 7.732 1.00 78.65 714 GLN B CA 1
ATOM 10892 C C . GLN B 1 716 ? 61.690 62.951 8.540 1.00 81.45 714 GLN B C 1
ATOM 10893 O O . GLN B 1 716 ? 61.397 62.685 9.707 1.00 88.67 714 GLN B O 1
ATOM 10899 N N . GLN B 1 717 ? 61.203 64.013 7.902 1.00 82.04 715 GLN B N 1
ATOM 10900 C CA . GLN B 1 717 ? 60.299 64.944 8.562 1.00 82.99 715 GLN B CA 1
ATOM 10901 C C . GLN B 1 717 ? 59.579 65.769 7.507 1.00 92.71 715 GLN B C 1
ATOM 10902 O O . GLN B 1 717 ? 60.063 65.939 6.385 1.00 85.08 715 GLN B O 1
ATOM 10908 N N . TRP B 1 718 ? 58.410 66.279 7.887 1.00 90.76 716 TRP B N 1
ATOM 10909 C CA . TRP B 1 718 ? 57.652 67.167 7.021 1.00 84.92 716 TRP B CA 1
ATOM 10910 C C . TRP B 1 718 ? 58.190 68.589 7.123 1.00 87.70 716 TRP B C 1
ATOM 10911 O O . TRP B 1 718 ? 58.639 69.032 8.184 1.00 82.51 716 TRP B O 1
ATOM 10922 N N . VAL B 1 719 ? 58.139 69.307 6.005 1.00 87.97 717 VAL B N 1
ATOM 10923 C CA . VAL B 1 719 ? 58.666 70.666 5.948 1.00 88.70 717 VAL B CA 1
ATOM 10924 C C . VAL B 1 719 ? 57.976 71.401 4.807 1.00 87.19 717 VAL B C 1
ATOM 10925 O O . VAL B 1 719 ? 57.750 70.839 3.732 1.00 81.06 717 VAL B O 1
ATOM 10929 N N . VAL B 1 720 ? 57.627 72.661 5.059 1.00 87.02 718 VAL B N 1
ATOM 10930 C CA . VAL B 1 720 ? 57.054 73.544 4.051 1.00 75.10 718 VAL B CA 1
ATOM 10931 C C . VAL B 1 720 ? 58.164 74.437 3.518 1.00 75.57 718 VAL B C 1
ATOM 10932 O O . VAL B 1 720 ? 58.951 74.993 4.295 1.00 79.06 718 VAL B O 1
ATOM 10936 N N . ASN B 1 721 ? 58.232 74.575 2.197 1.00 79.90 719 ASN B N 1
ATOM 10937 C CA . ASN B 1 721 ? 59.235 75.402 1.541 1.00 78.11 719 ASN B CA 1
ATOM 10938 C C . ASN B 1 721 ? 58.586 76.685 1.043 1.00 79.46 719 ASN B C 1
ATOM 10939 O O . ASN B 1 721 ? 57.523 76.644 0.414 1.00 82.57 719 ASN B O 1
ATOM 10944 N N . ALA B 1 722 ? 59.226 77.816 1.327 1.00 78.85 720 ALA B N 1
ATOM 10945 C CA . ALA B 1 722 ? 58.681 79.107 0.933 1.00 78.93 720 ALA B CA 1
ATOM 10946 C C . ALA B 1 722 ? 58.659 79.241 -0.584 1.00 94.26 720 ALA B C 1
ATOM 10947 O O . ALA B 1 722 ? 59.554 78.757 -1.282 1.00 85.58 720 ALA B O 1
ATOM 10949 N N . GLY B 1 723 ? 57.629 79.901 -1.088 1.00 95.53 721 GLY B N 1
ATOM 10950 C CA . GLY B 1 723 ? 57.477 80.083 -2.515 1.00 86.16 721 GLY B CA 1
ATOM 10951 C C . GLY B 1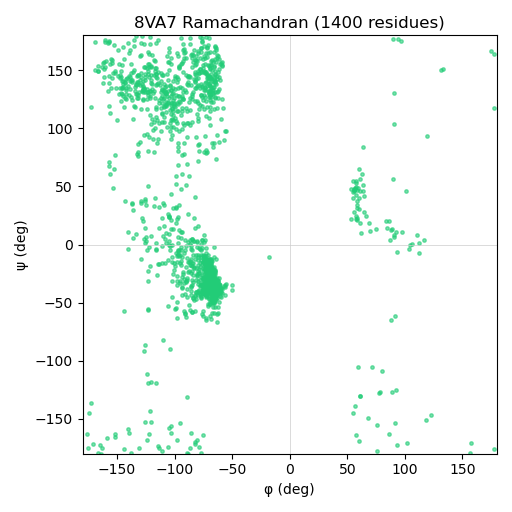 723 ? 56.026 80.325 -2.871 1.00 87.01 721 GLY B C 1
ATOM 10952 O O . GLY B 1 723 ? 55.144 80.355 -2.013 1.00 85.63 721 GLY B O 1
ATOM 10953 N N . GLU B 1 724 ? 55.801 80.498 -4.169 1.00 81.78 722 GLU B N 1
ATOM 10954 C CA . GLU B 1 724 ? 54.460 80.751 -4.677 1.00 90.59 722 GLU B CA 1
ATOM 10955 C C . GLU B 1 724 ? 53.655 79.459 -4.705 1.00 81.23 722 GLU B C 1
ATOM 10956 O O . GLU B 1 724 ? 54.113 78.441 -5.233 1.00 80.02 722 GLU B O 1
ATOM 10962 N N . PHE B 1 725 ? 52.458 79.501 -4.126 1.00 80.18 723 PHE B N 1
ATOM 10963 C CA . PHE B 1 725 ? 51.532 78.377 -4.129 1.00 82.71 723 PHE B CA 1
ATOM 10964 C C . PHE B 1 725 ? 50.240 78.790 -4.818 1.00 79.80 723 PHE B C 1
ATOM 10965 O O . PHE B 1 725 ? 49.736 79.897 -4.602 1.00 73.64 723 PHE B O 1
ATOM 10973 N N . GLU B 1 726 ? 49.708 77.897 -5.648 1.00 79.27 724 GLU B N 1
ATOM 10974 C CA . GLU B 1 726 ? 48.478 78.141 -6.391 1.00 80.79 724 GLU B CA 1
ATOM 10975 C C . GLU B 1 726 ? 47.351 77.337 -5.758 1.00 78.28 724 GLU B C 1
ATOM 10976 O O . GLU B 1 726 ? 47.446 76.110 -5.646 1.00 77.92 724 GLU B O 1
ATOM 10982 N N . ILE B 1 727 ? 46.293 78.027 -5.347 1.00 81.09 725 ILE B N 1
ATOM 10983 C CA . ILE B 1 727 ? 45.142 77.410 -4.700 1.00 76.50 725 ILE B CA 1
ATOM 10984 C C . ILE B 1 727 ? 44.075 77.190 -5.764 1.00 78.51 725 ILE B C 1
ATOM 10985 O O . ILE B 1 727 ? 43.540 78.149 -6.330 1.00 79.85 725 ILE B O 1
ATOM 10990 N N . GLN B 1 728 ? 43.763 75.927 -6.039 1.00 71.22 726 GLN B N 1
ATOM 10991 C CA . GLN B 1 728 ? 42.794 75.554 -7.059 1.00 67.51 726 GLN B CA 1
ATOM 10992 C C . GLN B 1 728 ? 41.515 75.071 -6.391 1.00 74.42 726 GLN B C 1
ATOM 10993 O O . GLN B 1 728 ? 41.556 74.192 -5.523 1.00 76.07 726 GLN B O 1
ATOM 10999 N N . ILE B 1 729 ? 40.384 75.648 -6.793 1.00 76.32 727 ILE B N 1
ATOM 11000 C CA . ILE B 1 729 ? 39.079 75.308 -6.240 1.00 70.69 727 ILE B CA 1
ATOM 11001 C C . ILE B 1 729 ? 38.104 75.109 -7.391 1.00 70.10 727 ILE B C 1
ATOM 11002 O O . ILE B 1 729 ? 37.959 75.989 -8.246 1.00 83.24 727 ILE B O 1
ATOM 11007 N N . GLY B 1 730 ? 37.441 73.958 -7.411 1.00 67.79 728 GLY B N 1
ATOM 11008 C CA . GLY B 1 730 ? 36.489 73.662 -8.455 1.00 73.16 728 GLY B CA 1
ATOM 11009 C C . GLY B 1 730 ? 35.602 72.495 -8.080 1.00 67.60 728 GLY B C 1
ATOM 11010 O O . GLY B 1 730 ? 35.630 72.005 -6.949 1.00 60.82 728 GLY B O 1
ATOM 11011 N N . SER B 1 731 ? 34.806 72.055 -9.054 1.00 63.87 729 SER B N 1
ATOM 11012 C CA . SER B 1 731 ? 33.885 70.944 -8.856 1.00 59.81 729 SER B CA 1
ATOM 11013 C C . SER B 1 731 ? 34.541 69.584 -9.056 1.00 53.51 729 SER B C 1
ATOM 11014 O O . SER B 1 731 ? 33.888 68.561 -8.825 1.00 57.52 729 SER B O 1
ATOM 11017 N N . SER B 1 732 ? 35.802 69.548 -9.474 1.00 56.87 730 SER B N 1
ATOM 11018 C CA . SER B 1 732 ? 36.515 68.298 -9.700 1.00 56.05 730 SER B CA 1
ATOM 11019 C C . SER B 1 732 ? 38.010 68.595 -9.698 1.00 67.15 730 SER B C 1
ATOM 11020 O O . SER B 1 732 ? 38.433 69.749 -9.588 1.00 69.23 730 SER B O 1
ATOM 11023 N N . SER B 1 733 ? 38.814 67.535 -9.817 1.00 66.22 731 SER B N 1
ATOM 11024 C CA . SER B 1 733 ? 40.258 67.711 -9.913 1.00 67.26 731 SER B CA 1
ATOM 11025 C C . SER B 1 733 ? 40.674 68.326 -11.242 1.00 71.72 731 SER B C 1
ATOM 11026 O O . SER B 1 733 ? 41.768 68.892 -11.335 1.00 70.95 731 SER B O 1
ATOM 11029 N N . ARG B 1 734 ? 39.827 68.227 -12.268 1.00 66.26 732 ARG B N 1
ATOM 11030 C CA . ARG B 1 734 ? 40.097 68.834 -13.563 1.00 69.40 732 ARG B CA 1
ATOM 11031 C C . ARG B 1 734 ? 39.140 69.963 -13.912 1.00 67.07 732 ARG B C 1
ATOM 11032 O O . ARG B 1 734 ? 39.443 70.749 -14.815 1.00 66.22 732 ARG B O 1
ATOM 11040 N N . ASP B 1 735 ? 38.004 70.064 -13.223 1.00 69.62 733 ASP B N 1
ATOM 11041 C CA . ASP B 1 735 ? 37.041 71.141 -13.451 1.00 65.39 733 ASP B CA 1
ATOM 11042 C C . ASP B 1 735 ? 37.306 72.298 -12.483 1.00 68.23 733 ASP B C 1
ATOM 11043 O O . ASP B 1 735 ? 36.470 72.676 -11.664 1.00 68.80 733 ASP B O 1
ATOM 11048 N N . ILE B 1 736 ? 38.510 72.858 -12.593 1.00 71.70 734 ILE B N 1
ATOM 11049 C CA . ILE B 1 736 ? 38.897 73.974 -11.739 1.00 71.79 734 ILE B CA 1
ATOM 11050 C C . ILE B 1 736 ? 38.165 75.230 -12.188 1.00 75.34 734 ILE B C 1
ATOM 11051 O O . ILE B 1 736 ? 38.213 75.612 -13.364 1.00 74.85 734 ILE B O 1
ATOM 11056 N N . ARG B 1 737 ? 37.480 75.881 -11.248 1.00 68.33 735 ARG B N 1
ATOM 11057 C CA . ARG B 1 737 ? 36.689 77.067 -11.546 1.00 71.34 735 ARG B CA 1
ATOM 11058 C C . ARG B 1 737 ? 37.368 78.365 -11.136 1.00 71.71 735 ARG B C 1
ATOM 11059 O O . ARG B 1 737 ? 37.159 79.392 -11.790 1.00 90.59 735 ARG B O 1
ATOM 11067 N N . THR B 1 738 ? 38.172 78.348 -10.075 1.00 70.65 736 THR B N 1
ATOM 11068 C CA . THR B 1 738 ? 38.852 79.541 -9.594 1.00 66.89 736 THR B CA 1
ATOM 11069 C C . THR B 1 738 ? 40.259 79.173 -9.149 1.00 76.16 736 THR B C 1
ATOM 11070 O O . THR B 1 738 ? 40.460 78.159 -8.474 1.00 80.19 736 THR B O 1
ATOM 11074 N N . LYS B 1 739 ? 41.228 80.003 -9.528 1.00 79.89 737 LYS B N 1
ATOM 11075 C CA . LYS B 1 739 ? 42.628 79.769 -9.201 1.00 76.54 737 LYS B CA 1
ATOM 11076 C C . LYS B 1 739 ? 43.276 81.085 -8.799 1.00 85.31 737 LYS B C 1
ATOM 11077 O O . LYS B 1 739 ? 43.083 82.105 -9.468 1.00 91.63 737 LYS B O 1
ATOM 11083 N N . ALA B 1 740 ? 44.034 81.059 -7.706 1.00 81.76 738 ALA B N 1
ATOM 11084 C CA . ALA B 1 740 ? 44.729 82.229 -7.188 1.00 77.52 738 ALA B CA 1
ATOM 11085 C C . ALA B 1 740 ? 46.167 81.848 -6.853 1.00 77.51 738 ALA B C 1
ATOM 11086 O O . ALA B 1 740 ? 46.582 80.698 -7.017 1.00 89.21 738 ALA B O 1
ATOM 11088 N N . LYS B 1 741 ? 46.933 82.829 -6.379 1.00 87.95 739 LYS B N 1
ATOM 11089 C CA . LYS B 1 741 ? 48.324 82.617 -6.009 1.00 84.10 739 LYS B CA 1
ATOM 11090 C C . LYS B 1 741 ? 48.625 83.343 -4.707 1.00 73.87 739 LYS B C 1
ATOM 11091 O O . LYS B 1 741 ? 48.059 84.401 -4.421 1.00 77.00 739 LYS B O 1
ATOM 11097 N N . ILE B 1 742 ? 49.526 82.760 -3.920 1.00 70.97 740 ILE B N 1
ATOM 11098 C CA . ILE B 1 742 ? 49.990 83.370 -2.679 1.00 77.68 740 ILE B CA 1
ATOM 11099 C C . ILE B 1 742 ? 51.382 82.834 -2.379 1.00 79.88 740 ILE B C 1
ATOM 11100 O O . ILE B 1 742 ? 51.685 81.667 -2.648 1.00 82.15 740 ILE B O 1
ATOM 11105 N N . ARG B 1 743 ? 52.236 83.697 -1.838 1.00 78.43 741 ARG B N 1
ATOM 11106 C CA . ARG B 1 743 ? 53.618 83.348 -1.544 1.00 77.23 741 ARG B CA 1
ATOM 11107 C C . ARG B 1 743 ? 53.792 83.116 -0.049 1.00 83.13 741 ARG B C 1
ATOM 11108 O O . ARG B 1 743 ? 53.266 83.871 0.774 1.00 91.46 741 ARG B O 1
ATOM 11116 N N . LEU B 1 744 ? 54.530 82.064 0.293 1.00 84.56 742 LEU B N 1
ATOM 11117 C CA . LEU B 1 744 ? 54.781 81.718 1.688 1.00 86.93 742 LEU B CA 1
ATOM 11118 C C . LEU B 1 744 ? 56.260 81.866 2.030 1.00 81.45 742 LEU B C 1
ATOM 11119 O O . LEU B 1 744 ? 56.626 82.614 2.938 1.00 72.28 742 LEU B O 1
#

Nearest PDB structures (foldseek):
  8va7-assembly1_B  TM=1.001E+00  e=0.000E+00  gut metagenome
  8va7-assembly1_A  TM=9.983E-01  e=0.000E+00  gut metagenome
  2x40-assembly1_A  TM=8.771E-01  e=1.497E-70  Thermotoga neapolitana DSM 4359
  2x41-assembly1_A  TM=8.807E-01  e=1.860E-69  Thermotoga neapolitana DSM 4359
  2x42-assembly1_A  TM=8.762E-01  e=1.746E-69  Thermotoga neapolitana DSM 4359

B-factor: mean 54.74, std 12.26, range [24.22, 115.84]

Solvent-accessible surface area: 49385 Å² total; per-residue (Å²): 226,94,71,44,9,75,34,106,117,56,88,64,66,150,29,0,70,29,0,12,87,84,12,71,65,75,34,27,10,32,0,0,13,0,21,2,29,13,0,0,26,7,2,43,60,18,5,0,2,22,1,47,1,5,12,2,2,10,0,0,32,19,17,19,53,16,69,94,120,109,108,21,30,42,86,15,1,22,0,0,1,4,0,3,0,2,0,0,0,0,0,3,27,60,72,22,0,88,34,0,0,104,0,0,0,24,0,0,19,12,16,74,11,0,0,0,4,0,0,0,0,3,2,12,1,1,3,8,0,0,8,5,2,1,0,1,4,1,0,6,61,0,1,9,75,0,0,4,12,0,0,92,1,0,17,69,4,0,0,0,0,0,0,7,1,0,2,2,2,2,5,5,81,48,24,49,43,2,4,2,122,18,46,41,17,0,8,33,14,1,3,2,33,0,2,48,18,0,8,116,75,1,128,3,34,0,0,2,0,0,14,3,10,4,113,86,21,23,0,0,3,0,64,63,2,0,41,51,13,0,28,164,68,5,121,6,63,1,0,0,0,0,12,21,0,0,1,49,54,27,48,36,0,3,121,8,7,0,0,0,0,0,14,9,152,123,74,31,84,56,5,64,0,2,122,54,0,37,79,7,24,93,66,65,174,43,46,55,120,72,0,31,60,4,0,75,27,0,0,26,2,0,9,46,0,22,22,84,84,108,28,56,66,12,14,0,10,14,117,90,1,22,58,18,0,75,37,0,0,25,25,0,0,0,0,5,38,20,57,180,122,22,2,33,6,63,97,108,5,140,28,0,4,0,0,0,1,3,0,36,24,56,14,4,83,29,10,40,16,4,28,9,81,17,92,126,26,15,27,5,16,74,0,0,93,76,90,1,34,102,98,67,2,75,47,41,11,3,12,57,16,55,119,141,52,104,9,163,38,127,86,65,113,144,140,4,50,45,32,0,37,64,31,0,154,136,12,59,32,0,0,1,0,0,2,1,1,19,34,82,18,24,0,15,30,101,27,20,10,115,24,9,57,13,27,73,47,0,38,61,1,0,41,26,0,9,181,11,9,96,128,0,0,3,1,4,5,0,1,2,6,0,15,10,96,4,57,134,76,3,11,0,0,1,5,0,1,10,2,6,0,10,10,0,48,0,2,4,18,0,1,12,17,88,22,23,0,2,0,3,2,0,11,0,4,5,36,41,57,94,24,1,1,1,30,50,74,58,7,29,49,20,134,74,73,109,132,42,115,28,60,16,0,49,8,109,3,34,1,16,2,0,0,4,25,0,8,87,81,172,58,136,5,21,10,17,0,0,30,8,67,23,25,12,78,17,43,30,27,208,9,93,45,57,204,104,43,64,47,7,70,88,113,65,41,4,140,0,16,0,21,0,15,1,84,23,128,97,38,4,43,5,0,0,0,0,0,1,65,11,32,192,43,150,40,87,19,7,54,43,8,1,39,12,28,92,34,18,91,0,92,61,64,67,163,62,85,11,48,6,78,5,32,55,63,4,0,66,4,8,17,47,173,121,91,112,66,41,46,20,56,19,53,0,16,0,6,0,0,10,2,0,70,64,36,100,15,124,25,106,18,124,1,162,140,171,174,163,79,71,32,5,75,27,107,118,60,92,68,75,105,29,0,64,16,0,16,89,82,11,73,59,75,34,25,7,32,3,0,16,1,17,2,6,14,0,1,28,9,2,46,52,16,3,0,2,24,3,43,1,6,10,1,2,9,0,0,31,16,16,20,59,14,42,99,116,122,92,18,43,40,94,14,0,19,0,0,1,4,0,3,0,2,0,0,0,0,0,2,21,55,76,26,0,88,33,0,0,94,4,0,0,30,0,0,17,12,16,78,15,1,0,0,5,0,0,0,1,3,2,12,1,1,4,6,0,0,10,4,3,0,0,1,4,2,0,6,57,0,1,7,84,0,0,6,15,0,0,92,0,0,16,64,4,0,0,0,0,0,0,3,0,0,5,1,2,2,4,2,74,52,23,50,42,2,2,2,124,13,50,57,24,0,10,28,16,1,3,4,32,0,1,46,19,0,4,124,63,0,110,3,32,0,0,3,0,0,15,2,11,13,130,96,24,25,0,0,2,0,62,55,4,0,40,62,17,0,22,169,68,7,122,7,55,2,0,0,0,0,8,18,0,0,1,55,58,23,32,41,0,1,111,9,5,0,0,0,0,0,4,6,143,100,69,7,88,56,28,108,78,2,67,0,3,158,53,0,34,67,13,29,93,88,61,163,17,46,53,115,59,0,27,59,5,0,74,27,0,0,23,2,1,11,47,0,23,25,88,75,112,28,54,58,15,15,0,10,10,106,132,5,17,56,26,1,76,38,0,0,28,28,0,0,0,0,7,51,21,58,165,124,22,2,25,6,62,121,108,12,146,32,0,1,0,0,0,0,2,0,35,13,45,11,5,58,29,8,41,13,2,27,6,57,20,84,123,21,18,17,5,8,66,0,0,82,85,97,21,30,64,119,102,8,99,52,38,11,3,10,62,21,50,125,88,90,42,97,16,189,39,140,78,30,104,113,122,2,62,58,50,0,17,47,27,0,151,151,6,64,36,0,0,1,0,1,2,0,1,23,33,83,14,25,0,15,28,87,31,22,10,114,22,8,55,11,31,76,51,0,39,61,5,0,42,28,0,9,187,29,4,85,102,0,0,2,0,5,4,0,3,1,7,4,15,13,92,2,58,124,81,4,5,0,0,0,8,1,0,13,2,6,0,10,8,0,53,0,2,2,14,0,1,9,12,94,14,21,0,4,0,4,2,0,8,0,5,4,41,42,48,94,20,1,2,1,34,48,82,66,13,29,49,20,132,79,72,99,146,40,122,34,57,19,0,46,8,142,2,41,4,21,2,1,0,5,26,0,11,87,84,203,57,132,8,19,16,18,0,0,31,10,64,27,27,10,97,22,37,38,18,201,18,149,84,227,85,73,72,66,8,66,79,110,66,45,14,169,0,19,0,32,0,24,3,85,26,130,102,36,0,30,5,0,0,0,0,0,6,65,19,56,219,41,160,59,88,27,8,51,44,15,0,42,9,26,99,32,18,93,0,95,66,68,54,158,59,86,15,63,2,93,4,36,58,50,2,1,70,8,7,27,73,173,116,96,92,72,54,30,24,82,15,66,1,17,1,6,0,0,9,4,0,72,61,45,101,15,139,27,115,7,130,23

Foldseek 3Di:
DDQLLLDPVDDLLSNLVSVLVPDDPQLLLQLQEPDFFFKGCARVVVPLHIAGEAFAPQAGAADPDRHDLHHPPDPPQAFFGFFALQLLLQLLDQVLLLLSLQQRLLSCLQVVHAEYADQEAAAQQALWAQALRNHRFHFLVSLLSSLLSNLNNNLLLLHFYEHEALDNQNHQFLFQFAEEAFAPQLCVHTGCSNVLSCVQRSVGQHYEHTRHHYPNHGRLQAQVCQPVPACNVSVGLHAHEYDQQRDDALVSCQPSGHQHYHNHPDPRCPDSSHVVVVVCCVVPNDDCPSSSSSSSRSSSSSCSHVSDDPRDSHDGPDPSSVVSLLVSLLSSKFWQFAAPNPPQPELPQAQEEEEEQQQQDAQQAAQSSSGHNHPAAQGLQNQQCVSVPDRRYHYAHQFDDDAVDHSDDPDDNVRSLVVRLVSLLRGPAYEYEYAFGSDAQFNHNNHTHPFQAGPRPVQVSQQSSLVSPVRYEYEYAGSGAHACPCLVSHNIYMDSYNSTRCRNNSVNCGNNVVAKHATFRSFARANGSCLRQCPVVPFDNADQDDPDRHGYGYSPCHNCGTLLRCQVVVHDGSAHGLHGDISWDKAKAEKDFDDLAAAFAPVGFGKIKIKIWTQGQAKHKAKKWKWKAAPDDDDDDGRIGTDDIDIDIYGHGDMDMDIDGHHNSRAWGADSVVRDIDHDWAKMKMFIARGPPRTNYIDIDTYD/DDDDDQQLLDPVDDNLSNLVSVLVPDDPQQLLQQFEPQFQFKGCHRVVVPQHIAGEAFAPQAGAADPDRFDLHHPPDPPFAFFGFFALLLLLLLLDQVLLLVSQQQRLLSCLLVVHAEYADQEAAAQQALFALALRNHNYHFLQSLQSSLLSNLNNNLLLLHFYEHHALDNQNHLFVFQFAEEDFAPQLCVHTGCSNVLSCVLPSVGQHYEHTNHHYPPHFRLQAQVCQPVNACPVSVGLHAYEYDQQRDDALVSCQPRGHLHYHNHDVTDNPRCPDSSHVVVVVCCVVPVDDCPSSSSSSSRSSSSSCSHVVDDPRDSGDGPDPSSNVSLLVSLLSSKFWQFAAPNPPQPDPLQAFEEEEELQQPAAFQAAQRSSHHNHPAAQGQQNLLCVLNPVNRYYYQHQFDDDHVPDPSDDPDDNVRSLVVSLVSLLVGPAYEYEYAFGNDAQFNHHSHTHPFQAGPRPVQVSQQSSLVSHQRYEYEYAGSGAHAHPCPVSHRTYMDSYNSGHCSNNSVNCGNNVVRKHATFRSFARANGSCQRLCPVVPFDNADADDPDRHGYTYPVCHNCGTLLRCQVVVHDGSAGGLHHDTSFDKAKDEWDFAADDAFAPVGFRKIKMKIWTAGQAKHKAKKWKWKADDDDPDDDGRIHTDDIDIDIDGHGDMDMDMDGHHNVRAWGADSVVRDIDHDWAKMKMFIASGPPGTNYIDIYTD